Protein AF-A0A7V4M738-F1 (afdb_monomer)

Solvent-accessible surface area (backbone atoms only — not comparable to full-atom values): 69556 Å² total; per-residue (Å²): 138,82,87,80,90,80,84,88,82,91,82,92,88,89,82,90,81,88,82,86,89,89,88,88,88,84,89,82,90,80,90,82,89,82,90,83,88,88,85,84,90,84,88,85,84,90,81,91,91,84,87,82,90,82,90,89,88,88,88,90,87,92,91,91,87,94,86,90,91,89,86,90,83,90,89,88,87,91,91,88,83,89,87,76,89,88,85,93,84,82,90,87,85,85,87,84,84,91,80,91,82,87,88,83,91,86,82,91,83,83,85,88,89,83,83,86,85,90,84,84,89,83,92,87,88,85,87,89,81,92,90,82,88,86,87,84,88,84,90,82,90,85,85,84,84,83,85,88,84,90,84,88,84,83,89,80,88,79,89,87,88,87,84,89,89,89,87,86,88,80,88,86,85,81,91,86,81,88,78,88,81,82,83,86,87,88,87,90,83,84,87,88,89,81,90,88,86,82,87,81,88,80,83,89,90,85,90,82,88,81,90,81,90,82,90,84,87,85,80,87,84,84,92,80,90,80,88,86,87,86,88,86,87,90,82,84,84,91,86,79,90,88,86,88,84,88,88,89,90,88,86,81,88,87,89,91,85,91,83,91,86,85,89,85,88,88,87,88,87,88,87,82,90,80,90,88,86,85,89,88,88,79,89,88,80,90,86,83,82,89,81,91,89,89,89,82,92,85,88,83,91,84,90,82,90,79,81,88,75,85,69,74,74,50,46,99,87,44,34,29,79,50,52,68,50,78,94,40,65,96,40,80,69,46,40,33,85,80,40,63,65,40,24,35,74,47,47,52,39,41,65,53,95,31,31,32,26,35,81,86,40,80,50,61,33,42,29,30,26,24,24,30,46,33,46,48,39,57,70,75,51,23,51,52,48,24,51,45,38,15,25,39,33,34,36,31,37,34,44,32,47,32,62,45,50,49,41,27,56,93,36,99,43,93,87,45,80,14,70,73,36,45,58,24,34,27,48,34,54,39,33,20,17,64,39,16,19,25,34,30,44,60,56,38,60,41,33,68,74,41,64,92,74,74,34,77,64,72,93,40,47,37,79,52,45,41,29,50,44,48,68,40,66,72,48,40,53,52,44,52,47,51,44,48,61,57,32,62,39,60,27,84,76,74,75,34,26,50,27,72,31,37,25,33,35,37,37,35,53,26,50,90,46,25,39,52,36,35,38,59,70,40,47,57,65,56,42,50,80,68,58,40,57,51,53,19,43,57,49,19,51,50,49,34,74,75,46,65,44,46,67,54,41,36,73,64,24,40,81,42,78,39,74,71,56,65,78,67,51,56,54,27,52,44,82,57,63,69,79,63,44,40,44,78,47,63,49,100,60,32,40,70,47,76,49,77,43,78,78,35,75,98,70,32,30,19,46,37,36,40,26,75,32,44,27,91,49,75,45,24,39,23,45,32,38,65,77,41,61,49,45,48,80,38,44,31,29,39,35,33,33,36,25,18,79,50,82,43,63,38,34,42,36,31,22,45,66,45,90,91,53,49,72,43,51,37,72,45,76,48,76,35,30,73,56,81,45,81,47,75,48,48,36,44,20,76,45,69,40,78,43,24,20,46,39,40,24,36,46,60,65,42,46,40,36,36,29,54,41,43,35,23,46,17,36,50,36,43,65,47,96,85,40,27,42,90,76,44,50,41,77,71,83,37,63,82,60,70,68,53,35,69,57,52,52,38,49,51,49,50,47,45,51,52,48,43,46,50,34,55,55,47,53,52,43,44,38,48,72,70,66,51,37,56,37,36,39,36,46,42,36,60,34,36,42,50,62,85,51,39,66,72,42,50,32,43,34,34,68,53,56,60,46,65,76,44,42,90,71,51,83,86,38,58,74,44,45,33,30,56,54,69,54,68,51,62,40,85,42,51,65,63,18,55,52,43,21,56,34,50,59,74,35,18,35,35,25,74,32,35,43,42,33,56,87,35,74,52,36,43,42,46,58,53,48,49,22,37,49,35,19,24,56,58,50,29,31,43,17,35,42,25,41,34,64,41,78,74,75,80,54,53,28,58,86,58,48,44,43,40,63,36,31,39,59,52,55,62,44,27,56,46,25,26,37,22,38,64,74,41,55,33,61,54,35,78,52,72,50,71,39,81,44,31,72,66,55,48,52,57,46,35,54,73,67,52,44,32,65,58,69,26,23,44,74,71,54,38,47,40,57,49,55,51,34,29,16,55,15,25,31,65,79,60,71,67,74,76,58,87,62,87,60,56,76,66,72,61,90,85,64,36,67,39,53,23,70,70,69,33,42,41,40,37,41,78,46,87,86,47,8,25,36,37,33,40,43,68,44,36,39,38,42,29,32,40,37,87,77,46,73,46,74,49,70,74,33,41,40,33,45,54,87,44,98,73,42,32,42,30,38,38,38,27,41,75,42,56,80,29,72,71,44,48,32,37,31,34,34,24,32,34,37,52,68,45,29,38,81,44,49,78,42,78,70,62,91,58,26,35,28,41,49,80,38,53,49,41,66,46,20,30,34,30,24,47,32,28,45,39,36,36,66,35,51,30,89,42,50,47,38,21,45,20,52,54,46,39,47,74,49,77,74,46,77,65,38,75,52,96,75,16,22,25,39,70,57,22,40,94,65,56,40,48,38,34,40,35,40,36,100

Structure (mmCIF, N/CA/C/O backbone):
data_AF-A0A7V4M738-F1
#
_entry.id   AF-A0A7V4M738-F1
#
loop_
_atom_site.group_PDB
_atom_site.id
_atom_site.type_symbol
_atom_site.label_atom_id
_atom_site.label_alt_id
_atom_site.label_comp_id
_atom_site.label_asym_id
_atom_site.label_entity_id
_atom_site.label_seq_id
_atom_site.pdbx_PDB_ins_code
_atom_site.Cartn_x
_atom_site.Cartn_y
_atom_site.Cartn_z
_atom_site.occupancy
_atom_site.B_iso_or_equiv
_atom_site.auth_seq_id
_atom_site.auth_comp_id
_atom_site.auth_asym_id
_atom_site.auth_atom_id
_atom_site.pdbx_PDB_model_num
ATOM 1 N N . MET A 1 1 ? -40.445 48.359 -21.820 1.00 24.14 1 MET A N 1
ATOM 2 C CA . MET A 1 1 ? -41.670 48.960 -21.237 1.00 24.14 1 MET A CA 1
ATOM 3 C C . MET A 1 1 ? -42.706 47.856 -21.036 1.00 24.14 1 MET A C 1
ATOM 5 O O . MET A 1 1 ? -42.654 46.927 -21.831 1.00 24.14 1 MET A O 1
ATOM 9 N N . PRO A 1 2 ? -43.664 47.969 -20.095 1.00 44.69 2 PRO A N 1
ATOM 10 C CA . PRO A 1 2 ? -43.631 48.810 -18.894 1.00 44.69 2 PRO A CA 1
ATOM 11 C C . PRO A 1 2 ? -44.069 48.103 -17.580 1.00 44.69 2 PRO A C 1
ATOM 13 O O . PRO A 1 2 ? -45.128 47.496 -17.527 1.00 44.69 2 PRO A O 1
ATOM 16 N N . ALA A 1 3 ? -43.331 48.408 -16.499 1.00 29.94 3 ALA A N 1
ATOM 17 C CA . ALA A 1 3 ? -43.865 48.776 -15.168 1.00 29.94 3 ALA A CA 1
ATOM 18 C C . ALA A 1 3 ? -44.520 47.653 -14.297 1.00 29.94 3 ALA A C 1
ATOM 20 O O . ALA A 1 3 ? -44.691 46.537 -14.762 1.00 29.94 3 ALA A O 1
ATOM 21 N N . VAL A 1 4 ? -44.810 47.825 -12.991 1.00 29.78 4 VAL A N 1
ATOM 22 C CA . VAL A 1 4 ? -45.004 49.035 -12.151 1.00 29.78 4 VAL A CA 1
ATOM 23 C C . VAL A 1 4 ? -44.370 48.903 -10.741 1.00 29.78 4 VAL A C 1
ATOM 25 O O . VAL A 1 4 ? -44.538 47.876 -10.105 1.00 29.78 4 VAL A O 1
ATOM 28 N N . ARG A 1 5 ? -43.666 49.977 -10.311 1.00 29.14 5 ARG A N 1
ATOM 29 C CA . ARG A 1 5 ? -43.540 50.693 -8.991 1.00 29.14 5 ARG A CA 1
ATOM 30 C C . ARG A 1 5 ? -44.012 50.005 -7.664 1.00 29.14 5 ARG A C 1
ATOM 32 O O . ARG A 1 5 ? -44.874 49.148 -7.705 1.00 29.14 5 ARG A O 1
ATOM 39 N N . ARG A 1 6 ? -43.620 50.414 -6.433 1.00 25.80 6 ARG A N 1
ATOM 40 C CA . ARG A 1 6 ? -43.173 51.735 -5.887 1.00 25.80 6 ARG A CA 1
ATOM 41 C C . ARG A 1 6 ? -42.615 51.608 -4.435 1.00 25.80 6 ARG A C 1
ATOM 43 O O . ARG A 1 6 ? -43.111 50.733 -3.749 1.00 25.80 6 ARG A O 1
ATOM 50 N N . ALA A 1 7 ? -41.743 52.545 -4.005 1.00 25.98 7 ALA A N 1
ATOM 51 C CA . ALA A 1 7 ? -41.441 53.060 -2.627 1.00 25.98 7 ALA A CA 1
ATOM 52 C C . ALA A 1 7 ? -41.146 52.071 -1.444 1.00 25.98 7 ALA A C 1
ATOM 54 O O . ALA A 1 7 ? -41.726 50.997 -1.401 1.00 25.98 7 ALA A O 1
ATOM 55 N N . ALA A 1 8 ? -40.227 52.282 -0.477 1.00 25.80 8 ALA A N 1
ATOM 56 C CA . ALA A 1 8 ? -39.662 53.475 0.217 1.00 25.80 8 ALA A CA 1
ATOM 57 C C . ALA A 1 8 ? -40.607 54.097 1.285 1.00 25.80 8 ALA A C 1
ATOM 59 O O . ALA A 1 8 ? -41.802 54.182 1.016 1.00 25.80 8 ALA A O 1
ATOM 60 N N . ASP A 1 9 ? -40.196 54.594 2.467 1.00 26.61 9 ASP A N 1
ATOM 61 C CA . ASP A 1 9 ? -38.940 54.535 3.270 1.00 26.61 9 ASP A CA 1
ATOM 62 C C . ASP A 1 9 ? -39.219 55.114 4.704 1.00 26.61 9 ASP A C 1
ATOM 64 O O . ASP A 1 9 ? -40.368 55.467 4.971 1.00 26.61 9 ASP A O 1
ATOM 68 N N . HIS A 1 10 ? -38.189 55.301 5.563 1.00 28.17 10 HIS A N 1
ATOM 69 C CA . HIS A 1 10 ? -38.155 56.175 6.784 1.00 28.17 10 HIS A CA 1
ATOM 70 C C . HIS A 1 10 ? -38.965 55.722 8.049 1.00 28.17 10 HIS A C 1
ATOM 72 O O . HIS A 1 10 ? -39.873 54.909 7.920 1.00 28.17 10 HIS A O 1
ATOM 78 N N . GLU A 1 11 ? -38.762 56.155 9.321 1.00 26.28 11 GLU A N 1
ATOM 79 C CA . GLU A 1 11 ? -37.698 56.833 10.139 1.00 26.28 11 GLU A CA 1
ATOM 80 C C . GLU A 1 11 ? -37.995 56.571 11.671 1.00 26.28 11 GLU A C 1
ATOM 82 O O . GLU A 1 11 ? -39.112 56.159 11.969 1.00 26.28 11 GLU A O 1
ATOM 87 N N . VAL A 1 12 ? -37.105 56.542 12.702 1.00 25.38 12 VAL A N 1
ATOM 88 C CA . VAL A 1 12 ? -36.115 57.510 13.302 1.00 25.38 12 VAL A CA 1
ATOM 89 C C . VAL A 1 12 ? -36.807 58.684 14.070 1.00 25.38 12 VAL A C 1
ATOM 91 O O . VAL A 1 12 ? -37.912 59.013 13.650 1.00 25.38 12 VAL A O 1
ATOM 94 N N . PRO A 1 13 ? -36.271 59.369 15.139 1.00 44.38 13 PRO A N 1
ATOM 95 C CA . PRO A 1 13 ? -35.069 59.203 16.012 1.00 44.38 13 PRO A CA 1
ATOM 96 C C . PRO A 1 13 ? -35.267 59.285 17.572 1.00 44.38 13 PRO A C 1
ATOM 98 O O . PRO A 1 13 ? -36.230 59.858 18.068 1.00 44.38 13 PRO A O 1
ATOM 101 N N . GLY A 1 14 ? -34.198 58.973 18.339 1.00 25.61 14 GLY A N 1
ATOM 102 C CA . GLY A 1 14 ? -33.642 59.898 19.372 1.00 25.61 14 GLY A CA 1
ATOM 103 C C . GLY A 1 14 ? -33.824 59.599 20.884 1.00 25.61 14 GLY A C 1
ATOM 104 O O . GLY A 1 14 ? -34.597 58.727 21.250 1.00 25.61 14 GLY A O 1
ATOM 105 N N . LEU A 1 15 ? -33.149 60.297 21.829 1.00 26.77 15 LEU A N 1
ATOM 106 C CA . LEU A 1 15 ? -31.975 61.212 21.753 1.00 26.77 15 LEU A CA 1
ATOM 107 C C . LEU A 1 15 ? -31.466 61.640 23.175 1.00 26.77 15 LEU A C 1
ATOM 109 O O . LEU A 1 15 ? -32.298 61.940 24.022 1.00 26.77 15 LEU A O 1
ATOM 113 N N . ARG A 1 16 ? -30.136 61.854 23.362 1.00 27.03 16 ARG A N 1
ATOM 114 C CA . ARG A 1 16 ? -29.448 62.623 24.469 1.00 27.03 16 ARG A CA 1
ATOM 115 C C . ARG A 1 16 ? -29.352 61.948 25.876 1.00 27.03 16 ARG A C 1
ATOM 117 O O . ARG A 1 16 ? -30.203 61.138 26.196 1.00 27.03 16 ARG A O 1
ATOM 124 N N . ARG A 1 17 ? -28.365 62.231 26.768 1.00 27.70 17 ARG A N 1
ATOM 125 C CA . ARG A 1 17 ? -27.099 63.038 26.728 1.00 27.70 17 ARG A CA 1
ATOM 126 C C . ARG A 1 17 ? -26.141 62.744 27.922 1.00 27.70 17 ARG A C 1
ATOM 128 O O . ARG A 1 17 ? -26.637 62.352 28.966 1.00 27.70 17 ARG A O 1
ATOM 135 N N . LEU A 1 18 ? -24.863 63.168 27.783 1.00 26.67 18 LEU A N 1
ATOM 136 C CA . LEU A 1 18 ? -23.845 63.494 28.831 1.00 26.67 18 LEU A CA 1
ATOM 137 C C . LEU A 1 18 ? -23.317 62.320 29.708 1.00 26.67 18 LEU A C 1
ATOM 139 O O . LEU A 1 18 ? -24.037 61.357 29.929 1.00 26.67 18 LEU A O 1
ATOM 143 N N . GLY A 1 19 ? -22.074 62.332 30.222 1.00 25.34 19 GLY A N 1
ATOM 144 C CA . GLY A 1 19 ? -20.949 63.264 30.005 1.00 25.34 19 GLY A CA 1
ATOM 145 C C . GLY A 1 19 ? -19.651 62.875 30.761 1.00 25.34 19 GLY A C 1
ATOM 146 O O . GLY A 1 19 ? -19.711 62.155 31.748 1.00 25.34 19 GLY A O 1
ATOM 147 N N . ASP A 1 20 ? -18.518 63.376 30.255 1.00 25.94 20 ASP A N 1
ATOM 148 C CA . ASP A 1 20 ? -17.280 63.824 30.937 1.00 25.94 20 ASP A CA 1
ATOM 149 C C . ASP A 1 20 ? -16.345 62.878 31.765 1.00 25.94 20 ASP A C 1
ATOM 151 O O . ASP A 1 20 ? -16.590 62.543 32.917 1.00 25.94 20 ASP A O 1
ATOM 155 N N . GLU A 1 21 ? -15.158 62.634 31.171 1.00 27.20 21 GLU A N 1
ATOM 156 C CA . GLU A 1 21 ? -13.787 62.873 31.710 1.00 27.20 21 GLU A CA 1
ATOM 157 C C . GLU A 1 21 ? -13.009 61.980 32.735 1.00 27.20 21 GLU A C 1
ATOM 159 O O . GLU A 1 21 ? -13.532 61.165 33.486 1.00 27.20 21 GLU A O 1
ATOM 164 N N . LEU A 1 22 ? -11.681 62.249 32.747 1.00 26.42 22 LEU A N 1
ATOM 165 C CA . LEU A 1 22 ? -10.607 61.950 33.731 1.00 26.42 22 LEU A CA 1
ATOM 166 C C . LEU A 1 22 ? -9.857 60.588 33.736 1.00 26.42 22 LEU A C 1
ATOM 168 O O . LEU A 1 22 ? -10.122 59.686 32.947 1.00 26.42 22 LEU A O 1
ATOM 172 N N . SER A 1 23 ? -8.721 60.541 34.467 1.00 24.88 23 SER A N 1
ATOM 173 C CA . SER A 1 23 ? -7.597 59.591 34.243 1.00 24.88 23 SER A CA 1
ATOM 174 C C . SER A 1 23 ? -6.913 59.014 35.538 1.00 24.88 23 SER A C 1
ATOM 176 O O . SER A 1 23 ? -7.650 58.438 36.330 1.00 24.88 23 SER A O 1
ATOM 178 N N . PRO A 1 24 ? -5.567 58.944 35.772 1.00 45.62 24 PRO A N 1
ATOM 179 C CA . PRO A 1 24 ? -4.919 57.614 35.842 1.00 45.62 24 PRO A CA 1
ATOM 180 C C . PRO A 1 24 ? -3.896 57.289 36.981 1.00 45.62 24 PRO A C 1
ATOM 182 O O . PRO A 1 24 ? -3.011 58.080 37.305 1.00 45.62 24 PRO A O 1
ATOM 185 N N . GLY A 1 25 ? -3.837 56.005 37.378 1.00 25.64 25 GLY A N 1
ATOM 186 C CA . GLY A 1 25 ? -2.582 55.231 37.569 1.00 25.64 25 GLY A CA 1
ATOM 187 C C . GLY A 1 25 ? -1.699 55.416 38.832 1.00 25.64 25 GLY A C 1
ATOM 188 O O . GLY A 1 25 ? -2.156 55.898 39.861 1.00 25.64 25 GLY A O 1
ATOM 189 N N . ARG A 1 26 ? -0.401 55.036 38.691 1.00 25.11 26 ARG A N 1
ATOM 190 C CA . ARG A 1 26 ? 0.707 54.832 39.694 1.00 25.11 26 ARG A CA 1
ATOM 191 C C . ARG A 1 26 ? 0.774 53.392 40.269 1.00 25.11 26 ARG A C 1
ATOM 193 O O . ARG A 1 26 ? -0.269 52.793 40.467 1.00 25.11 26 ARG A O 1
ATOM 200 N N . ARG A 1 27 ? 1.920 52.669 40.328 1.00 27.36 27 ARG A N 1
ATOM 201 C CA . ARG A 1 27 ? 3.320 52.883 40.842 1.00 27.36 27 ARG A CA 1
ATOM 202 C C . ARG A 1 27 ? 3.377 52.785 42.388 1.00 27.36 27 ARG A C 1
ATOM 204 O O . ARG A 1 27 ? 2.492 53.329 43.023 1.00 27.36 27 ARG A O 1
ATOM 211 N N . GLU A 1 28 ? 4.332 52.089 43.034 1.00 26.55 28 GLU A N 1
ATOM 212 C CA . GLU A 1 28 ? 5.799 52.323 43.032 1.00 26.55 28 GLU A CA 1
ATOM 213 C C . GLU A 1 28 ? 6.711 51.095 43.394 1.00 26.55 28 GLU A C 1
ATOM 215 O O . GLU A 1 28 ? 6.230 50.106 43.927 1.00 26.55 28 GLU A O 1
ATOM 220 N N . ARG A 1 29 ? 8.022 51.207 43.055 1.00 27.47 29 ARG A N 1
ATOM 221 C CA . ARG A 1 29 ? 9.313 50.897 43.770 1.00 27.47 29 ARG A CA 1
ATOM 222 C C . ARG A 1 29 ? 9.388 49.811 44.890 1.00 27.47 29 ARG A C 1
ATOM 224 O O . ARG A 1 29 ? 8.480 49.709 45.693 1.00 27.47 29 ARG A O 1
ATOM 231 N N . GLY A 1 30 ? 10.502 49.080 45.117 1.00 24.12 30 GLY A N 1
ATOM 232 C CA . GLY A 1 30 ? 11.801 48.946 44.408 1.00 24.12 30 GLY A CA 1
ATOM 233 C C . GLY A 1 30 ? 12.936 48.281 45.253 1.00 24.12 30 GLY A C 1
ATOM 234 O O . GLY A 1 30 ? 12.791 48.197 46.462 1.00 24.12 30 GLY A O 1
ATOM 235 N N . SER A 1 31 ? 14.069 47.893 44.616 1.00 27.98 31 SER A N 1
ATOM 236 C CA . SER A 1 31 ? 15.479 47.739 45.139 1.00 27.98 31 SER A CA 1
ATOM 237 C C . SER A 1 31 ? 15.831 46.877 46.394 1.00 27.98 31 SER A C 1
ATOM 239 O O . SER A 1 31 ? 15.083 46.877 47.354 1.00 27.98 31 SER A O 1
ATOM 241 N N . ALA A 1 32 ? 17.016 46.239 46.556 1.00 29.31 32 ALA A N 1
ATOM 242 C CA . ALA A 1 32 ? 18.151 45.865 45.670 1.00 29.31 32 ALA A CA 1
ATOM 243 C C . ALA A 1 32 ? 19.219 44.979 46.414 1.00 29.31 32 ALA A C 1
ATOM 245 O O . ALA A 1 32 ? 19.172 44.876 47.632 1.00 29.31 32 ALA A O 1
ATOM 246 N N . VAL A 1 33 ? 20.242 44.474 45.681 1.00 27.86 33 VAL A N 1
ATOM 247 C CA . VAL A 1 33 ? 21.551 43.881 46.135 1.00 27.86 33 VAL A CA 1
ATOM 248 C C . VAL A 1 33 ? 21.522 42.470 46.793 1.00 27.86 33 VAL A C 1
ATOM 250 O O . VAL A 1 33 ? 20.698 42.220 47.655 1.00 27.86 33 VAL A O 1
ATOM 253 N N . GLY A 1 34 ? 22.416 41.498 46.501 1.00 26.19 34 GLY A N 1
ATOM 254 C CA . GLY A 1 34 ? 23.364 41.322 45.374 1.00 26.19 34 GLY A CA 1
ATOM 255 C C . GLY A 1 34 ? 24.657 40.506 45.676 1.00 26.19 34 GLY A C 1
ATOM 256 O O . GLY A 1 34 ? 25.225 40.676 46.747 1.00 26.19 34 GLY A O 1
ATOM 257 N N . ARG A 1 35 ? 25.193 39.769 44.667 1.00 29.64 35 ARG A N 1
ATOM 258 C CA . ARG A 1 35 ? 26.559 39.136 44.564 1.00 29.64 35 ARG A CA 1
ATOM 259 C C . ARG A 1 35 ? 26.852 37.925 45.501 1.00 29.64 35 ARG A C 1
ATOM 261 O O . ARG A 1 35 ? 26.280 37.857 46.574 1.00 29.64 35 ARG A O 1
ATOM 268 N N . CYS A 1 36 ? 27.717 36.932 45.201 1.00 24.52 36 CYS A N 1
ATOM 269 C CA . CYS A 1 36 ? 28.490 36.543 43.991 1.00 24.52 36 CYS A CA 1
ATOM 270 C C . CYS A 1 36 ? 28.882 35.028 44.000 1.00 24.52 36 CYS A C 1
ATOM 272 O O . CYS A 1 36 ? 28.779 34.372 45.032 1.00 24.52 36 CYS A O 1
ATOM 274 N N . ALA A 1 37 ? 29.371 34.492 42.866 1.00 27.34 37 ALA A N 1
ATOM 275 C CA . ALA A 1 37 ? 30.009 33.155 42.714 1.00 27.34 37 ALA A CA 1
ATOM 276 C C . ALA A 1 37 ? 31.523 33.179 43.102 1.00 27.34 37 ALA A C 1
ATOM 278 O O . ALA A 1 37 ? 32.011 34.258 43.427 1.00 27.34 37 ALA A O 1
ATOM 279 N N . ALA A 1 38 ? 32.366 32.122 43.092 1.00 29.36 38 ALA A N 1
ATOM 280 C CA . ALA A 1 38 ? 32.343 30.719 42.593 1.00 29.36 38 ALA A CA 1
ATOM 281 C C . ALA A 1 38 ? 33.181 29.796 43.564 1.00 29.36 38 ALA A C 1
ATOM 283 O O . ALA A 1 38 ? 33.217 30.134 44.739 1.00 29.36 38 ALA A O 1
ATOM 284 N N . ALA A 1 39 ? 33.863 28.657 43.286 1.00 28.48 39 ALA A N 1
ATOM 285 C CA . ALA A 1 39 ? 34.227 27.851 42.092 1.00 28.48 39 ALA A CA 1
ATOM 286 C C . ALA A 1 39 ? 34.561 26.367 42.506 1.00 28.48 39 ALA A C 1
ATOM 288 O O . ALA A 1 39 ? 34.923 26.135 43.652 1.00 28.48 39 ALA A O 1
ATOM 289 N N . VAL A 1 40 ? 34.257 25.310 41.725 1.00 26.72 40 VAL A N 1
ATOM 290 C CA . VAL A 1 40 ? 35.097 24.563 40.727 1.00 26.72 40 VAL A CA 1
ATOM 291 C C . VAL A 1 40 ? 36.178 23.573 41.271 1.00 26.72 40 VAL A C 1
ATOM 293 O O . VAL A 1 40 ? 37.276 23.996 41.588 1.00 26.72 40 VAL A O 1
ATOM 296 N N . VAL A 1 41 ? 35.867 22.252 41.219 1.00 25.31 41 VAL A N 1
ATOM 297 C CA . VAL A 1 41 ? 36.698 21.072 40.773 1.00 25.31 41 VAL A CA 1
ATOM 298 C C . VAL A 1 41 ? 38.094 20.836 41.439 1.00 25.31 41 VAL A C 1
ATOM 300 O O . VAL A 1 41 ? 38.947 21.703 41.375 1.00 25.31 41 VAL A O 1
ATOM 303 N N . HIS A 1 42 ? 38.464 19.673 42.029 1.00 25.22 42 HIS A N 1
ATOM 304 C CA . HIS A 1 42 ? 38.620 18.333 41.399 1.00 25.22 42 HIS A CA 1
ATOM 305 C C . HIS A 1 42 ? 38.883 17.161 42.408 1.00 25.22 42 HIS A C 1
ATOM 307 O O . HIS A 1 42 ? 39.588 17.337 43.389 1.00 25.22 42 HIS A O 1
ATOM 313 N N . ALA A 1 43 ? 38.422 15.941 42.073 1.00 25.02 43 ALA A N 1
ATOM 314 C CA . ALA A 1 43 ? 39.108 14.621 42.167 1.00 25.02 43 ALA A CA 1
ATOM 315 C C . ALA A 1 43 ? 39.824 14.053 43.446 1.00 25.02 43 ALA A C 1
ATOM 317 O O . ALA A 1 43 ? 40.892 14.503 43.835 1.00 25.02 43 ALA A O 1
ATOM 318 N N . VAL A 1 44 ? 39.397 12.817 43.807 1.00 23.58 44 VAL A N 1
ATOM 319 C CA . VAL A 1 44 ? 40.221 11.595 44.099 1.00 23.58 44 VAL A CA 1
ATOM 320 C C . VAL A 1 44 ? 40.737 11.274 45.536 1.00 23.58 44 VAL A C 1
ATOM 322 O O . VAL A 1 44 ? 41.323 12.102 46.213 1.00 23.58 44 VAL A O 1
ATOM 325 N N . ARG A 1 45 ? 40.652 9.960 45.883 1.00 24.09 45 ARG A N 1
ATOM 326 C CA . ARG A 1 45 ? 41.228 9.195 47.043 1.00 24.09 45 ARG A CA 1
ATOM 327 C C . ARG A 1 45 ? 40.542 9.424 48.416 1.00 24.09 45 ARG A C 1
ATOM 329 O O . ARG A 1 45 ? 40.170 10.533 48.746 1.00 24.09 45 ARG A O 1
ATOM 336 N N . ARG A 1 46 ? 40.079 8.368 49.122 1.00 26.81 46 ARG A N 1
ATOM 337 C CA . ARG A 1 46 ? 40.765 7.302 49.924 1.00 26.81 46 ARG A CA 1
ATOM 338 C C . ARG A 1 46 ? 41.375 7.842 51.242 1.00 26.81 46 ARG A C 1
ATOM 340 O O . ARG A 1 46 ? 42.116 8.804 51.161 1.00 26.81 46 ARG A O 1
ATOM 347 N N . ALA A 1 47 ? 41.229 7.210 52.423 1.00 26.84 47 ALA A N 1
ATOM 348 C CA . ALA A 1 47 ? 40.437 6.027 52.835 1.00 26.84 47 ALA A CA 1
ATOM 349 C C . ALA A 1 47 ? 40.462 5.796 54.383 1.00 26.84 47 ALA A C 1
ATOM 351 O O . ALA A 1 47 ? 41.294 6.394 55.053 1.00 26.84 47 ALA A O 1
ATOM 352 N N . LEU A 1 48 ? 39.687 4.801 54.879 1.00 27.41 48 LEU A N 1
ATOM 353 C CA . LEU A 1 48 ? 39.836 4.082 56.183 1.00 27.41 48 LEU A CA 1
ATOM 354 C C . LEU A 1 48 ? 39.454 4.884 57.472 1.00 27.41 48 LEU A C 1
ATOM 356 O O . LEU A 1 48 ? 39.372 6.099 57.414 1.00 27.41 48 LEU A O 1
ATOM 360 N N . HIS A 1 49 ? 39.157 4.302 58.659 1.00 30.80 49 HIS A N 1
ATOM 361 C CA . HIS A 1 49 ? 39.095 2.890 59.116 1.00 30.80 49 HIS A CA 1
ATOM 362 C C . HIS A 1 49 ? 38.205 2.681 60.384 1.00 30.80 49 HIS A C 1
ATOM 364 O O . HIS A 1 49 ? 38.186 3.541 61.253 1.00 30.80 49 HIS A O 1
ATOM 370 N N . GLY A 1 50 ? 37.612 1.484 60.574 1.00 26.23 50 GLY A N 1
ATOM 371 C CA . GLY A 1 50 ? 37.064 0.984 61.866 1.00 26.23 50 GLY A CA 1
ATOM 372 C C . GLY A 1 50 ? 35.995 -0.117 61.672 1.00 26.23 50 GLY A C 1
ATOM 373 O O . GLY A 1 50 ? 34.921 0.194 61.189 1.00 26.23 50 GLY A O 1
ATOM 374 N N . ARG A 1 51 ? 36.290 -1.434 61.730 1.00 34.00 51 ARG A N 1
ATOM 375 C CA . ARG A 1 51 ? 36.464 -2.350 62.902 1.00 34.00 51 ARG A CA 1
ATOM 376 C C . ARG A 1 51 ? 35.110 -2.711 63.591 1.00 34.00 51 ARG A C 1
ATOM 378 O O . ARG A 1 51 ? 34.334 -1.810 63.836 1.00 34.00 51 ARG A O 1
ATOM 385 N N . VAL A 1 52 ? 34.771 -3.975 63.943 1.00 28.09 52 VAL A N 1
ATOM 386 C CA . VAL A 1 52 ? 35.610 -5.196 64.092 1.00 28.09 52 VAL A CA 1
ATOM 387 C C . VAL A 1 52 ? 34.838 -6.562 64.067 1.00 28.09 52 VAL A C 1
ATOM 389 O O . VAL A 1 52 ? 33.836 -6.696 64.749 1.00 28.09 52 VAL A O 1
ATOM 392 N N . ARG A 1 53 ? 35.416 -7.609 63.417 1.00 31.52 53 ARG A N 1
ATOM 393 C CA . ARG A 1 53 ? 35.251 -9.097 63.641 1.00 31.52 53 ARG A CA 1
ATOM 394 C C . ARG A 1 53 ? 33.849 -9.759 63.402 1.00 31.52 53 ARG A C 1
ATOM 396 O O . ARG A 1 53 ? 32.862 -9.059 63.311 1.00 31.52 53 ARG A O 1
ATOM 403 N N . ARG A 1 54 ? 33.689 -11.099 63.230 1.00 30.02 54 ARG A N 1
ATOM 404 C CA . ARG A 1 54 ? 34.605 -12.278 63.371 1.00 30.02 54 ARG A CA 1
ATOM 405 C C . ARG A 1 54 ? 34.188 -13.514 62.504 1.00 30.02 54 ARG A C 1
ATOM 407 O O . ARG A 1 54 ? 33.092 -13.998 62.710 1.00 30.02 54 ARG A O 1
ATOM 414 N N . ARG A 1 55 ? 35.133 -14.095 61.722 1.00 32.25 55 ARG A N 1
ATOM 415 C CA . ARG A 1 55 ? 35.279 -15.528 61.262 1.00 32.25 55 ARG A CA 1
ATOM 416 C C . ARG A 1 55 ? 34.093 -16.200 60.496 1.00 32.25 55 ARG A C 1
ATOM 418 O O . ARG A 1 55 ? 32.962 -15.788 60.638 1.00 32.25 55 ARG A O 1
ATOM 425 N N . LEU A 1 56 ? 34.262 -17.207 59.619 1.00 26.83 56 LEU A N 1
ATOM 426 C CA . LEU A 1 56 ? 35.291 -18.263 59.432 1.00 26.83 56 LEU A CA 1
ATOM 427 C C . LEU A 1 56 ? 35.704 -18.454 57.933 1.00 26.83 56 LEU A C 1
ATOM 429 O O . LEU A 1 56 ? 35.172 -17.788 57.052 1.00 26.83 56 LEU A O 1
ATOM 433 N N . ARG A 1 57 ? 36.679 -19.336 57.641 1.00 27.61 57 ARG A N 1
ATOM 434 C CA . ARG A 1 57 ? 37.238 -19.680 56.301 1.00 27.61 57 ARG A CA 1
ATOM 435 C C . ARG A 1 57 ? 37.752 -21.132 56.287 1.00 27.61 57 ARG A C 1
ATOM 437 O O . ARG A 1 57 ? 38.394 -21.497 57.265 1.00 27.61 57 ARG A O 1
ATOM 444 N N . VAL A 1 58 ? 37.686 -21.829 55.141 1.00 25.39 58 VAL A N 1
ATOM 445 C CA . VAL A 1 58 ? 38.692 -22.824 54.666 1.00 25.39 58 VAL A CA 1
ATOM 446 C C . VAL A 1 58 ? 38.805 -22.737 53.124 1.00 25.39 58 VAL A C 1
ATOM 448 O O . VAL A 1 58 ? 37.866 -22.290 52.472 1.00 25.39 58 VAL A O 1
ATOM 451 N N . VAL A 1 59 ? 39.971 -23.071 52.543 1.00 27.97 59 VAL A N 1
ATOM 452 C CA . VAL A 1 59 ? 40.332 -22.922 51.109 1.00 27.97 59 VAL A CA 1
ATOM 453 C C . VAL A 1 59 ? 41.440 -23.940 50.740 1.00 27.97 59 VAL A C 1
ATOM 455 O O . VAL A 1 59 ? 42.335 -24.081 51.571 1.00 27.97 59 VAL A O 1
ATOM 458 N N . ARG A 1 60 ? 41.475 -24.544 49.523 1.00 30.72 60 ARG A N 1
ATOM 459 C CA . ARG A 1 60 ? 42.638 -24.571 48.561 1.00 30.72 60 ARG A CA 1
ATOM 460 C C . ARG A 1 60 ? 42.593 -25.636 47.414 1.00 30.72 60 ARG A C 1
ATOM 462 O O . ARG A 1 60 ? 41.777 -26.545 47.497 1.00 30.72 60 ARG A O 1
ATOM 469 N N . PRO A 1 61 ? 43.424 -25.503 46.335 1.00 57.00 61 PRO A N 1
ATOM 470 C CA . PRO A 1 61 ? 43.351 -26.315 45.092 1.00 57.00 61 PRO A CA 1
ATOM 471 C C . PRO A 1 61 ? 44.704 -26.883 44.527 1.00 57.00 61 PRO A C 1
ATOM 473 O O . PRO A 1 61 ? 45.762 -26.613 45.089 1.00 57.00 61 PRO A O 1
ATOM 476 N N . ARG A 1 62 ? 44.650 -27.506 43.319 1.00 31.67 62 ARG A N 1
ATOM 477 C CA . ARG A 1 62 ? 45.729 -27.915 42.346 1.00 31.67 62 ARG A CA 1
ATOM 478 C C . ARG A 1 62 ? 46.445 -29.283 42.522 1.00 31.67 62 ARG A C 1
ATOM 480 O O . ARG A 1 62 ? 46.876 -29.583 43.624 1.00 31.67 62 ARG A O 1
ATOM 487 N N . ILE A 1 63 ? 46.706 -29.989 41.391 1.00 31.45 63 ILE A N 1
ATOM 488 C CA . ILE A 1 63 ? 48.010 -30.528 40.849 1.00 31.45 63 ILE A CA 1
ATOM 489 C C . ILE A 1 63 ? 47.790 -31.703 39.815 1.00 31.45 63 ILE A C 1
ATOM 491 O O . ILE A 1 63 ? 46.795 -32.405 39.963 1.00 31.45 63 ILE A O 1
ATOM 495 N N . PRO A 1 64 ? 48.638 -31.928 38.761 1.00 58.72 64 PRO A N 1
ATOM 496 C CA . PRO A 1 64 ? 48.430 -32.957 37.690 1.00 58.72 64 PRO A CA 1
ATOM 497 C C . PRO A 1 64 ? 49.605 -33.960 37.415 1.00 58.72 64 PRO A C 1
ATOM 499 O O . PRO A 1 64 ? 50.723 -33.652 37.828 1.00 58.72 64 PRO A O 1
ATOM 502 N N . ARG A 1 65 ? 49.410 -35.077 36.642 1.00 32.53 65 ARG A N 1
ATOM 503 C CA . ARG A 1 65 ? 50.429 -35.797 35.773 1.00 32.53 65 ARG A CA 1
ATOM 504 C C . ARG A 1 65 ? 50.029 -37.186 35.146 1.00 32.53 65 ARG A C 1
ATOM 506 O O . ARG A 1 65 ? 49.476 -38.015 35.850 1.00 32.53 65 ARG A O 1
ATOM 513 N N . ARG A 1 66 ? 50.553 -37.478 33.926 1.00 32.41 66 ARG A N 1
ATOM 514 C CA . ARG A 1 66 ? 51.095 -38.772 33.352 1.00 32.41 66 ARG A CA 1
ATOM 515 C C . ARG A 1 66 ? 50.196 -40.015 33.003 1.00 32.41 66 ARG A C 1
ATOM 517 O O . ARG A 1 66 ? 48.979 -39.947 33.048 1.00 32.41 66 ARG A O 1
ATOM 524 N N . LEU A 1 67 ? 50.867 -41.084 32.511 1.00 32.25 67 LEU A N 1
ATOM 525 C CA . LEU A 1 67 ? 50.494 -42.365 31.818 1.00 32.25 67 LEU A CA 1
ATOM 526 C C . LEU A 1 67 ? 51.228 -43.569 32.526 1.00 32.25 67 LEU A C 1
ATOM 528 O O . LEU A 1 67 ? 51.973 -43.215 33.450 1.00 32.25 67 LEU A O 1
ATOM 532 N N . PRO A 1 68 ? 51.175 -44.905 32.174 1.00 49.84 68 PRO A N 1
ATOM 533 C CA . PRO A 1 68 ? 50.800 -45.632 30.917 1.00 49.84 68 PRO A CA 1
ATOM 534 C C . PRO A 1 68 ? 50.000 -46.992 31.114 1.00 49.84 68 PRO A C 1
ATOM 536 O O . PRO A 1 68 ? 49.482 -47.193 32.210 1.00 49.84 68 PRO A O 1
ATOM 539 N N . PRO A 1 69 ? 49.847 -47.926 30.119 1.00 62.28 69 PRO A N 1
ATOM 540 C CA . PRO A 1 69 ? 48.944 -49.111 30.214 1.00 62.28 69 PRO A CA 1
ATOM 541 C C . PRO A 1 69 ? 49.603 -50.521 30.335 1.00 62.28 69 PRO A C 1
ATOM 543 O O . PRO A 1 69 ? 50.746 -50.694 29.913 1.00 62.28 69 PRO A O 1
ATOM 546 N N . ARG A 1 70 ? 48.854 -51.550 30.819 1.00 31.52 70 ARG A N 1
ATOM 547 C CA . ARG A 1 70 ? 49.067 -53.026 30.624 1.00 31.52 70 ARG A CA 1
ATOM 548 C C . ARG A 1 70 ? 47.926 -53.919 31.207 1.00 31.52 70 ARG A C 1
ATOM 550 O O . ARG A 1 70 ? 47.045 -53.402 31.884 1.00 31.52 70 ARG A O 1
ATOM 557 N N . SER A 1 71 ? 47.965 -55.242 30.956 1.00 35.34 71 SER A N 1
ATOM 558 C CA . SER A 1 71 ? 47.058 -56.330 31.452 1.00 35.34 71 SER A CA 1
ATOM 559 C C . SER A 1 71 ? 47.879 -57.472 32.117 1.00 35.34 71 SER A C 1
ATOM 561 O O . SER A 1 71 ? 49.102 -57.429 31.939 1.00 35.34 71 SER A O 1
ATOM 563 N N . PRO A 1 72 ? 47.313 -58.459 32.878 1.00 52.75 72 PRO A N 1
ATOM 564 C CA . PRO A 1 72 ? 46.712 -59.699 32.301 1.00 52.75 72 PRO A CA 1
ATOM 565 C C . PRO A 1 72 ? 45.640 -60.444 33.184 1.00 52.75 72 PRO A C 1
ATOM 567 O O . PRO A 1 72 ? 45.112 -59.870 34.132 1.00 52.75 72 PRO A O 1
ATOM 570 N N . SER A 1 73 ? 45.317 -61.715 32.855 1.00 26.33 73 SER A N 1
ATOM 571 C CA . SER A 1 73 ? 44.442 -62.693 33.578 1.00 26.33 73 SER A CA 1
ATOM 572 C C . SER A 1 73 ? 45.262 -63.895 34.155 1.00 26.33 73 SER A C 1
ATOM 574 O O . SER A 1 73 ? 46.490 -63.760 34.118 1.00 26.33 73 SER A O 1
ATOM 576 N N . PRO A 1 74 ? 44.725 -65.006 34.756 1.00 53.28 74 PRO A N 1
ATOM 577 C CA . PRO A 1 74 ? 43.590 -65.904 34.384 1.00 53.28 74 PRO A CA 1
ATOM 578 C C . PRO A 1 74 ? 42.466 -65.917 35.472 1.00 53.28 74 PRO A C 1
ATOM 580 O O . PRO A 1 74 ? 42.285 -64.862 36.071 1.00 53.28 74 PRO A O 1
ATOM 583 N N . THR A 1 75 ? 41.598 -66.910 35.788 1.00 29.80 75 THR A N 1
ATOM 584 C CA . THR A 1 75 ? 41.303 -68.354 35.460 1.00 29.80 75 THR A CA 1
ATOM 585 C C . THR A 1 75 ? 39.766 -68.582 35.683 1.00 29.80 75 THR A C 1
ATOM 587 O O . THR A 1 75 ? 39.094 -67.611 36.015 1.00 29.80 75 THR A O 1
ATOM 590 N N . GLY A 1 76 ? 39.055 -69.726 35.563 1.00 27.20 76 GLY A N 1
ATOM 591 C CA . GLY A 1 76 ? 39.287 -71.166 35.284 1.00 27.20 76 GLY A CA 1
ATOM 592 C C . GLY A 1 76 ? 37.926 -71.928 35.156 1.00 27.20 76 GLY A C 1
ATOM 593 O O . GLY A 1 76 ? 36.889 -71.271 35.180 1.00 27.20 76 GLY A O 1
ATOM 594 N N . THR A 1 77 ? 37.878 -73.269 34.977 1.00 24.53 77 THR A N 1
ATOM 595 C CA . THR A 1 77 ? 36.626 -74.039 34.644 1.00 24.53 77 THR A CA 1
ATOM 596 C C . THR A 1 77 ? 36.620 -75.507 35.138 1.00 24.53 77 THR A C 1
ATOM 598 O O . THR A 1 77 ? 37.698 -76.014 35.450 1.00 24.53 77 THR A O 1
ATOM 601 N N . PRO A 1 78 ? 35.441 -76.164 35.300 1.00 42.38 78 PRO A N 1
ATOM 602 C CA . PRO A 1 78 ? 34.852 -77.101 34.295 1.00 42.38 78 PRO A CA 1
ATOM 603 C C . PRO A 1 78 ? 33.295 -76.977 34.199 1.00 42.38 78 PRO A C 1
ATOM 605 O O . PRO A 1 78 ? 32.691 -76.413 35.099 1.00 42.38 78 PRO A O 1
ATOM 608 N N . SER A 1 79 ? 32.466 -77.411 33.232 1.00 31.94 79 SER A N 1
ATOM 609 C CA . SER A 1 79 ? 32.446 -78.238 32.004 1.00 31.94 79 SER A CA 1
ATOM 610 C C . SER A 1 79 ? 31.203 -79.169 32.035 1.00 31.94 79 SER A C 1
ATOM 612 O O . SER A 1 79 ? 31.186 -80.142 32.785 1.00 31.94 79 SER A O 1
ATOM 614 N N . THR A 1 80 ? 30.167 -78.896 31.229 1.00 33.59 80 THR A N 1
ATOM 615 C CA . THR A 1 80 ? 29.263 -79.871 30.550 1.00 33.59 80 THR A CA 1
ATOM 616 C C . THR A 1 80 ? 28.261 -79.116 29.646 1.00 33.59 80 THR A C 1
ATOM 618 O O . THR A 1 80 ? 28.102 -77.902 29.758 1.00 33.59 80 THR A O 1
ATOM 621 N N . ARG A 1 81 ? 27.658 -79.805 28.666 1.00 39.78 81 ARG A N 1
ATOM 622 C CA . ARG A 1 81 ? 26.821 -79.283 27.550 1.00 39.78 81 ARG A CA 1
ATOM 623 C C . ARG A 1 81 ? 25.768 -80.360 27.192 1.00 39.78 81 ARG A C 1
ATOM 625 O O . ARG A 1 81 ? 26.059 -81.505 27.537 1.00 39.78 81 ARG A O 1
ATOM 632 N N . PRO A 1 82 ? 24.611 -80.082 26.526 1.00 41.09 82 PRO A N 1
ATOM 633 C CA . PRO A 1 82 ? 24.545 -79.415 25.200 1.00 41.09 82 PRO A CA 1
ATOM 634 C C . PRO A 1 82 ? 23.256 -78.600 24.866 1.00 41.09 82 PRO A C 1
ATOM 636 O O . PRO A 1 82 ? 22.149 -78.992 25.198 1.00 41.09 82 PRO A O 1
ATOM 639 N N . ALA A 1 83 ? 23.260 -77.490 24.123 1.00 51.00 83 ALA A N 1
ATOM 640 C CA . ALA A 1 83 ? 24.313 -76.568 23.688 1.00 51.00 83 ALA A CA 1
ATOM 641 C C . ALA A 1 83 ? 23.784 -75.124 23.953 1.00 51.00 83 ALA A C 1
ATOM 643 O O . ALA A 1 83 ? 23.150 -74.556 23.065 1.00 51.00 83 ALA A O 1
ATOM 644 N N . PRO A 1 84 ? 23.915 -74.574 25.187 1.00 52.16 84 PRO A N 1
ATOM 645 C CA . PRO A 1 84 ? 22.866 -73.685 25.733 1.00 52.16 84 PRO A CA 1
ATOM 646 C C . PRO A 1 84 ? 23.346 -72.398 26.474 1.00 52.16 84 PRO A C 1
ATOM 648 O O . PRO A 1 84 ? 24.546 -72.181 26.569 1.00 52.16 84 PRO A O 1
ATOM 651 N N . HIS A 1 85 ? 22.375 -71.614 27.005 1.00 48.88 85 HIS A N 1
ATOM 652 C CA . HIS A 1 85 ? 22.338 -70.658 28.166 1.00 48.88 85 HIS A CA 1
ATOM 653 C C . HIS A 1 85 ? 23.532 -69.703 28.504 1.00 48.88 85 HIS A C 1
ATOM 655 O O . HIS A 1 85 ? 24.670 -69.951 28.142 1.00 48.88 85 HIS A O 1
ATOM 661 N N . GLY A 1 86 ? 23.393 -68.585 29.251 1.00 42.19 86 GLY A N 1
ATOM 662 C CA . GLY A 1 86 ? 22.231 -67.861 29.826 1.00 42.19 86 GLY A CA 1
ATOM 663 C C . GLY A 1 86 ? 22.461 -67.331 31.275 1.00 42.19 86 GLY A C 1
ATOM 664 O O . GLY A 1 86 ? 23.134 -68.010 32.039 1.00 42.19 86 GLY A O 1
ATOM 665 N N . GLY A 1 87 ? 21.867 -66.184 31.689 1.00 36.50 87 GLY A N 1
ATOM 666 C CA . GLY A 1 87 ? 21.576 -65.889 33.124 1.00 36.50 87 GLY A CA 1
ATOM 667 C C . GLY A 1 87 ? 21.888 -64.502 33.768 1.00 36.50 87 GLY A C 1
ATOM 668 O O . GLY A 1 87 ? 23.043 -64.127 33.904 1.00 36.50 87 GLY A O 1
ATOM 669 N N . ALA A 1 88 ? 20.831 -63.864 34.314 1.00 34.91 88 ALA A N 1
ATOM 670 C CA . ALA A 1 88 ? 20.729 -63.057 35.565 1.00 34.91 88 ALA A CA 1
ATOM 671 C C . ALA A 1 88 ? 21.411 -61.664 35.796 1.00 34.91 88 ALA A C 1
ATOM 673 O O . ALA A 1 88 ? 22.504 -61.356 35.338 1.00 34.91 88 ALA A O 1
ATOM 674 N N . CYS A 1 89 ? 20.746 -60.840 36.633 1.00 35.94 89 CYS A N 1
ATOM 675 C CA . CYS A 1 89 ? 21.214 -59.591 37.285 1.00 35.94 89 CYS A CA 1
ATOM 676 C C . CYS A 1 89 ? 20.665 -59.533 38.735 1.00 35.94 89 CYS A C 1
ATOM 678 O O . CYS A 1 89 ? 19.598 -60.111 38.966 1.00 35.94 89 CYS A O 1
ATOM 680 N N . PRO A 1 90 ? 21.315 -58.852 39.715 1.00 54.06 90 PRO A N 1
ATOM 681 C CA . PRO A 1 90 ? 20.863 -57.496 40.112 1.00 54.06 90 PRO A CA 1
ATOM 682 C C . PRO 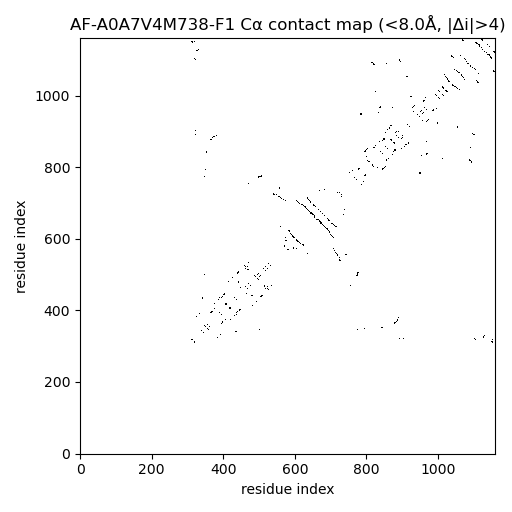A 1 90 ? 21.936 -56.566 40.768 1.00 54.06 90 PRO A C 1
ATOM 684 O O . PRO A 1 90 ? 23.044 -56.991 41.072 1.00 54.06 90 PRO A O 1
ATOM 687 N N . ARG A 1 91 ? 21.522 -55.326 41.118 1.00 31.47 91 ARG A N 1
ATOM 688 C CA . ARG A 1 91 ? 22.236 -54.256 41.885 1.00 31.47 91 ARG A CA 1
ATOM 689 C C . ARG A 1 91 ? 23.429 -53.561 41.188 1.00 31.47 91 ARG A C 1
ATOM 691 O O . ARG A 1 91 ? 24.289 -54.202 40.607 1.00 31.47 91 ARG A O 1
ATOM 698 N N . GLY A 1 92 ? 23.543 -52.234 41.358 1.00 26.98 92 GLY A N 1
ATOM 699 C CA . GLY A 1 92 ? 24.738 -51.452 40.982 1.00 26.98 92 GLY A CA 1
ATOM 700 C C . GLY A 1 92 ? 24.546 -49.923 41.030 1.00 26.98 92 GLY A C 1
ATOM 701 O O . GLY A 1 92 ? 23.445 -49.431 40.808 1.00 26.98 92 GLY A O 1
ATOM 702 N N . ARG A 1 93 ? 25.617 -49.165 41.323 1.00 26.52 93 ARG A N 1
ATOM 703 C CA . ARG A 1 93 ? 25.705 -47.688 41.189 1.00 26.52 93 ARG A CA 1
ATOM 704 C C . ARG A 1 93 ? 26.607 -47.360 39.988 1.00 26.52 93 ARG A C 1
ATOM 706 O O . ARG A 1 93 ? 27.587 -48.076 39.819 1.00 26.52 93 ARG A O 1
ATOM 713 N N . GLY A 1 94 ? 26.416 -46.249 39.262 1.00 24.34 94 GLY A N 1
ATOM 714 C CA . GLY A 1 94 ? 27.484 -45.794 38.345 1.00 24.34 94 GLY A CA 1
ATOM 715 C C . GLY A 1 94 ? 27.189 -44.676 37.336 1.00 24.34 94 GLY A C 1
ATOM 716 O O . GLY A 1 94 ? 26.578 -44.899 36.304 1.00 24.34 94 GLY A O 1
ATOM 717 N N . ARG A 1 95 ? 27.737 -43.493 37.628 1.00 27.61 95 ARG A N 1
ATOM 718 C CA . ARG A 1 95 ? 28.203 -42.415 36.715 1.00 27.61 95 ARG A CA 1
ATOM 719 C C . ARG A 1 95 ? 29.443 -42.880 35.881 1.00 27.61 95 ARG A C 1
ATOM 721 O O . ARG A 1 95 ? 29.972 -43.921 36.268 1.00 27.61 95 ARG A O 1
ATOM 728 N N . PRO A 1 96 ? 30.055 -42.100 34.939 1.00 52.38 96 PRO A N 1
ATOM 729 C CA . PRO A 1 96 ? 29.640 -40.834 34.278 1.00 52.38 96 PRO A CA 1
ATOM 730 C C . PRO A 1 96 ? 30.107 -40.597 32.786 1.00 52.38 96 PRO A C 1
ATOM 732 O O . PRO A 1 96 ? 30.798 -41.412 32.195 1.00 52.38 96 PRO A O 1
ATOM 735 N N . ASP A 1 97 ? 29.760 -39.415 32.237 1.00 29.31 97 ASP A N 1
ATOM 736 C CA . ASP A 1 97 ? 30.569 -38.432 31.444 1.00 29.31 97 ASP A CA 1
ATOM 737 C C . ASP A 1 97 ? 31.629 -38.807 30.346 1.00 29.31 97 ASP A C 1
ATOM 739 O O . ASP A 1 97 ? 32.682 -39.344 30.669 1.00 29.31 97 ASP A O 1
ATOM 743 N N . ARG A 1 98 ? 31.478 -38.165 29.151 1.00 28.97 98 ARG A N 1
ATOM 744 C CA . ARG A 1 98 ? 32.487 -37.311 28.412 1.00 28.97 98 ARG A CA 1
ATOM 745 C C . ARG A 1 98 ? 33.736 -37.961 27.735 1.00 28.97 98 ARG A C 1
ATOM 747 O O . ARG A 1 98 ? 34.041 -39.104 28.023 1.00 28.97 98 ARG A O 1
ATOM 754 N N . VAL A 1 99 ? 34.561 -37.326 26.860 1.00 26.80 99 VAL A N 1
ATOM 755 C CA . VAL A 1 99 ? 34.549 -36.127 25.945 1.00 26.80 99 VAL A CA 1
ATOM 756 C C . VAL A 1 99 ? 35.744 -36.229 24.951 1.00 26.80 99 VAL A C 1
ATOM 758 O O . VAL A 1 99 ? 36.749 -36.818 25.319 1.00 26.80 99 VAL A O 1
ATOM 761 N N . PHE A 1 100 ? 35.614 -35.635 23.747 1.00 30.14 100 PHE A N 1
ATOM 762 C CA . PHE A 1 100 ? 36.621 -35.128 22.764 1.00 30.14 100 PHE A CA 1
ATOM 763 C C . PHE A 1 100 ? 38.130 -35.483 22.877 1.00 30.14 100 PHE A C 1
ATOM 765 O O . PHE A 1 100 ? 38.723 -35.355 23.945 1.00 30.14 100 PHE A O 1
ATOM 772 N N . CYS A 1 101 ? 38.794 -35.658 21.716 1.00 23.73 101 CYS A N 1
ATOM 773 C CA . CYS A 1 101 ? 39.687 -34.619 21.138 1.00 23.73 101 CYS A CA 1
ATOM 774 C C . CYS A 1 101 ? 40.268 -34.975 19.746 1.00 23.73 101 CYS A C 1
ATOM 776 O O . CYS A 1 101 ? 40.618 -36.121 19.480 1.00 23.73 101 CYS A O 1
ATOM 778 N N . ASP A 1 102 ? 40.414 -33.947 18.902 1.00 31.39 102 ASP A N 1
ATOM 779 C CA . ASP A 1 102 ? 4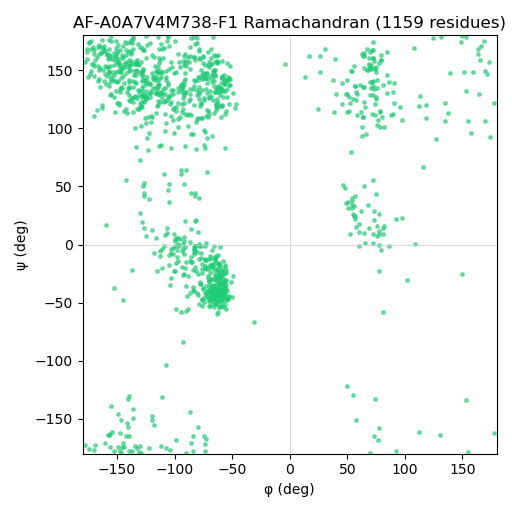1.238 -33.865 17.675 1.00 31.39 102 ASP A CA 1
ATOM 780 C C . ASP A 1 102 ? 42.758 -33.758 18.030 1.00 31.39 102 ASP A C 1
ATOM 782 O O . ASP A 1 102 ? 43.071 -33.821 19.226 1.00 31.39 102 ASP A O 1
ATOM 786 N N . PRO A 1 103 ? 43.737 -33.512 17.110 1.00 50.09 103 PRO A N 1
ATOM 787 C CA . PRO A 1 103 ? 43.712 -33.297 15.642 1.00 50.09 103 PRO A CA 1
ATOM 788 C C . PRO A 1 103 ? 44.875 -34.098 14.948 1.00 50.09 103 PRO A C 1
ATOM 790 O O . PRO A 1 103 ? 45.195 -35.169 15.461 1.00 50.09 103 PRO A O 1
ATOM 793 N N . PRO A 1 104 ? 45.619 -33.650 13.895 1.00 45.91 104 PRO A N 1
ATOM 794 C CA . PRO A 1 104 ? 45.360 -32.693 12.798 1.00 45.91 104 PRO A CA 1
ATOM 795 C C . PRO A 1 104 ? 45.708 -33.196 11.355 1.00 45.91 104 PRO A C 1
ATOM 797 O O . PRO A 1 104 ? 46.677 -33.912 11.156 1.00 45.91 104 PRO A O 1
ATOM 800 N N . VAL A 1 105 ? 45.026 -32.629 10.340 1.00 26.66 105 VAL A N 1
ATOM 801 C CA . VAL A 1 105 ? 45.580 -32.136 9.037 1.00 26.66 105 VAL A CA 1
ATOM 802 C C . VAL A 1 105 ? 46.242 -33.095 7.996 1.00 26.66 105 VAL A C 1
ATOM 804 O O . VAL A 1 105 ? 47.177 -33.822 8.291 1.00 26.66 105 VAL A O 1
ATOM 807 N N . ALA A 1 106 ? 45.853 -32.885 6.716 1.00 26.48 106 ALA A N 1
ATOM 808 C CA . ALA A 1 106 ? 46.618 -33.006 5.440 1.00 26.48 106 ALA A CA 1
ATOM 809 C C . ALA A 1 106 ? 46.299 -34.109 4.383 1.00 26.48 106 ALA A C 1
ATOM 811 O O . ALA A 1 106 ? 46.575 -35.286 4.556 1.00 26.48 106 ALA A O 1
ATOM 812 N N . LEU A 1 107 ? 45.928 -33.603 3.188 1.00 25.31 107 LEU A N 1
ATOM 813 C CA . LEU A 1 107 ? 46.368 -33.980 1.819 1.00 25.31 107 LEU A CA 1
ATOM 814 C C . LEU A 1 107 ? 45.912 -35.282 1.094 1.00 25.31 107 LEU A C 1
ATOM 816 O O . LEU A 1 107 ? 46.455 -36.355 1.294 1.00 25.31 107 LEU A O 1
ATOM 820 N N . ARG A 1 108 ? 45.098 -35.045 0.041 1.00 25.52 108 ARG A N 1
ATOM 821 C CA . ARG A 1 108 ? 45.192 -35.508 -1.381 1.00 25.52 108 ARG A CA 1
ATOM 822 C C . ARG A 1 108 ? 45.272 -37.012 -1.754 1.00 25.52 108 ARG A C 1
ATOM 824 O O . ARG A 1 108 ? 46.140 -37.742 -1.311 1.00 25.52 108 ARG A O 1
ATOM 831 N N . GLY A 1 109 ? 44.498 -37.370 -2.795 1.00 25.22 109 GLY A N 1
ATOM 832 C CA . GLY A 1 109 ? 44.537 -38.651 -3.538 1.00 25.22 109 GLY A CA 1
ATOM 833 C C . GLY A 1 109 ? 43.139 -39.286 -3.592 1.00 25.22 109 GLY A C 1
ATOM 834 O O . GLY A 1 109 ? 42.733 -39.896 -2.618 1.00 25.22 109 GLY A O 1
ATOM 835 N N . LEU A 1 110 ? 42.253 -39.063 -4.574 1.00 25.88 110 LEU A N 1
ATOM 836 C CA . LEU A 1 110 ? 42.359 -38.947 -6.044 1.00 25.88 110 LEU A CA 1
ATOM 837 C C . LEU A 1 110 ? 42.619 -40.304 -6.739 1.00 25.88 110 LEU A C 1
ATOM 839 O O . LEU A 1 110 ? 43.580 -40.989 -6.413 1.00 25.88 110 LEU A O 1
ATOM 843 N N . ARG A 1 111 ? 41.792 -40.601 -7.759 1.00 24.81 111 ARG A N 1
ATOM 844 C CA . ARG A 1 111 ? 41.609 -41.864 -8.519 1.00 24.81 111 ARG A CA 1
ATOM 845 C C . ARG A 1 111 ? 40.798 -42.917 -7.737 1.00 24.81 111 ARG A C 1
ATOM 847 O O . ARG A 1 111 ? 41.240 -43.370 -6.698 1.00 24.81 111 ARG A O 1
ATOM 854 N N . SER A 1 112 ? 39.535 -43.237 -8.048 1.00 27.61 112 SER A N 1
ATOM 855 C CA . SER A 1 112 ? 38.838 -43.590 -9.308 1.00 27.61 112 SER A CA 1
ATOM 856 C C . SER A 1 112 ? 39.062 -45.035 -9.764 1.00 27.61 112 SER A C 1
ATOM 858 O O . SER A 1 112 ? 40.151 -45.342 -10.234 1.00 27.61 112 SER A O 1
ATOM 860 N N . TRP A 1 113 ? 38.002 -45.854 -9.764 1.00 22.84 113 TRP A N 1
ATOM 861 C CA . TRP A 1 113 ? 37.803 -46.967 -10.707 1.00 22.84 113 TRP A CA 1
ATOM 862 C C . TRP A 1 113 ? 36.302 -47.320 -10.822 1.00 22.84 113 TRP A C 1
ATOM 864 O O . TRP A 1 113 ? 35.526 -47.119 -9.888 1.00 22.84 113 TRP A O 1
ATOM 874 N N . ARG A 1 114 ? 35.905 -47.804 -12.001 1.00 33.72 114 ARG A N 1
ATOM 875 C CA . ARG A 1 114 ? 34.616 -48.416 -12.397 1.00 33.72 114 ARG A CA 1
ATOM 876 C C . ARG A 1 114 ? 34.999 -49.474 -13.451 1.00 33.72 114 ARG A C 1
ATOM 878 O O . ARG A 1 114 ? 35.923 -49.184 -14.212 1.00 33.72 114 ARG A O 1
ATOM 885 N N . PRO A 1 115 ? 34.350 -50.654 -13.518 1.00 35.50 115 PRO A N 1
ATOM 886 C CA . PRO A 1 115 ? 33.003 -50.758 -14.102 1.00 35.50 115 PRO A CA 1
ATOM 887 C C . PRO A 1 115 ? 32.075 -51.791 -13.411 1.00 35.50 115 PRO A C 1
ATOM 889 O O . PRO A 1 115 ? 32.377 -52.272 -12.325 1.00 35.50 115 PRO A O 1
ATOM 892 N N . GLY A 1 116 ? 30.909 -52.066 -14.023 1.00 26.67 116 GLY A N 1
ATOM 893 C CA . GLY A 1 116 ? 30.043 -53.229 -13.722 1.00 26.67 116 GLY A CA 1
ATOM 894 C C . GLY A 1 116 ? 30.458 -54.474 -14.539 1.00 26.67 116 GLY A C 1
ATOM 895 O O . GLY A 1 116 ? 31.658 -54.584 -14.796 1.00 26.67 116 GLY A O 1
ATOM 896 N N . PRO A 1 117 ? 29.544 -55.359 -15.022 1.00 47.53 117 PRO A N 1
ATOM 897 C CA . PRO A 1 117 ? 28.150 -55.086 -15.425 1.00 47.53 117 PRO A CA 1
ATOM 898 C C . PRO A 1 117 ? 27.138 -56.193 -14.984 1.00 47.53 117 PRO A C 1
ATOM 900 O O . PRO A 1 117 ? 27.146 -56.571 -13.821 1.00 47.53 117 PRO A O 1
ATOM 903 N N . GLU A 1 118 ? 26.293 -56.684 -15.914 1.00 25.56 118 GLU A N 1
ATOM 904 C CA . GLU A 1 118 ? 25.303 -57.791 -15.804 1.00 25.56 118 GLU A CA 1
ATOM 905 C C . GLU A 1 118 ? 24.022 -57.512 -14.980 1.00 25.56 118 GLU A C 1
ATOM 907 O O . GLU A 1 118 ? 23.962 -56.569 -14.199 1.00 25.56 118 GLU A O 1
ATOM 912 N N . GLY A 1 119 ? 22.898 -58.227 -15.162 1.00 24.72 119 GLY A N 1
ATOM 913 C CA . GLY A 1 119 ? 22.544 -59.327 -16.087 1.00 24.72 119 GLY A CA 1
ATOM 914 C C . GLY A 1 119 ? 21.026 -59.629 -16.008 1.00 24.72 119 GLY A C 1
ATOM 915 O O . GLY A 1 119 ? 20.349 -59.071 -15.146 1.00 24.72 119 GLY A O 1
ATOM 916 N N . ALA A 1 120 ? 20.442 -60.456 -16.895 1.00 24.62 120 ALA A N 1
ATOM 917 C CA . ALA A 1 120 ? 18.972 -60.579 -17.006 1.00 24.62 120 ALA A CA 1
ATOM 918 C C . ALA A 1 120 ? 18.407 -62.005 -17.215 1.00 24.62 120 ALA A C 1
ATOM 920 O O . ALA A 1 120 ? 19.007 -62.822 -17.910 1.00 24.62 120 ALA A O 1
ATOM 921 N N . SER A 1 121 ? 17.143 -62.200 -16.782 1.00 26.06 121 SER A N 1
ATOM 922 C CA . SER A 1 121 ? 16.212 -63.307 -17.141 1.00 26.06 121 SER A CA 1
ATOM 923 C C . SER A 1 121 ? 16.425 -64.669 -16.410 1.00 26.06 121 SER A C 1
ATOM 925 O O . SER A 1 121 ? 17.503 -64.882 -15.878 1.00 26.06 121 SER A O 1
ATOM 927 N N . ARG A 1 122 ? 15.471 -65.630 -16.286 1.00 28.42 122 ARG A N 1
ATOM 928 C CA . ARG A 1 122 ? 14.069 -65.773 -16.787 1.00 28.42 122 ARG A CA 1
ATOM 929 C C . ARG A 1 122 ? 13.268 -66.923 -16.082 1.00 28.42 122 ARG A C 1
ATOM 931 O O . ARG A 1 122 ? 13.855 -67.934 -15.739 1.00 28.42 122 ARG A O 1
ATOM 938 N N . PHE A 1 123 ? 11.924 -66.811 -16.039 1.00 30.30 123 PHE A N 1
ATOM 939 C CA . PHE A 1 123 ? 10.852 -67.863 -15.964 1.00 30.30 123 PHE A CA 1
ATOM 940 C C . PHE A 1 123 ? 10.728 -68.944 -14.847 1.00 30.30 123 PHE A C 1
ATOM 942 O O . PHE A 1 123 ? 11.576 -69.818 -14.749 1.00 30.30 123 PHE A O 1
ATOM 949 N N . ALA A 1 124 ? 9.500 -69.088 -14.277 1.00 25.84 124 ALA A N 1
ATOM 950 C CA . ALA A 1 124 ? 8.771 -70.385 -14.146 1.00 25.84 124 ALA A CA 1
ATOM 951 C C . ALA A 1 124 ? 7.227 -70.306 -13.844 1.00 25.84 124 ALA A C 1
ATOM 953 O O . ALA A 1 124 ? 6.792 -69.832 -12.806 1.00 25.84 124 ALA A O 1
ATOM 954 N N . LYS A 1 125 ? 6.412 -70.833 -14.780 1.00 28.05 125 LYS A N 1
ATOM 955 C CA . LYS A 1 125 ? 5.074 -71.517 -14.739 1.00 28.05 125 LYS A CA 1
ATOM 956 C C . LYS A 1 125 ? 3.991 -71.352 -13.605 1.00 28.05 125 LYS A C 1
ATOM 958 O O . LYS A 1 125 ? 4.050 -72.020 -12.587 1.00 28.05 125 LYS A O 1
ATOM 963 N N . ARG A 1 126 ? 2.828 -70.798 -14.033 1.00 28.16 126 ARG A N 1
ATOM 964 C CA . ARG A 1 126 ? 1.417 -71.347 -14.045 1.00 28.16 126 ARG A CA 1
ATOM 965 C C . ARG A 1 126 ? 0.455 -71.415 -12.805 1.00 28.16 126 ARG A C 1
ATOM 967 O O . ARG A 1 126 ? 0.487 -72.387 -12.068 1.00 28.16 126 ARG A O 1
ATOM 974 N N . ARG A 1 127 ? -0.644 -70.623 -12.937 1.00 30.00 127 ARG A N 1
ATOM 975 C CA . ARG A 1 127 ? -2.109 -70.890 -12.676 1.00 30.00 127 ARG A CA 1
ATOM 976 C C . ARG A 1 127 ? -2.636 -71.054 -11.223 1.00 30.00 127 ARG A C 1
ATOM 978 O O . ARG A 1 127 ? -1.913 -71.605 -10.409 1.00 30.00 127 ARG A O 1
ATOM 985 N N . PRO A 1 128 ? -3.943 -70.773 -10.938 1.00 48.22 128 PRO A N 1
ATOM 986 C CA . PRO A 1 128 ? -5.009 -70.018 -11.658 1.00 48.22 128 PRO A CA 1
ATOM 987 C C . PRO A 1 128 ? -5.503 -68.806 -10.790 1.00 48.22 128 PRO A C 1
ATOM 989 O O . PRO A 1 128 ? -4.652 -68.267 -10.099 1.00 48.22 128 PRO A O 1
ATOM 992 N N . ARG A 1 129 ? -6.739 -68.244 -10.717 1.00 27.48 129 ARG A N 1
ATOM 993 C CA . ARG A 1 129 ? -8.074 -68.221 -11.415 1.00 27.48 129 ARG A CA 1
ATOM 994 C C . ARG A 1 129 ? -8.546 -66.720 -11.389 1.00 27.48 129 ARG A C 1
ATOM 996 O O . ARG A 1 129 ? -8.108 -65.996 -10.509 1.00 27.48 129 ARG A O 1
ATOM 1003 N N . LEU A 1 130 ? -9.188 -66.126 -12.412 1.00 27.77 130 LEU A N 1
ATOM 1004 C CA . LEU A 1 130 ? -10.651 -65.972 -12.696 1.00 27.77 130 LEU A CA 1
ATOM 1005 C C . LEU A 1 130 ? -11.488 -65.282 -11.580 1.00 27.77 130 LEU A C 1
ATOM 1007 O O . LEU A 1 130 ? -11.335 -65.692 -10.439 1.00 27.77 130 LEU A O 1
ATOM 1011 N N . LEU A 1 131 ? -12.436 -64.336 -11.786 1.00 26.30 131 LEU A N 1
ATOM 1012 C CA . LEU A 1 131 ? -13.091 -63.623 -12.935 1.00 26.30 131 LEU A CA 1
ATOM 1013 C C . LEU A 1 131 ? -13.950 -62.436 -12.341 1.00 26.30 131 LEU A C 1
ATOM 1015 O O . LEU A 1 131 ? -14.155 -62.465 -11.135 1.00 26.30 131 LEU A O 1
ATOM 1019 N N . ARG A 1 132 ? -14.527 -61.393 -12.996 1.00 23.89 132 ARG A N 1
ATOM 1020 C CA . ARG A 1 132 ? -14.615 -60.847 -14.387 1.00 23.89 132 ARG A CA 1
ATOM 1021 C C . ARG A 1 132 ? -15.003 -59.330 -14.373 1.00 23.89 132 ARG A C 1
ATOM 1023 O O . ARG A 1 132 ? -15.529 -58.834 -13.388 1.00 23.89 132 ARG A O 1
ATOM 1030 N N . HIS A 1 133 ? -14.801 -58.642 -15.504 1.00 25.47 133 HIS A N 1
ATOM 1031 C CA . HIS A 1 133 ? -15.453 -57.395 -16.005 1.00 25.47 133 HIS A CA 1
ATOM 1032 C C . HIS A 1 133 ? -16.918 -57.650 -16.527 1.00 25.47 133 HIS A C 1
ATOM 1034 O O . HIS A 1 133 ? -17.365 -58.777 -16.301 1.00 25.47 133 HIS A O 1
ATOM 1040 N N . PRO A 1 134 ? -17.653 -56.781 -17.303 1.00 45.41 134 PRO A N 1
ATOM 1041 C CA . PRO A 1 134 ? -17.415 -55.410 -17.853 1.00 45.41 134 PRO A CA 1
ATOM 1042 C C . PRO A 1 134 ? -18.650 -54.433 -17.812 1.00 45.41 134 PRO A C 1
ATOM 1044 O O . PRO A 1 134 ? -19.682 -54.739 -17.233 1.00 45.41 134 PRO A O 1
ATOM 1047 N N . GLN A 1 135 ? -18.554 -53.321 -18.574 1.00 24.17 135 GLN A N 1
ATOM 1048 C CA . GLN A 1 135 ? -19.471 -52.929 -19.688 1.00 24.17 135 GLN A CA 1
ATOM 1049 C C . GLN A 1 135 ? -20.387 -51.684 -19.576 1.00 24.17 135 GLN A C 1
ATOM 1051 O O . GLN A 1 135 ? -21.216 -51.543 -18.687 1.00 24.17 135 GLN A O 1
ATOM 1056 N N . THR A 1 136 ? -20.285 -50.829 -20.604 1.00 29.34 136 THR A N 1
ATOM 1057 C CA . THR A 1 136 ? -21.306 -49.876 -21.080 1.00 29.34 136 THR A CA 1
ATOM 1058 C C . THR A 1 136 ? -22.313 -50.562 -22.011 1.00 29.34 136 THR A C 1
ATOM 1060 O O . THR A 1 136 ? -21.993 -51.579 -22.630 1.00 29.34 136 THR A O 1
ATOM 1063 N N . PRO A 1 137 ? -23.490 -49.947 -22.219 1.00 32.53 137 PRO A N 1
ATOM 1064 C CA . PRO A 1 137 ? -23.994 -49.799 -23.588 1.00 32.53 137 PRO A CA 1
ATOM 1065 C C . PRO A 1 137 ? -24.486 -48.369 -23.893 1.00 32.53 137 PRO A C 1
ATOM 1067 O O . PRO A 1 137 ? -24.325 -47.446 -23.098 1.00 32.53 137 PRO A O 1
ATOM 1070 N N . SER A 1 138 ? -25.056 -48.174 -25.085 1.00 23.88 138 SER A N 1
ATOM 1071 C CA . SER A 1 138 ? -25.540 -46.882 -25.593 1.00 23.88 138 SER A CA 1
ATOM 1072 C C . SER A 1 138 ? -26.833 -47.039 -26.413 1.00 23.88 138 SER A C 1
ATOM 1074 O O . SER A 1 138 ? -27.196 -48.159 -26.762 1.00 23.88 138 SER A O 1
ATOM 1076 N N . LEU A 1 139 ? -27.414 -45.894 -26.809 1.00 25.44 139 LEU A N 1
ATOM 1077 C CA . LEU A 1 139 ? -28.303 -45.675 -27.970 1.00 25.44 139 LEU A CA 1
ATOM 1078 C C . LEU A 1 139 ? -29.830 -45.954 -27.895 1.00 25.44 139 LEU A C 1
ATOM 1080 O O . LEU A 1 139 ? -30.300 -46.935 -27.342 1.00 25.44 139 LEU A O 1
ATOM 1084 N N . ARG A 1 140 ? -30.539 -45.087 -28.653 1.00 22.75 140 ARG A N 1
ATOM 1085 C CA . ARG A 1 140 ? -31.909 -45.149 -29.235 1.00 22.75 140 ARG A CA 1
ATOM 1086 C C . ARG A 1 140 ? -33.153 -44.806 -28.384 1.00 22.75 140 ARG A C 1
ATOM 1088 O O . ARG A 1 140 ? -33.739 -45.639 -27.714 1.00 22.75 140 ARG A O 1
ATOM 1095 N N . LEU A 1 141 ? -33.631 -43.574 -28.616 1.00 25.11 141 LEU A N 1
ATOM 1096 C CA . LEU A 1 141 ? -34.945 -43.236 -29.213 1.00 25.11 141 LEU A CA 1
ATOM 1097 C C . LEU A 1 141 ? -36.184 -44.087 -28.840 1.00 25.11 141 LEU A C 1
ATOM 1099 O O . LEU A 1 141 ? -36.356 -45.194 -29.340 1.00 25.11 141 LEU A O 1
ATOM 1103 N N . GLY A 1 142 ? -37.144 -43.453 -28.154 1.00 23.16 142 GLY A N 1
ATOM 1104 C CA . GLY A 1 142 ? -38.547 -43.882 -28.028 1.00 23.16 142 GLY A CA 1
ATOM 1105 C C . GLY A 1 142 ? -39.487 -42.666 -27.939 1.00 23.16 142 GLY A C 1
ATOM 1106 O O . GLY A 1 142 ? -39.062 -41.597 -27.500 1.00 23.16 142 GLY A O 1
ATOM 1107 N N . ARG A 1 143 ? -40.742 -42.782 -28.403 1.00 23.72 143 ARG A N 1
ATOM 1108 C CA . ARG A 1 143 ? -41.697 -41.657 -28.529 1.00 23.72 143 ARG A CA 1
ATOM 1109 C C . ARG A 1 143 ? -42.839 -41.703 -27.496 1.00 23.72 143 ARG A C 1
ATOM 1111 O O . ARG A 1 143 ? -43.571 -42.679 -27.458 1.00 23.72 143 ARG A O 1
ATOM 1118 N N . ALA A 1 144 ? -43.092 -40.534 -26.898 1.00 23.69 144 ALA A N 1
ATOM 1119 C CA . ALA A 1 144 ? -44.411 -39.923 -26.646 1.00 23.69 144 ALA A CA 1
ATOM 1120 C C . ALA A 1 144 ? -45.381 -40.446 -25.549 1.00 23.69 144 ALA A C 1
ATOM 1122 O O . ALA A 1 144 ? -45.523 -41.633 -25.299 1.00 23.69 144 ALA A O 1
ATOM 1123 N N . ARG A 1 145 ? -46.167 -39.464 -25.059 1.00 23.06 145 ARG A N 1
ATOM 1124 C CA . ARG A 1 145 ? -47.449 -39.502 -24.312 1.00 23.06 145 ARG A CA 1
ATOM 1125 C C . ARG A 1 145 ? -47.453 -39.909 -22.825 1.00 23.06 145 ARG A C 1
ATOM 1127 O O . ARG A 1 145 ? -47.018 -40.979 -22.430 1.00 23.06 145 ARG A O 1
ATOM 1134 N N . SER A 1 146 ? -48.060 -39.022 -22.030 1.00 32.22 146 SER A N 1
ATOM 1135 C CA . SER A 1 146 ? -48.568 -39.245 -20.667 1.00 32.22 146 SER A CA 1
ATOM 1136 C C . SER A 1 146 ? -49.783 -40.193 -20.665 1.00 32.22 146 SER A C 1
ATOM 1138 O O . SER A 1 146 ? -50.403 -40.384 -21.715 1.00 32.22 146 SER A O 1
ATOM 1140 N N . PRO A 1 147 ? -50.209 -40.694 -19.488 1.00 34.25 147 PRO A N 1
ATOM 1141 C CA . PRO A 1 147 ? -51.323 -40.013 -18.807 1.00 34.25 147 PRO A CA 1
ATOM 1142 C C . PRO A 1 147 ? -51.179 -39.893 -17.269 1.00 34.25 147 PRO A C 1
ATOM 1144 O O . PRO A 1 147 ? -50.166 -40.252 -16.677 1.00 34.25 147 PRO A O 1
ATOM 1147 N N . ARG A 1 148 ? -52.214 -39.319 -16.638 1.00 25.66 148 ARG A N 1
ATOM 1148 C CA . ARG A 1 148 ? -52.441 -39.209 -15.179 1.00 25.66 148 ARG A CA 1
ATOM 1149 C C . ARG A 1 148 ? -52.972 -40.541 -14.599 1.00 25.66 148 ARG A C 1
ATOM 1151 O O . ARG A 1 148 ? -53.624 -41.249 -15.358 1.00 25.66 148 ARG A O 1
ATOM 1158 N N . ILE A 1 149 ? -52.871 -40.769 -13.272 1.00 26.30 149 ILE A N 1
ATOM 1159 C CA . ILE A 1 149 ? -54.002 -40.987 -12.308 1.00 26.30 149 ILE A CA 1
ATOM 1160 C C . ILE A 1 149 ? -53.557 -41.601 -10.945 1.00 26.30 149 ILE A C 1
ATOM 1162 O O . ILE A 1 149 ? -52.865 -42.606 -10.925 1.00 26.30 149 ILE A O 1
ATOM 1166 N N . ALA A 1 150 ? -54.007 -40.948 -9.855 1.00 24.45 150 ALA A N 1
ATOM 1167 C CA . ALA A 1 150 ? -54.377 -41.345 -8.466 1.00 24.45 150 ALA A CA 1
ATOM 1168 C C . ALA A 1 150 ? -53.816 -42.579 -7.687 1.00 24.45 150 ALA A C 1
ATOM 1170 O O . ALA A 1 150 ? -53.376 -43.570 -8.251 1.00 24.45 150 ALA A O 1
ATOM 1171 N N . GLY A 1 151 ? -53.995 -42.531 -6.347 1.00 25.56 151 GLY A N 1
ATOM 1172 C CA . GLY A 1 151 ? -53.931 -43.672 -5.401 1.00 25.56 151 GLY A CA 1
ATOM 1173 C C . GLY A 1 151 ? -52.792 -43.593 -4.366 1.00 25.56 151 GLY A C 1
ATOM 1174 O O . GLY A 1 151 ? -51.778 -44.255 -4.527 1.00 25.56 151 GLY A O 1
ATOM 1175 N N . ASP A 1 152 ? -52.783 -42.655 -3.412 1.00 30.16 152 ASP A N 1
ATOM 1176 C CA . ASP A 1 152 ? -53.469 -42.688 -2.094 1.00 30.16 152 ASP A CA 1
ATOM 1177 C C . ASP A 1 152 ? -53.098 -43.858 -1.148 1.00 30.16 152 ASP A C 1
ATOM 1179 O O . ASP A 1 152 ? -53.528 -44.990 -1.366 1.00 30.16 152 ASP A O 1
ATOM 1183 N N . ARG A 1 153 ? -52.409 -43.538 -0.030 1.00 27.55 153 ARG A N 1
ATOM 1184 C CA . ARG A 1 153 ? -52.801 -43.965 1.337 1.00 27.55 153 ARG A CA 1
ATOM 1185 C C . ARG A 1 153 ? -52.006 -43.281 2.475 1.00 27.55 153 ARG A C 1
ATOM 1187 O O . ARG A 1 153 ? -50.865 -43.623 2.742 1.00 27.55 153 ARG A O 1
ATOM 1194 N N . ARG A 1 154 ? -52.718 -42.418 3.216 1.00 28.33 154 ARG A N 1
ATOM 1195 C CA . ARG A 1 154 ? -52.813 -42.348 4.703 1.00 28.33 154 ARG A CA 1
ATOM 1196 C C . ARG A 1 154 ? -51.573 -42.173 5.628 1.00 28.33 154 ARG A C 1
ATOM 1198 O O . ARG A 1 154 ? -50.817 -43.110 5.821 1.00 28.33 154 ARG A O 1
ATOM 1205 N N . LEU A 1 155 ? -51.669 -41.106 6.454 1.00 30.41 155 LEU A N 1
ATOM 1206 C CA . LEU A 1 155 ? -51.436 -41.051 7.930 1.00 30.41 155 LEU A CA 1
ATOM 1207 C C . LEU A 1 155 ? -49.967 -41.146 8.452 1.00 30.41 155 LEU A C 1
ATOM 1209 O O . LEU A 1 155 ? -49.180 -41.914 7.926 1.00 30.41 155 LEU A O 1
ATOM 1213 N N . LEU A 1 156 ? -49.510 -40.415 9.492 1.00 30.52 156 LEU A N 1
ATOM 1214 C CA . LEU A 1 156 ? -50.164 -39.533 10.489 1.00 30.52 156 LEU A CA 1
ATOM 1215 C C . LEU A 1 156 ? -49.254 -38.349 10.947 1.00 30.52 156 LEU A C 1
ATOM 1217 O O . LEU A 1 156 ? -48.038 -38.453 10.907 1.00 30.52 156 LEU A O 1
ATOM 1221 N N . ARG A 1 157 ? -49.923 -37.265 11.391 1.00 30.45 157 ARG A N 1
ATOM 1222 C CA . ARG A 1 157 ? -49.569 -36.058 12.208 1.00 30.45 157 ARG A CA 1
ATOM 1223 C C . ARG A 1 157 ? -48.160 -35.903 12.840 1.00 30.45 157 ARG A C 1
ATOM 1225 O O . ARG A 1 157 ? -47.543 -36.881 13.225 1.00 30.45 157 ARG A O 1
ATOM 1232 N N . GLY A 1 158 ? -47.681 -34.679 13.118 1.00 27.14 158 GLY A N 1
ATOM 1233 C CA . GLY A 1 158 ? -48.301 -33.333 13.024 1.00 27.14 158 GLY A CA 1
ATOM 1234 C C . GLY A 1 158 ? -47.244 -32.204 13.117 1.00 27.14 158 GLY A C 1
ATOM 1235 O O . GLY A 1 158 ? -46.137 -32.462 13.566 1.00 27.14 158 GLY A O 1
ATOM 1236 N N . GLN A 1 159 ? -47.441 -31.033 12.488 1.00 32.81 159 GLN A N 1
ATOM 1237 C CA . GLN A 1 159 ? -48.186 -29.841 12.978 1.00 32.81 159 GLN A CA 1
ATOM 1238 C C . GLN A 1 159 ? -47.466 -29.066 14.106 1.00 32.81 159 GLN A C 1
ATOM 1240 O O . GLN A 1 159 ? -46.971 -29.692 15.029 1.00 32.81 159 GLN A O 1
ATOM 1245 N N . ALA A 1 160 ? -47.448 -27.726 14.169 1.00 31.27 160 ALA A N 1
ATOM 1246 C CA . ALA A 1 160 ? -47.714 -26.620 13.217 1.00 31.27 160 ALA A CA 1
ATOM 1247 C C . ALA A 1 160 ? -47.164 -25.311 13.873 1.00 31.27 160 ALA A C 1
ATOM 1249 O O . ALA A 1 160 ? -46.828 -25.349 15.052 1.00 31.27 160 ALA A O 1
ATOM 1250 N N . ALA A 1 161 ? -47.031 -24.124 13.266 1.00 30.44 161 ALA A N 1
ATOM 1251 C CA . ALA A 1 161 ? -47.346 -23.571 11.935 1.00 30.44 161 ALA A CA 1
ATOM 1252 C C . ALA A 1 161 ? -46.181 -22.597 11.531 1.00 30.44 161 ALA A C 1
ATOM 1254 O O . ALA A 1 161 ? -45.073 -22.822 12.004 1.00 30.44 161 ALA A O 1
ATOM 1255 N N . SER A 1 162 ? -46.252 -21.538 10.704 1.00 27.11 162 SER A N 1
ATOM 1256 C CA . SER A 1 162 ? -47.291 -20.868 9.886 1.00 27.11 162 SER A CA 1
ATOM 1257 C C . SER A 1 162 ? -46.640 -20.067 8.724 1.00 27.11 162 SER A C 1
ATOM 1259 O O . SER A 1 162 ? -45.421 -19.974 8.615 1.00 27.11 162 SER A O 1
ATOM 1261 N N . ALA A 1 163 ? -47.472 -19.483 7.854 1.00 29.98 163 ALA A N 1
ATOM 1262 C CA . ALA A 1 163 ? -47.182 -18.387 6.905 1.00 29.98 163 ALA A CA 1
ATOM 1263 C C . ALA A 1 163 ? -48.437 -17.447 6.923 1.00 29.98 163 ALA A C 1
ATOM 1265 O O . ALA A 1 163 ? -49.147 -17.549 7.931 1.00 29.98 163 ALA A O 1
ATOM 1266 N N . PRO A 1 164 ? -48.826 -16.590 5.934 1.00 46.69 164 PRO A N 1
ATOM 1267 C CA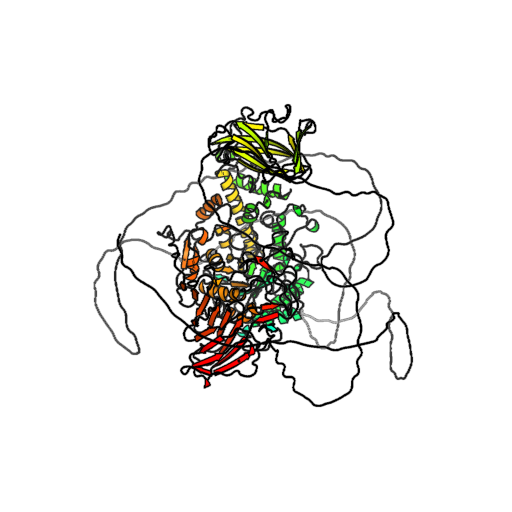 . PRO A 1 164 ? -48.360 -16.322 4.554 1.00 46.69 164 PRO A CA 1
ATOM 1268 C C . PRO A 1 164 ? -47.856 -14.847 4.413 1.00 46.69 164 PRO A C 1
ATOM 1270 O O . PRO A 1 164 ? -47.434 -14.289 5.416 1.00 46.69 164 PRO A O 1
ATOM 1273 N N . CYS A 1 165 ? -47.800 -14.122 3.279 1.00 25.72 165 CYS A N 1
ATOM 1274 C CA . CYS A 1 165 ? -48.174 -14.339 1.867 1.00 25.72 165 CYS A CA 1
ATOM 1275 C C . CYS A 1 165 ? -47.349 -13.421 0.924 1.00 25.72 165 CYS A C 1
ATOM 1277 O O . CYS A 1 165 ? -46.650 -12.529 1.395 1.00 25.72 165 CYS A O 1
ATOM 1279 N N . GLY A 1 166 ? -47.505 -13.568 -0.401 1.00 25.05 166 GLY A N 1
ATOM 1280 C CA . GLY A 1 166 ? -47.043 -12.591 -1.404 1.00 25.05 166 GLY A CA 1
ATOM 1281 C C . GLY A 1 166 ? -46.770 -13.204 -2.786 1.00 25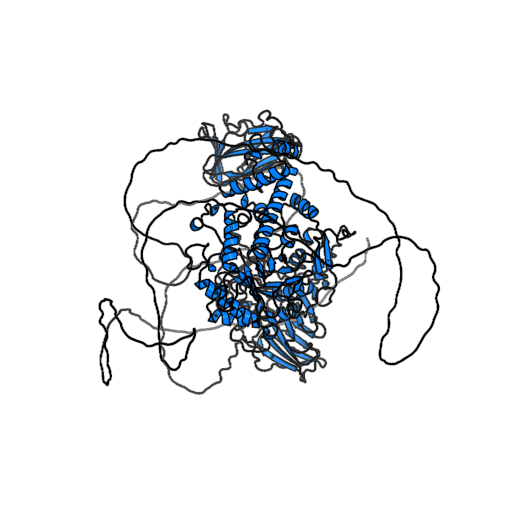.05 166 GLY A C 1
ATOM 1282 O O . GLY A 1 166 ? -45.768 -13.887 -2.967 1.00 25.05 166 GLY A O 1
ATOM 1283 N N . ARG A 1 167 ? -47.648 -12.968 -3.773 1.00 25.53 167 ARG A N 1
ATOM 1284 C CA . ARG A 1 167 ? -47.459 -13.373 -5.186 1.00 25.53 167 ARG A CA 1
ATOM 1285 C C . ARG A 1 167 ? -47.033 -12.176 -6.041 1.00 25.53 167 ARG A C 1
ATOM 1287 O O . ARG A 1 167 ? -47.529 -11.088 -5.785 1.00 25.53 167 ARG A O 1
ATOM 1294 N N . PHE A 1 168 ? -46.300 -12.417 -7.133 1.00 25.62 168 PHE A N 1
ATOM 1295 C CA . PHE A 1 168 ? -46.774 -12.118 -8.500 1.00 25.62 168 PHE A CA 1
ATOM 1296 C C . PHE A 1 168 ? -45.942 -12.872 -9.565 1.00 25.62 168 PHE A C 1
ATOM 1298 O O . PHE A 1 168 ? -44.920 -13.474 -9.245 1.00 25.62 168 PHE A O 1
ATOM 1305 N N . SER A 1 169 ? -46.447 -12.916 -10.801 1.00 25.00 169 SER A N 1
ATOM 1306 C CA . SER A 1 169 ? -45.858 -13.553 -11.998 1.00 25.00 169 SER A CA 1
ATOM 1307 C C . SER A 1 169 ? -45.129 -12.500 -12.880 1.00 25.00 169 SER A C 1
ATOM 1309 O O . SER A 1 169 ? -44.924 -11.391 -12.400 1.00 25.00 169 SER A O 1
ATOM 1311 N N . SER A 1 170 ? -44.684 -12.699 -14.133 1.00 26.20 170 SER A N 1
ATOM 1312 C CA . SER A 1 170 ? -44.891 -13.747 -15.164 1.00 26.20 170 SER A CA 1
ATOM 1313 C C . SER A 1 170 ? -43.910 -13.542 -16.336 1.00 26.20 170 SER A C 1
ATOM 1315 O O . SER A 1 170 ? -43.603 -12.393 -16.636 1.00 26.20 170 SER A O 1
ATOM 1317 N N . GLY A 1 171 ? -43.564 -14.619 -17.060 1.00 23.86 171 GLY A N 1
ATOM 1318 C CA . GLY A 1 171 ? -42.986 -14.583 -18.420 1.00 23.86 171 GLY A CA 1
ATOM 1319 C C . GLY A 1 171 ? -41.546 -14.047 -18.549 1.00 23.86 171 GLY A C 1
ATOM 1320 O O . GLY A 1 171 ? -41.003 -13.464 -17.618 1.00 23.86 171 GLY A O 1
ATOM 1321 N N . ASP A 1 172 ? -40.843 -14.233 -19.668 1.00 25.14 172 ASP A N 1
ATOM 1322 C CA . ASP A 1 172 ? -41.022 -15.212 -20.755 1.00 25.14 172 ASP A CA 1
ATOM 1323 C C . ASP A 1 172 ? -39.665 -15.462 -21.445 1.00 25.14 172 ASP A C 1
ATOM 1325 O O . ASP A 1 172 ? -38.752 -14.640 -21.370 1.00 25.14 172 ASP A O 1
ATOM 1329 N N . ALA A 1 173 ? -39.531 -16.589 -22.146 1.00 30.12 173 ALA A N 1
ATOM 1330 C CA . ALA A 1 173 ? -38.417 -16.877 -23.058 1.00 30.12 173 ALA A CA 1
ATOM 1331 C C . ALA A 1 173 ? -38.991 -17.314 -24.413 1.00 30.12 173 ALA A C 1
ATOM 1333 O O . ALA A 1 173 ? -40.053 -17.945 -24.426 1.00 30.12 173 ALA A O 1
ATOM 1334 N N . PRO A 1 174 ? -38.315 -17.049 -25.552 1.00 40.38 174 PRO A N 1
ATOM 1335 C CA . PRO A 1 174 ? -37.717 -18.203 -26.254 1.00 40.38 174 PRO A CA 1
ATOM 1336 C C . PRO A 1 174 ? -36.539 -17.934 -27.237 1.00 40.38 174 PRO A C 1
ATOM 1338 O O . PRO A 1 174 ? -36.584 -16.979 -28.002 1.00 40.38 174 PRO A O 1
ATOM 1341 N N . ARG A 1 175 ? -35.668 -18.958 -27.413 1.00 25.47 175 ARG A N 1
ATOM 1342 C CA . ARG A 1 175 ? -35.023 -19.369 -28.708 1.00 25.47 175 ARG A CA 1
ATOM 1343 C C . ARG A 1 175 ? -34.008 -18.371 -29.340 1.00 25.47 175 ARG A C 1
ATOM 1345 O O . ARG A 1 175 ? -33.901 -17.250 -28.881 1.00 25.47 175 ARG A O 1
ATOM 1352 N N . CYS A 1 176 ? -33.185 -18.667 -30.365 1.00 22.56 176 CYS A N 1
ATOM 1353 C CA . CYS A 1 176 ? -32.689 -19.875 -31.084 1.00 22.56 176 CYS A CA 1
ATOM 1354 C C . CYS A 1 176 ? -31.399 -19.459 -31.865 1.00 22.56 176 CYS A C 1
ATOM 1356 O O . CYS A 1 176 ? -31.229 -18.270 -32.100 1.00 22.56 176 CYS A O 1
ATOM 1358 N N . ALA A 1 177 ? -30.526 -20.312 -32.429 1.00 24.66 177 ALA A N 1
ATOM 1359 C CA . ALA A 1 177 ? -30.061 -21.683 -32.139 1.00 24.66 177 ALA A CA 1
ATOM 1360 C C . ALA A 1 177 ? -28.931 -22.081 -33.138 1.00 24.66 177 ALA A C 1
ATOM 1362 O O . ALA A 1 177 ? -28.828 -21.476 -34.199 1.00 24.66 177 ALA A O 1
ATOM 1363 N N . ALA A 1 178 ? -28.190 -23.165 -32.840 1.00 24.52 178 ALA A N 1
ATOM 1364 C CA . ALA A 1 178 ? -27.141 -23.812 -33.667 1.00 24.52 178 ALA A CA 1
ATOM 1365 C C . ALA A 1 178 ? -25.823 -23.015 -33.889 1.00 24.52 178 ALA A C 1
ATOM 1367 O O . ALA A 1 178 ? -25.809 -21.795 -33.820 1.00 24.52 178 ALA A O 1
ATOM 1368 N N . GLY A 1 179 ? -24.669 -23.656 -34.138 1.00 23.72 179 GLY A N 1
ATOM 1369 C CA . GLY A 1 179 ? -24.344 -25.092 -34.043 1.00 23.72 179 GLY A CA 1
ATOM 1370 C C . GLY A 1 179 ? -23.029 -25.481 -34.755 1.00 23.72 179 GLY A C 1
ATOM 1371 O O . GLY A 1 179 ? -22.623 -24.777 -35.664 1.00 23.72 179 GLY A O 1
ATOM 1372 N N . ALA A 1 180 ? -22.436 -26.627 -34.367 1.00 24.84 180 ALA A N 1
ATOM 1373 C CA . ALA A 1 180 ? -21.349 -27.397 -35.029 1.00 24.84 180 ALA A CA 1
ATOM 1374 C C . ALA A 1 180 ? -20.005 -26.688 -35.404 1.00 24.84 180 ALA A C 1
ATOM 1376 O O . ALA A 1 180 ? -19.955 -25.516 -35.728 1.00 24.84 180 ALA A O 1
ATOM 1377 N N . GLY A 1 181 ? -18.847 -27.367 -35.417 1.00 23.70 181 GLY A N 1
ATOM 1378 C CA . GLY A 1 181 ? -18.561 -28.734 -34.968 1.00 23.70 181 GLY A CA 1
ATOM 1379 C C . GLY A 1 181 ? -17.137 -29.239 -35.291 1.00 23.70 181 GLY A C 1
ATOM 1380 O O . GLY A 1 181 ? -16.489 -28.773 -36.212 1.00 23.70 181 GLY A O 1
ATOM 1381 N N . HIS A 1 182 ? -16.699 -30.235 -34.512 1.00 24.72 182 HIS A N 1
ATOM 1382 C CA . HIS A 1 182 ? -15.686 -31.278 -34.789 1.00 24.72 182 HIS A CA 1
ATOM 1383 C C . HIS A 1 182 ? -14.300 -30.997 -35.439 1.00 24.72 182 HIS A C 1
ATOM 1385 O O . HIS A 1 182 ? -14.171 -30.769 -36.630 1.00 24.72 182 HIS A O 1
ATOM 1391 N N . ARG A 1 183 ? -13.266 -31.362 -34.654 1.00 23.42 183 ARG A N 1
ATOM 1392 C CA . ARG A 1 183 ? -12.189 -32.345 -34.961 1.00 23.42 183 ARG A CA 1
ATOM 1393 C C . ARG A 1 183 ? -11.425 -32.235 -36.300 1.00 23.42 183 ARG A C 1
ATOM 1395 O O . ARG A 1 183 ? -11.917 -32.667 -37.336 1.00 23.42 183 ARG A O 1
ATOM 1402 N N . GLY A 1 184 ? -10.128 -31.925 -36.215 1.00 25.45 184 GLY A N 1
ATOM 1403 C CA . GLY A 1 184 ? -9.138 -32.360 -37.215 1.00 25.45 184 GLY A CA 1
ATOM 1404 C C . GLY A 1 184 ? -8.655 -33.817 -37.006 1.00 25.45 184 GLY A C 1
ATOM 1405 O O . GLY A 1 184 ? -8.996 -34.434 -35.989 1.00 25.45 184 GLY A O 1
ATOM 1406 N N . PRO A 1 185 ? -7.846 -34.377 -37.930 1.00 30.94 185 PRO A N 1
ATOM 1407 C CA . PRO A 1 185 ? -7.230 -35.701 -37.804 1.00 30.94 185 PRO A CA 1
ATOM 1408 C C . PRO A 1 185 ? -5.720 -35.664 -37.469 1.00 30.94 185 PRO A C 1
ATOM 1410 O O . PRO A 1 185 ? -5.066 -34.626 -37.501 1.00 30.94 185 PRO A O 1
ATOM 1413 N N . ARG A 1 186 ? -5.165 -36.842 -37.154 1.00 24.88 186 ARG A N 1
ATOM 1414 C CA . ARG A 1 186 ? -3.725 -37.101 -36.946 1.00 24.88 186 ARG A CA 1
ATOM 1415 C C . ARG A 1 186 ? -3.036 -37.458 -38.268 1.00 24.88 186 ARG A C 1
ATOM 1417 O O . ARG A 1 186 ? -3.692 -38.040 -39.124 1.00 24.88 186 ARG A O 1
ATOM 1424 N N . LEU A 1 187 ? -1.705 -37.351 -38.319 1.00 23.17 187 LEU A N 1
ATOM 1425 C CA . LEU A 1 187 ? -0.825 -38.365 -38.931 1.00 23.17 187 LEU A CA 1
ATOM 1426 C C . LEU A 1 187 ? 0.610 -38.238 -38.381 1.00 23.17 187 LEU A C 1
ATOM 1428 O O . LEU A 1 187 ? 0.925 -37.246 -37.727 1.00 23.17 187 LEU A O 1
ATOM 1432 N N . ALA A 1 188 ? 1.447 -39.270 -38.552 1.00 24.06 188 ALA A N 1
ATOM 1433 C CA . ALA A 1 188 ? 2.777 -39.338 -37.935 1.00 24.06 188 ALA A CA 1
ATOM 1434 C C . ALA A 1 188 ? 3.750 -40.271 -38.681 1.00 24.06 188 ALA A C 1
ATOM 1436 O O . ALA A 1 188 ? 3.399 -41.413 -38.966 1.00 24.06 188 ALA A O 1
ATOM 1437 N N . PHE A 1 189 ? 4.994 -39.819 -38.870 1.00 22.59 189 PHE A N 1
ATOM 1438 C CA . PHE A 1 189 ? 6.206 -40.630 -39.080 1.00 22.59 189 PHE A CA 1
ATOM 1439 C C . PHE A 1 189 ? 7.355 -39.942 -38.298 1.00 22.59 189 PHE A C 1
ATOM 1441 O O . PHE A 1 189 ? 7.348 -38.719 -38.226 1.00 22.59 189 PHE A O 1
ATOM 1448 N N . ARG A 1 190 ? 8.245 -40.570 -37.507 1.00 21.27 190 ARG A N 1
ATOM 1449 C CA . ARG A 1 190 ? 9.119 -41.773 -37.583 1.00 21.27 190 ARG A CA 1
ATOM 1450 C C . ARG A 1 190 ? 10.521 -41.461 -38.148 1.00 21.27 190 ARG A C 1
ATOM 1452 O O . ARG A 1 190 ? 10.618 -41.151 -39.325 1.00 21.27 190 ARG A O 1
ATOM 1459 N N . ARG A 1 191 ? 11.555 -41.774 -37.339 1.00 22.06 191 ARG A N 1
ATOM 1460 C CA . ARG A 1 191 ? 12.976 -42.009 -37.717 1.00 22.06 191 ARG A CA 1
ATOM 1461 C C . ARG A 1 191 ? 13.765 -40.765 -38.200 1.00 22.06 191 ARG A C 1
ATOM 1463 O O . ARG A 1 191 ? 13.158 -39.757 -38.517 1.00 22.06 191 ARG A O 1
ATOM 1470 N N . GLU A 1 192 ? 15.105 -40.738 -38.196 1.00 23.34 192 GLU A N 1
ATOM 1471 C CA . GLU A 1 192 ? 16.109 -41.707 -37.697 1.00 23.34 192 GLU A CA 1
ATOM 1472 C C . GLU A 1 192 ? 17.317 -40.988 -37.030 1.00 23.34 192 GLU A C 1
ATOM 1474 O O . GLU A 1 192 ? 17.422 -39.765 -37.031 1.00 23.34 192 GLU A O 1
ATOM 1479 N N . SER A 1 193 ? 18.216 -41.766 -36.425 1.00 22.50 193 SER A N 1
ATOM 1480 C CA . SER A 1 193 ? 19.405 -41.365 -35.651 1.00 22.50 193 SER A CA 1
ATOM 1481 C C . SER A 1 193 ? 20.708 -41.249 -36.459 1.00 22.50 193 SER A C 1
ATOM 1483 O O . SER A 1 193 ? 20.873 -42.048 -37.371 1.00 22.50 193 SER A O 1
ATOM 1485 N N . LEU A 1 194 ? 21.675 -40.427 -36.003 1.00 22.91 194 LEU A N 1
ATOM 1486 C CA . LEU A 1 194 ? 23.156 -40.634 -35.957 1.00 22.91 194 LEU A CA 1
ATOM 1487 C C . LEU A 1 194 ? 23.788 -39.326 -35.394 1.00 22.91 194 LEU A C 1
ATOM 1489 O O . LEU A 1 194 ? 23.397 -38.249 -35.819 1.00 22.91 194 LEU A O 1
ATOM 1493 N N . ARG A 1 195 ? 24.558 -39.273 -34.291 1.00 22.19 195 ARG A N 1
ATOM 1494 C CA . ARG A 1 195 ? 25.942 -39.749 -34.029 1.00 22.19 195 ARG A CA 1
ATOM 1495 C C . ARG A 1 195 ? 26.996 -39.285 -35.048 1.00 22.19 195 ARG A C 1
ATOM 1497 O O . ARG A 1 195 ? 27.003 -39.808 -36.151 1.00 22.19 195 ARG A O 1
ATOM 1504 N N . ILE A 1 196 ? 27.955 -38.465 -34.589 1.00 23.12 196 ILE A N 1
ATOM 1505 C CA . ILE A 1 196 ? 29.420 -38.597 -34.795 1.00 23.12 196 ILE A CA 1
ATOM 1506 C C . ILE A 1 196 ? 30.177 -37.636 -33.835 1.00 23.12 196 ILE A C 1
ATOM 1508 O O . ILE A 1 196 ? 29.575 -36.754 -33.228 1.00 23.12 196 ILE A O 1
ATOM 1512 N N . GLN A 1 197 ? 31.469 -37.899 -33.621 1.00 20.23 197 GLN A N 1
ATOM 1513 C CA . GLN A 1 197 ? 32.456 -37.262 -32.719 1.00 20.23 197 GLN A CA 1
ATOM 1514 C C . GLN A 1 197 ? 33.853 -37.444 -33.387 1.00 20.23 197 GLN A C 1
ATOM 1516 O O . GLN A 1 197 ? 33.907 -38.245 -34.327 1.00 20.23 197 GLN A O 1
ATOM 1521 N N . PRO A 1 198 ? 34.999 -36.905 -32.898 1.00 44.75 198 PRO A N 1
ATOM 1522 C CA . PRO A 1 198 ? 35.273 -35.833 -31.923 1.00 44.75 198 PRO A CA 1
ATOM 1523 C C . PRO A 1 198 ? 36.408 -34.869 -32.426 1.00 44.75 198 PRO A C 1
ATOM 1525 O O . PRO A 1 198 ? 36.631 -34.766 -33.624 1.00 44.75 198 PRO A O 1
ATOM 1528 N N . ALA A 1 199 ? 37.179 -34.284 -31.487 1.00 23.19 199 ALA A N 1
ATOM 1529 C CA . ALA A 1 199 ? 38.530 -33.687 -31.622 1.00 23.19 199 ALA A CA 1
ATOM 1530 C C . ALA A 1 199 ? 38.673 -32.299 -32.307 1.00 23.19 199 ALA A C 1
ATOM 1532 O O . ALA A 1 199 ? 37.897 -31.950 -33.186 1.00 23.19 199 ALA A O 1
ATOM 1533 N N . GLY A 1 200 ? 39.657 -31.464 -31.926 1.00 23.02 200 GLY A N 1
ATOM 1534 C CA . GLY A 1 200 ? 40.570 -31.560 -30.766 1.00 23.02 200 GLY A CA 1
ATOM 1535 C C . GLY A 1 200 ? 41.783 -30.604 -30.823 1.00 23.02 200 GLY A C 1
ATOM 1536 O O . GLY A 1 200 ? 42.046 -30.046 -31.880 1.00 23.02 200 GLY A O 1
ATOM 1537 N N . ALA A 1 201 ? 42.532 -30.517 -29.706 1.00 23.34 201 ALA A N 1
ATOM 1538 C CA . ALA A 1 201 ? 43.849 -29.852 -29.529 1.00 23.34 201 ALA A CA 1
ATOM 1539 C C . ALA A 1 201 ? 43.914 -28.307 -29.702 1.00 23.34 201 ALA A C 1
ATOM 1541 O O . ALA A 1 201 ? 43.027 -27.724 -30.312 1.00 23.34 201 ALA A O 1
ATOM 1542 N N . ASP A 1 202 ? 44.939 -27.569 -29.235 1.00 23.48 202 ASP A N 1
ATOM 1543 C CA . ASP A 1 202 ? 45.839 -27.628 -28.044 1.00 23.48 202 ASP A CA 1
ATOM 1544 C C . ASP A 1 202 ? 46.658 -26.289 -28.002 1.00 23.48 202 ASP A C 1
ATOM 1546 O O . ASP A 1 202 ? 46.474 -25.456 -28.884 1.00 23.48 202 ASP A O 1
ATOM 1550 N N . VAL A 1 203 ? 47.592 -26.111 -27.048 1.00 23.25 203 VAL A N 1
ATOM 1551 C CA . VAL A 1 203 ? 48.689 -25.096 -27.005 1.00 23.25 203 VAL A CA 1
ATOM 1552 C C . VAL A 1 203 ? 48.262 -23.664 -26.580 1.00 23.25 203 VAL A C 1
ATOM 1554 O O . VAL A 1 203 ? 47.514 -23.001 -27.284 1.00 23.25 203 VAL A O 1
ATOM 1557 N N . ARG A 1 204 ? 48.505 -23.243 -25.316 1.00 21.89 204 ARG A N 1
ATOM 1558 C CA . ARG A 1 204 ? 49.639 -22.422 -24.759 1.00 21.89 204 ARG A CA 1
ATOM 1559 C C . ARG A 1 204 ? 49.759 -20.998 -25.368 1.00 21.89 204 ARG A C 1
ATOM 1561 O O . ARG A 1 204 ? 49.574 -20.844 -26.560 1.00 21.89 204 ARG A O 1
ATOM 1568 N N . ASP A 1 205 ? 50.004 -19.908 -24.624 1.00 23.80 205 ASP A N 1
ATOM 1569 C CA . ASP A 1 205 ? 51.210 -19.632 -23.809 1.00 23.80 205 ASP A CA 1
ATOM 1570 C C . ASP A 1 205 ? 51.052 -18.514 -22.731 1.00 23.80 205 ASP A C 1
ATOM 1572 O O . ASP A 1 205 ? 50.092 -17.747 -22.714 1.00 23.80 205 ASP A O 1
ATOM 1576 N N . PHE A 1 206 ? 52.058 -18.427 -21.847 1.00 24.28 206 PHE A N 1
ATOM 1577 C CA . PHE A 1 206 ? 52.424 -17.374 -20.862 1.00 24.28 206 PHE A CA 1
ATOM 1578 C C . PHE A 1 206 ? 53.954 -17.126 -21.046 1.00 24.28 206 PHE A C 1
ATOM 1580 O O . PHE A 1 206 ? 54.590 -18.069 -21.527 1.00 24.28 206 PHE A O 1
ATOM 1587 N N . PRO A 1 207 ? 54.616 -15.993 -20.659 1.00 34.28 207 PRO A N 1
ATOM 1588 C CA . PRO A 1 207 ? 54.669 -15.490 -19.265 1.00 34.28 207 PRO A CA 1
ATOM 1589 C C . PRO A 1 207 ? 54.997 -13.968 -19.071 1.00 34.28 207 PRO A C 1
ATOM 1591 O O . PRO A 1 207 ? 54.940 -13.182 -20.010 1.00 34.28 207 PRO A O 1
ATOM 1594 N N . GLY A 1 208 ? 55.381 -13.574 -17.838 1.00 22.69 208 GLY A N 1
ATOM 1595 C CA . GLY A 1 208 ? 55.860 -12.230 -17.418 1.00 22.69 208 GLY A CA 1
ATOM 1596 C C . GLY A 1 208 ? 54.936 -11.600 -16.356 1.00 22.69 208 GLY A C 1
ATOM 1597 O O . GLY A 1 208 ? 53.779 -11.358 -16.673 1.00 22.69 208 GLY A O 1
ATOM 1598 N N . TRP A 1 209 ? 55.239 -11.429 -15.054 1.00 21.33 209 TRP A N 1
ATOM 1599 C CA . TRP A 1 209 ? 56.447 -10.987 -14.307 1.00 21.33 209 TRP A CA 1
ATOM 1600 C C . TRP A 1 209 ? 56.835 -9.525 -14.625 1.00 21.33 209 TRP A C 1
ATOM 1602 O O . TRP A 1 209 ? 56.781 -9.132 -15.782 1.00 21.33 209 TRP A O 1
ATOM 1612 N N . ASP A 1 210 ? 57.182 -8.661 -13.658 1.00 22.91 210 ASP A N 1
ATOM 1613 C CA . ASP A 1 210 ? 57.763 -8.911 -12.321 1.00 22.91 210 ASP A CA 1
ATOM 1614 C C . ASP A 1 210 ? 57.319 -7.900 -11.212 1.00 22.91 210 ASP A C 1
ATOM 1616 O O . ASP A 1 210 ? 56.716 -6.879 -11.513 1.00 22.91 210 ASP A O 1
ATOM 1620 N N . SER A 1 211 ? 57.619 -8.256 -9.949 1.00 23.02 211 SER A N 1
ATOM 1621 C CA . SER A 1 211 ? 57.874 -7.500 -8.691 1.00 23.02 211 SER A CA 1
ATOM 1622 C C . SER A 1 211 ? 57.237 -6.131 -8.321 1.00 23.02 211 SER A C 1
ATOM 1624 O O . SER A 1 211 ? 56.700 -5.390 -9.125 1.00 23.02 211 SER A O 1
ATOM 1626 N N . SER A 1 212 ? 57.355 -5.648 -7.067 1.00 21.89 212 SER A N 1
ATOM 1627 C CA . SER A 1 212 ? 57.049 -6.245 -5.743 1.00 21.89 212 SER A CA 1
ATOM 1628 C C . SER A 1 212 ? 57.142 -5.175 -4.627 1.00 21.89 212 SER A C 1
ATOM 1630 O O . SER A 1 212 ? 57.855 -4.183 -4.778 1.00 21.89 212 SER A O 1
ATOM 1632 N N . SER A 1 213 ? 56.582 -5.480 -3.438 1.00 22.88 213 SER A N 1
ATOM 1633 C CA . SER A 1 213 ? 56.931 -4.857 -2.133 1.00 22.88 213 SER A CA 1
ATOM 1634 C C . SER A 1 213 ? 56.318 -3.456 -1.840 1.00 22.88 213 SER A C 1
ATOM 1636 O O . SER A 1 213 ? 55.904 -2.775 -2.765 1.00 22.88 213 SER A O 1
ATOM 1638 N N . ARG A 1 214 ? 56.187 -2.947 -0.592 1.00 23.42 214 ARG A N 1
ATOM 1639 C CA . ARG A 1 214 ? 56.313 -3.530 0.775 1.00 23.42 214 ARG A CA 1
ATOM 1640 C C . ARG A 1 214 ? 55.683 -2.588 1.843 1.00 23.42 214 ARG A C 1
ATOM 1642 O O . ARG A 1 214 ? 56.085 -1.436 1.903 1.00 23.42 214 ARG A O 1
ATOM 1649 N N . ARG A 1 215 ? 54.900 -3.144 2.794 1.00 22.62 215 ARG A N 1
ATOM 1650 C CA . ARG A 1 215 ? 54.461 -2.555 4.106 1.00 22.62 215 ARG A CA 1
ATOM 1651 C C . ARG A 1 215 ? 53.457 -1.368 4.049 1.00 22.62 215 ARG A C 1
ATOM 1653 O O . ARG A 1 215 ? 53.455 -0.641 3.073 1.00 22.62 215 ARG A O 1
ATOM 1660 N N . ALA A 1 216 ? 52.633 -1.067 5.071 1.00 21.33 216 ALA A N 1
ATOM 1661 C CA . ALA A 1 216 ? 52.004 -1.880 6.139 1.00 21.33 216 ALA A CA 1
ATOM 1662 C C . ALA A 1 216 ? 50.909 -1.075 6.912 1.00 21.33 216 ALA A C 1
ATOM 1664 O O . ALA A 1 216 ? 51.002 0.142 6.996 1.00 21.33 216 ALA A O 1
ATOM 1665 N N . ALA A 1 217 ? 49.994 -1.801 7.582 1.00 21.41 217 ALA A N 1
ATOM 1666 C CA . ALA A 1 217 ? 49.224 -1.437 8.797 1.00 21.41 217 ALA A CA 1
ATOM 1667 C C . ALA A 1 217 ? 47.946 -0.535 8.764 1.00 21.41 217 ALA A C 1
ATOM 1669 O O . ALA A 1 217 ? 48.021 0.688 8.801 1.00 21.41 217 ALA A O 1
ATOM 1670 N N . SER A 1 218 ? 46.805 -1.204 9.030 1.00 20.53 218 SER A N 1
ATOM 1671 C CA . SER A 1 218 ? 45.723 -0.857 10.002 1.00 20.53 218 SER A CA 1
ATOM 1672 C C . SER A 1 218 ? 44.652 0.229 9.727 1.00 20.53 218 SER A C 1
ATOM 1674 O O . SER A 1 218 ? 44.883 1.172 8.983 1.00 20.53 218 SER A O 1
ATOM 1676 N N . CYS A 1 219 ? 43.507 0.068 10.433 1.00 21.23 219 CYS A N 1
ATOM 1677 C CA . CYS A 1 219 ? 42.269 0.889 10.468 1.00 21.23 219 CYS A CA 1
ATOM 1678 C C . CYS A 1 219 ? 41.367 0.737 9.212 1.00 21.23 219 CYS A C 1
ATOM 1680 O O . CYS A 1 219 ? 41.848 0.940 8.104 1.00 21.23 219 CYS A O 1
ATOM 1682 N N . GLN A 1 220 ? 40.084 0.315 9.228 1.00 21.47 220 GLN A N 1
ATOM 1683 C CA . GLN A 1 220 ? 38.976 0.291 10.225 1.00 21.47 220 GLN A CA 1
ATOM 1684 C C . GLN A 1 220 ? 38.591 1.686 10.775 1.00 21.47 220 GLN A C 1
ATOM 1686 O O . GLN A 1 220 ? 39.470 2.405 11.229 1.00 21.47 220 GLN A O 1
ATOM 1691 N N . GLU A 1 221 ? 37.325 2.138 10.809 1.00 24.55 221 GLU A N 1
ATOM 1692 C CA . GLU A 1 221 ? 36.030 1.546 10.378 1.00 24.55 221 GLU A CA 1
ATOM 1693 C C . GLU A 1 221 ? 34.986 2.676 10.036 1.00 24.55 221 GLU A C 1
ATOM 1695 O O . GLU A 1 221 ? 35.458 3.770 9.719 1.00 24.55 221 GLU A O 1
ATOM 1700 N N . PRO A 1 222 ? 33.633 2.506 9.957 1.00 30.61 222 PRO A N 1
ATOM 1701 C CA . PRO A 1 222 ? 32.797 3.316 9.055 1.00 30.61 222 PRO A CA 1
ATOM 1702 C C . PRO A 1 222 ? 31.921 4.394 9.733 1.00 30.61 222 PRO A C 1
ATOM 1704 O O . PRO A 1 222 ? 31.793 4.474 10.954 1.00 30.61 222 PRO A O 1
ATOM 1707 N N . CYS A 1 223 ? 31.230 5.197 8.916 1.00 20.67 223 CYS A N 1
ATOM 1708 C CA . CYS A 1 223 ? 30.250 6.184 9.376 1.00 20.67 223 CYS A CA 1
ATOM 1709 C C . CYS A 1 223 ? 28.881 5.554 9.703 1.00 20.67 223 CYS A C 1
ATOM 1711 O O . CYS A 1 223 ? 28.116 5.219 8.799 1.00 20.67 223 CYS A O 1
ATOM 1713 N N . HIS A 1 224 ? 28.536 5.479 10.991 1.00 25.12 224 HIS A N 1
ATOM 1714 C CA . HIS A 1 224 ? 27.154 5.308 11.461 1.00 25.12 224 HIS A CA 1
ATOM 1715 C C . HIS A 1 224 ? 26.439 6.662 11.614 1.00 25.12 224 HIS A C 1
ATOM 1717 O O . HIS A 1 224 ? 27.083 7.690 11.815 1.00 25.12 224 HIS A O 1
ATOM 1723 N N . ALA A 1 225 ? 25.102 6.653 11.568 1.00 24.11 225 ALA A N 1
ATOM 1724 C CA . ALA A 1 225 ? 24.264 7.836 11.762 1.00 24.11 225 ALA A CA 1
ATOM 1725 C C . ALA A 1 225 ? 23.303 7.665 12.953 1.00 24.11 225 ALA A C 1
ATOM 1727 O O . ALA A 1 225 ? 22.300 6.964 12.845 1.00 24.11 225 ALA A O 1
ATOM 1728 N N . THR A 1 226 ? 23.603 8.343 14.064 1.00 23.80 226 THR A N 1
ATOM 1729 C CA . THR A 1 226 ? 22.706 8.569 15.213 1.00 23.80 226 THR A CA 1
ATOM 1730 C C . THR A 1 226 ? 23.099 9.870 15.917 1.00 23.80 226 THR A C 1
ATOM 1732 O O . THR A 1 226 ? 24.254 10.018 16.313 1.00 23.80 226 THR A O 1
ATOM 1735 N N . GLU A 1 227 ? 22.146 10.778 16.121 1.00 27.09 227 GLU A N 1
ATOM 1736 C CA . GLU A 1 227 ? 22.213 11.807 17.176 1.00 27.09 227 GLU A CA 1
ATOM 1737 C C . GLU A 1 227 ? 21.857 11.120 18.528 1.00 27.09 227 GLU A C 1
ATOM 1739 O O . GLU A 1 227 ? 21.299 10.023 18.522 1.00 27.09 227 GLU A O 1
ATOM 1744 N N . ASP A 1 228 ? 22.187 11.613 19.727 1.00 25.44 228 ASP A N 1
ATOM 1745 C CA . ASP A 1 228 ? 22.243 13.005 20.199 1.00 25.44 228 ASP A CA 1
ATOM 1746 C C . ASP A 1 228 ? 23.117 13.154 21.489 1.00 25.44 228 ASP A C 1
ATOM 1748 O O . ASP A 1 228 ? 23.446 12.164 22.143 1.00 25.44 228 ASP A O 1
ATOM 1752 N N . ARG A 1 229 ? 23.378 14.414 21.888 1.00 28.78 229 ARG A N 1
ATOM 1753 C CA . ARG A 1 229 ? 23.748 14.957 23.226 1.00 28.78 229 ARG A CA 1
ATOM 1754 C C . ARG A 1 229 ? 25.201 15.255 23.660 1.00 28.78 229 ARG A C 1
ATOM 1756 O O . ARG A 1 229 ? 25.934 14.423 24.180 1.00 28.78 229 ARG A O 1
ATOM 1763 N N . GLU A 1 230 ? 25.427 16.575 23.696 1.00 26.77 230 GLU A N 1
ATOM 1764 C CA . GLU A 1 230 ? 25.902 17.402 24.833 1.00 26.77 230 GLU A CA 1
ATOM 1765 C C . GLU A 1 230 ? 27.412 17.625 25.135 1.00 26.77 230 GLU A C 1
ATOM 1767 O O . GLU A 1 230 ? 28.123 16.814 25.716 1.00 26.77 230 GLU A O 1
ATOM 1772 N N . HIS A 1 231 ? 27.797 18.892 24.907 1.00 24.97 231 HIS A N 1
ATOM 1773 C CA . HIS A 1 231 ? 28.718 19.746 25.681 1.00 24.97 231 HIS A CA 1
ATOM 1774 C C . HIS A 1 231 ? 30.218 19.403 25.846 1.00 24.97 231 HIS A C 1
ATOM 1776 O O . HIS A 1 231 ? 30.628 18.705 26.774 1.00 24.97 231 HIS A O 1
ATOM 1782 N N . ARG A 1 232 ? 31.053 20.224 25.180 1.00 25.47 232 ARG A N 1
ATOM 1783 C CA . ARG A 1 232 ? 32.020 21.119 25.863 1.00 25.47 232 ARG A CA 1
ATOM 1784 C C . ARG A 1 232 ? 32.346 22.375 25.035 1.00 25.47 232 ARG A C 1
ATOM 1786 O O . ARG A 1 232 ? 32.187 22.375 23.821 1.00 25.47 232 ARG A O 1
ATOM 1793 N N . ASP A 1 233 ? 32.750 23.437 25.733 1.00 25.70 233 ASP A N 1
ATOM 1794 C CA . ASP A 1 233 ? 32.984 24.800 25.213 1.00 25.70 233 ASP A CA 1
ATOM 1795 C C . ASP A 1 233 ? 34.472 25.008 24.782 1.00 25.70 233 ASP A C 1
ATOM 1797 O O . ASP A 1 233 ? 35.322 24.204 25.182 1.00 25.70 233 ASP A O 1
ATOM 1801 N N . PRO A 1 234 ? 34.830 26.022 23.959 1.00 50.00 234 PRO A N 1
ATOM 1802 C CA . PRO A 1 234 ? 36.043 26.004 23.121 1.00 50.00 234 PRO A CA 1
ATOM 1803 C C . PRO A 1 234 ? 37.199 26.898 23.620 1.00 50.00 234 PRO A C 1
ATOM 1805 O O . PRO A 1 234 ? 37.039 27.658 24.576 1.00 50.00 234 PRO A O 1
ATOM 1808 N N . ARG A 1 235 ? 38.341 26.894 22.898 1.00 21.88 235 ARG A N 1
ATOM 1809 C CA . ARG A 1 235 ? 39.294 28.030 22.750 1.00 21.88 235 ARG A CA 1
ATOM 1810 C C . ARG A 1 235 ? 40.403 27.758 21.713 1.00 21.88 235 ARG A C 1
ATOM 1812 O O . ARG A 1 235 ? 40.594 26.621 21.309 1.00 21.88 235 ARG A O 1
ATOM 1819 N N . LEU A 1 236 ? 41.136 28.832 21.373 1.00 22.89 236 LEU A N 1
ATOM 1820 C CA . LEU A 1 236 ? 42.332 28.928 20.502 1.00 22.89 236 LEU A CA 1
ATOM 1821 C C . LEU A 1 236 ? 42.072 28.611 19.009 1.00 22.89 236 LEU A C 1
ATOM 1823 O O . LEU A 1 236 ? 41.873 27.471 18.624 1.00 22.89 236 LEU A O 1
ATOM 1827 N N . TRP A 1 237 ? 41.827 29.621 18.162 1.00 21.22 237 TRP A N 1
ATOM 1828 C CA . TRP A 1 237 ? 42.785 30.577 17.544 1.00 21.22 237 TRP A CA 1
ATOM 1829 C C . TRP A 1 237 ? 43.671 29.923 16.466 1.00 21.22 237 TRP A C 1
ATOM 1831 O O . TRP A 1 237 ? 44.429 29.014 16.763 1.00 21.22 237 TRP A O 1
ATOM 1841 N N . ARG A 1 238 ? 43.533 30.261 15.173 1.00 23.39 238 ARG A N 1
ATOM 1842 C CA . ARG A 1 238 ? 43.853 31.541 14.481 1.00 23.39 238 ARG A CA 1
ATOM 1843 C C . ARG A 1 238 ? 45.341 31.924 14.507 1.00 23.39 238 ARG A C 1
ATOM 1845 O O . ARG A 1 238 ? 45.759 32.615 15.430 1.00 23.39 238 ARG A O 1
ATOM 1852 N N . ALA A 1 239 ? 46.034 31.684 13.389 1.00 25.08 239 ALA A N 1
ATOM 1853 C CA . ALA A 1 239 ? 46.972 32.639 12.781 1.00 25.08 239 ALA A CA 1
ATOM 1854 C C . ALA A 1 239 ? 47.275 32.282 11.306 1.00 25.08 239 ALA A C 1
ATOM 1856 O O . ALA A 1 239 ? 47.239 31.104 10.977 1.00 25.08 239 ALA A O 1
ATOM 1857 N N . LEU A 1 240 ? 47.589 33.207 10.382 1.00 26.39 240 LEU A N 1
ATOM 1858 C CA . LEU A 1 240 ? 47.292 34.655 10.269 1.00 26.39 240 LEU A CA 1
ATOM 1859 C C . LEU A 1 240 ? 47.615 35.130 8.822 1.00 26.39 240 LEU A C 1
ATOM 1861 O O . LEU A 1 240 ? 48.704 34.829 8.355 1.00 26.39 240 LEU A O 1
ATOM 1865 N N . ARG A 1 241 ? 46.775 36.018 8.242 1.00 27.97 241 ARG A N 1
ATOM 1866 C CA . ARG A 1 241 ? 47.123 37.058 7.218 1.00 27.97 241 ARG A CA 1
ATOM 1867 C C . ARG A 1 241 ? 47.656 36.581 5.841 1.00 27.97 241 ARG A C 1
ATOM 1869 O O . ARG A 1 241 ? 47.967 35.414 5.677 1.00 27.97 241 ARG A O 1
ATOM 1876 N N . THR A 1 242 ? 47.703 37.390 4.769 1.00 27.66 242 THR A N 1
ATOM 1877 C CA . THR A 1 242 ? 47.304 38.802 4.450 1.00 27.66 242 THR A CA 1
ATOM 1878 C C . THR A 1 242 ? 46.825 38.812 2.973 1.00 27.66 242 THR A C 1
ATOM 1880 O O . THR A 1 242 ? 47.156 37.867 2.269 1.00 27.66 242 THR A O 1
ATOM 1883 N N . GLY A 1 243 ? 46.096 39.764 2.367 1.00 24.78 243 GLY A N 1
ATOM 1884 C CA . GLY A 1 243 ? 45.606 41.133 2.659 1.00 24.78 243 GLY A CA 1
ATOM 1885 C C . GLY A 1 243 ? 45.409 41.879 1.304 1.00 24.78 243 GLY A C 1
ATOM 1886 O O . GLY A 1 243 ? 45.743 41.297 0.281 1.00 24.78 243 GLY A O 1
ATOM 1887 N N . LEU A 1 244 ? 44.947 43.133 1.161 1.00 26.00 244 LEU A N 1
ATOM 1888 C CA . LEU A 1 244 ? 44.087 44.032 1.961 1.00 26.00 244 LEU A CA 1
ATOM 1889 C C . LEU A 1 244 ? 43.746 45.283 1.084 1.00 26.00 244 LEU A C 1
ATOM 1891 O O . LEU A 1 244 ? 44.619 45.734 0.352 1.00 26.00 244 LEU A O 1
ATOM 1895 N N . GLY A 1 245 ? 42.540 45.870 1.181 1.00 22.53 245 GLY A N 1
ATOM 1896 C CA . GLY A 1 245 ? 42.169 47.190 0.600 1.00 22.53 245 GLY A CA 1
ATOM 1897 C C . GLY A 1 245 ? 40.776 47.198 -0.074 1.00 22.53 245 GLY A C 1
ATOM 1898 O O . GLY A 1 245 ? 40.542 46.363 -0.935 1.00 22.53 245 GLY A O 1
ATOM 1899 N N . THR A 1 246 ? 39.724 47.906 0.389 1.00 25.42 246 THR A N 1
ATOM 1900 C CA . THR A 1 246 ? 39.440 49.376 0.444 1.00 25.42 246 THR A CA 1
ATOM 1901 C C . THR A 1 246 ? 39.189 50.001 -0.942 1.00 25.42 246 THR A C 1
ATOM 1903 O O . THR A 1 246 ? 40.025 49.821 -1.813 1.00 25.42 246 THR A O 1
ATOM 1906 N N . LEU A 1 247 ? 38.116 50.767 -1.225 1.00 24.75 247 LEU A N 1
ATOM 1907 C CA . LEU A 1 247 ? 37.422 51.780 -0.390 1.00 24.75 247 LEU A CA 1
ATOM 1908 C C . LEU A 1 247 ? 35.924 52.015 -0.798 1.00 24.75 247 LEU A C 1
ATOM 1910 O O . LEU A 1 247 ? 35.323 51.167 -1.447 1.00 24.75 247 LEU A O 1
ATOM 1914 N N . ARG A 1 248 ? 35.305 53.131 -0.357 1.00 23.83 248 ARG A N 1
ATOM 1915 C CA . ARG A 1 248 ? 33.883 53.546 -0.550 1.00 23.83 248 ARG A CA 1
ATOM 1916 C C . ARG A 1 248 ? 33.694 54.534 -1.721 1.00 23.83 248 ARG A C 1
ATOM 1918 O O . ARG A 1 248 ? 34.652 55.241 -2.011 1.00 23.83 248 ARG A O 1
ATOM 1925 N N . ALA A 1 249 ? 32.451 54.725 -2.202 1.00 24.78 249 ALA A N 1
ATOM 1926 C CA . ALA A 1 249 ? 31.765 56.041 -2.314 1.00 24.78 249 ALA A CA 1
ATOM 1927 C C . ALA A 1 249 ? 30.298 55.911 -2.818 1.00 24.78 249 ALA A C 1
ATOM 1929 O O . ALA A 1 249 ? 29.891 54.841 -3.266 1.00 24.78 249 ALA A O 1
ATOM 1930 N N . ASP A 1 250 ? 29.521 57.000 -2.730 1.00 24.95 250 ASP A N 1
ATOM 1931 C CA . ASP A 1 250 ? 28.068 57.101 -2.988 1.00 24.95 250 ASP A CA 1
ATOM 1932 C C . ASP A 1 250 ? 27.713 57.985 -4.223 1.00 24.95 250 ASP A C 1
ATOM 1934 O O . ASP A 1 250 ? 28.599 58.630 -4.776 1.00 24.95 250 ASP A O 1
ATOM 1938 N N . LEU A 1 251 ? 26.399 58.094 -4.539 1.00 23.70 251 LEU A N 1
ATOM 1939 C CA . LEU A 1 251 ? 25.640 59.256 -5.102 1.00 23.70 251 LEU A CA 1
ATOM 1940 C C . LEU A 1 251 ? 24.931 59.165 -6.493 1.00 23.70 251 LEU A C 1
ATOM 1942 O O . LEU A 1 251 ? 25.554 59.091 -7.540 1.00 23.70 251 LEU A O 1
ATOM 1946 N N . HIS A 1 252 ? 23.596 59.358 -6.432 1.00 21.27 252 HIS A N 1
ATOM 1947 C CA . HIS A 1 252 ? 22.691 60.188 -7.277 1.00 21.27 252 HIS A CA 1
ATOM 1948 C C . HIS A 1 252 ? 22.405 59.927 -8.793 1.00 21.27 252 HIS A C 1
ATOM 1950 O O . HIS A 1 252 ? 23.266 60.094 -9.641 1.00 21.27 252 HIS A O 1
ATOM 1956 N N . VAL A 1 253 ? 21.111 59.655 -9.106 1.00 24.62 253 VAL A N 1
ATOM 1957 C CA . VAL A 1 253 ? 20.105 60.559 -9.777 1.00 24.62 253 VAL A CA 1
ATOM 1958 C C . VAL A 1 253 ? 20.538 61.267 -11.092 1.00 24.62 253 VAL A C 1
ATOM 1960 O O . VAL A 1 253 ? 21.553 61.955 -11.050 1.00 24.62 253 VAL A O 1
ATOM 1963 N N . PRO A 1 254 ? 19.765 61.228 -12.225 1.00 36.84 254 PRO A N 1
ATOM 1964 C CA . PRO A 1 254 ? 18.343 61.650 -12.308 1.00 36.84 254 PRO A CA 1
ATOM 1965 C C . PRO A 1 254 ? 17.382 60.897 -13.281 1.00 36.84 254 PRO A C 1
ATOM 1967 O O . PRO A 1 254 ? 17.753 59.967 -13.989 1.00 36.84 254 PRO A O 1
ATOM 1970 N N . GLU A 1 255 ? 16.114 61.345 -13.318 1.00 26.64 255 GLU A N 1
ATOM 1971 C CA . GLU A 1 255 ? 15.049 60.958 -14.273 1.00 26.64 255 GLU A CA 1
ATOM 1972 C C . GLU A 1 255 ? 15.047 61.796 -15.578 1.00 26.64 255 GLU A C 1
ATOM 1974 O O . GLU A 1 255 ? 15.495 62.944 -15.561 1.00 26.64 255 GLU A O 1
ATOM 1979 N N . ARG A 1 256 ? 14.387 61.303 -16.652 1.00 23.62 256 ARG A N 1
ATOM 1980 C CA . ARG A 1 256 ? 13.540 62.108 -17.582 1.00 23.62 256 ARG A CA 1
ATOM 1981 C C . ARG A 1 256 ? 12.631 61.243 -18.495 1.00 23.62 256 ARG A C 1
ATOM 1983 O O . ARG A 1 256 ? 12.704 60.019 -18.483 1.00 23.62 256 ARG A O 1
ATOM 1990 N N . ARG A 1 257 ? 11.721 61.906 -19.227 1.00 20.47 257 ARG A N 1
ATOM 1991 C CA . ARG A 1 257 ? 10.607 61.428 -20.101 1.00 20.47 257 ARG A CA 1
ATOM 1992 C C . ARG A 1 257 ? 10.482 62.402 -21.323 1.00 20.47 257 ARG A C 1
ATOM 1994 O O . ARG A 1 257 ? 11.180 63.414 -21.273 1.00 20.47 257 ARG A O 1
ATOM 2001 N N . PRO A 1 258 ? 9.486 62.317 -22.246 1.00 52.66 258 PRO A N 1
ATOM 2002 C CA . PRO A 1 258 ? 9.021 61.199 -23.109 1.00 52.66 258 PRO A CA 1
ATOM 2003 C C . PRO A 1 258 ? 8.675 61.626 -24.581 1.00 52.66 258 PRO A C 1
ATOM 2005 O O . PRO A 1 258 ? 8.576 62.815 -24.854 1.00 52.66 258 PRO A O 1
ATOM 2008 N N . THR A 1 259 ? 8.323 60.674 -25.464 1.00 23.81 259 THR A N 1
ATOM 2009 C CA . THR A 1 259 ? 7.383 60.772 -26.634 1.00 23.81 259 THR A CA 1
ATOM 2010 C C . THR A 1 259 ? 7.050 59.321 -27.092 1.00 23.81 259 THR A C 1
ATOM 2012 O O . THR A 1 259 ? 7.876 58.448 -26.842 1.00 23.81 259 THR A O 1
ATOM 2015 N N . ALA A 1 260 ? 5.859 58.873 -27.543 1.00 26.52 260 ALA A N 1
ATOM 2016 C CA . ALA A 1 260 ? 4.804 59.355 -28.474 1.00 26.52 260 ALA A CA 1
ATOM 2017 C C . ALA A 1 260 ? 5.117 59.000 -29.963 1.00 26.52 260 ALA A C 1
ATOM 2019 O O . ALA A 1 260 ? 6.238 59.262 -30.383 1.00 26.52 260 ALA A O 1
ATOM 2020 N N . ASP A 1 261 ? 4.233 58.415 -30.803 1.00 26.94 261 ASP A N 1
ATOM 2021 C CA . ASP A 1 261 ? 2.784 58.093 -30.674 1.00 26.94 261 ASP A CA 1
ATOM 2022 C C . ASP A 1 261 ? 2.252 57.042 -31.721 1.00 26.94 261 ASP A C 1
ATOM 2024 O O . ASP A 1 261 ? 2.981 56.704 -32.651 1.00 26.94 261 ASP A O 1
ATOM 2028 N N . ARG A 1 262 ? 0.959 56.645 -31.604 1.00 26.25 262 ARG A N 1
ATOM 2029 C CA . ARG A 1 262 ? -0.006 56.032 -32.583 1.00 26.25 262 ARG A CA 1
ATOM 2030 C C . ARG A 1 262 ? -0.167 54.500 -32.795 1.00 26.25 262 ARG A C 1
ATOM 2032 O O . ARG A 1 262 ? 0.678 53.843 -33.386 1.00 26.25 262 ARG A O 1
ATOM 2039 N N . ASP A 1 263 ? -1.356 54.018 -32.376 1.00 27.17 263 ASP A N 1
ATOM 2040 C CA . ASP A 1 263 ? -2.406 53.202 -33.062 1.00 27.17 263 ASP A CA 1
ATOM 2041 C C . ASP A 1 263 ? -2.050 51.957 -33.922 1.00 27.17 263 ASP A C 1
ATOM 2043 O O . ASP A 1 263 ? -1.155 52.008 -34.752 1.00 27.17 263 ASP A O 1
ATOM 2047 N N . GLY A 1 264 ? -2.768 50.814 -33.902 1.00 25.64 264 GLY A N 1
ATOM 2048 C CA . GLY A 1 264 ? -4.009 50.339 -33.228 1.00 25.64 264 GLY A CA 1
ATOM 2049 C C . GLY A 1 264 ? -4.737 49.296 -34.133 1.00 25.64 264 GLY A C 1
ATOM 2050 O O . GLY A 1 264 ? -4.256 49.088 -35.246 1.00 25.64 264 GLY A O 1
ATOM 2051 N N . PRO A 1 265 ? -5.899 48.671 -33.800 1.00 40.19 265 PRO A N 1
ATOM 2052 C CA . PRO A 1 265 ? -6.530 48.270 -32.523 1.00 40.19 265 PRO A CA 1
ATOM 2053 C C . PRO A 1 265 ? -6.468 46.716 -32.318 1.00 40.19 265 PRO A C 1
ATOM 2055 O O . PRO A 1 265 ? -5.910 46.006 -33.142 1.00 40.19 265 PRO A O 1
ATOM 2058 N N . GLY A 1 266 ? -7.036 46.056 -31.296 1.00 24.61 266 GLY A N 1
ATOM 2059 C CA . GLY A 1 266 ? -7.615 46.506 -30.025 1.00 24.61 266 GLY A CA 1
ATOM 2060 C C . GLY A 1 266 ? -8.697 45.551 -29.473 1.00 24.61 266 GLY A C 1
ATOM 2061 O O . GLY A 1 266 ? -9.633 45.201 -30.181 1.00 24.61 266 GLY A O 1
ATOM 2062 N N . ASN A 1 267 ? -8.620 45.188 -28.184 1.00 28.55 267 ASN A N 1
ATOM 2063 C CA . ASN A 1 267 ? -9.792 44.857 -27.354 1.00 28.55 267 ASN A CA 1
ATOM 2064 C C . ASN A 1 267 ? -9.450 45.047 -25.858 1.00 28.55 267 ASN A C 1
ATOM 2066 O O . ASN A 1 267 ? -8.282 44.923 -25.486 1.00 28.55 267 ASN A O 1
ATOM 2070 N N . ARG A 1 268 ? -10.413 45.425 -25.001 1.00 26.28 268 ARG A N 1
ATOM 2071 C CA . ARG A 1 268 ? -10.132 45.952 -23.640 1.00 26.28 268 ARG A CA 1
ATOM 2072 C C . ARG A 1 268 ? -10.815 45.188 -22.501 1.00 26.28 268 ARG A C 1
ATOM 2074 O O . ARG A 1 268 ? -11.993 44.870 -22.569 1.00 26.28 268 ARG A O 1
ATOM 2081 N N . MET A 1 269 ? -10.096 45.091 -21.383 1.00 22.50 269 MET A N 1
ATOM 2082 C CA . MET A 1 269 ? -10.627 44.947 -20.021 1.00 22.50 269 MET A CA 1
ATOM 2083 C C . MET A 1 269 ? -9.978 46.049 -19.161 1.00 22.50 269 MET A C 1
ATOM 2085 O O . MET A 1 269 ? -8.813 46.375 -19.391 1.00 22.50 269 MET A O 1
ATOM 2089 N N . PHE A 1 270 ? -10.706 46.673 -18.226 1.00 24.17 270 PHE A N 1
ATOM 2090 C CA . PHE A 1 270 ? -10.245 47.893 -17.535 1.00 24.17 270 PHE A CA 1
ATOM 2091 C C . PHE A 1 270 ? -10.443 47.847 -16.010 1.00 24.17 270 PHE A C 1
ATOM 2093 O O . PHE A 1 270 ? -11.373 47.214 -15.519 1.00 24.17 270 PHE A O 1
ATOM 2100 N N . LEU A 1 271 ? -9.563 48.536 -15.270 1.00 28.06 271 LEU A N 1
ATOM 2101 C CA . LEU A 1 271 ? -9.548 48.633 -13.801 1.00 28.06 271 LEU A CA 1
ATOM 2102 C C . LEU A 1 271 ? -9.879 50.054 -13.311 1.00 28.06 271 LEU A C 1
ATOM 2104 O O . LEU A 1 271 ? -9.559 51.029 -13.989 1.00 28.06 271 LEU A O 1
ATOM 2108 N N . MET A 1 272 ? -10.312 50.158 -12.048 1.00 22.41 272 MET A N 1
ATOM 2109 C CA . MET A 1 272 ? -9.911 51.224 -11.107 1.00 22.41 272 MET A CA 1
ATOM 2110 C C . MET A 1 272 ? -9.580 50.565 -9.740 1.00 22.41 272 MET A C 1
ATOM 2112 O O . MET A 1 272 ? -10.209 49.563 -9.424 1.00 22.41 272 MET A O 1
ATOM 2116 N N . THR A 1 273 ? -8.563 50.880 -8.910 1.00 24.88 273 THR A N 1
ATOM 2117 C CA . THR A 1 273 ? -7.754 52.088 -8.558 1.00 24.88 273 THR A CA 1
ATOM 2118 C C . THR A 1 273 ? -8.440 53.048 -7.562 1.00 24.88 273 THR A C 1
ATOM 2120 O O . THR A 1 273 ? -9.605 53.336 -7.775 1.00 24.88 273 THR A O 1
ATOM 2123 N N . ARG A 1 274 ? -7.803 53.642 -6.521 1.00 27.09 274 ARG A N 1
ATOM 2124 C CA . ARG A 1 274 ? -6.384 53.665 -6.042 1.00 27.09 274 ARG A CA 1
ATOM 2125 C C . ARG A 1 274 ? -6.240 54.369 -4.653 1.00 27.09 274 ARG A C 1
ATOM 2127 O O . ARG A 1 274 ? -6.937 55.351 -4.458 1.00 27.09 274 ARG A O 1
ATOM 2134 N N . LYS A 1 275 ? -5.177 54.040 -3.874 1.00 24.05 275 LYS A N 1
ATOM 2135 C CA . LYS A 1 275 ? -4.442 54.878 -2.852 1.00 24.05 275 LYS A CA 1
ATOM 2136 C C . LYS A 1 275 ? -5.202 55.343 -1.571 1.00 24.05 275 LYS A C 1
ATOM 2138 O O . LYS A 1 275 ? -6.397 55.558 -1.644 1.00 24.05 275 LYS A O 1
ATOM 2143 N N . ALA A 1 276 ? -4.593 55.598 -0.391 1.00 24.66 276 ALA A N 1
ATOM 2144 C CA . ALA A 1 276 ? -3.264 55.304 0.225 1.00 24.66 276 ALA A CA 1
ATOM 2145 C C . ALA A 1 276 ? -3.412 55.309 1.806 1.00 24.66 276 ALA A C 1
ATOM 2147 O O . ALA A 1 276 ? -4.403 54.734 2.228 1.00 24.66 276 ALA A O 1
ATOM 2148 N N . THR A 1 277 ? -2.602 55.810 2.779 1.00 23.80 277 THR A N 1
ATOM 2149 C CA . THR A 1 277 ? -1.404 56.697 2.842 1.00 23.80 277 THR A CA 1
ATOM 2150 C C . THR A 1 277 ? -0.616 56.624 4.198 1.00 23.80 277 THR A C 1
ATOM 2152 O O . THR A 1 277 ? -1.140 57.018 5.225 1.00 23.80 277 THR A O 1
ATOM 2155 N N . ARG A 1 278 ? 0.677 56.229 4.160 1.00 23.75 278 ARG A N 1
ATOM 2156 C CA . ARG A 1 278 ? 1.870 56.637 4.988 1.00 23.75 278 ARG A CA 1
ATOM 2157 C C . ARG A 1 278 ? 1.942 56.649 6.556 1.00 23.75 278 ARG A C 1
ATOM 2159 O O . ARG A 1 278 ? 1.418 57.559 7.175 1.00 23.75 278 ARG A O 1
ATOM 2166 N N . PHE A 1 279 ? 2.935 55.877 7.063 1.00 23.98 279 PHE A N 1
ATOM 2167 C CA . PHE A 1 279 ? 3.985 56.189 8.094 1.00 23.98 279 PHE A CA 1
ATOM 2168 C C . PHE A 1 279 ? 3.609 56.518 9.573 1.00 23.98 279 PHE A C 1
ATOM 2170 O O . PHE A 1 279 ? 2.460 56.855 9.830 1.00 23.98 279 PHE A O 1
ATOM 2177 N N . PRO A 1 280 ? 4.566 56.492 10.551 1.00 32.22 280 PRO A N 1
ATOM 2178 C CA . PRO A 1 280 ? 5.989 56.076 10.524 1.00 32.22 280 PRO A CA 1
ATOM 2179 C C . PRO A 1 280 ? 6.374 54.947 11.525 1.00 32.22 280 PRO A C 1
ATOM 2181 O O . PRO A 1 280 ? 5.528 54.400 12.221 1.00 32.22 280 PRO A O 1
ATOM 2184 N N . ALA A 1 281 ? 7.672 54.602 11.606 1.00 26.09 281 ALA A N 1
ATOM 2185 C CA . ALA A 1 281 ? 8.238 53.623 12.551 1.00 26.09 281 ALA A CA 1
ATOM 2186 C C . ALA A 1 281 ? 9.645 54.022 13.062 1.00 26.09 281 ALA A C 1
ATOM 2188 O O . ALA A 1 281 ? 10.410 54.641 12.324 1.00 26.09 281 ALA A O 1
ATOM 2189 N N . LEU A 1 282 ? 10.011 53.577 14.274 1.00 22.72 282 LEU A N 1
ATOM 2190 C CA . LEU A 1 282 ? 11.370 53.529 14.860 1.00 22.72 282 LEU A CA 1
ATOM 2191 C C . LEU A 1 282 ? 11.538 52.109 15.463 1.00 22.72 282 LEU A C 1
ATOM 2193 O O . LEU A 1 282 ? 10.604 51.616 16.084 1.00 22.72 282 LEU A O 1
ATOM 2197 N N . ARG A 1 283 ? 12.573 51.307 15.150 1.00 22.62 283 ARG A N 1
ATOM 2198 C CA . ARG A 1 283 ? 13.958 51.312 15.698 1.00 22.62 283 ARG A CA 1
ATOM 2199 C C . ARG A 1 283 ? 13.985 51.348 17.243 1.00 22.62 283 ARG A C 1
ATOM 2201 O O . ARG A 1 283 ? 13.350 52.211 17.826 1.00 22.62 283 ARG A O 1
ATOM 2208 N N . TRP A 1 284 ? 14.714 50.484 17.956 1.00 22.50 284 TRP A N 1
ATOM 2209 C CA . TRP A 1 284 ? 16.138 50.132 17.769 1.00 22.50 284 TRP A CA 1
ATOM 2210 C C . TRP A 1 284 ? 16.490 48.657 18.099 1.00 22.50 284 TRP A C 1
ATOM 2212 O O . TRP A 1 284 ? 15.611 47.833 18.328 1.00 22.50 284 TRP A O 1
ATOM 2222 N N . THR A 1 285 ? 17.784 48.313 18.057 1.00 21.84 285 THR A N 1
ATOM 2223 C CA . THR A 1 285 ? 18.338 46.943 18.108 1.00 21.84 285 THR A CA 1
ATOM 2224 C C . THR A 1 285 ? 19.066 46.582 19.416 1.00 21.84 285 THR A C 1
ATOM 2226 O O . THR A 1 285 ? 19.491 47.462 20.155 1.00 21.84 285 THR A O 1
ATOM 2229 N N . SER A 1 286 ? 19.362 45.277 19.563 1.00 23.44 286 SER A N 1
ATOM 2230 C CA . SER A 1 286 ? 20.563 44.677 20.202 1.00 23.44 286 SER A CA 1
ATOM 2231 C C . SER A 1 286 ? 20.829 44.866 21.711 1.00 23.44 286 SER A C 1
ATOM 2233 O O . SER A 1 286 ? 21.087 45.973 22.166 1.00 23.44 286 SER A O 1
ATOM 2235 N N . GLY A 1 287 ? 20.948 43.748 22.450 1.00 24.70 287 GLY A N 1
ATOM 2236 C CA . GLY A 1 287 ? 21.481 43.715 23.825 1.00 24.70 287 GLY A CA 1
ATOM 2237 C C . GLY A 1 287 ? 21.380 42.345 24.526 1.00 24.70 287 GLY A C 1
ATOM 2238 O O . GLY A 1 287 ? 20.377 42.051 25.163 1.00 24.70 287 GLY A O 1
ATOM 2239 N N . ALA A 1 288 ? 22.424 41.516 24.424 1.00 24.20 288 ALA A N 1
ATOM 2240 C CA . ALA A 1 288 ? 22.673 40.322 25.264 1.00 24.20 288 ALA A CA 1
ATOM 2241 C C . ALA A 1 288 ? 23.716 40.688 26.369 1.00 24.20 288 ALA A C 1
ATOM 2243 O O . ALA A 1 288 ? 24.252 41.795 26.249 1.00 24.20 288 ALA A O 1
ATOM 2244 N N . PRO A 1 289 ? 24.096 39.848 27.379 1.00 34.72 289 PRO A N 1
ATOM 2245 C CA . PRO A 1 289 ? 23.966 38.376 27.473 1.00 34.72 289 PRO A CA 1
ATOM 2246 C C . PRO A 1 289 ? 23.734 37.778 28.905 1.00 34.72 289 PRO A C 1
ATOM 2248 O O . PRO A 1 289 ? 23.423 38.500 29.844 1.00 34.72 289 PRO A O 1
ATOM 2251 N N . SER A 1 290 ? 23.986 36.458 29.064 1.00 23.67 290 SER A N 1
ATOM 2252 C CA . SER A 1 290 ? 24.314 35.687 30.308 1.00 23.67 290 SER A CA 1
ATOM 2253 C C . SER A 1 290 ? 23.274 35.641 31.457 1.00 23.67 290 SER A C 1
ATOM 2255 O O . SER A 1 290 ? 22.924 36.669 32.011 1.00 23.67 290 SER A O 1
ATOM 2257 N N . MET A 1 291 ? 22.659 34.503 31.830 1.00 25.77 291 MET A N 1
ATOM 2258 C CA . MET A 1 291 ? 23.142 33.205 32.392 1.00 25.77 291 MET A CA 1
ATOM 2259 C C . MET A 1 291 ? 23.060 33.098 33.940 1.00 25.77 291 MET A C 1
ATOM 2261 O O . MET A 1 291 ? 23.752 33.823 34.635 1.00 25.77 291 MET A O 1
ATOM 2265 N N . HIS A 1 292 ? 22.260 32.119 34.415 1.00 26.12 292 HIS A N 1
ATOM 2266 C CA . HIS A 1 292 ? 22.524 31.079 35.457 1.00 26.12 292 HIS A CA 1
ATOM 2267 C C . HIS A 1 292 ? 23.368 31.418 36.722 1.00 26.12 292 HIS A C 1
ATOM 2269 O O . HIS A 1 292 ? 24.433 31.998 36.596 1.00 26.12 292 HIS A O 1
ATOM 2275 N N . ARG A 1 293 ? 23.120 30.957 37.967 1.00 26.22 293 ARG A N 1
ATOM 2276 C CA . ARG A 1 293 ? 22.244 29.958 38.670 1.00 26.22 293 ARG A CA 1
ATOM 2277 C C . ARG A 1 293 ? 22.212 30.383 40.188 1.00 26.22 293 ARG A C 1
ATOM 2279 O O . ARG A 1 293 ? 22.682 31.479 40.468 1.00 26.22 293 ARG A O 1
ATOM 2286 N N . THR A 1 294 ? 21.705 29.704 41.236 1.00 24.34 294 THR A N 1
ATOM 2287 C CA . THR A 1 294 ? 21.353 28.286 41.536 1.00 24.34 294 THR A CA 1
ATOM 2288 C C . THR A 1 294 ? 20.152 28.222 42.530 1.00 24.34 294 THR A C 1
ATOM 2290 O O . THR A 1 294 ? 19.280 29.078 42.447 1.00 24.34 294 THR A O 1
ATOM 2293 N N . LEU A 1 295 ? 20.069 27.235 43.445 1.00 25.12 295 LEU A N 1
ATOM 2294 C CA . LEU A 1 295 ? 19.032 27.064 44.486 1.00 25.12 295 LEU A CA 1
ATOM 2295 C C . LEU A 1 295 ? 19.609 27.201 45.914 1.00 25.12 295 LEU A C 1
ATOM 2297 O O . LEU A 1 295 ? 20.745 26.787 46.133 1.00 25.12 295 LEU A O 1
ATOM 2301 N N . ALA A 1 296 ? 18.771 27.619 46.874 1.00 23.47 296 ALA A N 1
ATOM 2302 C CA . ALA A 1 296 ? 18.640 27.091 48.252 1.00 23.47 296 ALA A CA 1
ATOM 2303 C C . ALA A 1 296 ? 17.336 27.692 48.841 1.00 23.47 296 ALA A C 1
ATOM 2305 O O . ALA A 1 296 ? 17.166 28.903 48.792 1.00 23.47 296 ALA A O 1
ATOM 2306 N N . VAL A 1 297 ? 16.280 26.947 49.191 1.00 24.88 297 VAL A N 1
ATOM 2307 C CA . VAL A 1 297 ? 16.131 25.949 50.273 1.00 24.88 297 VAL A CA 1
ATOM 2308 C C . VAL A 1 297 ? 16.309 26.551 51.674 1.00 24.88 297 VAL A C 1
ATOM 2310 O O . VAL A 1 297 ? 17.407 26.574 52.218 1.00 24.88 297 VAL A O 1
ATOM 2313 N N . ILE A 1 298 ? 15.182 26.938 52.279 1.00 26.06 298 ILE A N 1
ATOM 2314 C CA . ILE A 1 298 ? 14.946 26.882 53.728 1.00 26.06 298 ILE A CA 1
ATOM 2315 C C . ILE A 1 298 ? 13.627 26.124 53.911 1.00 26.06 298 ILE A C 1
ATOM 2317 O O . ILE A 1 298 ? 12.634 26.450 53.263 1.00 26.06 298 ILE A O 1
ATOM 2321 N N . SER A 1 299 ? 13.618 25.106 54.770 1.00 23.62 299 SER A N 1
ATOM 2322 C CA . SER A 1 299 ? 12.415 24.353 55.134 1.00 23.62 299 SER A CA 1
ATOM 2323 C C . SER A 1 299 ? 12.049 24.642 56.583 1.00 23.62 299 SER A C 1
ATOM 2325 O O . SER A 1 299 ? 12.894 24.489 57.461 1.00 23.62 299 SER A O 1
ATOM 2327 N N . TRP A 1 300 ? 10.789 24.989 56.835 1.00 23.73 300 TRP A N 1
ATOM 2328 C CA . TRP A 1 300 ? 10.169 24.934 58.160 1.00 23.73 300 TRP A CA 1
ATOM 2329 C C . TRP A 1 300 ? 8.800 24.257 58.047 1.00 23.73 300 TRP A C 1
ATOM 2331 O O . TRP A 1 300 ? 8.176 24.283 56.986 1.00 23.73 300 TRP A O 1
ATOM 2341 N N . MET A 1 301 ? 8.386 23.564 59.107 1.00 26.16 301 MET A N 1
ATOM 2342 C CA . MET A 1 301 ? 7.266 22.621 59.068 1.00 26.16 301 MET A CA 1
ATOM 2343 C C . MET A 1 301 ? 5.922 23.275 59.400 1.00 26.16 301 MET A C 1
ATOM 2345 O O . MET A 1 301 ? 5.824 24.038 60.356 1.00 26.16 301 MET A O 1
ATOM 2349 N N . ALA A 1 302 ? 4.868 22.838 58.709 1.00 25.44 302 ALA A N 1
ATOM 2350 C CA . ALA A 1 302 ? 3.507 22.800 59.239 1.00 25.44 302 ALA A CA 1
ATOM 2351 C C . ALA A 1 302 ? 2.770 21.593 58.630 1.00 25.44 302 ALA A C 1
ATOM 2353 O O . ALA A 1 302 ? 2.829 21.376 57.421 1.00 25.44 302 ALA A O 1
ATOM 2354 N N . ILE A 1 303 ? 2.106 20.792 59.467 1.00 31.48 303 ILE A N 1
ATOM 2355 C CA . ILE A 1 303 ? 1.323 19.616 59.060 1.00 31.48 303 ILE A CA 1
ATOM 2356 C C . ILE A 1 303 ? -0.160 19.934 59.251 1.00 31.48 303 ILE A C 1
ATOM 2358 O O . ILE A 1 303 ? -0.558 20.179 60.381 1.00 31.48 303 ILE A O 1
ATOM 2362 N N . VAL A 1 304 ? -0.962 19.828 58.188 1.00 27.41 304 VAL A N 1
ATOM 2363 C CA . VAL A 1 304 ? -2.350 19.313 58.165 1.00 27.41 304 VAL A CA 1
ATOM 2364 C C . VAL A 1 304 ? -2.592 18.803 56.732 1.00 27.41 304 VAL A C 1
ATOM 2366 O O . VAL A 1 304 ? -2.054 19.361 55.777 1.00 27.41 304 VAL A O 1
ATOM 2369 N N . GLY A 1 305 ? -3.321 17.695 56.574 1.00 30.97 305 GLY A N 1
ATOM 2370 C CA . GLY A 1 305 ? -3.438 16.985 55.294 1.00 30.97 305 GLY A CA 1
ATOM 2371 C C . GLY A 1 305 ? -4.596 17.428 54.392 1.00 30.97 305 GLY A C 1
ATOM 2372 O O . GLY A 1 305 ? -5.621 17.915 54.861 1.00 30.97 305 GLY A O 1
ATOM 2373 N N . ALA A 1 306 ? -4.452 17.149 53.095 1.00 26.36 306 ALA A N 1
ATOM 2374 C CA . ALA A 1 306 ? -5.528 17.130 52.105 1.00 26.36 306 ALA A CA 1
ATOM 2375 C C . ALA A 1 306 ? -5.322 15.938 51.149 1.00 26.36 306 ALA A C 1
ATOM 2377 O O . ALA A 1 306 ? -4.191 15.507 50.918 1.00 26.36 306 ALA A O 1
ATOM 2378 N N . LEU A 1 307 ? -6.413 15.380 50.620 1.00 29.08 307 LEU A N 1
ATOM 2379 C CA . LEU A 1 307 ? -6.385 14.199 49.747 1.00 29.08 307 LEU A CA 1
ATOM 2380 C C . LEU A 1 307 ? -5.847 14.550 48.344 1.00 29.08 307 LEU A C 1
ATOM 2382 O O . LEU A 1 307 ? -6.202 15.606 47.815 1.00 29.08 307 LEU A O 1
ATOM 2386 N N . PRO A 1 308 ? -5.070 13.665 47.687 1.00 28.34 308 PRO A N 1
ATOM 2387 C CA . PRO A 1 308 ? -4.637 13.868 46.309 1.00 28.34 308 PRO A CA 1
ATOM 2388 C C . PRO A 1 308 ? -5.801 13.627 45.336 1.00 28.34 308 PRO A C 1
ATOM 2390 O O . PRO A 1 308 ? -5.969 12.541 44.781 1.00 28.34 308 PRO A O 1
ATOM 2393 N N . VAL A 1 309 ? -6.610 14.661 45.100 1.00 32.38 309 VAL A N 1
ATOM 2394 C CA . VAL A 1 309 ? -7.541 14.686 43.967 1.00 32.38 309 VAL A CA 1
ATOM 2395 C C . VAL A 1 309 ? -6.715 14.858 42.693 1.00 32.38 309 VAL A C 1
ATOM 2397 O O . VAL A 1 309 ? -6.422 15.976 42.274 1.00 32.38 309 VAL A O 1
ATOM 2400 N N . CYS A 1 310 ? -6.332 13.745 42.064 1.00 32.34 310 CYS A N 1
ATOM 2401 C CA . CYS A 1 310 ? -5.700 13.727 40.741 1.00 32.34 310 CYS A CA 1
ATOM 2402 C C . CYS A 1 310 ? -6.712 14.072 39.632 1.00 32.34 310 CYS A C 1
ATOM 2404 O O . CYS A 1 310 ? -6.998 13.272 38.743 1.00 32.34 310 CYS A O 1
ATOM 2406 N N . GLY A 1 311 ? -7.261 15.285 39.689 1.00 34.97 311 GLY A N 1
ATOM 2407 C CA . GLY A 1 311 ? -7.937 15.905 38.562 1.00 34.97 311 GLY A CA 1
ATOM 2408 C C . GLY A 1 311 ? -6.896 16.411 37.572 1.00 34.97 311 GLY A C 1
ATOM 2409 O O . GLY A 1 311 ? -6.219 17.400 37.843 1.00 34.97 311 GLY A O 1
ATOM 2410 N N . ALA A 1 312 ? -6.776 15.753 36.419 1.00 41.03 312 ALA A N 1
ATOM 2411 C CA . ALA A 1 312 ? -6.111 16.346 35.266 1.00 41.03 312 ALA A CA 1
ATOM 2412 C C . ALA A 1 312 ? -6.976 17.516 34.771 1.00 41.03 312 ALA A C 1
ATOM 2414 O O . ALA A 1 312 ? -7.939 17.318 34.029 1.00 41.03 312 ALA A O 1
ATOM 2415 N N . ILE A 1 313 ? -6.672 18.723 35.251 1.00 42.66 313 ILE A N 1
ATOM 2416 C CA . ILE A 1 313 ? -7.307 19.958 34.791 1.00 42.66 313 ILE A CA 1
ATOM 2417 C C . ILE A 1 313 ? -6.965 20.108 33.305 1.00 42.66 313 ILE A C 1
ATOM 2419 O O . ILE A 1 313 ? -5.789 20.113 32.936 1.00 42.66 313 ILE A O 1
ATOM 2423 N N . ALA A 1 314 ? -7.992 20.168 32.456 1.00 49.72 314 ALA A N 1
ATOM 2424 C CA . ALA A 1 314 ? -7.816 20.537 31.058 1.00 49.72 314 ALA A CA 1
ATOM 2425 C C . ALA A 1 314 ? -7.364 22.002 30.991 1.00 49.72 314 ALA A C 1
ATOM 2427 O O . ALA A 1 314 ? -7.847 22.824 31.768 1.00 49.72 314 ALA A O 1
ATOM 2428 N N . ASP A 1 315 ? -6.448 22.305 30.076 1.00 48.28 315 ASP A N 1
ATOM 2429 C CA . ASP A 1 315 ? -5.975 23.675 29.847 1.00 48.28 315 ASP A CA 1
ATOM 2430 C C . ASP A 1 315 ? -7.142 24.578 29.386 1.00 48.28 315 ASP A C 1
ATOM 2432 O O . ASP A 1 315 ? -8.158 24.060 28.906 1.00 48.28 315 ASP A O 1
ATOM 2436 N N . ASP A 1 316 ? -7.002 25.907 29.454 1.00 47.94 316 ASP A N 1
ATOM 2437 C CA . ASP A 1 316 ? -8.048 26.862 29.009 1.00 47.94 316 ASP A CA 1
ATOM 2438 C C . ASP A 1 316 ? -8.472 26.616 27.541 1.00 47.94 316 ASP A C 1
ATOM 2440 O O . ASP A 1 316 ? -9.599 26.895 27.130 1.00 47.94 316 ASP A O 1
ATOM 2444 N N . ASP A 1 317 ? -7.573 26.011 26.758 1.00 63.12 317 ASP A N 1
ATOM 2445 C CA . ASP A 1 317 ? -7.745 25.615 25.358 1.00 63.12 317 ASP A CA 1
ATOM 2446 C C . ASP A 1 317 ? -8.547 24.295 25.160 1.00 63.12 317 ASP A C 1
ATOM 2448 O O . ASP A 1 317 ? -8.745 23.833 24.030 1.00 63.12 317 ASP A O 1
ATOM 2452 N N . GLY A 1 318 ? -9.014 23.659 26.243 1.00 77.75 318 GLY A N 1
ATOM 2453 C CA . GLY A 1 318 ? -9.872 22.463 26.237 1.00 77.75 318 GLY A CA 1
ATOM 2454 C C . GLY A 1 318 ? -9.165 21.132 25.941 1.00 77.75 318 GLY A C 1
ATOM 2455 O O . GLY A 1 318 ? -9.834 20.123 25.691 1.00 77.75 318 GLY A O 1
ATOM 2456 N N . LEU A 1 319 ? -7.829 21.120 25.956 1.00 93.81 319 LEU A N 1
ATOM 2457 C CA . LEU A 1 319 ? -6.997 19.935 25.727 1.00 93.81 319 LEU A CA 1
ATOM 2458 C C . LEU A 1 319 ? -6.516 19.319 27.053 1.00 93.81 319 LEU A C 1
ATOM 2460 O O . LEU A 1 319 ? -6.258 20.029 28.023 1.00 93.81 319 LEU A O 1
ATOM 2464 N N . PHE A 1 320 ? -6.337 17.996 27.079 1.00 96.00 320 PHE A N 1
ATOM 2465 C CA . PHE A 1 320 ? -5.790 17.257 28.228 1.00 96.00 320 PHE A CA 1
ATOM 2466 C C . PHE A 1 320 ? -4.812 16.157 27.778 1.00 96.00 320 PHE A C 1
ATOM 2468 O O . PHE A 1 320 ? -4.924 15.655 26.656 1.00 96.00 320 PHE A O 1
ATOM 2475 N N . PRO A 1 321 ? -3.852 15.748 28.627 1.00 96.50 321 PRO A N 1
ATOM 2476 C CA . PRO A 1 321 ? -2.928 14.665 28.307 1.00 96.50 321 PRO A CA 1
ATOM 2477 C C . PRO A 1 321 ? -3.637 13.304 28.290 1.00 96.50 321 PRO A C 1
ATOM 2479 O O . PRO A 1 321 ? -4.262 12.922 29.276 1.00 96.50 321 PRO A O 1
ATOM 2482 N N . PHE A 1 322 ? -3.515 12.547 27.195 1.00 96.75 322 PHE A N 1
ATOM 2483 C CA . PHE A 1 322 ? -4.076 11.192 27.102 1.00 96.75 322 PHE A CA 1
ATOM 2484 C C . PHE A 1 322 ? -3.274 10.323 26.127 1.00 96.75 322 PHE A C 1
ATOM 2486 O O . PHE A 1 322 ? -3.254 10.566 24.919 1.00 96.75 322 PHE A O 1
ATOM 2493 N N . VAL A 1 323 ? -2.623 9.284 26.655 1.00 96.31 323 VAL A N 1
ATOM 2494 C CA . VAL A 1 323 ? -1.875 8.282 25.881 1.00 96.31 323 VAL A CA 1
ATOM 2495 C C . VAL A 1 323 ? -2.312 6.909 26.359 1.00 96.31 323 VAL A C 1
ATOM 2497 O O . VAL A 1 323 ? -2.114 6.578 27.524 1.00 96.31 323 VAL A O 1
ATOM 2500 N N . ILE A 1 324 ? -2.914 6.121 25.468 1.00 95.81 324 ILE A N 1
ATOM 2501 C CA . ILE A 1 324 ? -3.545 4.849 25.836 1.00 95.81 324 ILE A CA 1
ATOM 2502 C C . ILE A 1 324 ? -2.496 3.854 26.353 1.00 95.81 324 ILE A C 1
ATOM 2504 O O . ILE A 1 324 ? -1.576 3.467 25.627 1.00 95.81 324 ILE A O 1
ATOM 2508 N N . SER A 1 325 ? -2.688 3.412 27.594 1.00 92.25 325 SER A N 1
ATOM 2509 C CA . SER A 1 325 ? -1.741 2.604 28.361 1.00 92.25 325 SER A CA 1
ATOM 2510 C C . SER A 1 325 ? -1.492 1.212 27.763 1.00 92.25 325 SER A C 1
ATOM 2512 O O . SER A 1 325 ? -2.363 0.603 27.132 1.00 92.25 325 SER A O 1
ATOM 2514 N N . TYR A 1 326 ? -0.282 0.697 27.996 1.00 90.31 326 TYR A N 1
ATOM 2515 C CA . TYR A 1 326 ? 0.057 -0.718 27.813 1.00 90.31 326 TYR A CA 1
ATOM 2516 C C . TYR A 1 326 ? -0.326 -1.560 29.036 1.00 90.31 326 TYR A C 1
ATOM 2518 O O . TYR A 1 326 ? -0.836 -2.666 28.874 1.00 90.31 326 TYR A O 1
ATOM 2526 N N . ASP A 1 327 ? -0.124 -1.031 30.245 1.00 83.44 327 ASP A N 1
ATOM 2527 C CA . ASP A 1 327 ? -0.298 -1.740 31.522 1.00 83.44 327 ASP A CA 1
ATOM 2528 C C . ASP A 1 327 ? -1.757 -1.680 32.005 1.00 83.44 327 ASP A C 1
ATOM 2530 O O . ASP A 1 327 ? -2.068 -1.386 33.157 1.00 83.44 327 ASP A O 1
ATOM 2534 N N . ALA A 1 328 ? -2.667 -1.913 31.064 1.00 81.81 328 ALA A N 1
ATOM 2535 C CA . ALA A 1 328 ? -4.098 -1.747 31.224 1.00 81.81 328 ALA A CA 1
ATOM 2536 C C . ALA A 1 328 ? -4.775 -3.095 31.565 1.00 81.81 328 ALA A C 1
ATOM 2538 O O . ALA A 1 328 ? -4.489 -4.099 30.903 1.00 81.81 328 ALA A O 1
ATOM 2539 N N . PRO A 1 329 ? -5.691 -3.155 32.551 1.00 83.69 329 PRO A N 1
ATOM 2540 C CA . PRO A 1 329 ? -6.299 -4.408 33.006 1.00 83.69 329 PRO A CA 1
ATOM 2541 C C . PRO A 1 329 ? -7.440 -4.874 32.090 1.00 83.69 329 PRO A C 1
ATOM 2543 O O . PRO A 1 329 ? -7.788 -4.209 31.108 1.00 83.69 329 PRO A O 1
ATOM 2546 N N . ASP A 1 330 ? -8.022 -6.034 32.396 1.00 91.50 330 ASP A N 1
ATOM 2547 C CA . ASP A 1 330 ? -9.166 -6.572 31.661 1.00 91.50 330 ASP A CA 1
ATOM 2548 C C . ASP A 1 330 ? -10.440 -5.755 31.953 1.00 91.50 330 ASP A C 1
ATOM 2550 O O . ASP A 1 330 ? -10.953 -5.745 33.071 1.00 91.50 330 ASP A O 1
ATOM 2554 N N . ASN A 1 331 ? -10.903 -4.995 30.959 1.00 94.69 331 ASN A N 1
ATOM 2555 C CA . ASN A 1 331 ? -12.022 -4.055 31.058 1.00 94.69 331 ASN A CA 1
ATOM 2556 C C . ASN A 1 331 ? -12.651 -3.825 29.668 1.00 94.69 331 ASN A C 1
ATOM 2558 O O . ASN A 1 331 ? -12.254 -4.460 28.692 1.00 94.69 331 ASN A O 1
ATOM 2562 N N . ALA A 1 332 ? -13.617 -2.907 29.549 1.00 95.25 332 ALA A N 1
ATOM 2563 C CA . ALA A 1 332 ? -14.351 -2.654 28.301 1.00 95.25 332 ALA A CA 1
ATOM 2564 C C . ALA A 1 332 ? -13.476 -2.251 27.088 1.00 95.25 332 ALA A C 1
ATOM 2566 O O . ALA A 1 332 ? -13.952 -2.307 25.958 1.00 95.25 332 ALA A O 1
ATOM 2567 N N . THR A 1 333 ? -12.205 -1.879 27.289 1.00 95.81 333 THR A N 1
ATOM 2568 C CA . THR A 1 333 ? -11.248 -1.556 26.208 1.00 95.81 333 THR A CA 1
ATOM 2569 C C . THR A 1 333 ? -10.314 -2.720 25.835 1.00 95.81 333 THR A C 1
ATOM 2571 O O . THR A 1 333 ? -9.405 -2.543 25.023 1.00 95.81 333 THR A O 1
ATOM 2574 N N . ASN A 1 334 ? -10.518 -3.913 26.409 1.00 96.50 334 ASN A N 1
ATOM 2575 C CA . ASN A 1 334 ? -9.828 -5.149 26.037 1.00 96.50 334 ASN A CA 1
ATOM 2576 C C . ASN A 1 334 ? -10.740 -6.048 25.192 1.00 96.50 334 ASN A C 1
ATOM 2578 O O . ASN A 1 334 ? -11.674 -6.654 25.709 1.00 96.50 334 ASN A O 1
ATOM 2582 N N . VAL A 1 335 ? -10.429 -6.200 23.903 1.00 96.81 335 VAL A N 1
ATOM 2583 C CA . VAL A 1 335 ? -11.152 -7.117 23.000 1.00 96.81 335 VAL A CA 1
ATOM 2584 C C . VAL A 1 335 ? -10.351 -8.375 22.648 1.00 96.81 335 VAL A C 1
ATOM 2586 O O . VAL A 1 335 ? -10.739 -9.139 21.767 1.00 96.81 335 VAL A O 1
ATOM 2589 N N . SER A 1 336 ? -9.263 -8.661 23.375 1.00 96.75 336 SER A N 1
ATOM 2590 C CA . SER A 1 336 ? -8.414 -9.838 23.121 1.00 96.75 336 SER A CA 1
ATOM 2591 C C . SER A 1 336 ? -9.130 -11.182 23.303 1.00 96.75 336 SER A C 1
ATOM 2593 O O . SER A 1 336 ? -8.629 -12.205 22.833 1.00 96.75 336 SER A O 1
ATOM 2595 N N . ALA A 1 337 ? -10.287 -11.208 23.971 1.00 95.56 337 ALA A N 1
ATOM 2596 C CA . ALA A 1 337 ? -11.144 -12.388 24.088 1.00 95.56 337 ALA A CA 1
ATOM 2597 C C . ALA A 1 337 ? -11.896 -12.736 22.786 1.00 95.56 337 ALA A C 1
ATOM 2599 O O . ALA A 1 337 ? -12.431 -13.832 22.674 1.00 95.56 337 ALA A O 1
ATOM 2600 N N . TRP A 1 338 ? -11.933 -11.835 21.794 1.00 95.81 338 TRP A N 1
ATOM 2601 C CA . TRP A 1 338 ? -12.492 -12.117 20.463 1.00 95.81 338 TRP A CA 1
ATOM 2602 C C . TRP A 1 338 ? -11.489 -12.820 19.532 1.00 95.81 338 TRP A C 1
ATOM 2604 O O . TRP A 1 338 ? -11.851 -13.195 18.419 1.00 95.81 338 TRP A O 1
ATOM 2614 N N . LEU A 1 339 ? -10.229 -12.973 19.958 1.00 97.38 339 LEU A N 1
ATOM 2615 C CA . LEU A 1 339 ? -9.182 -13.638 19.186 1.00 97.38 339 LEU A CA 1
ATOM 2616 C C . LEU A 1 339 ? -9.013 -15.076 19.676 1.00 97.38 339 LEU A C 1
ATOM 2618 O O . LEU A 1 339 ? -8.649 -15.305 20.830 1.00 97.38 339 LEU A O 1
ATOM 2622 N N . GLU A 1 340 ? -9.256 -16.038 18.786 1.00 95.56 340 GLU A N 1
ATOM 2623 C CA . GLU A 1 340 ? -9.051 -17.461 19.059 1.00 95.56 340 GLU A CA 1
ATOM 2624 C C . GLU A 1 340 ? -7.572 -17.786 19.313 1.00 95.56 340 GLU A C 1
ATOM 2626 O O . GLU A 1 340 ? -6.689 -17.334 18.579 1.00 95.56 340 GLU A O 1
ATOM 2631 N N . ARG A 1 341 ? -7.294 -18.576 20.361 1.00 96.94 341 ARG A N 1
ATOM 2632 C CA . ARG A 1 341 ? -5.926 -18.844 20.842 1.00 96.94 341 ARG A CA 1
ATOM 2633 C C . ARG A 1 341 ? -5.620 -20.343 20.929 1.00 96.94 341 ARG A C 1
ATOM 2635 O O . ARG A 1 341 ? -6.474 -21.099 21.395 1.00 96.94 341 ARG A O 1
ATOM 2642 N N . PRO A 1 342 ? -4.396 -20.780 20.577 1.00 98.25 342 PRO A N 1
ATOM 2643 C CA . PRO A 1 342 ? -3.343 -19.997 19.920 1.00 98.25 342 PRO A CA 1
ATOM 2644 C C . PRO A 1 342 ? -3.689 -19.678 18.453 1.00 98.25 342 PRO A C 1
ATOM 2646 O O . PRO A 1 342 ? -4.558 -20.316 17.857 1.00 98.25 342 PRO A O 1
ATOM 2649 N N . ALA A 1 343 ? -2.966 -18.739 17.838 1.00 98.69 343 ALA A N 1
ATOM 2650 C CA . ALA A 1 343 ? -3.037 -18.541 16.390 1.00 98.69 343 ALA A CA 1
ATOM 2651 C C . ALA A 1 343 ? -2.712 -19.860 15.660 1.00 98.69 343 ALA A C 1
ATOM 2653 O O . ALA A 1 343 ? -1.820 -20.611 16.070 1.00 98.69 343 ALA A O 1
ATOM 2654 N N . GLY A 1 344 ? -3.465 -20.169 14.603 1.00 97.88 344 GLY A N 1
ATOM 2655 C CA . GLY A 1 344 ? -3.331 -21.425 13.865 1.00 97.88 344 GLY A CA 1
ATOM 2656 C C . GLY A 1 344 ? -3.962 -22.654 14.540 1.00 97.88 344 GLY A C 1
ATOM 2657 O O . GLY A 1 344 ? -3.771 -23.773 14.066 1.00 97.88 344 GLY A O 1
ATOM 2658 N N . LYS A 1 345 ? -4.738 -22.472 15.624 1.00 97.81 345 LYS A N 1
ATOM 2659 C CA . LYS A 1 345 ? -5.551 -23.520 16.285 1.00 97.81 345 LYS A CA 1
ATOM 2660 C C . LYS A 1 345 ? -6.454 -24.297 15.316 1.00 97.81 345 LYS A C 1
ATOM 2662 O O . LYS A 1 345 ? -6.690 -25.482 15.527 1.00 97.81 345 LYS A O 1
ATOM 2667 N N . HIS A 1 346 ? -6.931 -23.642 14.258 1.00 97.62 346 HIS A N 1
ATOM 2668 C CA . HIS A 1 346 ? -7.844 -24.202 13.255 1.00 97.62 346 HIS A CA 1
ATOM 2669 C C . HIS A 1 346 ? -7.140 -24.520 11.924 1.00 97.62 346 HIS A C 1
ATOM 2671 O O . HIS A 1 346 ? -7.700 -24.317 10.848 1.00 97.62 346 HIS A O 1
ATOM 2677 N N . GLY A 1 347 ? -5.890 -24.982 12.002 1.00 97.69 347 GLY A N 1
ATOM 2678 C CA . GLY A 1 347 ? -5.083 -25.329 10.834 1.00 97.69 347 GLY A CA 1
ATOM 2679 C C . GLY A 1 347 ? -4.516 -24.114 10.100 1.00 97.69 347 GLY A C 1
ATOM 2680 O O . GLY A 1 347 ? -4.507 -22.993 10.610 1.00 97.69 347 GLY A O 1
ATOM 2681 N N . PHE A 1 348 ? -3.985 -24.357 8.900 1.00 98.50 348 PHE A N 1
ATOM 2682 C CA . PHE A 1 348 ? -3.404 -23.309 8.059 1.00 98.50 348 PHE A CA 1
ATOM 2683 C C . PHE A 1 348 ? -4.486 -22.467 7.385 1.00 98.50 348 PHE A C 1
ATOM 2685 O O . PHE A 1 348 ? -5.482 -23.005 6.893 1.00 98.50 348 PHE A O 1
ATOM 2692 N N . VAL A 1 349 ? -4.217 -21.164 7.284 1.00 98.69 349 VAL A N 1
ATOM 2693 C CA . VAL A 1 349 ? -4.965 -20.240 6.427 1.00 98.69 349 VAL A CA 1
ATOM 2694 C C . VAL A 1 349 ? -4.826 -20.679 4.969 1.00 98.69 349 VAL A C 1
ATOM 2696 O O . VAL A 1 349 ? -3.727 -20.996 4.517 1.00 98.69 349 VAL A O 1
ATOM 2699 N N . ARG A 1 350 ? -5.936 -20.699 4.229 1.00 98.00 350 ARG A N 1
ATOM 2700 C CA . ARG A 1 350 ? -5.999 -21.069 2.805 1.00 98.00 350 ARG A CA 1
ATOM 2701 C C . ARG A 1 350 ? -6.836 -20.069 2.020 1.00 98.00 350 ARG A C 1
ATOM 2703 O O . ARG A 1 350 ? -7.716 -19.423 2.585 1.00 98.00 350 ARG A O 1
ATOM 2710 N N . ALA A 1 351 ? -6.581 -19.968 0.718 1.00 96.56 351 ALA A N 1
ATOM 2711 C CA . ALA A 1 351 ? -7.407 -19.202 -0.209 1.00 96.56 351 ALA A CA 1
ATOM 2712 C C . ALA A 1 351 ? -8.390 -20.144 -0.928 1.00 96.56 351 ALA A C 1
ATOM 2714 O O . ALA A 1 351 ? -7.992 -20.925 -1.790 1.00 96.56 351 ALA A O 1
ATOM 2715 N N . GLU A 1 352 ? -9.675 -20.070 -0.584 1.00 95.44 352 GLU A N 1
ATOM 2716 C CA . GLU A 1 352 ? -10.729 -20.935 -1.132 1.00 95.44 352 GLU A CA 1
ATOM 2717 C C . GLU A 1 352 ? -11.926 -20.084 -1.578 1.00 95.44 352 GLU A C 1
ATOM 2719 O O . GLU A 1 352 ? -12.370 -19.198 -0.854 1.00 95.44 352 GLU A O 1
ATOM 2724 N N . ASN A 1 353 ? -12.455 -20.320 -2.786 1.00 90.94 353 ASN A N 1
ATOM 2725 C CA . ASN A 1 353 ? -13.638 -19.626 -3.336 1.00 90.94 353 ASN A CA 1
ATOM 2726 C C . ASN A 1 353 ? -13.596 -18.077 -3.267 1.00 90.94 353 ASN A C 1
ATOM 2728 O O . ASN A 1 353 ? -14.628 -17.419 -3.130 1.00 90.94 353 ASN A O 1
ATOM 2732 N N . GLY A 1 354 ? -12.404 -17.479 -3.361 1.00 92.06 354 GLY A N 1
ATOM 2733 C CA . GLY A 1 354 ? -12.216 -16.029 -3.239 1.00 92.06 354 GLY A CA 1
ATOM 2734 C C . GLY A 1 354 ? -12.356 -15.484 -1.812 1.00 92.06 354 GLY A C 1
ATOM 2735 O O . GLY A 1 354 ? -12.778 -14.341 -1.636 1.00 92.06 354 GLY A O 1
ATOM 2736 N N . ARG A 1 355 ? -12.044 -16.312 -0.808 1.00 96.62 355 ARG A N 1
ATOM 2737 C CA . ARG A 1 355 ? -12.017 -16.000 0.628 1.00 96.62 355 ARG A CA 1
ATOM 2738 C C . ARG A 1 355 ? -10.745 -16.537 1.269 1.00 96.62 355 ARG A C 1
ATOM 2740 O O . ARG A 1 355 ? -10.187 -17.523 0.786 1.00 96.62 355 ARG A O 1
ATOM 2747 N N . LEU A 1 356 ? -10.338 -15.945 2.390 1.00 98.50 356 LEU A N 1
ATOM 2748 C CA . LEU A 1 356 ? -9.440 -16.622 3.328 1.00 98.50 356 LEU A CA 1
ATOM 2749 C C . LEU A 1 356 ? -10.245 -17.515 4.275 1.00 98.50 356 LEU A C 1
ATOM 2751 O O . LEU A 1 356 ? -11.277 -17.100 4.805 1.00 98.50 356 LEU A O 1
ATOM 2755 N N . VAL A 1 357 ? -9.784 -18.750 4.476 1.00 98.50 357 VAL A N 1
ATOM 2756 C CA . VAL A 1 357 ? -10.448 -19.763 5.310 1.00 98.50 357 VAL A CA 1
ATOM 2757 C C . VAL A 1 357 ? -9.459 -20.534 6.185 1.00 98.50 357 VAL A C 1
ATOM 2759 O O . VAL A 1 357 ? -8.253 -20.534 5.949 1.00 98.50 357 VAL A O 1
ATOM 2762 N N . THR A 1 358 ? -10.007 -21.208 7.188 1.00 98.12 358 THR A N 1
ATOM 2763 C CA . THR A 1 358 ? -9.373 -22.170 8.099 1.00 98.12 358 THR A CA 1
ATOM 2764 C C . THR A 1 358 ? -10.218 -23.450 8.135 1.00 98.12 358 THR A C 1
ATOM 2766 O O . THR A 1 358 ? -11.271 -23.515 7.498 1.00 98.12 358 THR A O 1
ATOM 2769 N N . ASP A 1 359 ? -9.825 -24.456 8.916 1.00 97.75 359 ASP A N 1
ATOM 2770 C CA . ASP A 1 359 ? -10.563 -25.725 9.037 1.00 97.75 359 ASP A CA 1
ATOM 2771 C C . ASP A 1 359 ? -11.964 -25.577 9.667 1.00 97.75 359 ASP A C 1
ATOM 2773 O O . ASP A 1 359 ? -12.771 -26.501 9.589 1.00 97.75 359 ASP A O 1
ATOM 2777 N N . VAL A 1 360 ? -12.281 -24.413 10.254 1.00 96.75 360 VAL A N 1
ATOM 2778 C CA . VAL A 1 360 ? -13.619 -24.069 10.781 1.00 96.75 360 VAL A CA 1
ATOM 2779 C C . VAL A 1 360 ? -14.364 -23.018 9.945 1.00 96.75 360 VAL A C 1
ATOM 2781 O O . VAL A 1 360 ? -15.432 -22.561 10.346 1.00 96.75 360 VAL A O 1
ATOM 2784 N N . GLY A 1 361 ? -13.837 -22.646 8.773 1.00 96.12 361 GLY A N 1
ATOM 2785 C CA . GLY A 1 361 ? -14.468 -21.698 7.849 1.00 96.12 361 GLY A CA 1
ATOM 2786 C C . GLY A 1 361 ? -13.727 -20.360 7.697 1.00 96.12 361 GLY A C 1
ATOM 2787 O O . GLY A 1 361 ? -12.527 -20.284 7.979 1.00 96.12 361 GLY A O 1
ATOM 2788 N N . PRO A 1 362 ? -14.405 -19.312 7.184 1.00 96.44 362 PRO A N 1
ATOM 2789 C CA . PRO A 1 362 ? -13.779 -18.043 6.809 1.00 96.44 362 PRO A CA 1
ATOM 2790 C C . PRO A 1 362 ? -13.050 -17.323 7.948 1.00 96.44 362 PRO A C 1
ATOM 2792 O O . PRO A 1 362 ? -13.524 -17.290 9.081 1.00 96.44 362 PRO A O 1
ATOM 2795 N N . ILE A 1 363 ? -11.931 -16.680 7.613 1.00 97.88 363 ILE A N 1
ATOM 2796 C CA . ILE A 1 363 ? -11.136 -15.842 8.517 1.00 97.88 363 ILE A CA 1
ATOM 2797 C C . ILE A 1 363 ? -10.891 -14.464 7.889 1.00 97.88 363 ILE A C 1
ATOM 2799 O O . ILE A 1 363 ? -10.849 -14.317 6.668 1.00 97.88 363 ILE A O 1
ATOM 2803 N N . ARG A 1 364 ? -10.735 -13.444 8.736 1.00 98.25 364 ARG A N 1
ATOM 2804 C CA . ARG A 1 364 ? -10.366 -12.076 8.358 1.00 98.25 364 ARG A CA 1
ATOM 2805 C C . ARG A 1 364 ? -9.195 -11.587 9.203 1.00 98.25 364 ARG A C 1
ATOM 2807 O O . ARG A 1 364 ? -9.018 -12.054 10.329 1.00 98.25 364 ARG A O 1
ATOM 2814 N N . PHE A 1 365 ? -8.454 -10.606 8.692 1.00 98.81 365 PHE A N 1
ATOM 2815 C CA . PHE A 1 365 ? -7.302 -10.023 9.381 1.00 98.81 365 PHE A CA 1
ATOM 2816 C C . PHE A 1 365 ? -7.418 -8.508 9.585 1.00 98.81 365 PHE A C 1
ATOM 2818 O O . PHE A 1 365 ? -7.319 -7.742 8.631 1.00 98.81 365 PHE A O 1
ATOM 2825 N N . TRP A 1 366 ? -7.615 -8.075 10.831 1.00 98.81 366 TRP A N 1
ATOM 2826 C CA . TRP A 1 366 ? -7.424 -6.688 11.253 1.00 98.81 366 TRP A CA 1
ATOM 2827 C C . TRP A 1 366 ? -6.017 -6.601 11.828 1.00 98.81 366 TRP A C 1
ATOM 2829 O O . TRP A 1 366 ? -5.709 -7.230 12.840 1.00 98.81 366 TRP A O 1
ATOM 2839 N N . ALA A 1 367 ? -5.131 -5.921 11.116 1.00 98.75 367 ALA A N 1
ATOM 2840 C CA . ALA A 1 367 ? -3.711 -6.214 11.184 1.00 98.75 367 ALA A CA 1
ATOM 2841 C C . ALA A 1 367 ? -2.846 -4.950 11.250 1.00 98.75 367 ALA A C 1
ATOM 2843 O O . ALA A 1 367 ? -3.320 -3.812 11.138 1.00 98.75 367 ALA A O 1
ATOM 2844 N N . THR A 1 368 ? -1.548 -5.143 11.454 1.00 98.75 368 THR A N 1
ATOM 2845 C CA . THR A 1 368 ? -0.581 -4.046 11.492 1.00 98.75 368 THR A CA 1
ATOM 2846 C C . THR A 1 368 ? 0.810 -4.498 11.071 1.00 98.75 368 THR A C 1
ATOM 2848 O O . THR A 1 368 ? 1.104 -5.695 11.040 1.00 98.75 368 THR A O 1
ATOM 2851 N N . ASN A 1 369 ? 1.675 -3.535 10.780 1.00 98.69 369 ASN A N 1
ATOM 2852 C CA . ASN A 1 369 ? 3.050 -3.786 10.370 1.00 98.69 369 ASN A CA 1
ATOM 2853 C C . ASN A 1 369 ? 4.000 -3.439 11.529 1.00 98.69 369 ASN A C 1
ATOM 2855 O O . ASN A 1 369 ? 3.826 -2.418 12.200 1.00 98.69 369 ASN A O 1
ATOM 2859 N N . LEU A 1 370 ? 5.005 -4.281 11.767 1.00 98.69 370 LEU A N 1
ATOM 2860 C CA . LEU A 1 370 ? 6.201 -3.925 12.530 1.00 98.69 370 LEU A CA 1
ATOM 2861 C C . LEU A 1 370 ? 7.329 -3.755 11.518 1.00 98.69 370 LEU A C 1
ATOM 2863 O O . LEU A 1 370 ? 7.546 -4.648 10.704 1.00 98.69 370 LEU A O 1
ATOM 2867 N N . CYS A 1 371 ? 8.016 -2.615 11.538 1.00 97.94 371 CYS A N 1
ATOM 2868 C CA . CYS A 1 371 ? 9.024 -2.277 10.536 1.00 97.94 371 CYS A CA 1
ATOM 2869 C C . CYS A 1 371 ? 10.439 -2.267 11.141 1.00 97.94 371 CYS A C 1
ATOM 2871 O O . CYS A 1 371 ? 10.635 -1.818 12.271 1.00 97.94 371 CYS A O 1
ATOM 2873 N N . PHE A 1 372 ? 11.438 -2.708 10.369 1.00 97.19 372 PHE A N 1
ATOM 2874 C CA . PHE A 1 372 ? 12.865 -2.656 10.730 1.00 97.19 372 PHE A CA 1
ATOM 2875 C C . PHE A 1 372 ? 13.156 -3.339 12.088 1.00 97.19 372 PHE A C 1
ATOM 2877 O O . PHE A 1 372 ? 12.724 -4.471 12.322 1.00 97.19 372 PHE A O 1
ATOM 2884 N N . ASP A 1 373 ? 13.860 -2.660 13.002 1.00 96.56 373 ASP A N 1
ATOM 2885 C CA . ASP A 1 373 ? 14.219 -3.164 14.336 1.00 96.56 373 ASP A CA 1
ATOM 2886 C C . ASP A 1 373 ? 12.987 -3.484 15.216 1.00 96.56 373 ASP A C 1
ATOM 2888 O O . ASP A 1 373 ? 13.117 -4.246 16.174 1.00 96.56 373 ASP A O 1
ATOM 2892 N N . ALA A 1 374 ? 11.780 -3.002 14.879 1.00 97.75 374 ALA A N 1
ATOM 2893 C CA . ALA A 1 374 ? 10.549 -3.398 15.574 1.00 97.75 374 ALA A CA 1
ATOM 2894 C C . ALA A 1 374 ? 10.165 -4.876 15.354 1.00 97.75 374 ALA A C 1
ATOM 2896 O O . ALA A 1 374 ? 9.388 -5.423 16.134 1.00 97.75 374 ALA A O 1
ATOM 2897 N N . CYS A 1 375 ? 10.723 -5.550 14.340 1.00 98.31 375 CYS A N 1
ATOM 2898 C CA . CYS A 1 375 ? 10.582 -7.003 14.172 1.00 98.31 375 CYS A CA 1
ATOM 2899 C C . CYS A 1 375 ? 11.419 -7.808 15.189 1.00 98.31 375 CYS A C 1
ATOM 2901 O O . CYS A 1 375 ? 11.226 -9.016 15.318 1.00 98.31 375 CYS A O 1
ATOM 2903 N N . PHE A 1 376 ? 12.347 -7.157 15.907 1.00 98.31 376 PHE A N 1
ATOM 2904 C CA . PHE A 1 376 ? 13.347 -7.798 16.773 1.00 98.31 376 PHE A CA 1
ATOM 2905 C C . PHE A 1 376 ? 13.356 -7.242 18.220 1.00 98.31 376 PHE A C 1
ATOM 2907 O O . PHE A 1 376 ? 14.414 -6.848 18.735 1.00 98.31 376 PHE A O 1
ATOM 2914 N N . PRO A 1 377 ? 12.193 -7.204 18.906 1.00 98.19 377 PRO A N 1
ATOM 2915 C CA . PRO A 1 377 ? 12.078 -6.732 20.285 1.00 98.19 377 PRO A CA 1
ATOM 2916 C C . PRO A 1 377 ? 12.866 -7.601 21.275 1.00 98.19 377 PRO A C 1
ATOM 2918 O O . PRO A 1 377 ? 13.115 -8.785 21.040 1.00 98.19 377 PRO A O 1
ATOM 2921 N N . GLU A 1 378 ? 13.198 -7.038 22.438 1.00 98.06 378 GLU A N 1
ATOM 2922 C CA . GLU A 1 378 ? 13.614 -7.854 23.584 1.00 98.06 378 GLU A CA 1
ATOM 2923 C C . GLU A 1 378 ? 12.440 -8.680 24.126 1.00 98.06 378 GLU A C 1
ATOM 2925 O O . GLU A 1 378 ? 11.280 -8.295 23.997 1.00 98.06 378 GLU A O 1
ATOM 2930 N N . LYS A 1 379 ? 12.711 -9.809 24.790 1.00 98.19 379 LYS A N 1
ATOM 2931 C CA . LYS A 1 379 ? 11.668 -10.796 25.150 1.00 98.19 379 LYS A CA 1
ATOM 2932 C C . LYS A 1 379 ? 10.516 -10.218 25.988 1.00 98.19 379 LYS A C 1
ATOM 2934 O O . LYS A 1 379 ? 9.355 -10.396 25.631 1.00 98.19 379 LYS A O 1
ATOM 2939 N N . LYS A 1 380 ? 10.830 -9.377 26.980 1.00 97.25 380 LYS A N 1
ATOM 2940 C CA . LYS A 1 380 ? 9.828 -8.632 27.768 1.00 97.25 380 LYS A CA 1
ATOM 2941 C C . LYS A 1 380 ? 9.009 -7.630 26.931 1.00 97.25 380 LYS A C 1
ATOM 2943 O O . LYS A 1 380 ? 7.850 -7.363 27.245 1.00 97.25 380 LYS A O 1
ATOM 2948 N N . GLN A 1 381 ? 9.590 -7.058 25.874 1.00 97.81 381 GLN A N 1
ATOM 2949 C CA . GLN A 1 381 ? 8.857 -6.204 24.933 1.00 97.81 381 GLN A CA 1
ATOM 2950 C C . GLN A 1 381 ? 7.968 -7.048 24.009 1.00 97.81 381 GLN A C 1
ATOM 2952 O O . GLN A 1 381 ? 6.836 -6.654 23.753 1.00 97.81 381 GLN A O 1
ATOM 2957 N N . ALA A 1 382 ? 8.432 -8.224 23.566 1.00 98.50 382 ALA A N 1
ATOM 2958 C CA . ALA A 1 382 ? 7.649 -9.165 22.762 1.00 98.50 382 ALA A CA 1
ATOM 2959 C C . ALA A 1 382 ? 6.377 -9.640 23.492 1.00 98.50 382 ALA A C 1
ATOM 2961 O O . ALA A 1 382 ? 5.295 -9.638 22.910 1.00 98.50 382 ALA A O 1
ATOM 2962 N N . GLU A 1 383 ? 6.497 -9.978 24.780 1.00 98.06 383 GLU A N 1
ATOM 2963 C CA . GLU A 1 383 ? 5.368 -10.288 25.673 1.00 98.06 383 GLU A CA 1
ATOM 2964 C C . GLU A 1 383 ? 4.351 -9.133 25.715 1.00 98.06 383 GLU A C 1
ATOM 2966 O O . GLU A 1 383 ? 3.169 -9.313 25.410 1.00 98.06 383 GLU A O 1
ATOM 2971 N N . ARG A 1 384 ? 4.814 -7.918 26.053 1.00 97.25 384 ARG A N 1
ATOM 2972 C CA . ARG A 1 384 ? 3.938 -6.746 26.221 1.00 97.25 384 ARG A CA 1
ATOM 2973 C C . ARG A 1 384 ? 3.316 -6.285 24.902 1.00 97.25 384 ARG A C 1
ATOM 2975 O O . ARG A 1 384 ? 2.138 -5.936 24.901 1.00 97.25 384 ARG A O 1
ATOM 2982 N N . VAL A 1 385 ? 4.039 -6.333 23.779 1.00 97.69 385 VAL A N 1
ATOM 2983 C CA . VAL A 1 385 ? 3.489 -5.946 22.470 1.00 97.69 385 VAL A CA 1
ATOM 2984 C C . VAL A 1 385 ? 2.482 -6.974 21.946 1.00 97.69 385 VAL A C 1
ATOM 2986 O O . VAL A 1 385 ? 1.426 -6.574 21.467 1.00 97.69 385 VAL A O 1
ATOM 2989 N N . ALA A 1 386 ? 2.718 -8.282 22.111 1.00 98.44 386 ALA A N 1
ATOM 2990 C CA . ALA A 1 386 ? 1.750 -9.306 21.708 1.00 98.44 386 ALA A CA 1
ATOM 2991 C C . ALA A 1 386 ? 0.432 -9.186 22.494 1.00 98.44 386 ALA A C 1
ATOM 2993 O O . ALA A 1 386 ? -0.649 -9.167 21.898 1.00 98.44 386 ALA A O 1
ATOM 2994 N N . ALA A 1 387 ? 0.518 -9.001 23.816 1.00 97.50 387 ALA A N 1
ATOM 2995 C CA . ALA A 1 387 ? -0.643 -8.738 24.662 1.00 97.50 387 ALA A CA 1
ATOM 2996 C C . ALA A 1 387 ? -1.372 -7.438 24.269 1.00 97.50 387 ALA A C 1
ATOM 2998 O O . ALA A 1 387 ? -2.602 -7.417 24.173 1.00 97.50 387 ALA A O 1
ATOM 2999 N N . ARG A 1 388 ? -0.624 -6.361 23.990 1.00 97.12 388 ARG A N 1
ATOM 3000 C CA . ARG A 1 388 ? -1.161 -5.049 23.598 1.00 97.12 388 ARG A CA 1
ATOM 3001 C C . ARG A 1 388 ? -1.871 -5.068 22.245 1.00 97.12 388 ARG A C 1
ATOM 3003 O O . ARG A 1 388 ? -2.935 -4.464 22.122 1.00 97.12 388 ARG A O 1
ATOM 3010 N N . LEU A 1 389 ? -1.314 -5.754 21.249 1.00 98.38 389 LEU A N 1
ATOM 3011 C CA . LEU A 1 389 ? -1.919 -5.896 19.923 1.00 98.38 389 LEU A CA 1
ATOM 3012 C C . LEU A 1 389 ? -3.220 -6.701 20.007 1.00 98.38 389 LEU A C 1
ATOM 3014 O O . LEU A 1 389 ? -4.261 -6.234 19.542 1.00 98.38 389 LEU A O 1
ATOM 3018 N N . ALA A 1 390 ? -3.202 -7.837 20.711 1.00 98.31 390 ALA A N 1
ATOM 3019 C CA . ALA A 1 390 ? -4.409 -8.621 20.945 1.00 98.31 390 ALA A CA 1
ATOM 3020 C C . ALA A 1 390 ? -5.479 -7.830 21.717 1.00 98.31 390 ALA A C 1
ATOM 3022 O O . ALA A 1 390 ? -6.656 -7.910 21.370 1.00 98.31 390 ALA A O 1
ATOM 3023 N N . ARG A 1 391 ? -5.099 -7.013 22.718 1.00 97.12 391 ARG A N 1
ATOM 3024 C CA . ARG A 1 391 ? -6.024 -6.117 23.450 1.00 97.12 391 ARG A CA 1
ATOM 3025 C C . ARG A 1 391 ? -6.799 -5.195 22.507 1.00 97.12 391 ARG A C 1
ATOM 3027 O O . ARG A 1 391 ? -7.989 -4.981 22.716 1.00 97.12 391 ARG A O 1
ATOM 3034 N N . LEU A 1 392 ? -6.127 -4.681 21.477 1.00 97.38 392 LEU A N 1
ATOM 3035 C CA . LEU A 1 392 ? -6.693 -3.808 20.444 1.00 97.38 392 LEU A CA 1
ATOM 3036 C C . LEU A 1 392 ? -7.488 -4.566 19.363 1.00 97.38 392 LEU A C 1
ATOM 3038 O O . LEU A 1 392 ? -8.020 -3.936 18.454 1.00 97.38 392 LEU A O 1
ATOM 3042 N N . GLY A 1 393 ? -7.571 -5.898 19.440 1.00 97.81 393 GLY A N 1
ATOM 3043 C CA . GLY A 1 393 ? -8.229 -6.734 18.434 1.00 97.81 393 GLY A CA 1
ATOM 3044 C C . GLY A 1 393 ? -7.413 -6.906 17.152 1.00 97.81 393 GLY A C 1
ATOM 3045 O O . GLY A 1 393 ? -7.965 -7.317 16.134 1.00 97.81 393 GLY A O 1
ATOM 3046 N N . ILE A 1 394 ? -6.115 -6.587 17.183 1.00 98.75 394 ILE A N 1
ATOM 3047 C CA . ILE A 1 394 ? -5.199 -6.821 16.065 1.00 98.75 394 ILE A CA 1
ATOM 3048 C C . ILE A 1 394 ? -4.822 -8.305 16.065 1.00 98.75 394 ILE A C 1
ATOM 3050 O O . ILE A 1 394 ? -4.252 -8.799 17.037 1.00 98.75 394 ILE A O 1
ATOM 3054 N N . ASN A 1 395 ? -5.141 -9.014 14.981 1.00 98.75 395 ASN A N 1
ATOM 3055 C CA . ASN A 1 395 ? -4.992 -10.467 14.866 1.00 98.75 395 ASN A CA 1
ATOM 3056 C C . ASN A 1 395 ? -3.984 -10.923 13.794 1.00 98.75 395 ASN A C 1
ATOM 3058 O O . ASN A 1 395 ? -3.841 -12.124 13.585 1.00 98.75 395 ASN A O 1
ATOM 3062 N N . CYS A 1 396 ? -3.246 -10.013 13.150 1.00 98.94 396 CYS A N 1
ATOM 3063 C CA . CYS A 1 396 ? -2.042 -10.359 12.385 1.00 98.94 396 CYS A CA 1
ATOM 3064 C C . CYS A 1 396 ? -0.983 -9.246 12.431 1.00 98.94 396 CYS A C 1
ATOM 3066 O O . CYS A 1 396 ? -1.320 -8.061 12.467 1.00 98.94 396 CYS A O 1
ATOM 3068 N N . VAL A 1 397 ? 0.293 -9.637 12.376 1.00 98.94 397 VAL A N 1
ATOM 3069 C CA . VAL A 1 397 ? 1.456 -8.745 12.254 1.00 98.94 397 VAL A CA 1
ATOM 3070 C C . VAL A 1 397 ? 2.259 -9.070 10.995 1.00 98.94 397 VAL A C 1
ATOM 3072 O O . VAL A 1 397 ? 2.607 -10.228 10.773 1.00 98.94 397 VAL A O 1
ATOM 3075 N N . ARG A 1 398 ? 2.583 -8.055 10.188 1.00 98.81 398 ARG A N 1
ATOM 3076 C CA . ARG A 1 398 ? 3.517 -8.133 9.048 1.00 98.81 398 ARG A CA 1
ATOM 3077 C C . ARG A 1 398 ? 4.919 -7.734 9.500 1.00 98.81 398 ARG A C 1
ATOM 3079 O O . ARG A 1 398 ? 5.103 -6.623 9.996 1.00 98.81 398 ARG A O 1
ATOM 3086 N N . MET A 1 399 ? 5.881 -8.644 9.346 1.00 98.50 399 MET A N 1
ATOM 3087 C CA . MET A 1 399 ? 7.295 -8.426 9.672 1.00 98.50 399 MET A CA 1
ATOM 3088 C C . MET A 1 399 ? 7.976 -7.745 8.486 1.00 98.50 399 MET A C 1
ATOM 3090 O O . MET A 1 399 ? 8.357 -8.391 7.507 1.00 98.50 399 MET A O 1
ATOM 3094 N N . HIS A 1 400 ? 8.048 -6.420 8.554 1.00 98.06 400 HIS A N 1
ATOM 3095 C CA . HIS A 1 400 ? 8.268 -5.547 7.412 1.00 98.06 400 HIS A CA 1
ATOM 3096 C C . HIS A 1 400 ? 9.645 -4.874 7.442 1.00 98.06 400 HIS A C 1
ATOM 3098 O O . HIS A 1 400 ? 10.206 -4.614 8.506 1.00 98.06 400 HIS A O 1
ATOM 3104 N N . HIS A 1 401 ? 10.230 -4.604 6.270 1.00 97.31 401 HIS A N 1
ATOM 3105 C CA . HIS A 1 401 ? 11.595 -4.065 6.119 1.00 97.31 401 HIS A CA 1
ATOM 3106 C C . HIS A 1 401 ? 12.721 -4.834 6.857 1.00 97.31 401 HIS A C 1
ATOM 3108 O O . HIS A 1 401 ? 13.861 -4.364 6.917 1.00 97.31 401 HIS A O 1
ATOM 3114 N N . MET A 1 402 ? 12.449 -6.020 7.418 1.00 95.25 402 MET A N 1
ATOM 3115 C CA . MET A 1 402 ? 13.410 -6.778 8.234 1.00 95.25 402 MET A CA 1
ATOM 3116 C C . MET A 1 402 ? 14.667 -7.212 7.461 1.00 95.25 402 MET A C 1
ATOM 3118 O O . MET A 1 402 ? 15.713 -7.451 8.065 1.00 95.25 402 MET A O 1
ATOM 3122 N N . ASP A 1 403 ? 14.566 -7.270 6.132 1.00 95.31 403 ASP A N 1
ATOM 3123 C CA . ASP A 1 403 ? 15.612 -7.636 5.176 1.00 95.31 403 ASP A CA 1
ATOM 3124 C C . ASP A 1 403 ? 16.632 -6.517 4.883 1.00 95.31 403 ASP A C 1
ATOM 3126 O O . ASP A 1 403 ? 17.673 -6.783 4.287 1.00 95.31 403 ASP A O 1
ATOM 3130 N N . SER A 1 404 ? 16.361 -5.277 5.297 1.00 91.25 404 SER A N 1
ATOM 3131 C CA . SER A 1 404 ? 17.234 -4.120 5.050 1.00 91.25 404 SER A CA 1
ATOM 3132 C C . SER A 1 404 ? 18.614 -4.267 5.704 1.00 91.25 404 SER A C 1
ATOM 3134 O O . SER A 1 404 ? 19.653 -4.232 5.041 1.00 91.25 404 SER A O 1
ATOM 3136 N N . HIS A 1 405 ? 18.612 -4.447 7.024 1.00 90.00 405 HIS A N 1
ATOM 3137 C CA . HIS A 1 405 ? 19.788 -4.668 7.865 1.00 90.00 405 HIS A CA 1
ATOM 3138 C C . HIS A 1 405 ? 19.442 -5.470 9.125 1.00 90.00 405 HIS A C 1
ATOM 3140 O O . HIS A 1 405 ? 20.237 -6.308 9.545 1.00 90.00 405 HIS A O 1
ATOM 3146 N N . SER A 1 406 ? 18.266 -5.242 9.719 1.00 94.25 406 SER A N 1
ATOM 3147 C CA . SER A 1 406 ? 17.916 -5.718 11.062 1.00 94.25 406 SER A CA 1
ATOM 3148 C C . SER A 1 406 ? 18.093 -7.231 11.257 1.00 94.25 406 SER A C 1
ATOM 3150 O O . SER A 1 406 ? 18.746 -7.626 12.217 1.00 94.25 406 SER A O 1
ATOM 3152 N N . ILE A 1 407 ? 17.641 -8.086 10.326 1.00 96.75 407 ILE A N 1
ATOM 3153 C CA . ILE A 1 407 ? 17.820 -9.553 10.429 1.00 96.75 407 ILE A CA 1
ATOM 3154 C C . ILE A 1 407 ? 19.281 -10.025 10.255 1.00 96.75 407 ILE A C 1
ATOM 3156 O O . ILE A 1 407 ? 19.638 -11.139 10.642 1.00 96.75 407 ILE A O 1
ATOM 3160 N N . PHE A 1 408 ? 20.138 -9.172 9.690 1.00 96.88 408 PHE A N 1
ATOM 3161 C CA . PHE A 1 408 ? 21.563 -9.415 9.437 1.00 96.88 408 PHE A CA 1
ATOM 3162 C C . PHE A 1 408 ? 22.473 -8.766 10.496 1.00 96.88 408 PHE A C 1
ATOM 3164 O O . PHE A 1 408 ? 23.697 -8.847 10.401 1.00 96.88 408 PHE A O 1
ATOM 3171 N N . LYS A 1 409 ? 21.910 -8.124 11.526 1.00 95.50 409 LYS A N 1
ATOM 3172 C CA . LYS A 1 409 ? 22.655 -7.412 12.576 1.00 95.50 409 LYS A CA 1
ATOM 3173 C C . LYS A 1 409 ? 23.600 -8.368 13.322 1.00 95.50 409 LYS A C 1
ATOM 3175 O O . LYS A 1 409 ? 23.154 -9.358 13.900 1.00 95.50 409 LYS A O 1
ATOM 3180 N N . GLY A 1 410 ? 24.905 -8.090 13.265 1.00 94.06 410 GLY A N 1
ATOM 3181 C CA . GLY A 1 410 ? 25.975 -8.957 13.792 1.00 94.06 410 GLY A CA 1
ATOM 3182 C C . GLY A 1 410 ? 26.475 -10.053 12.833 1.00 94.06 410 GLY A C 1
ATOM 3183 O O . GLY A 1 410 ? 27.395 -10.787 13.179 1.00 94.06 410 GLY A O 1
ATOM 3184 N N . SER A 1 411 ? 25.908 -10.171 11.628 1.00 94.62 411 SER A N 1
ATOM 3185 C CA . SER A 1 411 ? 26.337 -11.136 10.600 1.00 94.62 411 SER A CA 1
ATOM 3186 C C . SER A 1 411 ? 27.411 -10.544 9.674 1.00 94.62 411 SER A C 1
ATOM 3188 O O . SER A 1 411 ? 27.434 -9.330 9.471 1.00 94.62 411 SER A O 1
ATOM 3190 N N . PRO A 1 412 ? 28.289 -11.366 9.063 1.00 91.06 412 PRO A N 1
ATOM 3191 C CA . PRO A 1 412 ? 29.404 -10.872 8.244 1.00 91.06 412 PRO A CA 1
ATOM 3192 C C . PRO A 1 412 ? 28.990 -10.323 6.865 1.00 91.06 412 PRO A C 1
ATOM 3194 O O . PRO A 1 412 ? 29.811 -9.718 6.184 1.00 91.06 412 PRO A O 1
ATOM 3197 N N . ASN A 1 413 ? 27.757 -10.585 6.418 1.00 92.00 413 ASN A N 1
ATOM 3198 C CA . ASN A 1 413 ? 27.190 -10.159 5.134 1.00 92.00 413 ASN A CA 1
ATOM 3199 C C . ASN A 1 413 ? 25.658 -10.324 5.145 1.00 92.00 413 ASN A C 1
ATOM 3201 O O . ASN A 1 413 ? 25.106 -11.004 6.013 1.00 92.00 413 ASN A O 1
ATOM 3205 N N . LYS A 1 414 ? 24.964 -9.788 4.133 1.00 94.31 414 LYS A N 1
ATOM 3206 C CA . LYS A 1 414 ? 23.498 -9.909 3.966 1.00 94.31 414 LYS A CA 1
ATOM 3207 C C . LYS A 1 414 ? 23.050 -11.245 3.339 1.00 94.31 414 LYS A C 1
ATOM 3209 O O . LYS A 1 414 ? 21.958 -11.350 2.767 1.00 94.31 414 LYS A O 1
ATOM 3214 N N . LEU A 1 415 ? 23.906 -12.270 3.430 1.00 94.69 415 LEU A N 1
ATOM 3215 C CA . LEU A 1 415 ? 23.681 -13.638 2.939 1.00 94.69 415 LEU A CA 1
ATOM 3216 C C . LEU A 1 415 ? 23.560 -14.668 4.077 1.00 94.69 415 LEU A C 1
ATOM 3218 O O . LEU A 1 415 ? 23.274 -15.836 3.804 1.00 94.69 415 LEU A O 1
ATOM 3222 N N . THR A 1 416 ? 23.787 -14.253 5.326 1.00 95.19 416 THR A N 1
ATOM 3223 C CA . THR A 1 416 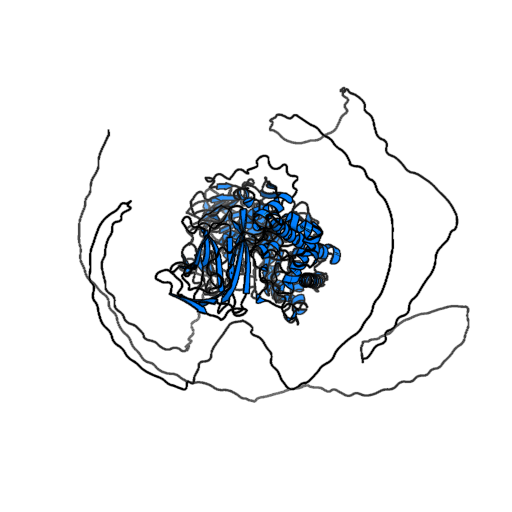? 23.819 -15.109 6.522 1.00 95.19 416 THR A CA 1
ATOM 3224 C C . THR A 1 416 ? 22.906 -14.504 7.583 1.00 95.19 416 THR A C 1
ATOM 3226 O O . THR A 1 416 ? 23.140 -13.372 7.986 1.00 95.19 416 THR A O 1
ATOM 3229 N N . LEU A 1 417 ? 21.862 -15.214 8.017 1.00 97.38 417 LEU A N 1
ATOM 3230 C CA . LEU A 1 417 ? 20.928 -14.704 9.032 1.00 97.38 417 LEU A CA 1
ATOM 3231 C C . LEU A 1 417 ? 21.596 -14.652 10.413 1.00 97.38 417 LEU A C 1
ATOM 3233 O O . LEU A 1 417 ? 22.334 -15.570 10.774 1.00 97.38 417 LEU A O 1
ATOM 3237 N N . SER A 1 418 ? 21.295 -13.620 11.204 1.00 98.19 418 SER A N 1
ATOM 3238 C CA . SER A 1 418 ? 21.839 -13.488 12.557 1.00 98.19 418 SER A CA 1
ATOM 3239 C C . SER A 1 418 ? 21.108 -14.413 13.542 1.00 98.19 418 SER A C 1
ATOM 3241 O O . SER A 1 418 ? 19.899 -14.242 13.733 1.00 98.19 418 SER A O 1
ATOM 3243 N N . PRO A 1 419 ? 21.794 -15.353 14.227 1.00 97.31 419 PRO A N 1
ATOM 3244 C CA . PRO A 1 419 ? 21.154 -16.247 15.200 1.00 97.31 419 PRO A CA 1
ATOM 3245 C C . PRO A 1 419 ? 20.493 -15.499 16.367 1.00 97.31 419 PRO A C 1
ATOM 3247 O O . PRO A 1 419 ? 19.486 -15.943 16.911 1.00 97.31 419 PRO A O 1
ATOM 3250 N N . GLU A 1 420 ? 21.046 -14.342 16.733 1.00 97.81 420 GLU A N 1
ATOM 3251 C CA . GLU A 1 420 ? 20.564 -13.487 17.824 1.00 97.81 420 GLU A CA 1
ATOM 3252 C C . GLU A 1 420 ? 19.265 -12.764 17.449 1.00 97.81 420 GLU A C 1
ATOM 3254 O O . GLU A 1 420 ? 18.379 -12.590 18.284 1.00 97.81 420 GLU A O 1
ATOM 3259 N N . GLN A 1 421 ? 19.126 -12.377 16.178 1.00 98.06 421 GLN A N 1
ATOM 3260 C CA . GLN A 1 421 ? 17.900 -11.776 15.651 1.00 98.06 421 GLN A CA 1
ATOM 3261 C C . GLN A 1 421 ? 16.840 -12.854 15.385 1.00 98.06 421 GLN A C 1
ATOM 3263 O O . GLN A 1 421 ? 15.659 -12.625 15.638 1.00 98.06 421 GLN A O 1
ATOM 3268 N N . LEU A 1 422 ? 17.246 -14.061 14.971 1.00 98.19 422 LEU A N 1
ATOM 3269 C CA . LEU A 1 422 ? 16.337 -15.204 14.850 1.00 98.19 422 LEU A CA 1
ATOM 3270 C C . LEU A 1 422 ? 15.743 -15.628 16.202 1.00 98.19 422 LEU A C 1
ATOM 3272 O O . LEU A 1 422 ? 14.536 -15.813 16.265 1.00 98.19 422 LEU A O 1
ATOM 3276 N N . ASP A 1 423 ? 16.511 -15.693 17.299 1.00 98.62 423 ASP A N 1
ATOM 3277 C CA . ASP A 1 423 ? 15.956 -16.018 18.632 1.00 98.62 423 ASP A CA 1
ATOM 3278 C C . ASP A 1 423 ? 14.950 -14.958 19.139 1.00 98.62 423 ASP A C 1
ATOM 3280 O O . ASP A 1 423 ? 14.022 -15.289 19.882 1.00 98.62 423 ASP A O 1
ATOM 3284 N N . LYS A 1 424 ? 15.086 -13.697 18.702 1.00 98.69 424 LYS A N 1
ATOM 3285 C CA . LYS A 1 424 ? 14.122 -12.616 18.972 1.00 98.69 424 LYS A CA 1
ATOM 3286 C C . LYS A 1 424 ? 12.859 -12.722 18.120 1.00 98.69 424 LYS A C 1
ATOM 3288 O O . LYS A 1 424 ? 11.760 -12.645 18.667 1.00 98.69 424 LYS A O 1
ATOM 3293 N N . LEU A 1 425 ? 13.008 -12.932 16.811 1.00 98.75 425 LEU A N 1
ATOM 3294 C CA . LEU A 1 425 ? 11.889 -13.126 15.885 1.00 98.75 425 LEU A CA 1
ATOM 3295 C C . LEU A 1 425 ? 11.089 -14.386 16.248 1.00 98.75 425 LEU A C 1
ATOM 3297 O O . LEU A 1 425 ? 9.864 -14.332 16.331 1.00 98.75 425 LEU A O 1
ATOM 3301 N N . ASP A 1 426 ? 11.781 -15.481 16.574 1.00 98.88 426 ASP A N 1
ATOM 3302 C CA . ASP A 1 426 ? 11.193 -16.724 17.071 1.00 98.88 426 ASP A CA 1
ATOM 3303 C C . ASP A 1 426 ? 10.321 -16.475 18.306 1.00 98.88 426 ASP A C 1
ATOM 3305 O O . ASP A 1 426 ? 9.190 -16.963 18.388 1.00 98.88 426 ASP A O 1
ATOM 3309 N N . TYR A 1 427 ? 10.847 -15.710 19.269 1.00 98.94 427 TYR A N 1
ATOM 3310 C CA . TYR A 1 427 ? 10.152 -15.408 20.515 1.00 98.94 427 TYR A CA 1
ATOM 3311 C C . TYR A 1 427 ? 8.959 -14.468 20.303 1.00 98.94 427 TYR A C 1
ATOM 3313 O O . TYR A 1 427 ? 7.901 -14.687 20.891 1.00 98.94 427 TYR A O 1
ATOM 3321 N N . LEU A 1 428 ? 9.084 -13.468 19.423 1.00 98.94 428 LEU A N 1
ATOM 3322 C CA . LEU A 1 428 ? 7.970 -12.601 19.037 1.00 98.94 428 LEU A CA 1
ATOM 3323 C C . LEU A 1 428 ? 6.850 -13.400 18.359 1.00 98.94 428 LEU A C 1
ATOM 3325 O O . LEU A 1 428 ? 5.700 -13.296 18.777 1.00 98.94 428 LEU A O 1
ATOM 3329 N N . ILE A 1 429 ? 7.172 -14.243 17.375 1.00 98.88 429 ILE A N 1
ATOM 3330 C CA . ILE A 1 429 ? 6.193 -15.095 16.679 1.00 98.88 429 ILE A CA 1
ATOM 3331 C C . ILE A 1 429 ? 5.526 -16.071 17.658 1.00 98.88 429 ILE A C 1
ATOM 3333 O O . ILE A 1 429 ? 4.314 -16.282 17.591 1.00 98.88 429 ILE A O 1
ATOM 3337 N N . PHE A 1 430 ? 6.277 -16.617 18.618 1.00 98.94 430 PHE A N 1
ATOM 3338 C CA . PHE A 1 430 ? 5.720 -17.434 19.695 1.00 98.94 430 PHE A CA 1
ATOM 3339 C C . PHE A 1 430 ? 4.742 -16.650 20.584 1.00 98.94 430 PHE A C 1
ATOM 3341 O O . PHE A 1 430 ? 3.650 -17.152 20.850 1.00 98.94 430 PHE A O 1
ATOM 3348 N N . GLN A 1 431 ? 5.084 -15.430 21.014 1.00 98.88 431 GLN A N 1
ATOM 3349 C CA . GLN A 1 431 ? 4.203 -14.612 21.856 1.00 98.88 431 GLN A CA 1
ATOM 3350 C C . GLN A 1 431 ? 2.942 -14.163 21.103 1.00 98.88 431 GLN A C 1
ATOM 3352 O O . GLN A 1 431 ? 1.832 -14.328 21.610 1.00 98.88 431 GLN A O 1
ATOM 3357 N N . LEU A 1 432 ? 3.079 -13.694 19.857 1.00 98.94 432 LEU A N 1
ATOM 3358 C CA . LEU A 1 432 ? 1.949 -13.393 18.970 1.00 98.94 432 LEU A CA 1
ATOM 3359 C C . LEU A 1 432 ? 1.014 -14.608 18.849 1.00 98.94 432 LEU A C 1
ATOM 3361 O O . LEU A 1 432 ? -0.192 -14.492 19.087 1.00 98.94 432 LEU A O 1
ATOM 3365 N N . LYS A 1 433 ? 1.584 -15.799 18.620 1.00 98.81 433 LYS A N 1
ATOM 3366 C CA . LYS A 1 433 ? 0.845 -17.063 18.574 1.00 98.81 433 LYS A CA 1
ATOM 3367 C C . LYS A 1 433 ? 0.085 -17.363 19.869 1.00 98.81 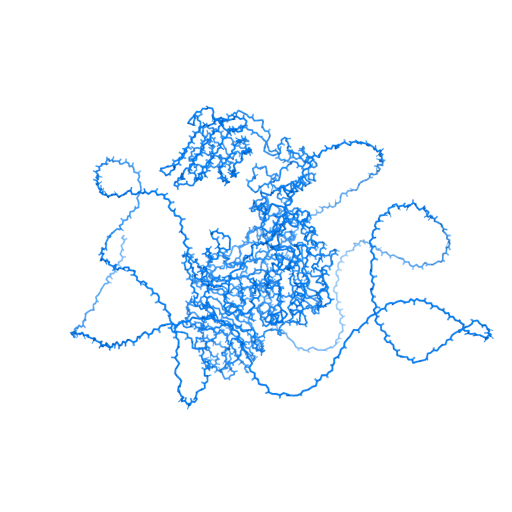433 LYS A C 1
ATOM 3369 O O . LYS A 1 433 ? -1.088 -17.728 19.774 1.00 98.81 433 LYS A O 1
ATOM 3374 N N . GLN A 1 434 ? 0.685 -17.198 21.054 1.00 98.81 434 GLN A N 1
ATOM 3375 C CA . GLN A 1 434 ? -0.031 -17.404 22.328 1.00 98.81 434 GLN A CA 1
ATOM 3376 C C . GLN A 1 434 ? -1.227 -16.453 22.483 1.00 98.81 434 GLN A C 1
ATOM 3378 O O . GLN A 1 434 ? -2.255 -16.834 23.041 1.00 98.81 434 GLN A O 1
ATOM 3383 N N . HIS A 1 435 ? -1.118 -15.235 21.952 1.00 98.69 435 HIS A N 1
ATOM 3384 C CA . HIS A 1 435 ? -2.143 -14.198 22.046 1.00 98.69 435 HIS A CA 1
ATOM 3385 C C . HIS A 1 435 ? -3.224 -14.242 20.946 1.00 98.69 435 HIS A C 1
ATOM 3387 O O . HIS A 1 435 ? -4.133 -13.413 20.969 1.00 98.69 435 HIS A O 1
ATOM 3393 N N . GLY A 1 436 ? -3.182 -15.217 20.028 1.00 98.62 436 GLY A N 1
ATOM 3394 C CA . GLY A 1 436 ? -4.152 -15.339 18.925 1.00 98.62 436 GLY A CA 1
ATOM 3395 C C . GLY A 1 436 ? -3.845 -14.444 17.717 1.00 98.62 436 GLY A C 1
ATOM 3396 O O . GLY A 1 436 ? -4.709 -14.222 16.871 1.00 98.62 436 GLY A O 1
ATOM 3397 N N . VAL A 1 437 ? -2.616 -13.927 17.633 1.00 98.94 437 VAL A N 1
ATOM 3398 C CA . VAL A 1 437 ? -2.147 -13.025 16.577 1.00 98.94 437 VAL A CA 1
ATOM 3399 C C . VAL A 1 437 ? -1.281 -13.808 15.584 1.00 98.94 437 VAL A C 1
ATOM 3401 O O . VAL A 1 437 ? -0.285 -14.429 15.956 1.00 98.94 437 VAL A O 1
ATOM 3404 N N . TYR A 1 438 ? -1.670 -13.799 14.312 1.00 98.94 438 TYR A N 1
ATOM 3405 C CA . TYR A 1 438 ? -0.947 -14.456 13.222 1.00 98.94 438 TYR A CA 1
ATOM 3406 C C . TYR A 1 438 ? 0.262 -13.624 12.756 1.00 98.94 438 TYR A C 1
ATOM 3408 O O . TYR A 1 438 ? 0.398 -12.444 13.079 1.00 98.94 438 TYR A O 1
ATOM 3416 N N . THR A 1 439 ? 1.149 -14.239 11.975 1.00 98.94 439 THR A N 1
ATOM 3417 C CA . THR A 1 439 ? 2.335 -13.598 11.386 1.00 98.94 439 THR A CA 1
ATOM 3418 C C . THR A 1 439 ? 2.302 -13.637 9.856 1.00 98.94 439 THR A C 1
ATOM 3420 O O . THR A 1 439 ? 1.891 -14.629 9.250 1.00 98.94 439 THR A O 1
ATOM 3423 N N . ASN A 1 440 ? 2.786 -12.563 9.241 1.00 98.81 440 ASN A N 1
ATOM 3424 C CA . ASN A 1 440 ? 3.121 -12.429 7.828 1.00 98.81 440 ASN A CA 1
ATOM 3425 C C . ASN A 1 440 ? 4.634 -12.149 7.712 1.00 98.81 440 ASN A C 1
ATOM 3427 O O . ASN A 1 440 ? 5.153 -11.288 8.427 1.00 98.81 440 ASN A O 1
ATOM 3431 N N . LEU A 1 441 ? 5.336 -12.893 6.850 1.00 98.62 441 LEU A N 1
ATOM 3432 C CA . LEU A 1 441 ? 6.777 -12.757 6.608 1.00 98.62 441 LEU A CA 1
ATOM 3433 C C . LEU A 1 441 ? 7.053 -12.273 5.178 1.00 98.62 441 LEU A C 1
ATOM 3435 O O . LEU A 1 441 ? 6.576 -12.868 4.212 1.00 98.62 441 LEU A O 1
ATOM 3439 N N . ASN A 1 442 ? 7.876 -11.236 5.023 1.00 97.50 442 ASN A N 1
ATOM 3440 C CA . ASN A 1 442 ? 8.300 -10.751 3.709 1.00 97.50 442 ASN A CA 1
ATOM 3441 C C . ASN A 1 442 ? 9.642 -11.377 3.288 1.00 97.50 442 ASN A C 1
ATOM 3443 O O . ASN A 1 442 ? 10.569 -11.463 4.091 1.00 97.50 442 ASN A O 1
ATOM 3447 N N . LEU A 1 443 ? 9.763 -11.786 2.022 1.00 98.00 443 LEU A N 1
ATOM 3448 C CA . LEU A 1 443 ? 10.991 -12.368 1.461 1.00 98.00 443 LEU A CA 1
ATOM 3449 C C . LEU A 1 443 ? 11.899 -11.345 0.771 1.00 98.00 443 LEU A C 1
ATOM 3451 O O . LEU A 1 443 ? 13.085 -11.619 0.582 1.00 98.00 443 LEU A O 1
ATOM 3455 N N . HIS A 1 444 ? 11.356 -10.185 0.400 1.00 97.44 444 HIS A N 1
ATOM 3456 C CA . HIS A 1 444 ? 12.114 -9.020 -0.042 1.00 97.44 444 HIS A CA 1
ATOM 3457 C C . HIS A 1 444 ? 11.273 -7.740 0.094 1.00 97.44 444 HIS A C 1
ATOM 3459 O O . HIS A 1 444 ? 10.077 -7.740 -0.202 1.00 97.44 444 HIS A O 1
ATOM 3465 N N . VAL A 1 445 ? 11.888 -6.659 0.571 1.00 97.00 445 VAL A N 1
ATOM 3466 C CA . VAL A 1 445 ? 11.268 -5.337 0.775 1.00 97.00 445 VAL A CA 1
ATOM 3467 C C . VAL A 1 445 ? 12.274 -4.224 0.489 1.00 97.00 445 VAL A C 1
ATOM 3469 O O . VAL A 1 445 ? 11.946 -3.243 -0.179 1.00 97.00 445 VAL A O 1
ATOM 3472 N N . SER A 1 446 ? 13.476 -4.354 1.058 1.00 95.25 446 SER A N 1
ATOM 3473 C CA . SER A 1 446 ? 14.427 -3.250 1.227 1.00 95.25 446 SER A CA 1
ATOM 3474 C C . SER A 1 446 ? 15.882 -3.684 1.442 1.00 95.25 446 SER A C 1
ATOM 3476 O O . SER A 1 446 ? 16.713 -2.891 1.898 1.00 95.25 446 SER A O 1
ATOM 3478 N N . ARG A 1 447 ? 16.221 -4.938 1.133 1.00 94.00 447 ARG A N 1
ATOM 3479 C CA . ARG A 1 447 ? 17.614 -5.382 1.086 1.00 94.00 447 ARG A CA 1
ATOM 3480 C C . ARG A 1 447 ? 18.342 -4.692 -0.073 1.00 94.00 447 ARG A C 1
ATOM 3482 O O . ARG A 1 447 ? 17.781 -4.445 -1.131 1.00 94.00 447 ARG A O 1
ATOM 3489 N N . TRP A 1 448 ? 19.621 -4.410 0.137 1.00 91.31 448 TRP A N 1
ATOM 3490 C CA . TRP A 1 448 ? 20.566 -4.055 -0.921 1.00 91.31 448 TRP A CA 1
ATOM 3491 C C . TRP A 1 448 ? 21.619 -5.152 -1.022 1.00 91.31 448 TRP A C 1
ATOM 3493 O O . TRP A 1 448 ? 22.111 -5.607 0.015 1.00 91.31 448 TRP A O 1
ATOM 3503 N N . LEU A 1 449 ? 22.011 -5.545 -2.230 1.00 94.06 449 LEU A N 1
ATOM 3504 C CA . LEU A 1 449 ? 23.185 -6.391 -2.445 1.00 94.06 449 LEU A CA 1
ATOM 3505 C C . LEU A 1 449 ? 24.362 -5.509 -2.883 1.00 94.06 449 LEU A C 1
ATOM 3507 O O . LEU A 1 449 ? 24.296 -4.841 -3.916 1.00 94.06 449 LEU A O 1
ATOM 3511 N N . ASP A 1 450 ? 25.423 -5.482 -2.081 1.00 91.81 450 ASP A N 1
ATOM 3512 C CA . ASP A 1 450 ? 26.589 -4.611 -2.276 1.00 91.81 450 ASP A CA 1
ATOM 3513 C C . ASP A 1 450 ? 27.794 -5.390 -2.833 1.00 91.81 450 ASP A C 1
ATOM 3515 O O . ASP A 1 450 ? 27.726 -6.596 -3.089 1.00 91.81 450 ASP A O 1
ATOM 3519 N N . GLU A 1 451 ? 28.940 -4.725 -2.992 1.00 92.50 451 GLU A N 1
ATOM 3520 C CA . GLU A 1 451 ? 30.186 -5.349 -3.447 1.00 92.50 451 GLU A CA 1
ATOM 3521 C C . GLU A 1 451 ? 30.614 -6.518 -2.536 1.00 92.50 451 GLU A C 1
ATOM 3523 O O . GLU A 1 451 ? 31.138 -7.518 -3.026 1.00 92.50 451 GLU A O 1
ATOM 3528 N N . ALA A 1 452 ? 30.303 -6.450 -1.234 1.00 91.81 452 ALA A N 1
ATOM 3529 C CA . ALA A 1 452 ? 30.508 -7.532 -0.262 1.00 91.81 452 ALA A CA 1
ATOM 3530 C C . ALA A 1 452 ? 29.633 -8.780 -0.519 1.00 91.81 452 ALA A C 1
ATOM 3532 O O . ALA A 1 452 ? 29.988 -9.882 -0.103 1.00 91.81 452 ALA A O 1
ATOM 3533 N N . GLU A 1 453 ? 28.512 -8.625 -1.229 1.00 94.94 453 GLU A N 1
ATOM 3534 C CA . GLU A 1 453 ? 27.671 -9.721 -1.722 1.00 94.94 453 GLU A CA 1
ATOM 3535 C C . GLU A 1 453 ? 27.966 -10.096 -3.193 1.00 94.94 453 GLU A C 1
ATOM 3537 O O . GLU A 1 453 ? 27.347 -11.018 -3.724 1.00 94.94 453 GLU A O 1
ATOM 3542 N N . GLY A 1 454 ? 28.919 -9.424 -3.855 1.00 94.75 454 GLY A N 1
ATOM 3543 C CA . GLY A 1 454 ? 29.308 -9.679 -5.250 1.00 94.75 454 GLY A CA 1
ATOM 3544 C C . GLY A 1 454 ? 28.576 -8.833 -6.304 1.00 94.75 454 GLY A C 1
ATOM 3545 O O . GLY A 1 454 ? 28.503 -9.238 -7.473 1.00 94.75 454 GLY A O 1
ATOM 3546 N N . PHE A 1 455 ? 28.026 -7.677 -5.914 1.00 96.25 455 PHE A N 1
ATOM 3547 C CA . PHE A 1 455 ? 27.223 -6.803 -6.777 1.00 96.25 455 PHE A CA 1
ATOM 3548 C C . PHE A 1 455 ? 27.769 -5.371 -6.805 1.00 96.25 455 PHE A C 1
ATOM 3550 O O . PHE A 1 455 ? 27.649 -4.624 -5.841 1.00 96.25 455 PHE A O 1
ATOM 3557 N N . SER A 1 456 ? 28.351 -4.980 -7.938 1.00 93.94 456 SER A N 1
ATOM 3558 C CA . SER A 1 456 ? 28.885 -3.636 -8.180 1.00 93.94 456 SER A CA 1
ATOM 3559 C C . SER A 1 456 ? 27.826 -2.657 -8.704 1.00 93.94 456 SER A C 1
ATOM 3561 O O . SER A 1 456 ? 26.720 -3.059 -9.081 1.00 93.94 456 SER A O 1
ATOM 3563 N N . GLY A 1 457 ? 28.170 -1.365 -8.764 1.00 91.00 457 GLY A N 1
ATOM 3564 C CA . GLY A 1 457 ? 27.386 -0.345 -9.478 1.00 91.00 457 GLY A CA 1
ATOM 3565 C C . GLY A 1 457 ? 26.107 0.060 -8.747 1.00 91.00 457 GLY A C 1
ATOM 3566 O O . GLY A 1 457 ? 25.033 0.114 -9.341 1.00 91.00 457 GLY A O 1
ATOM 3567 N N . ARG A 1 458 ? 26.186 0.256 -7.425 1.00 90.44 458 ARG A N 1
ATOM 3568 C CA . ARG A 1 458 ? 25.025 0.597 -6.583 1.00 90.44 458 ARG A CA 1
ATOM 3569 C C . ARG A 1 458 ? 24.354 1.922 -6.973 1.00 90.44 458 ARG A C 1
ATOM 3571 O O . ARG A 1 458 ? 23.141 2.034 -6.852 1.00 90.44 458 ARG A O 1
ATOM 3578 N N . ALA A 1 459 ? 25.113 2.914 -7.444 1.00 88.25 459 ALA A N 1
ATOM 3579 C CA . ALA A 1 459 ? 24.583 4.236 -7.801 1.00 88.25 459 ALA A CA 1
ATOM 3580 C C . ALA A 1 459 ? 23.837 4.256 -9.153 1.00 88.25 459 ALA A C 1
ATOM 3582 O O . ALA A 1 459 ? 23.170 5.238 -9.488 1.00 88.25 459 ALA A O 1
ATOM 3583 N N . GLU A 1 460 ? 23.966 3.183 -9.934 1.00 89.44 460 GLU A N 1
ATOM 3584 C CA . GLU A 1 460 ? 23.391 3.004 -11.266 1.00 89.44 460 GLU A CA 1
ATOM 3585 C C . GLU A 1 460 ? 22.264 1.951 -11.306 1.00 89.44 460 GLU A C 1
ATOM 3587 O O . GLU A 1 460 ? 21.638 1.763 -12.351 1.00 89.44 460 GLU A O 1
ATOM 3592 N N . ARG A 1 461 ? 21.991 1.272 -10.181 1.00 93.25 461 ARG A N 1
ATOM 3593 C CA . ARG A 1 461 ? 20.894 0.303 -10.012 1.00 93.25 461 ARG A CA 1
ATOM 3594 C C . ARG A 1 461 ? 19.617 0.966 -9.452 1.00 93.25 461 ARG A C 1
ATOM 3596 O O . ARG A 1 461 ? 19.708 2.027 -8.831 1.00 93.25 461 ARG A O 1
ATOM 3603 N N . PRO A 1 462 ? 18.427 0.361 -9.651 1.00 93.44 462 PRO A N 1
ATOM 3604 C CA . PRO A 1 462 ? 17.191 0.771 -8.976 1.00 93.44 462 PRO A CA 1
ATOM 3605 C C . PRO A 1 462 ? 17.300 0.702 -7.449 1.00 93.44 462 PRO A C 1
ATOM 3607 O O . PRO A 1 462 ? 18.119 -0.043 -6.910 1.00 93.44 462 PRO A O 1
ATOM 3610 N N . GLU A 1 463 ? 16.447 1.447 -6.744 1.00 92.38 463 GLU A N 1
ATOM 3611 C CA . GLU A 1 463 ? 16.455 1.454 -5.279 1.00 92.38 463 GLU A CA 1
ATOM 3612 C C . GLU A 1 463 ? 16.066 0.076 -4.715 1.00 92.38 463 GLU A C 1
ATOM 3614 O O . GLU A 1 463 ? 15.080 -0.519 -5.147 1.00 92.38 463 GLU A O 1
ATOM 3619 N N . TYR A 1 464 ? 16.856 -0.434 -3.764 1.00 94.62 464 TYR A N 1
ATOM 3620 C CA . TYR A 1 464 ? 16.714 -1.777 -3.181 1.00 94.62 464 TYR A CA 1
ATOM 3621 C C . TYR A 1 464 ? 16.736 -2.913 -4.220 1.00 94.62 464 TYR A C 1
ATOM 3623 O O . TYR A 1 464 ? 16.032 -3.908 -4.074 1.00 94.62 464 TYR A O 1
ATOM 3631 N N . ASP A 1 465 ? 17.502 -2.743 -5.306 1.00 95.50 465 ASP A N 1
ATOM 3632 C CA . ASP A 1 465 ? 17.637 -3.712 -6.408 1.00 95.50 465 ASP A CA 1
ATOM 3633 C C . ASP A 1 465 ? 16.317 -4.096 -7.117 1.00 95.50 465 ASP A C 1
ATOM 3635 O O . ASP A 1 465 ? 16.266 -5.045 -7.905 1.00 95.50 465 ASP A O 1
ATOM 3639 N N . LYS A 1 466 ? 15.252 -3.319 -6.891 1.00 96.19 466 LYS A N 1
ATOM 3640 C CA . LYS A 1 466 ? 13.891 -3.599 -7.360 1.00 96.19 466 LYS A CA 1
ATOM 3641 C C . LYS A 1 466 ? 13.788 -3.682 -8.879 1.00 96.19 466 LYS A C 1
ATOM 3643 O O . LYS A 1 466 ? 14.313 -2.837 -9.598 1.00 96.19 466 LYS A O 1
ATOM 3648 N N . GLY A 1 467 ? 13.087 -4.685 -9.396 1.00 96.12 467 GLY A N 1
ATOM 3649 C CA . GLY A 1 467 ? 12.872 -4.927 -10.822 1.00 96.12 467 GLY A CA 1
ATOM 3650 C C . GLY A 1 467 ? 14.078 -5.544 -11.529 1.00 96.12 467 GLY A C 1
ATOM 3651 O O . GLY A 1 467 ? 13.901 -6.203 -12.552 1.00 96.12 467 GLY A O 1
ATOM 3652 N N . LEU A 1 468 ? 15.286 -5.380 -10.978 1.00 97.19 468 LEU A N 1
ATOM 3653 C CA . LEU A 1 468 ? 16.493 -6.105 -11.370 1.00 97.19 468 LEU A CA 1
ATOM 3654 C C . LEU A 1 468 ? 16.509 -7.503 -10.728 1.00 97.19 468 LEU A C 1
ATOM 3656 O O . LEU A 1 468 ? 16.786 -8.492 -11.410 1.00 97.19 468 LEU A O 1
ATOM 3660 N N . ASP A 1 469 ? 16.115 -7.607 -9.457 1.00 96.50 469 ASP A N 1
ATOM 3661 C CA . ASP A 1 469 ? 15.933 -8.876 -8.743 1.00 96.50 469 ASP A CA 1
ATOM 3662 C C . ASP A 1 469 ? 14.885 -9.800 -9.394 1.00 96.50 469 ASP A C 1
ATOM 3664 O O . ASP A 1 469 ? 15.007 -11.023 -9.324 1.00 96.50 469 ASP A O 1
ATOM 3668 N N . ASN A 1 470 ? 13.912 -9.237 -10.119 1.00 97.94 470 ASN A N 1
ATOM 3669 C CA . ASN A 1 470 ? 12.951 -9.988 -10.930 1.00 97.94 470 ASN A CA 1
ATOM 3670 C C . ASN A 1 470 ? 13.570 -10.745 -12.128 1.00 97.94 470 ASN A C 1
ATOM 3672 O O . ASN A 1 470 ? 12.894 -11.615 -12.680 1.00 97.94 470 ASN A O 1
ATOM 3676 N N . PHE A 1 471 ? 14.796 -10.441 -12.585 1.00 97.62 471 PHE A N 1
ATOM 3677 C CA . PHE A 1 471 ? 15.377 -11.117 -13.762 1.00 97.62 471 PHE A CA 1
ATOM 3678 C C . PHE A 1 471 ? 16.851 -11.527 -13.659 1.00 97.62 471 PHE A C 1
ATOM 3680 O O . PHE A 1 471 ? 17.253 -12.419 -14.407 1.00 97.62 471 PHE A O 1
ATOM 3687 N N . GLU A 1 472 ? 17.662 -10.929 -12.782 1.00 97.88 472 GLU A N 1
ATOM 3688 C CA . GLU A 1 472 ? 19.078 -11.292 -12.621 1.00 97.88 472 GLU A CA 1
ATOM 3689 C C . GLU A 1 472 ? 19.190 -12.652 -11.904 1.00 97.88 472 GLU A C 1
ATOM 3691 O O . GLU A 1 472 ? 18.873 -12.732 -10.710 1.00 97.88 472 GLU A O 1
ATOM 3696 N N . PRO A 1 473 ? 19.634 -13.744 -12.567 1.00 97.56 473 PRO A N 1
ATOM 3697 C CA . PRO A 1 473 ? 19.637 -15.070 -11.953 1.00 97.56 473 PRO A CA 1
ATOM 3698 C C . PRO A 1 473 ? 20.408 -15.142 -10.631 1.00 97.56 473 PRO A C 1
ATOM 3700 O O . PRO A 1 473 ? 19.999 -15.883 -9.741 1.00 97.56 473 PRO A O 1
ATOM 3703 N N . ARG A 1 474 ? 21.479 -14.352 -10.448 1.00 97.69 474 ARG A N 1
ATOM 3704 C CA . ARG A 1 474 ? 22.224 -14.327 -9.177 1.00 97.69 474 ARG A CA 1
ATOM 3705 C C . ARG A 1 474 ? 21.382 -13.763 -8.031 1.00 97.69 474 ARG A C 1
ATOM 3707 O O . ARG A 1 474 ? 21.432 -14.300 -6.928 1.00 97.69 474 ARG A O 1
ATOM 3714 N N . MET A 1 475 ? 20.593 -12.717 -8.281 1.00 97.94 475 MET A N 1
ATOM 3715 C CA . MET A 1 475 ? 19.705 -12.132 -7.269 1.00 97.94 475 MET A CA 1
ATOM 3716 C C . MET A 1 475 ? 18.535 -13.067 -6.952 1.00 97.94 475 MET A C 1
ATOM 3718 O O . MET A 1 475 ? 18.238 -13.292 -5.779 1.00 97.94 475 MET A O 1
ATOM 3722 N N . ILE A 1 476 ? 17.947 -13.698 -7.976 1.00 98.62 476 ILE A N 1
ATOM 3723 C CA . ILE A 1 476 ? 16.873 -14.693 -7.819 1.00 98.62 476 ILE A CA 1
ATOM 3724 C C . ILE A 1 476 ? 17.331 -15.856 -6.924 1.00 98.62 476 ILE A C 1
ATOM 3726 O O . ILE A 1 476 ? 16.634 -16.211 -5.972 1.00 98.62 476 ILE A O 1
ATOM 3730 N N . GLU A 1 477 ? 18.516 -16.432 -7.159 1.00 98.56 477 GLU A N 1
ATOM 3731 C CA . GLU A 1 477 ? 19.025 -17.515 -6.303 1.00 98.56 477 GLU A CA 1
ATOM 3732 C C . GLU A 1 477 ? 19.366 -17.041 -4.874 1.00 98.56 477 GLU A C 1
ATOM 3734 O O . GLU A 1 477 ? 19.190 -17.804 -3.923 1.00 98.56 477 GLU A O 1
ATOM 3739 N N . LEU A 1 478 ? 19.764 -15.778 -4.667 1.00 98.31 478 LEU A N 1
ATOM 3740 C CA . LEU A 1 478 ? 19.966 -15.209 -3.323 1.00 98.31 478 LEU A CA 1
ATOM 3741 C C . LEU A 1 478 ? 18.659 -14.846 -2.594 1.00 98.31 478 LEU A C 1
ATOM 3743 O O . LEU A 1 478 ? 18.626 -14.842 -1.359 1.00 98.31 478 LEU A O 1
ATOM 3747 N N . GLN A 1 479 ? 17.571 -14.580 -3.319 1.00 98.44 479 GLN A N 1
ATOM 3748 C CA . GLN A 1 479 ? 16.225 -14.475 -2.750 1.00 98.44 479 GLN A CA 1
ATOM 3749 C C . GLN A 1 479 ? 15.697 -15.863 -2.361 1.00 98.44 479 GLN A C 1
ATOM 3751 O O . GLN A 1 479 ? 15.205 -16.043 -1.249 1.00 98.44 479 GLN A O 1
ATOM 3756 N N . LYS A 1 480 ? 15.889 -16.879 -3.215 1.00 98.81 480 LYS A N 1
ATOM 3757 C CA . LYS A 1 480 ? 15.593 -18.284 -2.882 1.00 98.81 480 LYS A CA 1
ATOM 3758 C C . LYS A 1 480 ? 16.408 -18.795 -1.696 1.00 98.81 480 LYS A C 1
ATOM 3760 O O . LYS A 1 480 ? 15.855 -19.495 -0.851 1.00 98.81 480 LYS A O 1
ATOM 3765 N N . LYS A 1 481 ? 17.698 -18.442 -1.602 1.00 98.44 481 LYS A N 1
ATOM 3766 C CA . LYS A 1 481 ? 18.540 -18.767 -0.440 1.00 98.44 481 LYS A CA 1
ATOM 3767 C C . LYS A 1 481 ? 17.954 -18.155 0.831 1.00 98.44 481 LYS A C 1
ATOM 3769 O O . LYS A 1 481 ? 17.684 -18.894 1.767 1.00 98.44 481 LYS A O 1
ATOM 3774 N N . TYR A 1 482 ? 17.682 -16.847 0.830 1.00 98.56 482 TYR A N 1
ATOM 3775 C CA . TYR A 1 482 ? 17.066 -16.159 1.971 1.00 98.56 482 TYR A CA 1
ATOM 3776 C C . TYR A 1 482 ? 15.731 -16.803 2.381 1.00 98.56 482 TYR A C 1
ATOM 3778 O O . TYR A 1 482 ? 15.523 -17.087 3.556 1.00 98.56 482 TYR A O 1
ATOM 3786 N N . ALA A 1 483 ? 14.869 -17.128 1.413 1.00 98.81 483 ALA A N 1
ATOM 3787 C CA . ALA A 1 483 ? 13.605 -17.814 1.665 1.00 98.81 483 ALA A CA 1
ATOM 3788 C C . ALA A 1 483 ? 13.782 -19.241 2.218 1.00 98.81 483 ALA A C 1
ATOM 3790 O O . ALA A 1 483 ? 13.019 -19.646 3.090 1.00 98.81 483 ALA A O 1
ATOM 3791 N N . ARG A 1 484 ? 14.791 -20.000 1.766 1.00 98.88 484 ARG A N 1
ATOM 3792 C CA . ARG A 1 484 ? 15.123 -21.321 2.325 1.00 98.88 484 ARG A CA 1
ATOM 3793 C C . ARG A 1 484 ? 15.609 -21.192 3.764 1.00 98.88 484 ARG A C 1
ATOM 3795 O O . ARG A 1 484 ? 15.043 -21.837 4.643 1.00 98.88 484 ARG A O 1
ATOM 3802 N N . ASP A 1 485 ? 16.614 -20.353 3.992 1.00 98.62 485 ASP A N 1
ATOM 3803 C CA . ASP A 1 485 ? 17.228 -20.140 5.304 1.00 98.62 485 ASP A CA 1
ATOM 3804 C C . ASP A 1 485 ? 16.184 -19.667 6.329 1.00 98.62 485 ASP A C 1
ATOM 3806 O O . ASP A 1 485 ? 16.126 -20.196 7.434 1.00 98.62 485 ASP A O 1
ATOM 3810 N N . LEU A 1 486 ? 15.319 -18.718 5.947 1.00 98.69 486 LEU A N 1
ATOM 3811 C CA . LEU A 1 486 ? 14.284 -18.166 6.819 1.00 98.69 486 LEU A CA 1
ATOM 3812 C C . LEU A 1 486 ? 13.116 -19.136 7.038 1.00 98.69 486 LEU A C 1
ATOM 3814 O O . LEU A 1 486 ? 12.708 -19.343 8.174 1.00 98.69 486 LEU A O 1
ATOM 3818 N N . LEU A 1 487 ? 12.540 -19.720 5.980 1.00 98.88 487 LEU A N 1
ATOM 3819 C CA . LEU A 1 487 ? 11.287 -20.478 6.114 1.00 98.88 487 LEU A CA 1
ATOM 3820 C C . LEU A 1 487 ? 11.489 -21.916 6.609 1.00 98.88 487 LEU A C 1
ATOM 3822 O O . LEU A 1 487 ? 10.556 -22.495 7.170 1.00 98.88 487 LEU A O 1
ATOM 3826 N N . THR A 1 488 ? 12.686 -22.487 6.432 1.00 98.62 488 THR A N 1
ATOM 3827 C CA . THR A 1 488 ? 13.044 -23.800 6.997 1.00 98.62 488 THR A CA 1
ATOM 3828 C C . THR A 1 488 ? 13.698 -23.716 8.381 1.00 98.62 488 THR A C 1
ATOM 3830 O O . THR A 1 488 ? 13.842 -24.750 9.033 1.00 98.62 488 THR A O 1
ATOM 3833 N N . HIS A 1 489 ? 14.032 -22.510 8.867 1.00 98.12 489 HIS A N 1
ATOM 3834 C CA . HIS A 1 489 ? 14.467 -22.297 10.252 1.00 98.12 489 HIS A CA 1
ATOM 3835 C C . HIS A 1 489 ? 13.387 -22.771 11.229 1.00 98.12 489 HIS A C 1
ATOM 3837 O O . HIS A 1 489 ? 12.223 -22.378 11.126 1.00 98.12 489 HIS A O 1
ATOM 3843 N N . VAL A 1 490 ? 13.781 -23.628 12.173 1.00 98.69 490 VAL A N 1
ATOM 3844 C CA . VAL A 1 490 ? 12.887 -24.191 13.189 1.00 98.69 490 VAL A CA 1
ATOM 3845 C C . VAL A 1 490 ? 12.803 -23.224 14.360 1.00 98.69 490 VAL A C 1
ATOM 3847 O O . VAL A 1 490 ? 13.763 -23.091 15.120 1.00 98.69 490 VAL A O 1
ATOM 3850 N N . ASN A 1 491 ? 11.633 -22.611 14.543 1.00 98.75 491 ASN A N 1
ATOM 3851 C CA . ASN A 1 491 ? 11.379 -21.713 15.659 1.00 98.75 491 ASN A CA 1
ATOM 3852 C C . ASN A 1 491 ? 11.595 -22.444 16.986 1.00 98.75 491 ASN A C 1
ATOM 3854 O O . ASN A 1 491 ? 10.911 -23.428 17.291 1.00 98.75 491 ASN A O 1
ATOM 3858 N N . ARG A 1 492 ? 12.526 -21.937 17.798 1.00 98.06 492 ARG A N 1
ATOM 3859 C CA . ARG A 1 492 ? 12.950 -22.578 19.049 1.00 98.06 492 ARG A CA 1
ATOM 3860 C C . ARG A 1 492 ? 11.826 -22.749 20.079 1.00 98.06 492 ARG A C 1
ATOM 3862 O O . ARG A 1 492 ? 11.885 -23.673 20.887 1.00 98.06 492 ARG A O 1
ATOM 3869 N N . TYR A 1 493 ? 10.828 -21.868 20.069 1.00 98.69 493 TYR A N 1
ATOM 3870 C CA . TYR A 1 493 ? 9.754 -21.814 21.065 1.00 98.69 493 TYR A CA 1
ATOM 3871 C C . TYR A 1 493 ? 8.454 -22.474 20.586 1.00 98.69 493 TYR A C 1
ATOM 3873 O O . TYR A 1 493 ? 7.659 -22.903 21.420 1.00 98.69 493 TYR A O 1
ATOM 3881 N N . THR A 1 494 ? 8.229 -22.607 19.271 1.00 98.06 494 THR A N 1
ATOM 3882 C CA . THR A 1 494 ? 7.096 -23.390 18.731 1.00 98.06 494 THR A CA 1
ATOM 3883 C C . THR A 1 494 ? 7.472 -24.804 18.280 1.00 98.06 494 THR A C 1
ATOM 3885 O O . THR A 1 494 ? 6.582 -25.639 18.113 1.00 98.06 494 THR A O 1
ATOM 3888 N N . GLY A 1 495 ? 8.767 -25.090 18.102 1.00 98.38 495 GLY A N 1
ATOM 3889 C CA . GLY A 1 495 ? 9.287 -26.391 17.675 1.00 98.38 495 GLY A CA 1
ATOM 3890 C C . GLY A 1 495 ? 9.041 -26.716 16.198 1.00 98.38 495 GLY A C 1
ATOM 3891 O O . GLY A 1 495 ? 9.025 -27.891 15.836 1.00 98.38 495 GLY A O 1
ATOM 3892 N N . LYS A 1 496 ? 8.802 -25.705 15.349 1.00 98.38 496 LYS A N 1
ATOM 3893 C CA . LYS A 1 496 ? 8.383 -25.879 13.947 1.00 98.38 496 LYS A CA 1
ATOM 3894 C C . LYS A 1 496 ? 9.134 -24.964 12.973 1.00 98.38 496 LYS A C 1
ATOM 3896 O O . LYS A 1 496 ? 9.379 -23.813 13.325 1.00 98.38 496 LYS A O 1
ATOM 3901 N N . PRO A 1 497 ? 9.415 -25.414 11.734 1.00 98.75 497 PRO A N 1
ATOM 3902 C CA . PRO A 1 497 ? 9.736 -24.516 10.625 1.00 98.75 4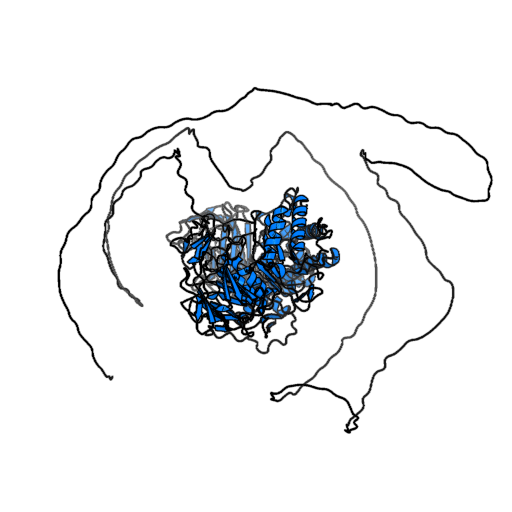97 PRO A CA 1
ATOM 3903 C C . PRO A 1 497 ? 8.652 -23.448 10.431 1.00 98.75 497 PRO A C 1
ATOM 3905 O O . PRO A 1 497 ? 7.468 -23.779 10.535 1.00 98.75 497 PRO A O 1
ATOM 3908 N N . TYR A 1 498 ? 9.002 -22.211 10.061 1.00 98.75 498 TYR A N 1
ATOM 3909 C CA . TYR A 1 498 ? 7.989 -21.205 9.685 1.00 98.75 498 TYR A CA 1
ATOM 3910 C C . TYR A 1 498 ? 7.110 -21.674 8.507 1.00 98.75 498 TYR A C 1
ATOM 3912 O O . TYR A 1 498 ? 5.910 -21.413 8.492 1.00 98.75 498 TYR A O 1
ATOM 3920 N N . ALA A 1 499 ? 7.668 -22.447 7.566 1.00 98.69 499 ALA A N 1
ATOM 3921 C CA . ALA A 1 499 ? 6.930 -23.101 6.479 1.00 98.69 499 ALA A CA 1
ATOM 3922 C C . ALA A 1 499 ? 5.844 -24.098 6.953 1.00 98.69 499 ALA A C 1
ATOM 3924 O O . ALA A 1 499 ? 4.962 -24.458 6.170 1.00 98.69 499 ALA A O 1
ATOM 3925 N N . GLU A 1 500 ? 5.901 -24.542 8.215 1.00 98.62 500 GLU A N 1
ATOM 3926 C CA . GLU A 1 500 ? 5.029 -25.558 8.822 1.00 98.62 500 GLU A CA 1
ATOM 3927 C C . GLU A 1 500 ? 4.336 -25.098 10.122 1.00 98.62 500 GLU A C 1
ATOM 3929 O O . GLU A 1 500 ? 3.762 -25.910 10.860 1.00 98.62 500 GLU A O 1
ATOM 3934 N N . GLU A 1 501 ? 4.346 -23.795 10.400 1.00 98.62 501 GLU A N 1
ATOM 3935 C CA . GLU A 1 501 ? 3.714 -23.175 11.563 1.00 98.62 501 GLU A CA 1
ATOM 3936 C C . GLU A 1 501 ? 2.375 -22.518 11.170 1.00 98.62 501 GLU A C 1
ATOM 3938 O O . GLU A 1 501 ? 2.397 -21.462 10.547 1.00 98.62 501 GLU A O 1
ATOM 3943 N N . PRO A 1 502 ? 1.203 -23.079 11.542 1.00 98.50 502 PRO A N 1
ATOM 3944 C CA . PRO A 1 502 ? -0.108 -22.486 11.252 1.00 98.50 502 PRO A CA 1
ATOM 3945 C C . PRO A 1 502 ? -0.330 -21.055 11.765 1.00 98.50 502 PRO A C 1
ATOM 3947 O O . PRO A 1 502 ? -1.231 -20.374 11.280 1.00 98.50 502 PRO A O 1
ATOM 3950 N N . ALA A 1 503 ? 0.459 -20.587 12.740 1.00 98.56 503 ALA A N 1
ATOM 3951 C CA . ALA A 1 503 ? 0.436 -19.185 13.167 1.00 98.56 503 ALA A CA 1
ATOM 3952 C C . ALA A 1 503 ? 1.102 -18.225 12.159 1.00 98.56 503 ALA A C 1
ATOM 3954 O O . ALA A 1 503 ? 0.803 -17.032 12.173 1.00 98.56 503 ALA A O 1
ATOM 3955 N N . VAL A 1 504 ? 1.968 -18.718 11.266 1.00 98.88 504 VAL A N 1
ATOM 3956 C CA . VAL A 1 504 ? 2.411 -17.973 10.081 1.00 98.88 504 VAL A CA 1
ATOM 3957 C C . VAL A 1 504 ? 1.316 -18.135 9.027 1.00 98.88 504 VAL A C 1
ATOM 3959 O O . VAL A 1 504 ? 1.134 -19.204 8.452 1.00 98.88 504 VAL A O 1
ATOM 3962 N N . ALA A 1 505 ? 0.539 -17.079 8.806 1.00 98.69 505 ALA A N 1
ATOM 3963 C CA . ALA A 1 505 ? -0.549 -17.085 7.836 1.00 98.69 505 ALA A CA 1
ATOM 3964 C C . ALA A 1 505 ? -0.043 -16.798 6.416 1.00 98.69 505 ALA A C 1
ATOM 3966 O O . ALA A 1 505 ? -0.485 -17.449 5.471 1.00 98.69 505 ALA A O 1
ATOM 3967 N N . PHE A 1 506 ? 0.900 -15.861 6.272 1.00 98.81 506 PHE A N 1
ATOM 3968 C CA . PHE A 1 506 ? 1.289 -15.288 4.981 1.00 98.81 506 PHE A CA 1
ATOM 3969 C C . PHE A 1 506 ? 2.806 -15.303 4.746 1.00 98.81 506 PHE A C 1
ATOM 3971 O O . PHE A 1 506 ? 3.592 -15.107 5.677 1.00 98.81 506 PHE A O 1
ATOM 3978 N N . VAL A 1 507 ? 3.199 -15.448 3.480 1.00 98.81 507 VAL A N 1
ATOM 3979 C CA . VAL A 1 507 ? 4.560 -15.229 2.975 1.00 98.81 507 VAL A CA 1
ATOM 3980 C C . VAL A 1 507 ? 4.488 -14.373 1.706 1.00 98.81 507 VAL A C 1
ATOM 3982 O O . VAL A 1 507 ? 3.941 -14.803 0.695 1.00 98.81 507 VAL A O 1
ATOM 3985 N N . GLU A 1 508 ? 5.059 -13.173 1.729 1.00 98.31 508 GLU A N 1
ATOM 3986 C CA . GLU A 1 508 ? 5.081 -12.266 0.570 1.00 98.31 508 GLU A CA 1
ATOM 3987 C C . GLU A 1 508 ? 6.410 -12.385 -0.181 1.00 98.31 508 GLU A C 1
ATOM 3989 O O . GLU A 1 508 ? 7.475 -12.313 0.436 1.00 98.31 508 GLU A O 1
ATOM 3994 N N . ILE A 1 509 ? 6.380 -12.540 -1.510 1.00 98.62 509 ILE A N 1
ATOM 3995 C CA . ILE A 1 509 ? 7.613 -12.663 -2.304 1.00 98.62 509 ILE A CA 1
ATOM 3996 C C . ILE A 1 509 ? 8.367 -11.322 -2.380 1.00 98.62 509 ILE A C 1
ATOM 3998 O O . ILE A 1 509 ? 9.586 -11.320 -2.206 1.00 98.62 509 ILE A O 1
ATOM 4002 N N . ASN A 1 510 ? 7.683 -10.200 -2.645 1.00 97.12 510 ASN A N 1
ATOM 4003 C CA . ASN A 1 510 ? 8.334 -8.904 -2.874 1.00 97.12 510 ASN A CA 1
ATOM 4004 C C . ASN A 1 510 ? 7.409 -7.699 -2.589 1.00 97.12 510 ASN A C 1
ATOM 4006 O O . ASN A 1 510 ? 6.326 -7.598 -3.165 1.00 97.12 510 ASN A O 1
ATOM 4010 N N . ASN A 1 511 ? 7.848 -6.733 -1.778 1.00 97.56 511 ASN A N 1
ATOM 4011 C CA . ASN A 1 511 ? 7.058 -5.529 -1.488 1.00 97.56 511 ASN A CA 1
ATOM 4012 C C . ASN A 1 511 ? 7.320 -4.370 -2.460 1.00 97.56 511 ASN A C 1
ATOM 4014 O O . ASN A 1 511 ? 8.475 -3.967 -2.624 1.00 97.56 511 ASN A O 1
ATOM 4018 N N . GLU A 1 512 ? 6.261 -3.751 -3.000 1.00 95.88 512 GLU A N 1
ATOM 4019 C CA . GLU A 1 512 ? 6.350 -2.578 -3.887 1.00 95.88 512 GLU A CA 1
ATOM 4020 C C . GLU A 1 512 ? 7.397 -2.792 -5.001 1.00 95.88 512 GLU A C 1
ATOM 4022 O O . GLU A 1 512 ? 8.311 -1.978 -5.165 1.00 95.88 512 GLU A O 1
ATOM 4027 N N . ASN A 1 513 ? 7.356 -3.941 -5.690 1.00 96.62 513 ASN A N 1
ATOM 4028 C CA . ASN A 1 513 ? 8.423 -4.339 -6.610 1.00 96.62 513 ASN A CA 1
ATOM 4029 C C . ASN A 1 513 ? 7.934 -5.207 -7.782 1.00 96.62 513 ASN A C 1
ATOM 4031 O O . ASN A 1 513 ? 7.409 -6.301 -7.580 1.00 96.62 513 ASN A O 1
ATOM 4035 N N . ALA A 1 514 ? 8.166 -4.735 -9.009 1.00 97.44 514 ALA A N 1
ATOM 4036 C CA . ALA A 1 514 ? 7.921 -5.466 -10.247 1.00 97.44 514 ALA A CA 1
ATOM 4037 C C . ALA A 1 514 ? 8.800 -4.919 -11.385 1.00 97.44 514 ALA A C 1
ATOM 4039 O O . ALA A 1 514 ? 8.905 -3.702 -11.558 1.00 97.44 514 ALA A O 1
ATOM 4040 N N . LEU A 1 515 ? 9.347 -5.812 -12.217 1.00 97.38 515 LEU A N 1
ATOM 4041 C CA . LEU A 1 515 ? 10.092 -5.475 -13.440 1.00 97.38 515 LEU A CA 1
ATOM 4042 C C . LEU A 1 515 ? 9.311 -4.485 -14.321 1.00 97.38 515 LEU A C 1
ATOM 4044 O O . LEU A 1 515 ? 9.872 -3.494 -14.793 1.00 97.38 515 LEU A O 1
ATOM 4048 N N . PHE A 1 516 ? 8.012 -4.723 -14.510 1.00 95.94 516 PHE A N 1
ATOM 4049 C CA . PHE A 1 516 ? 7.164 -3.900 -15.368 1.00 95.94 516 PHE A CA 1
ATOM 4050 C C . PHE A 1 516 ? 7.034 -2.450 -14.862 1.00 95.94 516 PHE A C 1
ATOM 4052 O O . PHE A 1 516 ? 7.113 -1.513 -15.659 1.00 95.94 516 PHE A O 1
ATOM 4059 N N . ALA A 1 517 ? 6.883 -2.244 -13.548 1.00 95.81 517 ALA A N 1
ATOM 4060 C CA . ALA A 1 517 ? 6.818 -0.910 -12.945 1.00 95.81 517 ALA A CA 1
ATOM 4061 C C . ALA A 1 517 ? 8.175 -0.192 -12.990 1.00 95.81 517 ALA A C 1
ATOM 4063 O O . ALA A 1 517 ? 8.254 0.938 -13.473 1.00 95.81 517 ALA A O 1
ATOM 4064 N N . THR A 1 518 ? 9.251 -0.865 -12.570 1.00 96.06 518 THR A N 1
ATOM 4065 C CA . THR A 1 518 ? 10.616 -0.312 -12.572 1.00 96.06 518 THR A CA 1
ATOM 4066 C C . THR A 1 518 ? 11.057 0.116 -13.978 1.00 96.06 518 THR A C 1
ATOM 4068 O O . THR A 1 518 ? 11.643 1.190 -14.149 1.00 96.06 518 THR A O 1
ATOM 4071 N N . TRP A 1 519 ? 10.729 -0.673 -15.010 1.00 95.06 519 TRP A N 1
ATOM 4072 C CA . TRP A 1 519 ? 10.936 -0.270 -16.403 1.00 95.06 519 TRP A CA 1
ATOM 4073 C C . TRP A 1 519 ? 10.025 0.893 -16.819 1.00 95.06 519 TRP A C 1
ATOM 4075 O O . TRP A 1 519 ? 10.509 1.859 -17.405 1.00 95.06 519 TRP A O 1
ATOM 4085 N N . GLY A 1 520 ? 8.731 0.855 -16.480 1.00 92.44 520 GLY A N 1
ATOM 4086 C CA . GLY A 1 520 ? 7.775 1.922 -16.806 1.00 92.44 520 GLY A CA 1
ATOM 4087 C C . GLY A 1 520 ? 8.141 3.294 -16.218 1.00 92.44 520 GLY A C 1
ATOM 4088 O O . GLY A 1 520 ? 7.748 4.326 -16.765 1.00 92.44 520 GLY A O 1
ATOM 4089 N N . TRP A 1 521 ? 8.940 3.314 -15.147 1.00 90.75 521 TRP A N 1
ATOM 4090 C CA . TRP A 1 521 ? 9.526 4.511 -14.531 1.00 90.75 521 TRP A CA 1
ATOM 4091 C C . TRP A 1 521 ? 10.922 4.892 -15.063 1.00 90.75 521 TRP A C 1
ATOM 4093 O O . TRP A 1 521 ? 11.531 5.835 -14.559 1.00 90.75 521 TRP A O 1
ATOM 4103 N N . GLY A 1 522 ? 11.454 4.171 -16.055 1.00 90.38 522 GLY A N 1
ATOM 4104 C CA . GLY A 1 522 ? 12.776 4.413 -16.646 1.00 90.38 522 GLY A CA 1
ATOM 4105 C C . GLY A 1 522 ? 13.955 4.096 -15.721 1.00 90.38 522 GLY A C 1
ATOM 4106 O O . GLY A 1 522 ? 15.083 4.502 -15.998 1.00 90.38 522 GLY A O 1
ATOM 4107 N N . GLN A 1 523 ? 13.737 3.376 -14.615 1.00 91.06 523 GLN A N 1
ATOM 4108 C CA . GLN A 1 523 ? 14.797 3.083 -13.641 1.00 91.06 523 GLN A CA 1
ATOM 4109 C C . GLN A 1 523 ? 15.801 2.037 -14.162 1.00 91.06 523 GLN A C 1
ATOM 4111 O O . GLN A 1 523 ? 16.947 2.020 -13.719 1.00 91.06 523 GLN A O 1
ATOM 4116 N N . LEU A 1 524 ? 15.415 1.217 -15.151 1.00 92.56 524 LEU A N 1
ATOM 4117 C CA . LEU A 1 524 ? 16.314 0.259 -15.814 1.00 92.56 524 LEU A CA 1
ATOM 4118 C C . LEU A 1 524 ? 17.129 0.859 -16.976 1.00 92.56 524 LEU A C 1
ATOM 4120 O O . LEU A 1 524 ? 18.080 0.231 -17.439 1.00 92.56 524 LEU A O 1
ATOM 4124 N N . ASP A 1 525 ? 16.817 2.078 -17.429 1.00 88.69 525 ASP A N 1
ATOM 4125 C CA . ASP A 1 525 ? 17.430 2.703 -18.615 1.00 88.69 525 ASP A CA 1
ATOM 4126 C C . ASP A 1 525 ? 18.957 2.902 -18.488 1.00 88.69 525 ASP A C 1
ATOM 4128 O O . ASP A 1 525 ? 19.653 3.101 -19.490 1.00 88.69 525 ASP A O 1
ATOM 4132 N N . ARG A 1 526 ? 19.484 2.862 -17.257 1.00 84.19 526 ARG A N 1
ATOM 4133 C CA . ARG A 1 526 ? 20.886 3.144 -16.905 1.00 84.19 526 ARG A CA 1
ATOM 4134 C C . ARG A 1 526 ? 21.632 1.977 -16.252 1.00 84.19 526 ARG A C 1
ATOM 4136 O O . ARG A 1 526 ? 22.723 2.210 -15.738 1.00 84.19 526 ARG A O 1
ATOM 4143 N N . LEU A 1 527 ? 21.076 0.760 -16.276 1.00 90.94 527 LEU A N 1
ATOM 4144 C CA . LEU A 1 527 ? 21.748 -0.424 -15.727 1.00 90.94 527 LEU A CA 1
ATOM 4145 C C . LEU A 1 527 ? 23.200 -0.524 -16.244 1.00 90.94 527 LEU A C 1
ATOM 4147 O O . LEU A 1 527 ? 23.408 -0.445 -17.459 1.00 90.94 527 LEU A O 1
ATOM 4151 N N . PRO A 1 528 ? 24.201 -0.721 -15.368 1.00 91.69 528 PRO A N 1
ATOM 4152 C CA . PRO A 1 528 ? 25.561 -1.005 -15.799 1.00 91.69 528 PRO A CA 1
ATOM 4153 C C . PRO A 1 528 ? 25.699 -2.481 -16.204 1.00 91.69 528 PRO A C 1
ATOM 4155 O O . PRO A 1 528 ? 24.835 -3.316 -15.917 1.00 91.69 528 PRO A O 1
ATOM 4158 N N . ASP A 1 529 ? 26.811 -2.832 -16.846 1.00 91.38 529 ASP A N 1
ATOM 4159 C CA . ASP A 1 529 ? 27.189 -4.237 -16.999 1.00 91.38 529 ASP A CA 1
ATOM 4160 C C . ASP A 1 529 ? 27.684 -4.822 -15.658 1.00 91.38 529 ASP A C 1
ATOM 4162 O O . ASP A 1 529 ? 28.262 -4.095 -14.847 1.00 91.38 529 ASP A O 1
ATOM 4166 N N . PRO A 1 530 ? 27.448 -6.122 -15.387 1.00 94.81 530 PRO A N 1
ATOM 4167 C CA . PRO A 1 530 ? 26.908 -7.138 -16.300 1.00 94.81 530 PRO A CA 1
ATOM 4168 C C . PRO A 1 530 ? 25.372 -7.151 -16.426 1.00 94.81 530 PRO A C 1
ATOM 4170 O O . PRO A 1 530 ? 24.832 -7.937 -17.202 1.00 94.81 530 PRO A O 1
ATOM 4173 N N . TYR A 1 531 ? 24.644 -6.328 -15.666 1.00 96.75 531 TYR A N 1
ATOM 4174 C CA . TYR A 1 531 ? 23.179 -6.393 -15.589 1.00 96.75 531 TYR A CA 1
ATOM 4175 C C . TYR A 1 531 ? 22.499 -6.034 -16.918 1.00 96.75 531 TYR A C 1
ATOM 4177 O O . TYR A 1 531 ? 21.555 -6.713 -17.327 1.00 96.75 531 TYR A O 1
ATOM 4185 N N . ALA A 1 532 ? 23.008 -5.020 -17.626 1.00 95.06 532 ALA A N 1
ATOM 4186 C CA . ALA A 1 532 ? 22.520 -4.642 -18.952 1.00 95.06 532 ALA A CA 1
ATOM 4187 C C . ALA A 1 532 ? 22.743 -5.750 -19.998 1.00 95.06 532 ALA A C 1
ATOM 4189 O O . ALA A 1 532 ? 21.817 -6.077 -20.745 1.00 95.06 532 ALA A O 1
ATOM 4190 N N . ALA A 1 533 ? 23.922 -6.382 -20.029 1.00 95.31 533 ALA A N 1
ATOM 4191 C CA . ALA A 1 533 ? 24.177 -7.565 -20.850 1.00 95.31 533 ALA A CA 1
ATOM 4192 C C . ALA A 1 533 ? 23.249 -8.743 -20.497 1.00 95.31 533 ALA A C 1
ATOM 4194 O O . ALA A 1 533 ? 22.695 -9.363 -21.405 1.00 95.31 533 ALA A O 1
ATOM 4195 N N . THR A 1 534 ? 23.008 -9.023 -19.210 1.00 96.69 534 THR A N 1
ATOM 4196 C CA . THR A 1 534 ? 22.054 -10.059 -18.770 1.00 96.69 534 THR A CA 1
ATOM 4197 C C . THR A 1 534 ? 20.637 -9.771 -19.270 1.00 96.69 534 THR A C 1
ATOM 4199 O O . THR A 1 534 ? 19.998 -10.658 -19.841 1.00 96.69 534 THR A O 1
ATOM 4202 N N . PHE A 1 535 ? 20.152 -8.533 -19.129 1.00 97.44 535 PHE A N 1
ATOM 4203 C CA . PHE A 1 535 ? 18.816 -8.149 -19.594 1.00 97.44 535 PHE A CA 1
ATOM 4204 C C . PHE A 1 535 ? 18.699 -8.243 -21.123 1.00 97.44 535 PHE A C 1
ATOM 4206 O O . PHE A 1 535 ? 17.752 -8.839 -21.639 1.00 97.44 535 PHE A O 1
ATOM 4213 N N . ARG A 1 536 ? 19.718 -7.765 -21.855 1.00 97.19 536 ARG A N 1
ATOM 4214 C CA . ARG A 1 536 ? 19.808 -7.888 -23.320 1.00 97.19 536 ARG A CA 1
ATOM 4215 C C . ARG A 1 536 ? 19.837 -9.341 -23.787 1.00 97.19 536 ARG A C 1
ATOM 4217 O O . ARG A 1 536 ? 19.185 -9.664 -24.777 1.00 97.19 536 ARG A O 1
ATOM 4224 N N . LYS A 1 537 ? 20.514 -10.233 -23.064 1.00 97.50 537 LYS A N 1
ATOM 4225 C CA . LYS A 1 537 ? 20.552 -11.665 -23.383 1.00 97.50 537 LYS A CA 1
ATOM 4226 C C . LYS A 1 537 ? 19.205 -12.358 -23.173 1.00 97.50 537 LYS A C 1
ATOM 4228 O O . LYS A 1 537 ? 18.789 -13.149 -24.017 1.00 97.50 537 LYS A O 1
ATOM 4233 N N . LEU A 1 538 ? 18.494 -12.046 -22.086 1.00 97.88 538 LEU A N 1
ATOM 4234 C CA . LEU A 1 538 ? 17.130 -12.547 -21.861 1.00 97.88 538 LEU A CA 1
ATOM 4235 C C . LEU A 1 538 ? 16.171 -12.072 -22.961 1.00 97.88 538 LEU A C 1
ATOM 4237 O O . LEU A 1 538 ? 15.370 -12.859 -23.465 1.00 97.88 538 LEU A O 1
ATOM 4241 N N . TRP A 1 539 ? 16.304 -10.810 -23.366 1.00 97.75 539 TRP A N 1
ATOM 4242 C CA . TRP A 1 539 ? 15.537 -10.201 -24.446 1.00 97.75 539 TRP A CA 1
ATOM 4243 C C . TRP A 1 539 ? 15.798 -10.856 -25.813 1.00 97.75 539 TRP A C 1
ATOM 4245 O O . TRP A 1 539 ? 14.861 -11.324 -26.459 1.00 97.75 539 TRP A O 1
ATOM 4255 N N . ASN A 1 540 ? 17.063 -11.002 -26.224 1.00 98.12 540 ASN A N 1
ATOM 4256 C CA . ASN A 1 540 ? 17.415 -11.673 -27.482 1.00 98.12 540 ASN A CA 1
ATOM 4257 C C . ASN A 1 540 ? 17.005 -13.154 -27.474 1.00 98.12 540 ASN A C 1
ATOM 4259 O O . ASN A 1 540 ? 16.568 -13.673 -28.497 1.00 98.12 540 ASN A O 1
ATOM 4263 N N . ALA A 1 541 ? 17.050 -13.835 -26.323 1.00 98.06 541 ALA A N 1
ATOM 4264 C CA . ALA A 1 541 ? 16.522 -15.193 -26.194 1.00 98.06 541 ALA A CA 1
ATOM 4265 C C . ALA A 1 541 ? 14.992 -15.272 -26.378 1.00 98.06 541 ALA A C 1
ATOM 4267 O O . ALA A 1 541 ? 14.511 -16.234 -26.980 1.00 98.06 541 ALA A O 1
ATOM 4268 N N . TRP A 1 542 ? 14.229 -14.273 -25.917 1.00 98.25 542 TRP A N 1
ATOM 4269 C CA . TRP A 1 542 ? 12.784 -14.183 -26.173 1.00 98.25 542 TRP A CA 1
ATOM 4270 C C . TRP A 1 542 ? 12.497 -13.907 -27.657 1.00 98.25 542 TRP A C 1
ATOM 4272 O O . TRP A 1 542 ? 11.690 -14.619 -28.259 1.00 98.25 542 TRP A O 1
ATOM 4282 N N . LEU A 1 543 ? 13.228 -12.974 -28.284 1.00 98.00 543 LEU A N 1
ATOM 4283 C CA . LEU A 1 543 ? 13.145 -12.721 -29.729 1.00 98.00 543 LEU A CA 1
ATOM 4284 C C . LEU A 1 543 ? 13.457 -13.982 -30.550 1.00 98.00 543 LEU A C 1
ATOM 4286 O O . LEU A 1 543 ? 12.691 -14.329 -31.447 1.00 98.00 543 LEU A O 1
ATOM 4290 N N . ARG A 1 544 ? 14.523 -14.716 -30.204 1.00 97.56 544 ARG A N 1
ATOM 4291 C CA . ARG A 1 544 ? 14.903 -15.987 -30.848 1.00 97.56 544 ARG A CA 1
ATOM 4292 C C . ARG A 1 544 ? 13.804 -17.043 -30.731 1.00 97.56 544 ARG A C 1
ATOM 4294 O O . ARG A 1 544 ? 13.547 -17.765 -31.684 1.00 97.56 544 ARG A O 1
ATOM 4301 N N . ASN A 1 545 ? 13.114 -17.104 -29.593 1.00 97.81 545 ASN A N 1
ATOM 4302 C CA . ASN A 1 545 ? 11.977 -18.005 -29.394 1.00 97.81 545 ASN A CA 1
ATOM 4303 C C . ASN A 1 545 ? 10.725 -17.586 -30.194 1.00 97.81 545 ASN A C 1
ATOM 4305 O O . ASN A 1 545 ? 9.920 -18.446 -30.545 1.00 97.81 545 ASN A O 1
ATOM 4309 N N . LYS A 1 546 ? 10.541 -16.288 -30.479 1.00 97.12 546 LYS A N 1
ATOM 4310 C CA . LYS A 1 546 ? 9.389 -15.770 -31.237 1.00 97.12 546 LYS A CA 1
ATOM 4311 C C . LYS A 1 546 ? 9.591 -15.798 -32.758 1.00 97.12 546 LYS A C 1
ATOM 4313 O O . LYS A 1 546 ? 8.662 -16.152 -33.478 1.00 97.12 546 LYS A O 1
ATOM 4318 N N . TYR A 1 547 ? 10.781 -15.430 -33.233 1.00 96.88 547 TYR A N 1
ATOM 4319 C CA . TYR A 1 547 ? 11.087 -15.241 -34.657 1.00 96.88 547 TYR A CA 1
ATOM 4320 C C . TYR A 1 547 ? 12.039 -16.289 -35.240 1.00 96.88 547 TYR A C 1
ATOM 4322 O O . TYR A 1 547 ? 12.062 -16.469 -36.453 1.00 96.88 547 TYR A O 1
ATOM 4330 N N . GLY A 1 548 ? 12.811 -16.997 -34.414 1.00 96.12 548 GLY A N 1
ATOM 4331 C CA . GLY A 1 548 ? 13.879 -17.896 -34.856 1.00 96.12 548 GLY A CA 1
ATOM 4332 C C . GLY A 1 548 ? 15.171 -17.152 -35.200 1.00 96.12 548 GLY A C 1
ATOM 4333 O O . GLY A 1 548 ? 16.197 -17.413 -34.576 1.00 96.12 548 GLY A O 1
ATOM 4334 N N . ASP A 1 549 ? 15.099 -16.213 -36.146 1.00 94.62 549 ASP A N 1
ATOM 4335 C CA . ASP A 1 549 ? 16.253 -15.528 -36.745 1.00 94.62 549 ASP A CA 1
ATOM 4336 C C . ASP A 1 549 ? 16.027 -14.026 -37.005 1.00 94.62 549 ASP A C 1
ATOM 4338 O O . ASP A 1 549 ? 14.905 -13.504 -36.970 1.00 94.62 549 ASP A O 1
ATOM 4342 N N . THR A 1 550 ? 17.128 -13.321 -37.266 1.00 94.81 550 THR A N 1
ATOM 4343 C CA . THR A 1 550 ? 17.153 -11.876 -37.539 1.00 94.81 550 THR A CA 1
ATOM 4344 C C . THR A 1 550 ? 16.435 -11.475 -38.831 1.00 94.81 550 THR A C 1
ATOM 4346 O O . THR A 1 550 ? 15.946 -10.348 -38.918 1.00 94.81 550 THR A O 1
ATOM 4349 N N . GLU A 1 551 ? 16.322 -12.351 -39.833 1.00 92.38 551 GLU A N 1
ATOM 4350 C CA . GLU A 1 551 ? 15.610 -12.023 -41.077 1.00 92.38 551 GLU A CA 1
ATOM 4351 C C . GLU A 1 551 ? 14.102 -11.922 -40.831 1.00 92.38 551 GLU A C 1
ATOM 4353 O O . GLU A 1 551 ? 13.475 -10.926 -41.200 1.00 92.38 551 GLU A O 1
ATOM 4358 N N . LYS A 1 552 ? 13.530 -12.894 -40.111 1.00 94.44 552 LYS A N 1
ATOM 4359 C CA . LYS A 1 552 ? 12.124 -12.875 -39.684 1.00 94.44 552 LYS A CA 1
ATOM 4360 C C . LYS A 1 552 ? 11.838 -11.752 -38.692 1.00 94.44 552 LYS A C 1
ATOM 4362 O O . LYS A 1 552 ? 10.766 -11.151 -38.764 1.00 94.44 552 LYS A O 1
ATOM 4367 N N . LEU A 1 553 ? 12.795 -11.419 -37.818 1.00 93.50 553 LEU A N 1
ATOM 4368 C CA . LEU A 1 553 ? 12.691 -10.232 -36.969 1.00 93.50 553 LEU A CA 1
ATOM 4369 C C . LEU A 1 553 ? 12.596 -8.963 -37.823 1.00 93.50 553 LEU A C 1
ATOM 4371 O O . LEU A 1 553 ? 11.630 -8.220 -37.687 1.00 93.50 553 LEU A O 1
ATOM 4375 N N . ARG A 1 554 ? 13.543 -8.738 -38.745 1.00 90.19 554 ARG A N 1
ATOM 4376 C CA . ARG A 1 554 ? 13.553 -7.573 -39.648 1.00 90.19 554 ARG A CA 1
ATOM 4377 C C . ARG A 1 554 ? 12.271 -7.481 -40.477 1.00 90.19 554 ARG A C 1
ATOM 4379 O O . ARG A 1 554 ? 11.713 -6.394 -40.577 1.00 90.19 554 ARG A O 1
ATOM 4386 N N . ALA A 1 555 ? 11.755 -8.600 -40.986 1.00 88.62 555 ALA A N 1
ATOM 4387 C CA . ALA A 1 555 ? 10.490 -8.645 -41.724 1.00 88.62 555 ALA A CA 1
ATOM 4388 C C . ALA A 1 555 ? 9.260 -8.241 -40.881 1.00 88.62 555 ALA A C 1
ATOM 4390 O O . ALA A 1 555 ? 8.295 -7.714 -41.428 1.00 88.62 555 ALA A O 1
ATOM 4391 N N . ALA A 1 556 ? 9.284 -8.464 -39.562 1.00 88.69 556 ALA A N 1
ATOM 4392 C CA . ALA A 1 556 ? 8.209 -8.065 -38.649 1.00 88.69 556 ALA A CA 1
ATOM 4393 C C . ALA A 1 556 ? 8.410 -6.676 -38.013 1.00 88.69 556 ALA A C 1
ATOM 4395 O O . ALA A 1 556 ? 7.440 -6.041 -37.600 1.00 88.69 556 ALA A O 1
ATOM 4396 N N . TRP A 1 557 ? 9.660 -6.222 -37.890 1.00 88.06 557 TRP A N 1
ATOM 4397 C CA . TRP A 1 557 ? 10.038 -5.024 -37.138 1.00 88.06 557 TRP A CA 1
ATOM 4398 C C . TRP A 1 557 ? 10.342 -3.803 -38.004 1.00 88.06 557 TRP A C 1
ATOM 4400 O O . TRP A 1 557 ? 10.155 -2.688 -37.516 1.00 88.06 557 TRP A O 1
ATOM 4410 N N . ASN A 1 558 ? 10.819 -3.968 -39.240 1.00 82.88 558 ASN A N 1
ATOM 4411 C CA . ASN A 1 558 ? 11.292 -2.851 -40.057 1.00 82.88 558 ASN A CA 1
ATOM 4412 C C . ASN A 1 558 ? 10.135 -2.249 -40.868 1.00 82.88 558 ASN A C 1
ATOM 4414 O O . ASN A 1 558 ? 9.762 -2.786 -41.907 1.00 82.88 558 ASN A O 1
ATOM 4418 N N . ALA A 1 559 ? 9.592 -1.105 -40.435 1.00 64.69 559 ALA A N 1
ATOM 4419 C CA . ALA A 1 559 ? 8.560 -0.394 -41.206 1.00 64.69 559 ALA A CA 1
ATOM 4420 C C . ALA A 1 559 ? 9.133 0.240 -42.482 1.00 64.69 559 ALA A C 1
ATOM 4422 O O . ALA A 1 559 ? 8.468 0.288 -43.514 1.00 64.69 559 ALA A O 1
ATOM 4423 N N . GLN A 1 560 ? 10.378 0.714 -42.411 1.00 65.56 560 GLN A N 1
ATOM 4424 C CA . GLN A 1 560 ? 11.158 1.122 -43.570 1.00 65.56 560 GLN A CA 1
ATOM 4425 C C . GLN A 1 560 ? 12.654 0.974 -43.273 1.00 65.56 560 GLN A C 1
ATOM 4427 O O . GLN A 1 560 ? 13.119 1.277 -42.171 1.00 65.56 560 GLN A O 1
ATOM 4432 N N . ALA A 1 561 ? 13.396 0.525 -44.282 1.00 70.25 561 ALA A N 1
ATOM 4433 C CA . ALA A 1 561 ? 14.846 0.613 -44.356 1.00 70.25 561 ALA A CA 1
ATOM 4434 C C . ALA A 1 561 ? 15.169 1.381 -45.642 1.00 70.25 561 ALA A C 1
ATOM 4436 O O . ALA A 1 561 ? 15.139 0.822 -46.736 1.00 70.25 561 ALA A O 1
ATOM 4437 N N . VAL A 1 562 ? 15.379 2.688 -45.510 1.00 76.50 562 VAL A N 1
ATOM 4438 C CA . VAL A 1 562 ? 15.629 3.597 -46.635 1.00 76.50 562 VAL A CA 1
ATOM 4439 C C . VAL A 1 562 ? 17.102 4.012 -46.575 1.00 76.50 562 VAL A C 1
ATOM 4441 O O . VAL A 1 562 ? 17.545 4.425 -45.500 1.00 76.50 562 VAL A O 1
ATOM 4444 N N . PRO A 1 563 ? 17.881 3.908 -47.669 1.00 82.94 563 PRO A N 1
ATOM 4445 C CA . PRO A 1 563 ? 19.260 4.391 -47.696 1.00 82.94 563 PRO A CA 1
ATOM 4446 C C . PRO A 1 563 ? 19.358 5.851 -47.241 1.00 82.94 563 PRO A C 1
ATOM 4448 O O . PRO A 1 563 ? 18.473 6.652 -47.537 1.00 82.94 563 PRO A O 1
ATOM 4451 N N . LEU A 1 564 ? 20.428 6.202 -46.522 1.00 87.19 564 LEU A N 1
ATOM 4452 C CA . LEU A 1 564 ? 20.652 7.584 -46.096 1.00 87.19 564 LEU A CA 1
ATOM 4453 C C . LEU A 1 564 ? 20.859 8.474 -47.324 1.00 87.19 564 LEU A C 1
ATOM 4455 O O . LEU A 1 564 ? 21.797 8.259 -48.091 1.00 87.19 564 LEU A O 1
ATOM 4459 N N . GLY A 1 565 ? 19.991 9.469 -47.485 1.00 90.06 565 GLY A N 1
ATOM 4460 C CA . GLY A 1 565 ? 20.097 10.456 -48.549 1.00 90.06 565 GLY A CA 1
ATOM 4461 C C . GLY A 1 565 ? 21.117 11.556 -48.251 1.00 90.06 565 GLY A C 1
ATOM 4462 O O . GLY A 1 565 ? 22.059 11.398 -47.462 1.00 90.06 565 GLY A O 1
ATOM 4463 N N . GLU A 1 566 ? 20.914 12.690 -48.913 1.00 94.00 566 GLU A N 1
ATOM 4464 C CA . GLU A 1 566 ? 21.756 13.877 -48.788 1.00 94.00 566 GLU A CA 1
ATOM 4465 C C . GLU A 1 566 ? 21.644 14.547 -47.411 1.00 94.00 566 GLU A C 1
ATOM 4467 O O . GLU A 1 566 ? 20.697 14.335 -46.653 1.00 94.00 566 GLU A O 1
ATOM 4472 N N . GLU A 1 567 ? 22.652 15.352 -47.084 1.00 95.38 567 GLU A N 1
ATOM 4473 C CA . GLU A 1 567 ? 22.747 16.058 -45.811 1.00 95.38 567 GLU A CA 1
ATOM 4474 C C . GLU A 1 567 ? 21.775 17.245 -45.750 1.00 95.38 567 GLU A C 1
ATOM 4476 O O . GLU A 1 567 ? 21.820 18.134 -46.598 1.00 95.38 567 GLU A O 1
ATOM 4481 N N . MET A 1 568 ? 20.913 17.279 -44.730 1.00 95.56 568 MET A N 1
ATOM 4482 C CA . MET A 1 568 ? 19.933 18.353 -44.532 1.00 95.56 568 MET A CA 1
ATOM 4483 C C . MET A 1 568 ? 20.482 19.493 -43.663 1.00 95.56 568 MET A C 1
ATOM 4485 O O . MET A 1 568 ? 19.940 20.599 -43.711 1.00 95.56 568 MET A O 1
ATOM 4489 N N . LEU A 1 569 ? 21.536 19.251 -42.868 1.00 95.06 569 LEU A N 1
ATOM 4490 C CA . LEU A 1 569 ? 22.163 20.278 -42.028 1.00 95.06 569 LEU A CA 1
ATOM 4491 C C . LEU A 1 569 ? 23.330 20.964 -42.740 1.00 95.06 569 LEU A C 1
ATOM 4493 O O . LEU A 1 569 ? 24.312 20.345 -43.143 1.00 95.06 569 LEU A O 1
ATOM 4497 N N . ARG A 1 570 ? 23.270 22.291 -42.797 1.00 94.56 570 ARG A N 1
ATOM 4498 C CA . ARG A 1 570 ? 24.388 23.157 -43.173 1.00 94.56 570 ARG A CA 1
ATOM 4499 C C . ARG A 1 570 ? 25.321 23.315 -41.974 1.00 94.56 570 ARG A C 1
ATOM 4501 O O . ARG A 1 570 ? 24.866 23.382 -40.832 1.00 94.56 570 ARG A O 1
ATOM 4508 N N . ASN A 1 571 ? 26.626 23.384 -42.237 1.00 94.38 571 ASN A N 1
ATOM 4509 C CA . ASN A 1 571 ? 27.666 23.592 -41.223 1.00 94.38 571 ASN A CA 1
ATOM 4510 C C . ASN A 1 571 ? 27.573 22.631 -40.010 1.00 94.38 571 ASN A C 1
ATOM 4512 O O . ASN A 1 571 ? 27.793 23.026 -38.865 1.00 94.38 571 ASN A O 1
ATOM 4516 N N . GLY A 1 572 ? 27.193 21.367 -40.235 1.00 91.88 572 GLY A N 1
ATOM 4517 C CA . GLY A 1 572 ? 27.101 20.350 -39.176 1.00 91.88 572 GLY A CA 1
ATOM 4518 C C . GLY A 1 572 ? 28.462 19.903 -38.622 1.00 91.88 572 GLY A C 1
ATOM 4519 O O . GLY A 1 572 ? 28.555 19.427 -37.491 1.00 91.88 572 GLY A O 1
ATOM 4520 N N . ASP A 1 573 ? 29.530 20.111 -39.392 1.00 92.31 573 ASP A N 1
ATOM 4521 C CA . ASP A 1 573 ? 30.922 19.839 -39.026 1.00 92.31 573 ASP A CA 1
ATOM 4522 C C . ASP A 1 573 ? 31.704 21.094 -38.590 1.00 92.31 573 ASP A C 1
ATOM 4524 O O . ASP A 1 573 ? 32.917 21.025 -38.391 1.00 92.31 573 ASP A O 1
ATOM 4528 N N . PHE A 1 574 ? 31.012 22.227 -38.419 1.00 94.00 574 PHE A N 1
ATOM 4529 C CA . PHE A 1 574 ? 31.542 23.486 -37.886 1.00 94.00 574 PHE A CA 1
ATOM 4530 C C . PHE A 1 574 ? 32.793 24.024 -38.607 1.00 94.00 574 PHE A C 1
ATOM 4532 O O . PHE A 1 574 ? 33.692 24.577 -37.971 1.00 94.00 574 PHE A O 1
ATOM 4539 N N . ARG A 1 575 ? 32.879 23.874 -39.938 1.00 91.44 575 ARG A N 1
ATOM 4540 C CA . ARG A 1 575 ? 33.930 24.522 -40.753 1.00 91.44 575 ARG A CA 1
ATOM 4541 C C . ARG A 1 575 ? 33.688 26.013 -40.963 1.00 91.44 575 ARG A C 1
ATOM 4543 O O . ARG A 1 575 ? 34.650 26.776 -40.949 1.00 91.44 575 ARG A O 1
ATOM 4550 N N . GLU A 1 576 ? 32.430 26.406 -41.128 1.00 92.75 576 GLU A N 1
ATOM 4551 C CA . GLU A 1 576 ? 32.010 27.796 -41.309 1.00 92.75 576 GLU A CA 1
ATOM 4552 C C . GLU A 1 576 ? 31.675 28.461 -39.957 1.00 92.75 576 GLU A C 1
ATOM 4554 O O . GLU A 1 576 ? 31.449 27.763 -38.962 1.00 92.75 576 GLU A O 1
ATOM 4559 N N . PRO A 1 577 ? 31.590 29.803 -39.885 1.00 91.19 577 PRO A N 1
ATOM 4560 C CA . PRO A 1 577 ? 31.102 30.515 -38.703 1.00 91.19 577 PRO A CA 1
ATOM 4561 C C . PRO A 1 577 ? 29.707 30.075 -38.217 1.00 91.19 577 PRO A C 1
ATOM 4563 O O . PRO A 1 577 ? 28.883 29.588 -38.991 1.00 91.19 577 PRO A O 1
ATOM 4566 N N . LEU A 1 578 ? 29.441 30.311 -36.924 1.00 91.62 578 LEU A N 1
ATOM 4567 C CA . LEU A 1 578 ? 28.166 30.098 -36.212 1.00 91.62 578 LEU A CA 1
ATOM 4568 C C . LEU A 1 578 ? 26.907 30.279 -37.084 1.00 91.62 578 LEU A C 1
ATOM 4570 O O . LEU A 1 578 ? 26.165 29.346 -37.395 1.00 91.62 578 LEU A O 1
ATOM 4574 N N . ASP A 1 579 ? 26.721 31.526 -37.490 1.00 89.81 579 ASP A N 1
ATOM 4575 C CA . ASP A 1 579 ? 25.587 32.076 -38.225 1.00 89.81 579 ASP A CA 1
ATOM 4576 C C . ASP A 1 579 ? 25.418 31.515 -39.649 1.00 89.81 579 ASP A C 1
ATOM 4578 O O . ASP A 1 579 ? 24.351 31.650 -40.249 1.00 89.81 579 ASP A O 1
ATOM 4582 N N . ARG A 1 580 ? 26.418 30.807 -40.191 1.00 89.44 580 ARG A N 1
ATOM 4583 C CA . ARG A 1 580 ? 26.361 30.149 -41.510 1.00 89.44 580 ARG A CA 1
ATOM 4584 C C . ARG A 1 580 ? 25.659 28.783 -41.477 1.00 89.44 580 ARG A C 1
ATOM 4586 O O . ARG A 1 580 ? 26.080 27.836 -42.136 1.00 89.44 580 ARG A O 1
ATOM 4593 N N . GLY A 1 581 ? 24.556 28.686 -40.737 1.00 87.06 581 GLY A N 1
ATOM 4594 C CA . GLY A 1 581 ? 23.669 27.514 -40.716 1.00 87.06 581 GLY A CA 1
ATOM 4595 C C . GLY A 1 581 ? 22.955 27.287 -39.385 1.00 87.06 581 GLY A C 1
ATOM 4596 O O . GLY A 1 581 ? 21.863 26.722 -39.369 1.00 87.06 581 GLY A O 1
ATOM 4597 N N . TRP A 1 582 ? 23.529 27.770 -38.281 1.00 95.69 582 TRP A N 1
ATOM 4598 C CA . TRP A 1 582 ? 22.972 27.614 -36.941 1.00 95.69 582 TRP A CA 1
ATOM 4599 C C . TRP A 1 582 ? 22.598 28.962 -36.323 1.00 95.69 582 TRP A C 1
ATOM 4601 O O . TRP A 1 582 ? 23.233 29.986 -36.564 1.00 95.69 582 TRP A O 1
ATOM 4611 N N . ASN A 1 583 ? 21.577 28.944 -35.473 1.00 94.81 583 ASN A N 1
ATOM 4612 C CA . ASN A 1 583 ? 21.124 30.081 -34.688 1.00 94.81 583 ASN A CA 1
ATOM 4613 C C . ASN A 1 583 ? 21.296 29.789 -33.188 1.00 94.81 583 ASN A C 1
ATOM 4615 O O . ASN A 1 583 ? 21.098 28.660 -32.737 1.00 94.81 583 ASN A O 1
ATOM 4619 N N . MET A 1 584 ? 21.648 30.818 -32.418 1.00 95.06 584 MET A N 1
ATOM 4620 C CA . MET A 1 584 ? 21.753 30.772 -30.958 1.00 95.06 584 MET A CA 1
ATOM 4621 C C . MET A 1 584 ? 20.641 31.642 -30.366 1.00 95.06 584 MET A C 1
ATOM 4623 O O . MET A 1 584 ? 20.828 32.833 -30.107 1.00 95.06 584 MET A O 1
ATOM 4627 N N . GLU A 1 585 ? 19.463 31.042 -30.201 1.00 93.69 585 GLU A N 1
ATOM 4628 C CA . GLU A 1 585 ? 18.264 31.690 -29.669 1.00 93.69 585 GLU A CA 1
ATOM 4629 C C . GLU A 1 585 ? 18.459 32.013 -28.180 1.00 93.69 585 GLU A C 1
ATOM 4631 O O . GLU A 1 585 ? 18.865 31.167 -27.376 1.00 93.69 585 GLU A O 1
ATOM 4636 N N . ARG A 1 586 ? 18.211 33.277 -27.828 1.00 93.31 586 ARG A N 1
ATOM 4637 C CA . ARG A 1 586 ? 18.518 33.877 -26.526 1.00 93.31 586 ARG A CA 1
ATOM 4638 C C . ARG A 1 586 ? 17.579 35.045 -26.238 1.00 93.31 586 ARG A C 1
ATOM 4640 O O . ARG A 1 586 ? 17.187 35.761 -27.156 1.00 93.31 586 ARG A O 1
ATOM 4647 N N . ASP A 1 587 ? 17.279 35.266 -24.964 1.00 91.50 587 ASP A N 1
ATOM 4648 C CA . ASP A 1 587 ? 16.557 36.450 -24.480 1.00 91.50 587 ASP A CA 1
ATOM 4649 C C . ASP A 1 587 ? 17.487 37.442 -23.756 1.00 91.50 587 ASP A C 1
ATOM 4651 O O . ASP A 1 587 ? 18.686 37.209 -23.602 1.00 91.50 587 ASP A O 1
ATOM 4655 N N . ALA A 1 588 ? 16.924 38.556 -23.280 1.00 90.56 588 ALA A N 1
ATOM 4656 C CA . ALA A 1 588 ? 17.661 39.636 -22.623 1.00 90.56 588 ALA A CA 1
ATOM 4657 C C . ALA A 1 588 ? 18.323 39.260 -21.277 1.00 90.56 588 ALA A C 1
ATOM 4659 O O . ALA A 1 588 ? 19.114 40.049 -20.761 1.00 90.56 588 ALA A O 1
ATOM 4660 N N . LYS A 1 589 ? 18.027 38.086 -20.692 1.00 92.31 589 LYS A N 1
ATOM 4661 C CA . LYS A 1 589 ? 18.712 37.568 -19.490 1.00 92.31 589 LYS A CA 1
ATOM 4662 C C . LYS A 1 589 ? 19.724 36.459 -19.800 1.00 92.31 589 LYS A C 1
ATOM 4664 O O . LYS A 1 589 ? 20.459 36.043 -18.906 1.00 92.31 589 LYS A O 1
ATOM 4669 N N . THR A 1 590 ? 19.766 35.985 -21.041 1.00 93.44 590 THR A N 1
ATOM 4670 C CA . THR A 1 590 ? 20.588 34.853 -21.470 1.00 93.44 590 THR A CA 1
ATOM 4671 C C . THR A 1 590 ? 22.037 35.283 -21.721 1.00 93.44 590 THR A C 1
ATOM 4673 O O . THR A 1 590 ? 22.350 35.919 -22.729 1.00 93.44 590 THR A O 1
ATOM 4676 N N . GLU A 1 591 ? 22.955 34.885 -20.840 1.00 96.19 591 GLU A N 1
ATOM 4677 C CA . GLU A 1 591 ? 24.390 35.149 -20.996 1.00 96.19 591 GLU A CA 1
ATOM 4678 C C . GLU A 1 591 ? 25.077 33.886 -21.528 1.00 96.19 591 GLU A C 1
ATOM 4680 O O . GLU A 1 591 ? 25.427 32.977 -20.770 1.00 96.19 591 GLU A O 1
ATOM 4685 N N . VAL A 1 592 ? 25.257 33.824 -22.848 1.00 96.06 592 VAL A N 1
ATOM 4686 C CA . VAL A 1 592 ? 25.870 32.694 -23.561 1.00 96.06 592 VAL A CA 1
ATOM 4687 C C . VAL A 1 592 ? 26.994 33.170 -24.479 1.00 96.06 592 VAL A C 1
ATOM 4689 O O . VAL A 1 592 ? 26.885 34.213 -25.125 1.00 96.06 592 VAL A O 1
ATOM 4692 N N . GLN A 1 593 ? 28.077 32.398 -24.539 1.00 95.56 593 GLN A N 1
ATOM 4693 C CA . GLN A 1 593 ? 29.165 32.561 -25.503 1.00 95.56 593 GLN A CA 1
ATOM 4694 C C . GLN A 1 593 ? 29.303 31.272 -26.316 1.00 95.56 593 GLN A C 1
ATOM 4696 O O . GLN A 1 593 ? 29.228 30.181 -25.757 1.00 95.56 593 GLN A O 1
ATOM 4701 N N . SER A 1 594 ? 29.502 31.393 -27.626 1.00 93.75 594 SER A N 1
ATOM 4702 C CA . SER A 1 594 ? 29.662 30.267 -28.551 1.00 93.75 594 SER A CA 1
ATOM 4703 C C . SER A 1 594 ? 30.888 30.488 -29.428 1.00 93.75 594 SER A C 1
ATOM 4705 O O . SER A 1 594 ? 31.012 31.551 -30.036 1.00 93.75 594 SER A O 1
ATOM 4707 N N . MET A 1 595 ? 31.772 29.498 -29.507 1.00 94.50 595 MET A N 1
ATOM 4708 C CA . MET A 1 595 ? 33.012 29.551 -30.285 1.00 94.50 595 MET A CA 1
ATOM 4709 C C . MET A 1 595 ? 33.293 28.201 -30.951 1.00 94.50 595 MET A C 1
ATOM 4711 O O . MET A 1 595 ? 32.799 27.170 -30.495 1.00 94.50 595 MET A O 1
ATOM 4715 N N . ILE A 1 596 ? 34.057 28.219 -32.044 1.00 94.31 596 ILE A N 1
ATOM 4716 C CA . ILE A 1 596 ? 34.433 27.018 -32.795 1.00 94.31 596 ILE A CA 1
ATOM 4717 C C . ILE A 1 596 ? 35.918 26.734 -32.560 1.00 94.31 596 ILE A C 1
ATOM 4719 O O . ILE A 1 596 ? 36.759 27.589 -32.829 1.00 94.31 596 ILE A O 1
ATOM 4723 N N . GLU A 1 597 ? 36.235 25.534 -32.079 1.00 91.75 597 GLU A N 1
ATOM 4724 C CA . GLU A 1 597 ? 37.595 25.106 -31.727 1.00 91.75 597 GLU A CA 1
ATOM 4725 C C . GLU A 1 597 ? 37.948 23.776 -32.404 1.00 91.75 597 GLU A C 1
ATOM 4727 O O . GLU A 1 597 ? 37.089 22.916 -32.586 1.00 91.75 597 GLU A O 1
ATOM 4732 N N . GLN A 1 598 ? 39.221 23.552 -32.739 1.00 85.12 598 GLN A N 1
ATOM 4733 C CA . GLN A 1 598 ? 39.687 22.265 -33.274 1.00 85.12 598 GLN A CA 1
ATOM 4734 C C . GLN A 1 598 ? 40.141 21.332 -32.136 1.00 85.12 598 GLN A C 1
ATOM 4736 O O . GLN A 1 598 ? 41.318 21.007 -32.003 1.00 85.12 598 GLN A O 1
ATOM 4741 N N . ALA A 1 599 ? 39.190 20.958 -31.274 1.00 82.00 599 ALA A N 1
ATOM 4742 C CA . ALA A 1 599 ? 39.420 20.206 -30.030 1.00 82.00 599 ALA A CA 1
ATOM 4743 C C . ALA A 1 599 ? 38.520 18.952 -29.894 1.00 82.00 599 ALA A C 1
ATOM 4745 O O . ALA A 1 599 ? 38.276 18.453 -28.788 1.00 82.00 599 ALA A O 1
ATOM 4746 N N . GLY A 1 600 ? 37.965 18.477 -31.013 1.00 76.81 600 GLY A N 1
ATOM 4747 C CA . GLY A 1 600 ? 36.990 17.387 -31.055 1.00 76.81 600 GLY A CA 1
ATOM 4748 C C . GLY A 1 600 ? 37.594 15.984 -31.088 1.00 76.81 600 GLY A C 1
ATOM 4749 O O . GLY A 1 600 ? 38.816 15.824 -31.151 1.00 76.81 600 GLY A O 1
ATOM 4750 N N . PRO A 1 601 ? 36.732 14.950 -31.078 1.00 76.94 601 PRO A N 1
ATOM 4751 C CA . PRO A 1 601 ? 37.134 13.593 -31.426 1.00 76.94 601 PRO A CA 1
ATOM 4752 C C . PRO A 1 601 ? 37.803 13.593 -32.800 1.00 76.94 601 PRO A C 1
ATOM 4754 O O . PRO A 1 601 ? 37.379 14.332 -33.688 1.00 76.94 601 PRO A O 1
ATOM 4757 N N . ASP A 1 602 ? 38.845 12.782 -32.968 1.00 79.69 602 ASP A N 1
ATOM 4758 C CA . ASP A 1 602 ? 39.465 12.509 -34.271 1.00 79.69 602 ASP A CA 1
ATOM 4759 C C . ASP A 1 602 ? 39.948 13.773 -35.031 1.00 79.69 602 ASP A C 1
ATOM 4761 O O . ASP A 1 602 ? 40.069 13.780 -36.253 1.00 79.69 602 ASP A O 1
ATOM 4765 N N . GLY A 1 603 ? 40.230 14.864 -34.301 1.00 81.00 603 GLY A N 1
ATOM 4766 C CA . GLY A 1 603 ? 40.668 16.153 -34.856 1.00 81.00 603 GLY A CA 1
ATOM 4767 C C . GLY A 1 603 ? 39.545 17.051 -35.395 1.00 81.00 603 GLY A C 1
ATOM 4768 O O . GLY A 1 603 ? 39.835 18.079 -36.017 1.00 81.00 603 GLY A O 1
ATOM 4769 N N . ALA A 1 604 ? 38.278 16.688 -35.164 1.00 87.31 604 ALA A N 1
ATOM 4770 C CA . ALA A 1 604 ? 37.107 17.435 -35.616 1.00 87.31 604 ALA A CA 1
ATOM 4771 C C . ALA A 1 604 ? 37.007 18.846 -35.004 1.00 87.31 604 ALA A C 1
ATOM 4773 O O . ALA A 1 604 ? 37.503 19.126 -33.905 1.00 87.31 604 ALA A O 1
ATOM 4774 N N . ARG A 1 605 ? 36.297 19.734 -35.710 1.00 93.19 605 ARG A N 1
ATOM 4775 C CA . ARG A 1 605 ? 35.884 21.037 -35.178 1.00 93.19 605 ARG A CA 1
ATOM 4776 C C . ARG A 1 605 ? 34.683 20.874 -34.248 1.00 93.19 605 ARG A C 1
ATOM 4778 O O . ARG A 1 605 ? 33.810 20.034 -34.461 1.00 93.19 605 ARG A O 1
ATOM 4785 N N . VAL A 1 606 ? 34.672 21.689 -33.203 1.00 94.44 606 VAL A N 1
ATOM 4786 C CA . VAL A 1 606 ? 33.740 21.631 -32.080 1.00 94.44 606 VAL A CA 1
ATOM 4787 C C . VAL A 1 606 ? 33.074 22.978 -31.918 1.00 94.44 606 VAL A C 1
ATOM 4789 O O . VAL A 1 606 ? 33.757 23.983 -31.740 1.00 94.44 606 VAL A O 1
ATOM 4792 N N . LEU A 1 607 ? 31.747 22.986 -31.879 1.00 96.38 607 LEU A N 1
ATOM 4793 C CA . LEU A 1 607 ? 30.990 24.082 -31.302 1.00 96.38 607 LEU A CA 1
ATOM 4794 C C . LEU A 1 607 ? 31.039 23.971 -29.777 1.00 96.38 607 LEU A C 1
ATOM 4796 O O . LEU A 1 607 ? 30.395 23.100 -29.187 1.00 96.38 607 LEU A O 1
ATOM 4800 N N . ARG A 1 608 ? 31.775 24.879 -29.141 1.00 96.44 608 ARG A N 1
ATOM 4801 C CA . ARG A 1 608 ? 31.815 25.049 -27.690 1.00 96.44 608 ARG A CA 1
ATOM 4802 C C . ARG A 1 608 ? 30.866 26.171 -27.279 1.00 96.44 608 ARG A C 1
ATOM 4804 O O . ARG A 1 608 ? 31.007 27.309 -27.724 1.00 96.44 608 ARG A O 1
ATOM 4811 N N . ILE A 1 609 ? 29.906 25.852 -26.418 1.00 96.94 609 ILE A N 1
ATOM 4812 C CA . ILE A 1 609 ? 28.910 26.773 -25.865 1.00 96.94 609 ILE A CA 1
ATOM 4813 C C . ILE A 1 609 ? 29.142 26.887 -24.359 1.00 96.94 609 ILE A C 1
ATOM 4815 O O . ILE A 1 609 ? 29.028 25.905 -23.628 1.00 96.94 609 ILE A O 1
ATOM 4819 N N . VAL A 1 610 ? 29.437 28.096 -23.888 1.00 97.38 610 VAL A N 1
ATOM 4820 C CA . VAL A 1 610 ? 29.584 28.435 -22.469 1.00 97.38 610 VAL A CA 1
ATOM 4821 C C . VAL A 1 610 ? 28.376 29.265 -22.049 1.00 97.38 610 VAL A C 1
ATOM 4823 O O . VAL A 1 610 ? 28.275 30.451 -22.372 1.00 97.38 610 VAL A O 1
ATOM 4826 N N . VAL A 1 611 ? 27.453 28.646 -21.317 1.00 96.75 611 VAL A N 1
ATOM 4827 C CA . VAL A 1 611 ? 26.312 29.330 -20.700 1.00 96.75 611 VAL A CA 1
ATOM 4828 C C . VAL A 1 611 ? 26.739 29.844 -19.331 1.00 96.75 611 VAL A C 1
ATOM 4830 O O . VAL A 1 611 ? 26.978 29.062 -18.415 1.00 96.75 611 VAL A O 1
ATOM 4833 N N . LYS A 1 612 ? 26.815 31.163 -19.169 1.00 95.88 612 LYS A N 1
ATOM 4834 C CA . LYS A 1 612 ? 27.023 31.811 -17.864 1.00 95.88 612 LYS A CA 1
ATOM 4835 C C . LYS A 1 612 ? 25.699 31.977 -17.124 1.00 95.88 612 LYS A C 1
ATOM 4837 O O . LYS A 1 612 ? 25.647 31.799 -15.910 1.00 95.88 612 LYS A O 1
ATOM 4842 N N . ARG A 1 613 ? 24.622 32.262 -17.863 1.00 92.69 613 ARG A N 1
ATOM 4843 C CA . ARG A 1 613 ? 23.281 32.484 -17.318 1.00 92.69 613 ARG A CA 1
ATOM 4844 C C . ARG A 1 613 ? 22.200 32.008 -18.283 1.00 92.69 613 ARG A C 1
ATOM 4846 O O . ARG A 1 613 ? 22.245 32.313 -19.472 1.00 92.69 613 ARG A O 1
ATOM 4853 N N . GLN A 1 614 ? 21.234 31.276 -17.740 1.00 89.94 614 GLN A N 1
ATOM 4854 C CA . GLN A 1 614 ? 20.038 30.822 -18.449 1.00 89.94 614 GLN A CA 1
ATOM 4855 C C . GLN A 1 614 ? 19.043 31.982 -18.634 1.00 89.94 614 GLN A C 1
ATOM 4857 O O . GLN A 1 614 ? 19.085 32.955 -17.877 1.00 89.94 614 GLN A O 1
ATOM 4862 N N . GLY A 1 615 ? 18.170 31.880 -19.635 1.00 88.06 615 GLY A N 1
ATOM 4863 C CA . GLY A 1 615 ? 17.192 32.920 -19.954 1.00 88.06 615 GLY A CA 1
ATOM 4864 C C . GLY A 1 615 ? 16.023 33.047 -18.972 1.00 88.06 615 GLY A C 1
ATOM 4865 O O . GLY A 1 615 ? 16.011 32.477 -17.881 1.00 88.06 615 GLY A O 1
ATOM 4866 N N . GLU A 1 616 ? 15.005 33.804 -19.379 1.00 88.25 616 GLU A N 1
ATOM 4867 C CA . GLU A 1 616 ? 13.726 33.916 -18.662 1.00 88.25 616 GLU A CA 1
ATOM 4868 C C . GLU A 1 616 ? 12.892 32.632 -18.757 1.00 88.25 616 GLU A C 1
ATOM 4870 O O . GLU A 1 616 ? 12.097 32.331 -17.866 1.00 88.25 616 GLU A O 1
ATOM 4875 N N . VAL A 1 617 ? 13.096 31.870 -19.833 1.00 86.00 617 VAL A N 1
ATOM 4876 C CA . VAL A 1 617 ? 12.421 30.607 -20.138 1.00 86.00 617 VAL A CA 1
ATOM 4877 C C . VAL A 1 617 ? 13.430 29.466 -20.218 1.00 86.00 617 VAL A C 1
ATOM 4879 O O . VAL A 1 617 ? 14.559 29.637 -20.675 1.00 86.00 617 VAL A O 1
ATOM 4882 N N . SER A 1 618 ? 13.026 28.275 -19.772 1.00 80.25 618 SER A N 1
ATOM 4883 C CA . SER A 1 618 ? 13.945 27.152 -19.529 1.00 80.25 618 SER A CA 1
ATOM 4884 C C . SER A 1 618 ? 14.662 26.627 -20.775 1.00 80.25 618 SER A C 1
ATOM 4886 O O . SER A 1 618 ? 15.711 25.994 -20.640 1.00 80.25 618 SER A O 1
ATOM 4888 N N . TRP A 1 619 ? 14.133 26.889 -21.971 1.00 81.44 619 TRP A N 1
ATOM 4889 C CA . TRP A 1 619 ? 14.753 26.471 -23.224 1.00 81.44 619 TRP A CA 1
ATOM 4890 C C . TRP A 1 619 ? 15.904 27.380 -23.680 1.00 81.44 619 TRP A C 1
ATOM 4892 O O . TRP A 1 619 ? 16.794 26.858 -24.343 1.00 81.44 619 TRP A O 1
ATOM 4902 N N . HIS A 1 620 ? 15.956 28.662 -23.285 1.00 91.38 620 HIS A N 1
ATOM 4903 C CA . HIS A 1 620 ? 17.052 29.578 -23.642 1.00 91.38 620 HIS A CA 1
ATOM 4904 C C . HIS A 1 620 ? 18.279 29.431 -22.712 1.00 91.38 620 HIS A C 1
ATOM 4906 O O . HIS A 1 620 ? 18.109 29.424 -21.488 1.00 91.38 620 HIS A O 1
ATOM 4912 N N . PRO A 1 621 ? 19.522 29.406 -23.237 1.00 94.12 621 PRO A N 1
ATOM 4913 C CA . PRO A 1 621 ? 19.877 29.483 -24.655 1.00 94.12 621 PRO A CA 1
ATOM 4914 C C . PRO A 1 621 ? 19.568 28.183 -25.409 1.00 94.12 621 PRO A C 1
ATOM 4916 O O . PRO A 1 621 ? 19.757 27.086 -24.879 1.00 94.12 621 PRO A O 1
ATOM 4919 N N . GLN A 1 622 ? 19.133 28.325 -26.661 1.00 94.25 622 GLN A N 1
ATOM 4920 C CA . GLN A 1 622 ? 18.752 27.219 -27.537 1.00 94.25 622 GLN A CA 1
ATOM 4921 C C . GLN A 1 622 ? 19.539 27.289 -28.851 1.00 94.25 622 GLN A C 1
ATOM 4923 O O . GLN A 1 622 ? 19.513 28.298 -29.551 1.00 94.25 622 GLN A O 1
ATOM 4928 N N . LEU A 1 623 ? 20.222 26.201 -29.204 1.00 96.62 623 LEU A N 1
ATOM 4929 C CA . LEU A 1 623 ? 20.878 26.039 -30.500 1.00 96.62 623 LEU A CA 1
ATOM 4930 C C . LEU A 1 623 ? 19.866 25.454 -31.491 1.00 96.62 623 LEU A C 1
ATOM 4932 O O . LEU A 1 623 ? 19.312 24.381 -31.240 1.00 96.62 623 LEU A O 1
ATOM 4936 N N . THR A 1 624 ? 19.624 26.124 -32.616 1.00 96.25 624 THR A N 1
ATOM 4937 C CA . THR A 1 624 ? 18.674 25.658 -33.639 1.00 96.25 624 THR A CA 1
ATOM 4938 C C . THR A 1 624 ? 19.255 25.723 -35.045 1.00 96.25 624 THR A C 1
ATOM 4940 O O . THR A 1 624 ? 20.155 26.508 -35.333 1.00 96.25 624 THR A O 1
ATOM 4943 N N . GLN A 1 625 ? 18.727 24.885 -35.934 1.00 96.56 625 GLN A N 1
ATOM 4944 C CA . GLN A 1 625 ? 18.918 25.009 -37.377 1.00 96.56 625 GLN A CA 1
ATOM 4945 C C . GLN A 1 625 ? 17.589 24.699 -38.069 1.00 96.56 625 GLN A C 1
ATOM 4947 O O . GLN A 1 625 ? 16.960 23.683 -37.777 1.00 96.56 625 GLN A O 1
ATOM 4952 N N . ALA A 1 626 ? 17.160 25.591 -38.959 1.00 94.00 626 ALA A N 1
ATOM 4953 C CA . ALA A 1 626 ? 15.849 25.589 -39.603 1.00 94.00 626 ALA A CA 1
ATOM 4954 C C . ALA A 1 626 ? 15.970 25.691 -41.131 1.00 94.00 626 ALA A C 1
ATOM 4956 O O . ALA A 1 626 ? 17.033 26.021 -41.654 1.00 94.00 626 ALA A O 1
ATOM 4957 N N . GLY A 1 627 ? 14.860 25.472 -41.839 1.00 89.44 627 GLY A N 1
ATOM 4958 C CA . GLY A 1 627 ? 14.787 25.679 -43.292 1.00 89.44 627 GLY A CA 1
ATOM 4959 C C . GLY A 1 627 ? 14.981 24.412 -44.126 1.00 89.44 627 GLY A C 1
ATOM 4960 O O . GLY A 1 627 ? 15.343 24.502 -45.298 1.00 89.44 627 GLY A O 1
ATOM 4961 N N . PHE A 1 628 ? 14.721 23.245 -43.535 1.00 94.88 628 PHE A N 1
ATOM 4962 C CA . PHE A 1 628 ? 14.551 21.977 -44.241 1.00 94.88 628 PHE A CA 1
ATOM 4963 C C . PHE A 1 628 ? 13.101 21.489 -44.104 1.00 94.88 628 PHE A C 1
ATOM 4965 O O . PHE A 1 628 ? 12.408 21.853 -43.156 1.00 94.88 628 PHE A O 1
ATOM 4972 N N . GLY A 1 629 ? 12.641 20.659 -45.042 1.00 95.50 629 GLY A N 1
ATOM 4973 C CA . GLY A 1 629 ? 11.318 20.032 -44.978 1.00 95.50 629 GLY A CA 1
ATOM 4974 C C . GLY A 1 629 ? 11.382 18.582 -44.495 1.00 95.50 629 GLY A C 1
ATOM 4975 O O . GLY A 1 629 ? 12.338 17.868 -44.803 1.00 95.50 629 GLY A O 1
ATOM 4976 N N . VAL A 1 630 ? 10.345 18.133 -43.789 1.00 95.25 630 VAL A N 1
ATOM 4977 C CA . VAL A 1 630 ? 10.105 16.721 -43.454 1.00 95.25 630 VAL A CA 1
ATOM 4978 C C . VAL A 1 630 ? 8.808 16.224 -44.095 1.00 95.25 630 VAL A C 1
ATOM 4980 O O . VAL A 1 630 ? 7.902 17.007 -44.378 1.00 95.25 630 VAL A O 1
ATOM 4983 N N . ARG A 1 631 ? 8.722 14.915 -44.352 1.00 93.12 631 ARG A N 1
ATOM 4984 C CA . ARG A 1 631 ? 7.561 14.262 -44.973 1.00 93.12 631 ARG A CA 1
ATOM 4985 C C . ARG A 1 631 ? 6.929 13.238 -44.044 1.00 93.12 631 ARG A C 1
ATOM 4987 O O . ARG A 1 631 ? 7.638 12.474 -43.386 1.00 93.12 631 ARG A O 1
ATOM 4994 N N . LYS A 1 632 ? 5.599 13.177 -44.054 1.00 86.69 632 LYS A N 1
ATOM 4995 C CA . LYS A 1 632 ? 4.816 12.238 -43.254 1.00 86.69 632 LYS A CA 1
ATOM 4996 C C . LYS A 1 632 ? 5.225 10.801 -43.549 1.00 86.69 632 LYS A C 1
ATOM 4998 O O . LYS A 1 632 ? 5.389 10.416 -44.705 1.00 86.69 632 LYS A O 1
ATOM 5003 N N . ASN A 1 633 ? 5.335 9.992 -42.498 1.00 79.31 633 ASN A N 1
ATOM 5004 C CA . ASN A 1 633 ? 5.711 8.579 -42.564 1.00 79.31 633 ASN A CA 1
ATOM 5005 C C . ASN A 1 633 ? 7.103 8.313 -43.183 1.00 79.31 633 ASN A C 1
ATOM 5007 O O . ASN A 1 633 ? 7.429 7.154 -43.431 1.00 79.31 633 ASN A O 1
ATOM 5011 N N . HIS A 1 634 ? 7.935 9.338 -43.408 1.00 85.69 634 HIS A N 1
ATOM 5012 C CA . HIS A 1 634 ? 9.298 9.168 -43.909 1.00 85.69 634 HIS A CA 1
ATOM 5013 C C . HIS A 1 634 ? 10.313 9.116 -42.750 1.00 85.69 634 HIS A C 1
ATOM 5015 O O . HIS A 1 634 ? 10.191 9.908 -41.808 1.00 85.69 634 HIS A O 1
ATOM 5021 N N . PRO A 1 635 ? 11.304 8.206 -42.787 1.00 87.88 635 PRO A N 1
ATOM 5022 C CA . PRO A 1 635 ? 12.363 8.134 -41.793 1.00 87.88 635 PRO A CA 1
ATOM 5023 C C . PRO A 1 635 ? 13.391 9.256 -41.955 1.00 87.88 635 PRO A C 1
ATOM 5025 O O . PRO A 1 635 ? 13.732 9.652 -43.069 1.00 87.88 635 PRO A O 1
ATOM 5028 N N . TYR A 1 636 ? 13.938 9.699 -40.829 1.00 90.75 636 TYR A N 1
ATOM 5029 C CA . TYR A 1 636 ? 15.039 10.650 -40.742 1.00 90.75 636 TYR A CA 1
ATOM 5030 C C . TYR A 1 636 ? 16.046 10.177 -39.696 1.00 90.75 636 TYR A C 1
ATOM 5032 O O . TYR A 1 636 ? 15.665 9.785 -38.593 1.00 90.75 636 TYR A O 1
ATOM 5040 N N . THR A 1 637 ? 17.333 10.241 -40.024 1.00 91.50 637 THR A N 1
ATOM 5041 C CA . THR A 1 637 ? 18.435 9.879 -39.129 1.00 91.50 637 THR A CA 1
ATOM 5042 C C . THR A 1 637 ? 19.169 11.134 -38.679 1.00 91.50 637 THR A C 1
ATOM 5044 O O . THR A 1 637 ? 19.843 11.774 -39.483 1.00 91.50 637 THR A O 1
ATOM 5047 N N . LEU A 1 638 ? 19.071 11.460 -37.389 1.00 93.44 638 LEU A N 1
ATOM 5048 C CA . LEU A 1 638 ? 19.885 12.470 -36.712 1.00 93.44 638 LEU A CA 1
ATOM 5049 C C . LEU A 1 638 ? 21.120 11.803 -36.095 1.00 93.44 638 LEU A C 1
ATOM 5051 O O . LEU A 1 638 ? 20.986 10.790 -35.409 1.00 93.44 638 LEU A O 1
ATOM 5055 N N . ALA A 1 639 ? 22.303 12.389 -36.248 1.00 93.44 639 ALA A N 1
ATOM 5056 C CA . ALA A 1 639 ? 23.519 11.998 -35.538 1.00 93.44 639 ALA A CA 1
ATOM 5057 C C . ALA A 1 639 ? 24.326 13.223 -35.082 1.00 93.44 639 ALA A C 1
ATOM 5059 O O . ALA A 1 639 ? 24.270 14.270 -35.721 1.00 93.44 639 ALA A O 1
ATOM 5060 N N . PHE A 1 640 ? 25.058 13.092 -33.972 1.00 95.25 640 PHE A N 1
ATOM 5061 C CA . PHE A 1 640 ? 26.052 14.067 -33.496 1.00 95.25 640 PHE A CA 1
ATOM 5062 C C . PHE A 1 640 ? 26.989 13.454 -32.444 1.00 95.25 640 PHE A C 1
ATOM 5064 O O . PHE A 1 640 ? 26.703 12.404 -31.866 1.00 95.25 640 PHE A O 1
ATOM 5071 N N . GLN A 1 641 ? 28.106 14.118 -32.160 1.00 94.81 641 GLN A N 1
ATOM 5072 C CA . GLN A 1 641 ? 28.956 13.863 -30.993 1.00 94.81 641 GLN A CA 1
ATOM 5073 C C . GLN A 1 641 ? 28.793 15.006 -29.985 1.00 94.81 641 GLN A C 1
ATOM 5075 O O . GLN A 1 641 ? 28.675 16.165 -30.383 1.00 94.81 641 GLN A O 1
ATOM 5080 N N . ALA A 1 642 ? 28.785 14.703 -28.685 1.00 96.50 642 ALA A N 1
ATOM 5081 C CA . ALA A 1 642 ? 28.672 15.718 -27.636 1.00 96.50 642 ALA A CA 1
ATOM 5082 C C . ALA A 1 642 ? 29.410 15.353 -26.334 1.00 96.50 642 ALA A C 1
ATOM 5084 O O . ALA A 1 642 ? 29.628 14.174 -26.042 1.00 96.50 642 ALA A O 1
ATOM 5085 N N . ARG A 1 643 ? 29.760 16.377 -25.543 1.00 95.31 643 ARG A N 1
ATOM 5086 C CA . ARG A 1 643 ? 30.188 16.294 -24.133 1.00 95.31 643 ARG A CA 1
ATOM 5087 C C . ARG A 1 643 ? 29.796 17.562 -23.355 1.00 95.31 643 ARG A C 1
ATOM 5089 O O . ARG A 1 643 ? 29.363 18.552 -23.944 1.00 95.31 643 ARG A O 1
ATOM 5096 N N . SER A 1 644 ? 29.965 17.552 -22.035 1.00 97.12 644 SER A N 1
ATOM 5097 C CA . SER A 1 644 ? 29.818 18.741 -21.179 1.00 97.12 644 SER A CA 1
ATOM 5098 C C . SER A 1 644 ? 30.733 18.694 -19.954 1.00 97.12 644 SER A C 1
ATOM 5100 O O . SER A 1 644 ? 31.088 17.614 -19.493 1.00 97.12 644 SER A O 1
ATOM 5102 N N . ASP A 1 645 ? 31.083 19.855 -19.391 1.00 95.69 645 ASP A N 1
ATOM 5103 C CA . ASP A 1 645 ? 32.032 19.982 -18.260 1.00 95.69 645 ASP A CA 1
ATOM 5104 C C . ASP A 1 645 ? 31.657 19.185 -16.992 1.00 95.69 645 ASP A C 1
ATOM 5106 O O . ASP A 1 645 ? 32.524 18.801 -16.208 1.00 95.69 645 ASP A O 1
ATOM 5110 N N . ALA A 1 646 ? 30.372 18.893 -16.818 1.00 92.81 646 ALA A N 1
ATOM 5111 C CA . ALA A 1 646 ? 29.808 18.041 -15.782 1.00 92.81 646 ALA A CA 1
ATOM 5112 C C . ALA A 1 646 ? 28.751 17.100 -16.386 1.00 92.81 646 ALA A C 1
ATOM 5114 O O . ALA A 1 646 ? 28.433 17.172 -17.575 1.00 92.81 646 ALA A O 1
ATOM 5115 N N . LYS A 1 647 ? 28.161 16.221 -15.566 1.00 91.38 647 LYS A N 1
ATOM 5116 C CA . LYS A 1 647 ? 27.003 15.404 -15.966 1.00 91.38 647 LYS A CA 1
ATOM 5117 C C . LYS A 1 647 ? 25.765 16.300 -16.100 1.00 91.38 647 LYS A C 1
ATOM 5119 O O . LYS A 1 647 ? 25.280 16.817 -15.097 1.00 91.38 647 LYS A O 1
ATOM 5124 N N . ARG A 1 648 ? 25.255 16.488 -17.320 1.00 91.69 648 ARG A N 1
ATOM 5125 C CA . ARG A 1 648 ? 24.148 17.418 -17.633 1.00 91.69 648 ARG A CA 1
ATOM 5126 C C . ARG A 1 648 ? 23.102 16.748 -18.518 1.00 91.69 648 ARG A C 1
ATOM 5128 O O . ARG A 1 648 ? 23.410 15.784 -19.209 1.00 91.69 648 ARG A O 1
ATOM 5135 N N . GLN A 1 649 ? 21.872 17.259 -18.517 1.00 90.81 649 GLN A N 1
ATOM 5136 C CA . GLN A 1 649 ? 20.872 16.900 -19.528 1.00 90.81 649 GLN A CA 1
ATOM 5137 C C . GLN A 1 649 ? 20.681 18.052 -20.509 1.00 90.81 649 GLN A C 1
ATOM 5139 O O . GLN A 1 649 ? 20.615 19.207 -20.096 1.00 90.81 649 GLN A O 1
ATOM 5144 N N . ILE A 1 650 ? 20.568 17.705 -21.787 1.00 94.69 650 ILE A N 1
ATOM 5145 C CA . ILE A 1 650 ? 20.099 18.577 -22.863 1.00 94.69 650 ILE A CA 1
ATOM 5146 C C . ILE A 1 650 ? 18.823 17.984 -23.462 1.00 94.69 650 ILE A C 1
ATOM 5148 O O . ILE A 1 650 ? 18.540 16.790 -23.307 1.00 94.69 650 ILE A O 1
ATOM 5152 N N . HIS A 1 651 ? 18.066 18.805 -24.174 1.00 93.50 651 HIS A N 1
ATOM 5153 C CA . HIS A 1 651 ? 16.843 18.394 -24.850 1.00 93.50 651 HIS A CA 1
ATOM 5154 C C . HIS A 1 651 ? 17.018 18.528 -26.360 1.00 93.50 651 HIS A C 1
ATOM 5156 O O . HIS A 1 651 ? 17.472 19.572 -26.812 1.00 93.50 651 HIS A O 1
ATOM 5162 N N . VAL A 1 652 ? 16.686 17.494 -27.135 1.00 95.12 652 VAL A N 1
ATOM 5163 C CA . VAL A 1 652 ? 16.903 17.447 -28.590 1.00 95.12 652 VAL A CA 1
ATOM 5164 C C . VAL A 1 652 ? 15.595 17.074 -29.277 1.00 95.12 652 VAL A C 1
ATOM 5166 O O . VAL A 1 652 ? 14.964 16.093 -28.895 1.00 95.12 652 VAL A O 1
ATOM 5169 N N . ASN A 1 653 ? 15.152 17.851 -30.264 1.00 94.12 653 ASN A N 1
ATOM 5170 C CA . ASN A 1 653 ? 13.874 17.613 -30.943 1.00 94.12 653 ASN A CA 1
ATOM 5171 C C . ASN A 1 653 ? 13.859 18.107 -32.397 1.00 94.12 653 ASN A C 1
ATOM 5173 O O . ASN A 1 653 ? 14.671 18.953 -32.782 1.00 94.12 653 ASN A O 1
ATOM 5177 N N . CYS A 1 654 ? 12.907 17.590 -33.178 1.00 95.44 654 CYS A N 1
ATOM 5178 C CA . CYS A 1 654 ? 12.512 18.146 -34.468 1.00 95.44 654 CYS A CA 1
ATOM 5179 C C . CYS A 1 654 ? 11.088 18.704 -34.352 1.00 95.44 654 CYS A C 1
ATOM 5181 O O . CYS A 1 654 ? 10.184 18.052 -33.819 1.00 95.44 654 CYS A O 1
ATOM 5183 N N . MET A 1 655 ? 10.901 19.938 -34.806 1.00 94.94 655 MET A N 1
ATOM 5184 C CA . MET A 1 655 ? 9.674 20.708 -34.616 1.00 94.94 655 MET A CA 1
ATOM 5185 C C . MET A 1 655 ? 9.454 21.685 -35.769 1.00 94.94 655 MET A C 1
ATOM 5187 O O . MET A 1 655 ? 10.384 21.964 -36.525 1.00 94.94 655 MET A O 1
ATOM 5191 N N . MET A 1 656 ? 8.257 22.253 -35.867 1.00 96.25 656 MET A N 1
ATOM 5192 C CA . MET A 1 656 ? 7.975 23.367 -36.777 1.00 96.25 656 MET A CA 1
ATOM 5193 C C . MET A 1 656 ? 8.909 24.555 -36.486 1.00 96.25 656 MET A C 1
ATOM 5195 O O . MET A 1 656 ? 9.195 24.862 -35.325 1.00 96.25 656 MET A O 1
ATOM 5199 N N . ALA A 1 657 ? 9.366 25.252 -37.528 1.00 94.88 657 ALA A N 1
ATOM 5200 C CA . ALA A 1 657 ? 10.088 26.527 -37.424 1.00 94.88 657 ALA A CA 1
ATOM 5201 C C . ALA A 1 657 ? 9.144 27.749 -37.471 1.00 94.88 657 ALA A C 1
ATOM 5203 O O . ALA A 1 657 ? 9.567 28.860 -37.788 1.00 94.88 657 ALA A O 1
ATOM 5204 N N . HIS A 1 658 ? 7.862 27.529 -37.185 1.00 93.88 658 HIS A N 1
ATOM 5205 C CA . HIS A 1 658 ? 6.801 28.526 -37.099 1.00 93.88 658 HIS A CA 1
ATOM 5206 C C . HIS A 1 658 ? 5.727 28.067 -36.104 1.00 93.88 658 HIS A C 1
ATOM 5208 O O . HIS A 1 658 ? 5.695 26.906 -35.694 1.00 93.88 658 HIS A O 1
ATOM 5214 N N . GLU A 1 659 ? 4.819 28.973 -35.749 1.00 89.50 659 GLU A N 1
ATOM 5215 C CA . GLU A 1 659 ? 3.599 28.673 -34.993 1.00 89.50 659 GLU A CA 1
ATOM 5216 C C . GLU A 1 659 ? 2.753 27.598 -35.718 1.00 89.50 659 GLU A C 1
ATOM 5218 O O . GLU A 1 659 ? 2.688 27.634 -36.952 1.00 89.50 659 GLU A O 1
ATOM 5223 N N . PRO A 1 660 ? 2.135 26.618 -35.021 1.00 93.19 660 PRO A N 1
ATOM 5224 C CA . PRO A 1 660 ? 2.009 26.438 -33.563 1.00 93.19 660 PRO A CA 1
ATOM 5225 C C . PRO A 1 660 ? 3.230 25.846 -32.828 1.00 93.19 660 PRO A C 1
ATOM 5227 O O . PRO A 1 660 ? 3.119 25.525 -31.648 1.00 93.19 660 PRO A O 1
ATOM 5230 N N . TRP A 1 661 ? 4.398 25.718 -33.469 1.00 90.62 661 TRP A N 1
ATOM 5231 C CA . TRP A 1 661 ? 5.631 25.183 -32.862 1.00 90.62 661 TRP A CA 1
ATOM 5232 C C . TRP A 1 661 ? 5.519 23.718 -32.389 1.00 90.62 661 TRP A C 1
ATOM 5234 O O . TRP A 1 661 ? 6.206 23.298 -31.455 1.00 90.62 661 TRP A O 1
ATOM 5244 N N . GLU A 1 662 ? 4.671 22.917 -33.039 1.00 91.50 662 GLU A N 1
ATOM 5245 C CA . GLU A 1 662 ? 4.478 21.502 -32.700 1.00 91.50 662 GLU A CA 1
ATOM 5246 C C . GLU A 1 662 ? 5.696 20.625 -33.048 1.00 91.50 662 GLU A C 1
ATOM 5248 O O . GLU A 1 662 ? 6.526 20.960 -33.899 1.00 91.50 662 GLU A O 1
ATOM 5253 N N . ARG A 1 663 ? 5.805 19.470 -32.376 1.00 91.81 663 ARG A N 1
ATOM 5254 C CA . ARG A 1 663 ? 6.814 18.442 -32.678 1.00 91.81 663 ARG A CA 1
ATOM 5255 C C . ARG A 1 663 ? 6.461 17.694 -33.959 1.00 91.81 663 ARG A C 1
ATOM 5257 O O . ARG A 1 663 ? 5.299 17.391 -34.198 1.00 91.81 663 ARG A O 1
ATOM 5264 N N . LEU A 1 664 ? 7.491 17.339 -34.721 1.00 91.69 664 LEU A N 1
ATOM 5265 C CA . LEU A 1 664 ? 7.392 16.628 -35.997 1.00 91.69 664 LEU A CA 1
ATOM 5266 C C . LEU A 1 664 ? 7.905 15.189 -35.832 1.00 91.69 664 LEU A C 1
ATOM 5268 O O . LEU A 1 664 ? 8.925 14.794 -36.392 1.00 91.69 664 LEU A O 1
ATOM 5272 N N . GLY A 1 665 ? 7.243 14.430 -34.957 1.00 82.44 665 GLY A N 1
ATOM 5273 C CA . GLY A 1 665 ? 7.567 13.028 -34.661 1.00 82.44 665 GLY A CA 1
ATOM 5274 C C . GLY A 1 665 ? 8.849 12.751 -33.851 1.00 82.44 665 GLY A C 1
ATOM 5275 O O . GLY A 1 665 ? 9.136 11.584 -33.591 1.00 82.44 665 GLY A O 1
ATOM 5276 N N . PHE A 1 666 ? 9.617 13.765 -33.419 1.00 88.00 666 PHE A N 1
ATOM 5277 C CA . PHE A 1 666 ? 10.872 13.545 -32.677 1.00 88.00 666 PHE A CA 1
ATOM 5278 C C . PHE A 1 666 ? 11.125 14.508 -31.511 1.00 88.00 666 PHE A C 1
ATOM 5280 O O . PHE A 1 666 ? 11.228 15.722 -31.688 1.00 88.00 666 PHE A O 1
ATOM 5287 N N . GLU A 1 667 ? 11.332 13.934 -30.327 1.00 88.38 667 GLU A N 1
ATOM 5288 C CA . GLU A 1 667 ? 11.816 14.588 -29.109 1.00 88.38 667 GLU A CA 1
ATOM 5289 C C . GLU A 1 667 ? 12.572 13.557 -28.247 1.00 88.38 667 GLU A C 1
ATOM 5291 O O . GLU A 1 667 ? 12.170 12.395 -28.174 1.00 88.38 667 GLU A O 1
ATOM 5296 N N . THR A 1 668 ? 13.679 13.950 -27.609 1.00 83.81 668 THR A N 1
ATOM 5297 C CA . THR A 1 668 ? 14.438 13.110 -26.669 1.00 83.81 668 THR A CA 1
ATOM 5298 C C . THR A 1 668 ? 15.283 13.945 -25.693 1.00 83.81 668 THR A C 1
ATOM 5300 O O . THR A 1 668 ? 15.584 15.117 -25.933 1.00 83.81 668 THR A O 1
ATOM 5303 N N . ARG A 1 669 ? 15.695 13.345 -24.568 1.00 86.88 669 ARG A N 1
ATOM 5304 C CA . ARG A 1 669 ? 16.599 13.949 -23.572 1.00 86.88 669 ARG A CA 1
ATOM 5305 C C . ARG A 1 669 ? 17.926 13.210 -23.558 1.00 86.88 669 ARG A C 1
ATOM 5307 O O . ARG A 1 669 ? 17.972 12.019 -23.265 1.00 86.88 669 ARG A O 1
ATOM 5314 N N . VAL A 1 670 ? 19.017 13.929 -23.793 1.00 86.12 670 VAL A N 1
ATOM 5315 C CA . VAL A 1 670 ? 20.362 13.348 -23.847 1.00 86.12 670 VAL A CA 1
ATOM 5316 C C . VAL A 1 670 ? 21.126 13.719 -22.581 1.00 86.12 670 VAL A C 1
ATOM 5318 O O . VAL A 1 670 ? 21.213 14.891 -22.221 1.00 86.12 670 VAL A O 1
ATOM 5321 N N . THR A 1 671 ? 21.672 12.717 -21.884 1.00 87.88 671 THR A N 1
ATOM 5322 C CA . THR A 1 671 ? 22.574 12.943 -20.744 1.00 87.88 671 THR A CA 1
ATOM 5323 C C . THR A 1 671 ? 24.014 12.981 -21.243 1.00 87.88 671 THR A C 1
ATOM 5325 O O . THR A 1 671 ? 24.541 11.959 -21.679 1.00 87.88 671 THR A O 1
ATOM 5328 N N . LEU A 1 672 ? 24.633 14.155 -21.157 1.00 93.19 672 LEU A N 1
ATOM 5329 C CA . LEU A 1 672 ? 26.034 14.394 -21.483 1.00 93.19 672 LEU A CA 1
ATOM 5330 C C . LEU A 1 672 ? 26.924 14.223 -20.249 1.00 93.19 672 LEU A C 1
ATOM 5332 O O . LEU A 1 672 ? 26.474 14.355 -19.105 1.00 93.19 672 LEU A O 1
ATOM 5336 N N . THR A 1 673 ? 28.200 13.937 -20.490 1.00 92.12 673 THR A N 1
ATOM 5337 C CA . THR A 1 673 ? 29.251 13.791 -19.475 1.00 92.12 673 THR A CA 1
ATOM 5338 C C . THR A 1 673 ? 30.547 14.460 -19.958 1.00 92.12 673 THR A C 1
ATOM 5340 O O . THR A 1 673 ? 30.609 14.863 -21.119 1.00 92.12 673 THR A O 1
ATOM 5343 N N . PRO A 1 674 ? 31.613 14.539 -19.136 1.00 95.31 674 PRO A N 1
ATOM 5344 C CA . PRO A 1 674 ? 32.928 15.022 -19.584 1.00 95.31 674 PRO A CA 1
ATOM 5345 C C . PRO A 1 674 ? 33.617 14.157 -20.653 1.00 95.31 674 PRO A C 1
ATOM 5347 O O . PRO A 1 674 ? 34.630 14.570 -21.216 1.00 95.31 674 PRO A O 1
ATOM 5350 N N . LYS A 1 675 ? 33.096 12.957 -20.945 1.00 92.75 675 LYS A N 1
ATOM 5351 C CA . LYS A 1 675 ? 33.572 12.105 -22.041 1.00 92.75 675 LYS A CA 1
ATOM 5352 C C . LYS A 1 675 ? 32.769 12.396 -23.307 1.00 92.75 675 LYS A C 1
ATOM 5354 O O . LYS A 1 675 ? 31.555 12.558 -23.242 1.00 92.75 675 LYS A O 1
ATOM 5359 N N . TRP A 1 676 ? 33.440 12.404 -24.457 1.00 92.38 676 TRP A N 1
ATOM 5360 C CA . TRP A 1 676 ? 32.772 12.461 -25.758 1.00 92.38 676 TRP A CA 1
ATOM 5361 C C . TRP A 1 676 ? 31.897 11.225 -25.979 1.00 92.38 676 TRP A C 1
ATOM 5363 O O . TRP A 1 676 ? 32.342 10.093 -25.794 1.00 92.38 676 TRP A O 1
ATOM 5373 N N . GLN A 1 677 ? 30.652 11.453 -26.388 1.00 89.38 677 GLN A N 1
ATOM 5374 C CA . GLN A 1 677 ? 29.653 10.424 -26.661 1.00 89.38 677 GLN A CA 1
ATOM 5375 C C . GLN A 1 677 ? 29.069 10.655 -28.061 1.00 89.38 677 GLN A C 1
ATOM 5377 O O . GLN A 1 677 ? 28.759 11.791 -28.420 1.00 89.38 677 GLN A O 1
ATOM 5382 N N . ARG A 1 678 ? 28.927 9.591 -28.866 1.00 90.00 678 ARG A N 1
ATOM 5383 C CA . ARG A 1 678 ? 28.220 9.649 -30.157 1.00 90.00 678 ARG A CA 1
ATOM 5384 C C . ARG A 1 678 ? 26.754 9.289 -29.949 1.00 90.00 678 ARG A C 1
ATOM 5386 O O . ARG A 1 678 ? 26.447 8.245 -29.380 1.00 90.00 678 ARG A O 1
ATOM 5393 N N . HIS A 1 679 ? 25.870 10.129 -30.460 1.00 87.62 679 HIS A N 1
ATOM 5394 C CA . HIS A 1 679 ? 24.428 9.947 -30.452 1.00 87.62 679 HIS A CA 1
ATOM 5395 C C . HIS A 1 679 ? 23.939 9.760 -31.889 1.00 87.62 679 HIS A C 1
ATOM 5397 O O . HIS A 1 679 ? 24.408 10.441 -32.802 1.00 87.62 679 HIS A O 1
ATOM 5403 N N . ARG A 1 680 ? 23.008 8.826 -32.098 1.00 87.81 680 ARG A N 1
ATOM 5404 C CA . ARG A 1 680 ? 22.300 8.631 -33.366 1.00 87.81 680 ARG A CA 1
ATOM 5405 C C . ARG A 1 680 ? 20.872 8.188 -33.069 1.00 87.81 680 ARG A C 1
ATOM 5407 O O . ARG A 1 680 ? 20.675 7.308 -32.237 1.00 87.81 680 ARG A O 1
ATOM 5414 N N . PHE A 1 681 ? 19.908 8.788 -33.752 1.00 85.44 681 PHE A N 1
ATOM 5415 C CA . PHE A 1 681 ? 18.482 8.533 -33.597 1.00 85.44 681 PHE A CA 1
ATOM 5416 C C . PHE A 1 681 ? 17.834 8.462 -34.978 1.00 85.44 681 PHE A C 1
ATOM 5418 O O . PHE A 1 681 ? 17.953 9.413 -35.750 1.00 85.44 681 PHE A O 1
ATOM 5425 N N . THR A 1 682 ? 17.121 7.377 -35.270 1.00 86.00 682 THR A N 1
ATOM 5426 C CA . THR A 1 682 ? 16.179 7.340 -36.396 1.00 86.00 682 THR A CA 1
ATOM 5427 C C . THR A 1 682 ? 14.791 7.702 -35.867 1.00 86.00 682 THR A C 1
ATOM 5429 O O . THR A 1 682 ? 14.384 7.213 -34.812 1.00 86.00 682 THR A O 1
ATOM 5432 N N . PHE A 1 683 ? 14.064 8.565 -36.569 1.00 85.31 683 PHE A N 1
ATOM 5433 C CA . PHE A 1 683 ? 12.683 8.935 -36.256 1.00 85.31 683 PHE A CA 1
ATOM 5434 C C . PHE A 1 683 ? 11.827 8.971 -37.521 1.00 85.31 683 PHE A C 1
ATOM 5436 O O . PHE A 1 683 ? 12.356 8.920 -38.626 1.00 85.31 683 PHE A O 1
ATOM 5443 N N . VAL A 1 684 ? 10.507 9.059 -37.362 1.00 85.25 684 VAL A N 1
ATOM 5444 C CA . VAL A 1 684 ? 9.548 9.198 -38.466 1.00 85.25 684 VAL A CA 1
ATOM 5445 C C . VAL A 1 684 ? 8.701 10.433 -38.203 1.00 85.25 684 VAL A C 1
ATOM 5447 O O . VAL A 1 684 ? 8.155 10.561 -37.108 1.00 85.25 684 VAL A O 1
ATOM 5450 N N . ALA A 1 685 ? 8.579 11.334 -39.178 1.00 87.31 685 ALA A N 1
ATOM 5451 C CA . ALA A 1 685 ? 7.722 12.508 -39.023 1.00 87.31 685 ALA A CA 1
ATOM 5452 C C . ALA A 1 685 ? 6.232 12.112 -39.089 1.00 87.31 685 ALA A C 1
ATOM 5454 O O . ALA A 1 685 ? 5.804 11.352 -39.962 1.00 87.31 685 ALA A O 1
ATOM 5455 N N . ASP A 1 686 ? 5.428 12.633 -38.160 1.00 84.00 686 ASP A N 1
ATOM 5456 C CA . ASP A 1 686 ? 3.991 12.343 -38.018 1.00 84.00 686 ASP A CA 1
ATOM 5457 C C . ASP A 1 686 ? 3.118 13.062 -39.068 1.00 84.00 686 ASP A C 1
ATOM 5459 O O . ASP A 1 686 ? 1.962 12.687 -39.313 1.00 84.00 686 ASP A O 1
ATOM 5463 N N . ARG A 1 687 ? 3.690 14.086 -39.707 1.00 90.12 687 ARG A N 1
ATOM 5464 C CA . ARG A 1 687 ? 3.079 14.951 -40.718 1.00 90.12 687 ARG A CA 1
ATOM 5465 C C . ARG A 1 687 ? 4.121 15.474 -41.708 1.00 90.12 687 ARG A C 1
ATOM 5467 O O . ARG A 1 687 ? 5.321 15.403 -41.452 1.00 90.12 687 ARG A O 1
ATOM 5474 N N . ASP A 1 688 ? 3.640 16.006 -42.824 1.00 95.38 688 ASP A N 1
ATOM 5475 C CA . ASP A 1 688 ? 4.444 16.796 -43.749 1.00 95.38 688 ASP A CA 1
ATOM 5476 C C . ASP A 1 688 ? 4.609 18.212 -43.192 1.00 95.38 688 ASP A C 1
ATOM 5478 O O . ASP A 1 688 ? 3.638 18.809 -42.727 1.00 95.38 688 ASP A O 1
ATOM 5482 N N . ASP A 1 689 ? 5.823 18.753 -43.256 1.00 96.56 689 ASP A N 1
ATOM 5483 C CA . ASP A 1 689 ? 6.105 20.138 -42.886 1.00 96.56 689 ASP A CA 1
ATOM 5484 C C . ASP A 1 689 ? 7.254 20.695 -43.750 1.00 96.56 689 ASP A C 1
ATOM 5486 O O . ASP A 1 689 ? 8.346 20.122 -43.758 1.00 96.56 689 ASP A O 1
ATOM 5490 N N . PRO A 1 690 ? 7.053 21.790 -44.508 1.00 95.94 690 PRO A N 1
ATOM 5491 C CA . PRO A 1 690 ? 8.069 22.334 -45.411 1.00 95.94 690 PRO A CA 1
ATOM 5492 C C . PRO A 1 690 ? 9.113 23.225 -44.712 1.00 95.94 690 PRO A C 1
ATOM 5494 O O . PRO A 1 690 ? 10.024 23.720 -45.377 1.00 95.94 690 PRO A O 1
ATOM 5497 N N . LYS A 1 691 ? 8.964 23.495 -43.409 1.00 95.50 691 LYS A N 1
ATOM 5498 C CA . LYS A 1 691 ? 9.746 24.463 -42.629 1.00 95.50 691 LYS A CA 1
ATOM 5499 C C . LYS A 1 691 ? 10.013 23.918 -41.221 1.00 95.50 691 LYS A C 1
ATOM 5501 O O . LYS A 1 691 ? 9.736 24.574 -40.219 1.00 95.50 691 LYS A O 1
ATOM 5506 N N . ALA A 1 692 ? 10.613 22.739 -41.143 1.00 96.88 692 ALA A N 1
ATOM 5507 C CA . ALA A 1 692 ? 11.061 22.154 -39.891 1.00 96.88 692 ALA A CA 1
ATOM 5508 C C . ALA A 1 692 ? 12.342 22.832 -39.358 1.00 96.88 692 ALA A C 1
ATOM 5510 O O . ALA A 1 692 ? 13.097 23.493 -40.087 1.00 96.88 692 ALA A O 1
ATOM 5511 N N . ARG A 1 693 ? 12.602 22.631 -38.062 1.00 96.44 693 ARG A N 1
ATOM 5512 C CA . ARG A 1 693 ? 13.879 22.907 -37.398 1.00 96.44 693 ARG A CA 1
ATOM 5513 C C . ARG A 1 693 ? 14.326 21.763 -36.495 1.00 96.44 693 ARG A C 1
ATOM 5515 O O . ARG A 1 693 ? 13.518 21.114 -35.829 1.00 96.44 693 ARG A O 1
ATOM 5522 N N . LEU A 1 694 ? 15.638 21.566 -36.436 1.00 97.25 694 LEU A N 1
ATOM 5523 C CA . LEU A 1 694 ? 16.329 20.851 -35.369 1.00 97.25 694 LEU A CA 1
ATOM 5524 C C . LEU A 1 694 ? 16.540 21.829 -34.204 1.00 97.25 694 LEU A C 1
ATOM 5526 O O . LEU A 1 694 ? 16.827 23.009 -34.418 1.00 97.25 694 LEU A O 1
ATOM 5530 N N . SER A 1 695 ? 16.375 21.359 -32.970 1.00 96.25 695 SER A N 1
ATOM 5531 C CA . SER A 1 695 ? 16.503 22.186 -31.767 1.00 96.25 695 SER A CA 1
ATOM 5532 C C . SER A 1 695 ? 17.192 21.447 -30.629 1.00 96.25 695 SER A C 1
ATOM 5534 O O . SER A 1 695 ? 16.793 20.335 -30.284 1.00 96.25 695 SER A O 1
ATOM 5536 N N . ILE A 1 696 ? 18.187 22.101 -30.026 1.00 97.06 696 ILE A N 1
ATOM 5537 C CA . ILE A 1 696 ? 18.909 21.666 -28.832 1.00 97.06 696 ILE A CA 1
ATOM 5538 C C . ILE A 1 696 ? 18.712 22.726 -27.740 1.00 97.06 696 ILE A C 1
ATOM 5540 O O . ILE A 1 696 ? 19.229 23.836 -27.853 1.00 97.06 696 ILE A O 1
ATOM 5544 N N . SER A 1 697 ? 17.947 22.398 -26.697 1.00 94.81 697 SER A N 1
ATOM 5545 C CA . SER A 1 697 ? 17.529 23.330 -25.638 1.00 94.81 697 SER A CA 1
ATOM 5546 C C . SER A 1 697 ? 17.891 22.846 -24.229 1.00 94.81 697 SER A C 1
ATOM 5548 O O . SER A 1 697 ? 18.432 21.753 -24.035 1.00 94.81 697 SER A O 1
ATOM 5550 N N . ASN A 1 698 ? 17.537 23.664 -23.231 1.00 91.44 698 ASN A N 1
ATOM 5551 C CA . ASN A 1 698 ? 17.713 23.405 -21.795 1.00 91.44 698 ASN A CA 1
ATOM 5552 C C . ASN A 1 698 ? 19.191 23.401 -21.357 1.00 91.44 698 ASN A C 1
ATOM 5554 O O . ASN A 1 698 ? 19.591 22.664 -20.452 1.00 91.44 698 ASN A O 1
ATOM 5558 N N . LEU A 1 699 ? 20.001 24.249 -21.994 1.00 93.44 699 LEU A N 1
ATOM 5559 C CA . LEU A 1 699 ? 21.413 24.450 -21.682 1.00 93.44 699 LEU A CA 1
ATOM 5560 C C . LEU A 1 699 ? 21.565 25.257 -20.373 1.00 93.44 699 LEU A C 1
ATOM 5562 O O . LEU A 1 699 ? 21.707 26.477 -20.380 1.00 93.44 699 LEU A O 1
ATOM 5566 N N . ALA A 1 700 ? 21.490 24.573 -19.231 1.00 92.50 700 ALA A N 1
ATOM 5567 C CA . ALA A 1 700 ? 21.737 25.139 -17.903 1.00 92.50 700 ALA A CA 1
ATOM 5568 C C . ALA A 1 700 ? 23.193 25.658 -17.740 1.00 92.50 700 ALA A C 1
ATOM 5570 O O . ALA A 1 700 ? 24.092 25.158 -18.413 1.00 92.50 700 ALA A O 1
ATOM 5571 N N . PRO A 1 701 ? 23.487 26.601 -16.819 1.00 94.94 701 PRO A N 1
ATOM 5572 C CA . PRO A 1 701 ? 24.799 27.254 -16.718 1.00 94.94 701 PRO A CA 1
ATOM 5573 C C . PRO A 1 701 ? 25.985 26.284 -16.615 1.00 94.94 701 PRO A C 1
ATOM 5575 O O . PRO A 1 701 ? 26.058 25.456 -15.700 1.00 94.94 701 PRO A O 1
ATOM 5578 N N . GLY A 1 702 ? 26.902 26.379 -17.577 1.00 95.94 702 GLY A N 1
ATOM 5579 C CA . GLY A 1 702 ? 27.975 25.420 -17.819 1.00 95.94 702 GLY A CA 1
ATOM 5580 C C . GLY A 1 702 ? 28.487 25.395 -19.259 1.00 95.94 702 GLY A C 1
ATOM 5581 O O . GLY A 1 702 ? 28.025 26.142 -20.120 1.00 95.94 702 GLY A O 1
ATOM 5582 N N . THR A 1 703 ? 29.440 24.502 -19.515 1.00 97.19 703 THR A N 1
ATOM 5583 C CA . THR A 1 703 ? 30.053 24.277 -20.830 1.00 97.19 703 THR A CA 1
ATOM 5584 C C . THR A 1 703 ? 29.480 23.039 -21.510 1.00 97.19 703 THR A C 1
ATOM 5586 O O . THR A 1 703 ? 29.440 21.957 -20.919 1.00 97.19 703 THR A O 1
ATOM 5589 N N . TYR A 1 704 ? 29.128 23.194 -22.781 1.00 97.56 704 TYR A N 1
ATOM 5590 C CA . TYR A 1 704 ? 28.683 22.145 -23.691 1.00 97.56 704 TYR A CA 1
ATOM 5591 C C . TYR A 1 704 ? 29.548 22.164 -24.946 1.00 97.56 704 TYR A C 1
ATOM 5593 O O . TYR A 1 704 ? 29.900 23.235 -25.435 1.00 97.56 704 TYR A O 1
ATOM 5601 N N . GLU A 1 705 ? 29.875 20.997 -25.483 1.00 96.81 705 GLU A N 1
ATOM 5602 C CA . GLU A 1 705 ? 30.707 20.862 -26.676 1.00 96.81 705 GLU A CA 1
ATOM 5603 C C . GLU A 1 705 ? 30.064 19.854 -27.624 1.00 96.81 705 GLU A C 1
ATOM 5605 O O . GLU A 1 705 ? 29.724 18.744 -27.214 1.00 96.81 705 GLU A O 1
ATOM 5610 N N . PHE A 1 706 ? 29.887 20.252 -28.884 1.00 96.44 706 PHE A N 1
ATOM 5611 C CA . PHE A 1 706 ? 29.220 19.475 -29.927 1.00 96.44 706 PHE A CA 1
ATOM 5612 C C . PHE A 1 706 ? 30.097 19.370 -31.175 1.00 96.44 706 PHE A C 1
ATOM 5614 O O . PHE A 1 706 ? 30.781 20.327 -31.528 1.00 96.44 706 PHE A O 1
ATOM 5621 N N . ALA A 1 707 ? 30.036 18.241 -31.874 1.00 95.00 707 ALA A N 1
ATOM 5622 C CA . ALA A 1 707 ? 30.717 18.016 -33.148 1.00 95.00 707 ALA A CA 1
ATOM 5623 C C . ALA A 1 707 ? 29.870 17.126 -34.071 1.00 95.00 707 ALA A C 1
ATOM 5625 O O . ALA A 1 707 ? 28.997 16.390 -33.604 1.00 95.00 707 ALA A O 1
ATOM 5626 N N . SER A 1 708 ? 30.176 17.151 -35.369 1.00 93.19 708 SER A N 1
ATOM 5627 C CA . SER A 1 708 ? 29.717 16.142 -36.338 1.00 93.19 708 SER A CA 1
ATOM 5628 C C . SER A 1 708 ? 28.189 15.968 -36.411 1.00 93.19 708 SER A C 1
ATOM 5630 O O . SER A 1 708 ? 27.696 14.839 -36.460 1.00 93.19 708 SER A O 1
ATOM 5632 N N . PHE A 1 709 ? 27.428 17.067 -36.383 1.00 95.62 709 PHE A N 1
ATOM 5633 C CA . PHE A 1 709 ? 25.979 17.031 -36.597 1.00 95.62 709 PHE A CA 1
ATOM 5634 C C . PHE A 1 709 ? 25.644 16.598 -38.030 1.00 95.62 709 PHE A C 1
ATOM 5636 O O . PHE A 1 709 ? 26.218 17.101 -38.993 1.00 95.62 709 PHE A O 1
ATOM 5643 N N . SER A 1 710 ? 24.660 15.712 -38.161 1.00 96.31 710 SER A N 1
ATOM 5644 C CA . SER A 1 710 ? 24.087 15.266 -39.432 1.00 96.31 710 SER A CA 1
ATOM 5645 C C . SER A 1 710 ? 22.596 14.973 -39.250 1.00 96.31 710 SER A C 1
ATOM 5647 O O . SER A 1 710 ? 22.214 14.344 -38.264 1.00 96.31 710 SER A O 1
ATOM 5649 N N . LEU A 1 711 ? 21.751 15.416 -40.180 1.00 96.31 711 LEU A N 1
ATOM 5650 C CA . LEU A 1 711 ? 20.355 14.998 -40.315 1.00 96.31 711 LEU A CA 1
ATOM 5651 C C . LEU A 1 711 ? 20.133 14.602 -41.769 1.00 96.31 711 LEU A C 1
ATOM 5653 O O . LEU A 1 711 ? 20.305 15.418 -42.669 1.00 96.31 711 LEU A O 1
ATOM 5657 N N . ARG A 1 712 ? 19.731 13.356 -42.005 1.00 95.44 712 ARG A N 1
ATOM 5658 C CA . ARG A 1 712 ? 19.508 12.826 -43.356 1.00 95.44 712 ARG A CA 1
ATOM 5659 C C . ARG A 1 712 ? 18.131 12.191 -43.469 1.00 95.44 712 ARG A C 1
ATOM 5661 O O . ARG A 1 712 ? 17.696 11.568 -42.497 1.00 95.44 712 ARG A O 1
ATOM 5668 N N . PRO A 1 713 ? 17.455 12.284 -44.627 1.00 92.25 713 PRO A N 1
ATOM 5669 C CA . PRO A 1 713 ? 16.323 11.418 -44.907 1.00 92.25 713 PRO A CA 1
ATOM 5670 C C . PRO A 1 713 ? 16.834 9.977 -45.022 1.00 92.25 713 PRO A C 1
ATOM 5672 O O . PRO A 1 713 ? 17.973 9.737 -45.434 1.00 92.25 713 PRO A O 1
ATOM 5675 N N . GLY A 1 714 ? 16.004 9.015 -44.644 1.00 85.56 714 GLY A N 1
ATOM 5676 C CA . GLY A 1 714 ? 16.400 7.616 -44.555 1.00 85.56 714 GLY A CA 1
ATOM 5677 C C . GLY A 1 714 ? 16.897 7.185 -43.174 1.00 85.56 714 GLY A C 1
ATOM 5678 O O . GLY A 1 714 ? 16.893 7.938 -42.196 1.00 85.56 714 GLY A O 1
ATOM 5679 N N . GLY A 1 715 ? 17.310 5.923 -43.102 1.00 83.31 715 GLY A N 1
ATOM 5680 C CA . GLY A 1 715 ? 17.584 5.177 -41.876 1.00 83.31 715 GLY A CA 1
ATOM 5681 C C . GLY A 1 715 ? 16.772 3.883 -41.806 1.00 83.31 715 GLY A C 1
ATOM 5682 O O . GLY A 1 715 ? 15.955 3.589 -42.684 1.00 83.31 715 GLY A O 1
ATOM 5683 N N . VAL A 1 716 ? 16.993 3.113 -40.740 1.00 77.44 716 VAL A N 1
ATOM 5684 C CA . VAL A 1 716 ? 16.201 1.919 -40.422 1.00 77.44 716 VAL A CA 1
ATOM 5685 C C . VAL A 1 716 ? 15.289 2.225 -39.240 1.00 77.44 716 VAL A C 1
ATOM 5687 O O . VAL A 1 716 ? 15.749 2.625 -38.172 1.00 77.44 716 VAL A O 1
ATOM 5690 N N . VAL A 1 717 ? 13.986 2.027 -39.429 1.00 76.75 717 VAL A N 1
ATOM 5691 C CA . VAL A 1 717 ? 12.977 2.126 -38.365 1.00 76.75 717 VAL A CA 1
ATOM 5692 C C . VAL A 1 717 ? 12.604 0.704 -37.968 1.00 76.75 717 VAL A C 1
ATOM 5694 O O . VAL A 1 717 ? 11.657 0.128 -38.503 1.00 76.75 717 VAL A O 1
ATOM 5697 N N . GLY A 1 718 ? 13.426 0.120 -37.094 1.00 79.12 718 GLY A N 1
ATOM 5698 C CA . GLY A 1 718 ? 13.412 -1.300 -36.749 1.00 79.12 718 GLY A CA 1
ATOM 5699 C C . GLY A 1 718 ? 14.794 -1.767 -36.282 1.00 79.12 718 GLY A C 1
ATOM 5700 O O . GLY A 1 718 ? 15.433 -1.093 -35.480 1.00 79.12 718 GLY A O 1
ATOM 5701 N N . VAL A 1 719 ? 15.245 -2.913 -36.791 1.00 84.50 719 VAL A N 1
ATOM 5702 C CA . VAL A 1 719 ? 16.514 -3.571 -36.442 1.00 84.50 719 VAL A CA 1
ATOM 5703 C C . VAL A 1 719 ? 17.624 -3.137 -37.400 1.00 84.50 719 VAL A C 1
ATOM 5705 O O . VAL A 1 719 ? 17.565 -3.442 -38.595 1.00 84.50 719 VAL A O 1
ATOM 5708 N N . GLU A 1 720 ? 18.645 -2.461 -36.873 1.00 83.19 720 GLU A N 1
ATOM 5709 C CA . GLU A 1 720 ? 19.806 -1.976 -37.642 1.00 83.19 720 GLU A CA 1
ATOM 5710 C C . GLU A 1 720 ? 20.674 -3.133 -38.207 1.00 83.19 720 GLU A C 1
ATOM 5712 O O . GLU A 1 720 ? 20.556 -4.278 -37.754 1.00 83.19 720 GLU A O 1
ATOM 5717 N N . PRO A 1 721 ? 21.551 -2.888 -39.206 1.00 82.56 721 PRO A N 1
ATOM 5718 C CA . PRO A 1 721 ? 22.336 -3.938 -39.869 1.00 82.56 721 PRO A CA 1
ATOM 5719 C C . PRO A 1 721 ? 23.257 -4.758 -38.947 1.00 82.56 721 PRO A C 1
ATOM 5721 O O . PRO A 1 721 ? 23.439 -5.956 -39.177 1.00 82.56 721 PRO A O 1
ATOM 5724 N N . ASP A 1 722 ? 23.801 -4.130 -37.903 1.00 84.06 722 ASP A N 1
ATOM 5725 C CA . ASP A 1 722 ? 24.683 -4.705 -36.876 1.00 84.06 722 ASP A CA 1
ATOM 5726 C C . ASP A 1 722 ? 23.927 -5.379 -35.713 1.00 84.06 722 ASP A C 1
ATOM 5728 O O . ASP A 1 722 ? 24.502 -6.164 -34.953 1.00 84.06 722 ASP A O 1
ATOM 5732 N N . GLN A 1 723 ? 22.625 -5.117 -35.593 1.00 90.25 723 GLN A N 1
ATOM 5733 C CA . GLN A 1 723 ? 21.752 -5.744 -34.608 1.00 90.25 723 GLN A CA 1
ATOM 5734 C C . GLN A 1 723 ? 21.270 -7.102 -35.125 1.00 90.25 723 GLN A C 1
ATOM 5736 O O . GLN A 1 723 ? 20.614 -7.190 -36.166 1.00 90.25 723 GLN A O 1
ATOM 5741 N N . LYS A 1 724 ? 21.591 -8.160 -34.379 1.00 93.44 724 LYS A N 1
ATOM 5742 C CA . LYS A 1 724 ? 21.252 -9.548 -34.684 1.00 93.44 724 LYS A CA 1
ATOM 5743 C C . LYS A 1 724 ? 20.827 -10.297 -33.427 1.00 93.44 724 LYS A C 1
ATOM 5745 O O . LYS A 1 724 ? 21.448 -10.168 -32.371 1.00 93.44 724 LYS A O 1
ATOM 5750 N N . ILE A 1 725 ? 19.799 -11.129 -33.567 1.00 93.62 725 ILE A N 1
ATOM 5751 C CA . ILE A 1 725 ? 19.387 -12.106 -32.560 1.00 93.62 725 ILE A CA 1
ATOM 5752 C C . ILE A 1 725 ? 20.510 -13.119 -32.330 1.00 93.62 725 ILE A C 1
ATOM 5754 O O . ILE A 1 725 ? 20.758 -13.505 -31.194 1.00 93.62 725 ILE A O 1
ATOM 5758 N N . GLU A 1 726 ? 21.187 -13.578 -33.382 1.00 94.00 726 GLU A N 1
ATOM 5759 C CA . GLU A 1 726 ? 22.191 -14.646 -33.301 1.00 94.00 726 GLU A CA 1
ATOM 5760 C C . GLU A 1 726 ? 23.368 -14.256 -32.390 1.00 94.00 726 GLU A C 1
ATOM 5762 O O . GLU A 1 726 ? 23.845 -15.091 -31.623 1.00 94.00 726 GLU A O 1
ATOM 5767 N N . ASP A 1 727 ? 23.735 -12.971 -32.391 1.00 94.94 727 ASP A N 1
ATOM 5768 C CA . ASP A 1 727 ? 24.876 -12.410 -31.657 1.00 94.94 727 ASP A CA 1
ATOM 5769 C C . ASP A 1 727 ? 24.496 -11.810 -30.274 1.00 94.94 727 ASP A C 1
ATOM 5771 O O . ASP A 1 727 ? 25.337 -11.211 -29.604 1.00 94.94 727 ASP A O 1
ATOM 5775 N N . ASP A 1 728 ? 23.232 -11.934 -29.834 1.00 94.88 728 ASP A N 1
ATOM 5776 C CA . ASP A 1 728 ? 22.653 -11.241 -28.660 1.00 94.88 728 ASP A CA 1
ATOM 5777 C C . ASP A 1 728 ? 22.828 -9.684 -28.703 1.00 94.88 728 ASP A C 1
ATOM 5779 O O . ASP A 1 728 ? 22.955 -9.025 -27.657 1.00 94.88 728 ASP A O 1
ATOM 5783 N N . THR A 1 729 ? 22.844 -9.063 -29.899 1.00 94.06 729 THR A N 1
ATOM 5784 C CA . THR A 1 729 ? 23.117 -7.613 -30.077 1.00 94.06 729 THR A CA 1
ATOM 5785 C C . THR A 1 729 ? 21.884 -6.719 -30.235 1.00 94.06 729 THR A C 1
ATOM 5787 O O . THR A 1 729 ? 22.033 -5.500 -30.129 1.00 94.06 729 THR A O 1
ATOM 5790 N N . VAL A 1 730 ? 20.664 -7.250 -30.417 1.00 92.94 730 VAL A N 1
ATOM 5791 C CA . VAL A 1 730 ? 19.454 -6.397 -30.464 1.00 92.94 730 VAL A CA 1
ATOM 5792 C C . VAL A 1 730 ? 19.279 -5.693 -29.106 1.00 92.94 730 VAL A C 1
ATOM 5794 O O . VAL A 1 730 ? 19.267 -6.372 -28.074 1.00 92.94 730 VAL A O 1
ATOM 5797 N N . PRO A 1 731 ? 19.170 -4.353 -29.042 1.00 91.19 731 PRO A N 1
ATOM 5798 C CA . PRO A 1 731 ? 19.093 -3.633 -27.773 1.00 91.19 731 PRO A CA 1
ATOM 5799 C C . PRO A 1 731 ? 17.764 -3.879 -27.049 1.00 91.19 731 PRO A C 1
ATOM 5801 O O . PRO A 1 731 ? 16.730 -4.118 -27.673 1.00 91.19 731 PRO A O 1
ATOM 5804 N N . VAL A 1 732 ? 17.789 -3.776 -25.716 1.00 92.56 732 VAL A N 1
ATOM 5805 C CA . VAL A 1 732 ? 16.567 -3.637 -24.907 1.00 92.56 732 VAL A CA 1
ATOM 5806 C C . VAL A 1 732 ? 15.970 -2.248 -25.119 1.00 92.56 732 VAL A C 1
ATOM 5808 O O . VAL A 1 732 ? 16.714 -1.276 -25.261 1.00 92.56 732 VAL A O 1
ATOM 5811 N N . LEU A 1 733 ? 14.643 -2.134 -25.115 1.00 89.88 733 LEU A N 1
ATOM 5812 C CA . LEU A 1 733 ? 13.987 -0.836 -25.253 1.00 89.88 733 LEU A CA 1
ATOM 5813 C C . LEU A 1 733 ? 14.056 -0.088 -23.918 1.00 89.88 733 LEU A C 1
ATOM 5815 O O . LEU A 1 733 ? 13.558 -0.566 -22.898 1.00 89.88 733 LEU A O 1
ATOM 5819 N N . ARG A 1 734 ? 14.656 1.104 -23.928 1.00 86.12 734 ARG A N 1
ATOM 5820 C CA . ARG A 1 734 ? 14.579 2.054 -22.811 1.00 86.12 734 ARG A CA 1
ATOM 5821 C C . ARG A 1 734 ? 13.230 2.762 -22.800 1.00 86.12 734 ARG A C 1
ATOM 5823 O O . ARG A 1 734 ? 12.663 3.022 -23.861 1.00 86.12 734 ARG A O 1
ATOM 5830 N N . GLN A 1 735 ? 12.761 3.155 -21.620 1.00 82.38 735 GLN A N 1
ATOM 5831 C CA . GLN A 1 735 ? 11.514 3.907 -21.459 1.00 82.38 735 GLN A CA 1
ATOM 5832 C C . GLN A 1 735 ? 11.536 5.208 -22.285 1.00 82.38 735 GLN A C 1
ATOM 5834 O O . GLN A 1 735 ? 10.546 5.543 -22.939 1.00 82.38 735 GLN A O 1
ATOM 5839 N N . GLY A 1 736 ? 12.692 5.882 -22.328 1.00 66.62 736 GLY A N 1
ATOM 5840 C CA . GLY A 1 736 ? 12.908 7.102 -23.114 1.00 66.62 736 GLY A CA 1
ATOM 5841 C C . GLY A 1 736 ? 13.233 6.921 -24.608 1.00 66.62 736 GLY A C 1
ATOM 5842 O O . GLY A 1 736 ? 13.413 7.925 -25.293 1.00 66.62 736 GLY A O 1
ATOM 5843 N N . GLU A 1 737 ? 13.334 5.693 -25.139 1.00 72.62 737 GLU A N 1
ATOM 5844 C CA . GLU A 1 737 ? 13.823 5.416 -26.512 1.00 72.62 737 GLU A CA 1
ATOM 5845 C C . GLU A 1 737 ? 12.790 4.643 -27.362 1.00 72.62 737 GLU A C 1
ATOM 5847 O O . GLU A 1 737 ? 13.118 3.768 -28.158 1.00 72.62 737 GLU A O 1
ATOM 5852 N N . MET A 1 738 ? 11.505 4.980 -27.216 1.00 69.25 738 MET A N 1
ATOM 5853 C CA . MET A 1 738 ? 10.378 4.236 -27.807 1.00 69.25 738 MET A CA 1
ATOM 5854 C C . MET A 1 738 ? 10.065 4.570 -29.285 1.00 69.25 738 MET A C 1
ATOM 5856 O O . MET A 1 738 ? 8.968 4.268 -29.761 1.00 69.25 738 MET A O 1
ATOM 5860 N N . ASN A 1 739 ? 11.013 5.147 -30.033 1.00 69.12 739 ASN A N 1
ATOM 5861 C CA . ASN A 1 739 ? 10.857 5.552 -31.445 1.00 69.12 739 ASN A CA 1
ATOM 5862 C C . ASN A 1 739 ? 11.054 4.379 -32.430 1.00 69.12 739 ASN A C 1
ATOM 5864 O O . ASN A 1 739 ? 11.720 4.495 -33.455 1.00 69.12 739 ASN A O 1
ATOM 5868 N N . LEU A 1 740 ? 10.461 3.234 -32.098 1.00 75.50 740 LEU A N 1
ATOM 5869 C CA . LEU A 1 740 ? 10.439 2.013 -32.904 1.00 75.50 740 LEU A CA 1
ATOM 5870 C C . LEU A 1 740 ? 9.021 1.731 -33.415 1.00 75.50 740 LEU A C 1
ATOM 5872 O O . LEU A 1 740 ? 8.058 2.399 -33.025 1.00 75.50 740 LEU A O 1
ATOM 5876 N N . THR A 1 741 ? 8.885 0.733 -34.285 1.00 79.38 741 THR A N 1
ATOM 5877 C CA . THR A 1 741 ? 7.596 0.303 -34.846 1.00 79.38 741 THR A CA 1
ATOM 5878 C C . THR A 1 741 ? 6.651 -0.259 -33.783 1.00 79.38 741 THR A C 1
ATOM 5880 O O . THR A 1 741 ? 7.058 -0.613 -32.677 1.00 79.38 741 THR A O 1
ATOM 5883 N N . GLU A 1 742 ? 5.354 -0.331 -34.093 1.00 83.38 742 GLU A N 1
ATOM 5884 C CA . GLU A 1 742 ? 4.378 -0.875 -33.143 1.00 83.38 742 GLU A CA 1
ATOM 5885 C C . GLU A 1 742 ? 4.656 -2.337 -32.744 1.00 83.38 742 GLU A C 1
ATOM 5887 O O . GLU A 1 742 ? 4.691 -2.582 -31.536 1.00 83.38 742 GLU A O 1
ATOM 5892 N N . PRO A 1 743 ? 4.954 -3.278 -33.670 1.00 89.12 743 PRO A N 1
ATOM 5893 C CA . PRO A 1 743 ? 5.357 -4.634 -33.299 1.00 89.12 743 PRO A CA 1
ATOM 5894 C C . PRO A 1 743 ? 6.530 -4.641 -32.316 1.00 89.12 743 PRO A C 1
ATOM 5896 O O . PRO A 1 743 ? 6.448 -5.296 -31.284 1.00 89.12 743 PRO A O 1
ATOM 5899 N N . ALA A 1 744 ? 7.560 -3.825 -32.559 1.00 89.12 744 ALA A N 1
ATOM 5900 C CA . ALA A 1 744 ? 8.743 -3.764 -31.708 1.00 89.12 744 ALA A CA 1
ATOM 5901 C C . ALA A 1 744 ? 8.457 -3.318 -30.263 1.00 89.12 744 ALA A C 1
ATOM 5903 O O . ALA A 1 744 ? 9.007 -3.865 -29.305 1.00 89.12 744 ALA A O 1
ATOM 5904 N N . ARG A 1 745 ? 7.562 -2.338 -30.088 1.00 89.62 745 ARG A N 1
ATOM 5905 C CA . ARG A 1 745 ? 7.141 -1.865 -28.758 1.00 89.62 745 ARG A CA 1
ATOM 5906 C C . ARG A 1 745 ? 6.251 -2.884 -28.047 1.00 89.62 745 ARG A C 1
ATOM 5908 O O . ARG A 1 745 ? 6.413 -3.098 -26.846 1.00 89.62 745 ARG A O 1
ATOM 5915 N N . ASN A 1 746 ? 5.323 -3.496 -28.781 1.00 93.62 746 ASN A N 1
ATOM 5916 C CA . ASN A 1 746 ? 4.371 -4.462 -28.237 1.00 93.62 746 ASN A CA 1
ATOM 5917 C C . ASN A 1 746 ? 5.095 -5.754 -27.819 1.00 93.62 746 ASN A C 1
ATOM 5919 O O . ASN A 1 746 ? 4.832 -6.284 -26.742 1.00 93.62 746 ASN A O 1
ATOM 5923 N N . ASP A 1 747 ? 6.084 -6.183 -28.606 1.00 95.88 747 ASP A N 1
ATOM 5924 C CA . ASP A 1 747 ? 6.989 -7.292 -28.305 1.00 95.88 747 ASP A CA 1
ATOM 5925 C C . ASP A 1 747 ? 7.772 -7.085 -27.013 1.00 95.88 747 ASP A C 1
ATOM 5927 O O . ASP A 1 747 ? 7.847 -7.992 -26.187 1.00 95.88 747 ASP A O 1
ATOM 5931 N N . PHE A 1 748 ? 8.341 -5.894 -26.807 1.00 96.06 748 PHE A N 1
ATOM 5932 C CA . PHE A 1 748 ? 9.091 -5.624 -25.584 1.00 96.06 748 PHE A CA 1
ATOM 5933 C C . PHE A 1 748 ? 8.180 -5.618 -24.349 1.00 96.06 748 PHE A C 1
ATOM 5935 O O . PHE A 1 748 ? 8.528 -6.197 -23.322 1.00 96.06 748 PHE A O 1
ATOM 5942 N N . VAL A 1 749 ? 6.975 -5.049 -24.459 1.00 96.19 749 VAL A N 1
ATOM 5943 C CA . VAL A 1 749 ? 5.943 -5.139 -23.410 1.00 96.19 749 VAL A CA 1
ATOM 5944 C C . VAL A 1 749 ? 5.544 -6.596 -23.135 1.00 96.19 749 VAL A C 1
ATOM 5946 O O . VAL A 1 749 ? 5.391 -6.981 -21.972 1.00 96.19 749 VAL A O 1
ATOM 5949 N N . ASP A 1 750 ? 5.424 -7.428 -24.171 1.00 97.69 750 ASP A N 1
ATOM 5950 C CA . ASP A 1 750 ? 5.111 -8.849 -24.015 1.00 97.69 750 ASP A CA 1
ATOM 5951 C C . ASP A 1 750 ? 6.257 -9.643 -23.371 1.00 97.69 750 ASP A C 1
ATOM 5953 O O . ASP A 1 750 ? 5.986 -10.508 -22.536 1.00 97.69 750 ASP A O 1
ATOM 5957 N N . PHE A 1 751 ? 7.513 -9.305 -23.680 1.00 98.06 751 PHE A N 1
ATOM 5958 C CA . PHE A 1 751 ? 8.716 -9.834 -23.031 1.00 98.06 751 PHE A CA 1
ATOM 5959 C C . PHE A 1 751 ? 8.809 -9.454 -21.550 1.00 98.06 751 PHE A C 1
ATOM 5961 O O . PHE A 1 751 ? 9.144 -10.316 -20.733 1.00 98.06 751 PHE A O 1
ATOM 5968 N N . LEU A 1 752 ? 8.497 -8.204 -21.182 1.00 98.00 752 LEU A N 1
ATOM 5969 C CA . LEU A 1 752 ? 8.431 -7.781 -19.778 1.00 98.00 752 LEU A CA 1
ATOM 5970 C C . LEU A 1 752 ? 7.389 -8.615 -19.022 1.00 98.00 752 LEU A C 1
ATOM 5972 O O . LEU A 1 752 ? 7.696 -9.185 -17.975 1.00 98.00 752 LEU A O 1
ATOM 5976 N N . TRP A 1 753 ? 6.186 -8.754 -19.592 1.00 98.00 753 TRP A N 1
ATOM 5977 C CA . TRP A 1 753 ? 5.103 -9.570 -19.032 1.00 98.00 753 TRP A CA 1
ATOM 5978 C C . TRP A 1 753 ? 5.519 -11.043 -18.883 1.00 98.00 753 TRP A C 1
ATOM 5980 O O . TRP A 1 753 ? 5.316 -11.637 -17.825 1.00 98.00 753 TRP A O 1
ATOM 5990 N N . ASP A 1 754 ? 6.130 -11.648 -19.908 1.00 98.19 754 ASP A N 1
ATOM 5991 C CA . ASP A 1 754 ? 6.533 -13.063 -19.893 1.00 98.19 754 ASP A CA 1
ATOM 5992 C C . ASP A 1 754 ? 7.701 -13.334 -18.929 1.00 98.19 754 ASP A C 1
ATOM 5994 O O . ASP A 1 754 ? 7.695 -14.339 -18.211 1.00 98.19 754 ASP A O 1
ATOM 5998 N N . THR A 1 755 ? 8.689 -12.436 -18.878 1.00 98.25 755 THR A N 1
ATOM 5999 C CA . THR A 1 755 ? 9.840 -12.516 -17.961 1.00 98.25 755 THR A CA 1
ATOM 6000 C C . THR A 1 755 ? 9.382 -12.390 -16.516 1.00 98.25 755 THR A C 1
ATOM 6002 O O . THR A 1 755 ? 9.751 -13.204 -15.668 1.00 98.25 755 THR A O 1
ATOM 6005 N N . GLU A 1 756 ? 8.504 -11.430 -16.239 1.00 96.69 756 GLU A N 1
ATOM 6006 C CA . GLU A 1 756 ? 7.951 -11.236 -14.909 1.00 96.69 756 GLU A CA 1
ATOM 6007 C C . GLU A 1 756 ? 7.030 -12.406 -14.499 1.00 96.69 756 GLU A C 1
ATOM 6009 O O . GLU A 1 756 ? 7.151 -12.940 -13.393 1.00 96.69 756 GLU A O 1
ATOM 6014 N N . ALA A 1 757 ? 6.180 -12.908 -15.402 1.00 97.94 757 ALA A N 1
ATOM 6015 C CA . ALA A 1 757 ? 5.355 -14.094 -15.154 1.00 97.94 757 ALA A CA 1
ATOM 6016 C C . ALA A 1 757 ? 6.193 -15.359 -14.879 1.00 97.94 757 ALA A C 1
ATOM 6018 O O . ALA A 1 757 ? 5.790 -16.212 -14.078 1.00 97.94 757 ALA A O 1
ATOM 6019 N N . LYS A 1 758 ? 7.364 -15.484 -15.521 1.00 98.38 758 LYS A N 1
ATOM 6020 C CA . LYS A 1 758 ? 8.347 -16.545 -15.261 1.00 98.38 758 LYS A CA 1
ATOM 6021 C C . LYS A 1 758 ? 8.969 -16.405 -13.870 1.00 98.38 758 LYS A C 1
ATOM 6023 O O . LYS A 1 758 ? 9.112 -17.425 -13.194 1.00 98.38 758 LYS A O 1
ATOM 6028 N N . TYR A 1 759 ? 9.290 -15.185 -13.437 1.00 98.69 759 TYR A N 1
ATOM 6029 C CA . TYR A 1 759 ? 9.815 -14.898 -12.100 1.00 98.69 759 TYR A CA 1
ATOM 6030 C C . TYR A 1 759 ? 8.810 -15.244 -10.995 1.00 98.69 759 TYR A C 1
ATOM 6032 O O . TYR A 1 759 ? 9.087 -16.141 -10.197 1.00 98.69 759 TYR A O 1
ATOM 6040 N N . TRP A 1 760 ? 7.618 -14.632 -10.981 1.00 98.50 760 TRP A N 1
ATOM 6041 C CA . TRP A 1 760 ? 6.641 -14.858 -9.903 1.00 98.50 760 TRP A CA 1
ATOM 6042 C C . TRP A 1 760 ? 6.203 -16.319 -9.833 1.00 98.50 760 TRP A C 1
ATOM 6044 O O . TRP A 1 760 ? 6.177 -16.913 -8.758 1.00 98.50 760 TRP A O 1
ATOM 6054 N N . GLY A 1 761 ? 5.927 -16.938 -10.987 1.00 98.50 761 GLY A N 1
ATOM 6055 C CA . GLY A 1 761 ? 5.605 -18.362 -11.051 1.00 98.50 761 GLY A CA 1
ATOM 6056 C C . GLY A 1 761 ? 6.778 -19.260 -10.640 1.00 98.50 761 GLY A C 1
ATOM 6057 O O . GLY A 1 761 ? 6.555 -20.343 -10.105 1.00 98.50 761 GLY A O 1
ATOM 6058 N N . GLY A 1 762 ? 8.021 -18.833 -10.877 1.00 98.62 762 GLY A N 1
ATOM 6059 C CA . GLY A 1 762 ? 9.232 -19.525 -10.438 1.00 98.62 762 GLY A CA 1
ATOM 6060 C C . GLY A 1 762 ? 9.416 -19.482 -8.922 1.00 98.62 762 GLY A C 1
ATOM 6061 O O . GLY A 1 762 ? 9.617 -20.530 -8.313 1.00 98.62 762 GLY A O 1
ATOM 6062 N N . MET A 1 763 ? 9.279 -18.302 -8.314 1.00 98.81 763 MET A N 1
ATOM 6063 C CA . MET A 1 763 ? 9.349 -18.119 -6.860 1.00 98.81 763 MET A CA 1
ATOM 6064 C C . MET A 1 763 ? 8.186 -18.814 -6.143 1.00 98.81 763 MET A C 1
ATOM 6066 O O . MET A 1 763 ? 8.412 -19.538 -5.178 1.00 98.81 763 MET A O 1
ATOM 6070 N N . TYR A 1 764 ? 6.957 -18.698 -6.654 1.00 98.81 764 TYR A N 1
ATOM 6071 C CA . TYR A 1 764 ? 5.793 -19.388 -6.095 1.00 98.81 764 TYR A CA 1
ATOM 6072 C C . TYR A 1 764 ? 5.967 -20.919 -6.100 1.00 98.81 764 TYR A C 1
ATOM 6074 O O . TYR A 1 764 ? 5.768 -21.562 -5.070 1.00 98.81 764 TYR A O 1
ATOM 6082 N N . ARG A 1 765 ? 6.421 -21.512 -7.218 1.00 98.75 765 ARG A N 1
ATOM 6083 C CA . ARG A 1 765 ? 6.739 -22.952 -7.272 1.00 98.75 765 ARG A CA 1
ATOM 6084 C C . ARG A 1 765 ? 7.905 -23.331 -6.364 1.00 98.75 765 ARG A C 1
ATOM 6086 O O . ARG A 1 765 ? 7.839 -24.359 -5.710 1.00 98.75 765 ARG A O 1
ATOM 6093 N N . PHE A 1 766 ? 8.947 -22.511 -6.258 1.00 98.88 766 PHE A N 1
ATOM 6094 C CA . PHE A 1 766 ? 10.033 -22.768 -5.308 1.00 98.88 766 PHE A CA 1
ATOM 6095 C C . PHE A 1 766 ? 9.514 -22.865 -3.859 1.00 98.88 766 PHE A C 1
ATOM 6097 O O . PHE A 1 766 ? 9.841 -23.810 -3.142 1.00 98.88 766 PHE A O 1
ATOM 6104 N N . LEU A 1 767 ? 8.629 -21.950 -3.454 1.00 98.88 767 LEU A N 1
ATOM 6105 C CA . LEU A 1 767 ? 8.017 -21.955 -2.124 1.00 98.88 767 LEU A CA 1
ATOM 6106 C C . LEU A 1 767 ? 7.085 -23.163 -1.912 1.00 98.88 767 LEU A C 1
ATOM 6108 O O . LEU A 1 767 ? 7.231 -23.879 -0.922 1.00 98.88 767 LEU A O 1
ATOM 6112 N N . LYS A 1 768 ? 6.144 -23.422 -2.829 1.00 98.50 768 LYS A N 1
ATOM 6113 C CA . LYS A 1 768 ? 5.129 -24.483 -2.668 1.00 98.50 768 LYS A CA 1
ATOM 6114 C C . LYS A 1 768 ? 5.649 -25.890 -3.000 1.00 98.50 768 LYS A C 1
ATOM 6116 O O . LYS A 1 768 ? 5.381 -26.835 -2.257 1.00 98.50 768 LYS A O 1
ATOM 6121 N N . ASP A 1 769 ? 6.402 -26.043 -4.087 1.00 98.50 769 ASP A N 1
ATOM 6122 C CA . ASP A 1 769 ? 6.815 -27.346 -4.623 1.00 98.50 769 ASP A CA 1
ATOM 6123 C C . ASP A 1 769 ? 8.148 -27.832 -4.044 1.00 98.50 769 ASP A C 1
ATOM 6125 O O . ASP A 1 769 ? 8.282 -29.034 -3.811 1.00 98.50 769 ASP A O 1
ATOM 6129 N N . GLU A 1 770 ? 9.115 -26.946 -3.779 1.00 98.19 770 GLU A N 1
ATOM 6130 C CA . GLU A 1 770 ? 10.414 -27.333 -3.203 1.00 98.19 770 GLU A CA 1
ATOM 6131 C C . GLU A 1 770 ? 10.424 -27.187 -1.675 1.00 98.19 770 GLU A C 1
ATOM 6133 O O . GLU A 1 770 ? 10.619 -28.177 -0.973 1.00 98.19 770 GLU A O 1
ATOM 6138 N N . LEU A 1 771 ? 10.154 -25.985 -1.149 1.00 98.62 771 LEU A N 1
ATOM 6139 C CA . LEU A 1 771 ? 10.194 -25.709 0.297 1.00 98.62 771 LEU A CA 1
ATOM 6140 C C . LEU A 1 771 ? 8.935 -26.144 1.069 1.00 98.62 771 LEU A C 1
ATOM 6142 O O . LEU A 1 771 ? 8.916 -26.062 2.295 1.00 98.62 771 LEU A O 1
ATOM 6146 N N . LYS A 1 772 ? 7.887 -26.604 0.372 1.00 98.44 772 LYS A N 1
ATOM 6147 C CA . LYS A 1 772 ? 6.608 -27.070 0.948 1.00 98.44 772 LYS A CA 1
ATOM 6148 C C . LYS A 1 772 ? 5.920 -26.053 1.874 1.00 98.44 772 LYS A C 1
ATOM 6150 O O . LYS A 1 772 ? 5.250 -26.444 2.827 1.00 98.44 772 LYS A O 1
ATOM 6155 N N . VAL A 1 773 ? 6.048 -24.760 1.571 1.00 98.69 773 VAL A N 1
ATOM 6156 C CA . VAL A 1 773 ? 5.450 -23.647 2.329 1.00 98.69 773 VAL A CA 1
ATOM 6157 C C . VAL A 1 773 ? 3.925 -23.782 2.359 1.00 98.69 773 VAL A C 1
ATOM 6159 O O . VAL A 1 773 ? 3.246 -23.597 1.348 1.00 98.69 773 VAL A O 1
ATOM 6162 N N . LYS A 1 774 ? 3.394 -24.109 3.542 1.00 98.56 774 LYS A N 1
ATOM 6163 C CA . LYS A 1 774 ? 1.956 -24.241 3.820 1.00 98.56 774 LYS A CA 1
ATOM 6164 C C . LYS A 1 774 ? 1.223 -22.896 3.992 1.00 98.56 774 LYS A C 1
ATOM 6166 O O . LYS A 1 774 ? 0.077 -22.838 3.550 1.00 98.56 774 LYS A O 1
ATOM 6171 N N . PRO A 1 775 ? 1.834 -21.827 4.553 1.00 98.69 775 PRO A N 1
ATOM 6172 C CA . PRO A 1 775 ? 1.277 -20.469 4.512 1.00 98.69 775 PRO A CA 1
ATOM 6173 C C . PRO A 1 775 ? 0.905 -20.004 3.093 1.00 98.69 775 PRO A C 1
ATOM 6175 O O . PRO A 1 775 ? 1.485 -20.464 2.100 1.00 98.69 775 PRO A O 1
ATOM 6178 N N . ILE A 1 776 ? -0.051 -19.078 2.982 1.00 98.69 776 ILE A N 1
ATOM 6179 C CA . ILE A 1 776 ? -0.461 -18.512 1.687 1.00 98.69 776 ILE A CA 1
ATOM 6180 C C . ILE A 1 776 ? 0.546 -17.486 1.164 1.00 98.69 776 ILE A C 1
ATOM 6182 O O . ILE A 1 776 ? 1.175 -16.763 1.933 1.00 98.69 776 ILE A O 1
ATOM 6186 N N . VAL A 1 777 ? 0.700 -17.439 -0.159 1.00 98.75 777 VAL A N 1
ATOM 6187 C CA . VAL A 1 777 ? 1.742 -16.677 -0.853 1.00 98.75 777 VAL A CA 1
ATOM 6188 C C . VAL A 1 777 ? 1.141 -15.668 -1.828 1.00 98.75 777 VAL A C 1
ATOM 6190 O O . VAL A 1 777 ? 0.340 -16.042 -2.688 1.00 98.75 777 VAL A O 1
ATOM 6193 N N . SER A 1 778 ? 1.590 -14.415 -1.745 1.00 97.62 778 SER A N 1
ATOM 6194 C CA . SER A 1 778 ? 1.382 -13.371 -2.761 1.00 97.62 778 SER A CA 1
ATOM 6195 C C . SER A 1 778 ? 2.706 -12.963 -3.416 1.00 97.62 778 SER A C 1
ATOM 6197 O O . SER A 1 778 ? 3.792 -13.348 -2.973 1.00 97.62 778 SER A O 1
ATOM 6199 N N . GLY A 1 779 ? 2.614 -12.209 -4.514 1.00 97.50 779 GLY A N 1
ATOM 6200 C CA . GLY A 1 779 ? 3.775 -11.685 -5.225 1.00 97.50 779 GLY A CA 1
ATOM 6201 C C . GLY A 1 779 ? 4.130 -10.296 -4.720 1.00 97.50 779 GLY A C 1
ATOM 6202 O O . GLY A 1 779 ? 4.994 -10.160 -3.859 1.00 97.50 779 GLY A O 1
ATOM 6203 N N . THR A 1 780 ? 3.433 -9.304 -5.273 1.00 97.69 780 THR A N 1
ATOM 6204 C CA . THR A 1 780 ? 3.470 -7.883 -4.903 1.00 97.69 780 THR A CA 1
ATOM 6205 C C . THR A 1 780 ? 2.067 -7.286 -5.069 1.00 97.69 780 THR A C 1
ATOM 6207 O O . THR A 1 780 ? 1.174 -7.937 -5.623 1.00 97.69 780 THR A O 1
ATOM 6210 N N . GLN A 1 781 ? 1.845 -6.061 -4.606 1.00 96.56 781 GLN A N 1
ATOM 6211 C CA . GLN A 1 781 ? 0.534 -5.423 -4.649 1.00 96.56 781 GLN A CA 1
ATOM 6212 C C . GLN A 1 781 ? 0.113 -4.971 -6.064 1.00 96.56 781 GLN A C 1
ATOM 6214 O O . GLN A 1 781 ? 0.923 -4.703 -6.959 1.00 96.56 781 GLN A O 1
ATOM 6219 N N . MET A 1 782 ? -1.199 -4.882 -6.273 1.00 96.81 782 MET A N 1
ATOM 6220 C CA . MET A 1 782 ? -1.820 -4.523 -7.548 1.00 96.81 782 MET A CA 1
ATOM 6221 C C . MET A 1 782 ? -1.390 -3.127 -8.028 1.00 96.81 782 MET A C 1
ATOM 6223 O O . MET A 1 782 ? -1.329 -2.175 -7.254 1.00 96.81 782 MET A O 1
ATOM 6227 N N . GLY A 1 783 ? -1.130 -3.000 -9.332 1.00 94.69 783 GLY A N 1
ATOM 6228 C CA . GLY A 1 783 ? -0.672 -1.760 -9.975 1.00 94.69 783 GLY A CA 1
ATOM 6229 C C . GLY A 1 783 ? 0.830 -1.739 -10.273 1.00 94.69 783 GLY A C 1
ATOM 6230 O O . GLY A 1 783 ? 1.224 -1.201 -11.306 1.00 94.69 783 GLY A O 1
ATOM 6231 N N . TYR A 1 784 ? 1.650 -2.409 -9.459 1.00 97.31 784 TYR A N 1
ATOM 6232 C CA . TYR A 1 784 ? 3.063 -2.658 -9.776 1.00 97.31 784 TYR A CA 1
ATOM 6233 C C . TYR A 1 784 ? 3.207 -3.740 -10.858 1.00 97.31 784 TYR A C 1
ATOM 6235 O O . TYR A 1 784 ? 3.931 -3.568 -11.838 1.00 97.31 784 TYR A O 1
ATOM 6243 N N . SER A 1 785 ? 2.466 -4.838 -10.703 1.00 97.31 785 SER A N 1
ATOM 6244 C CA . SER A 1 785 ? 2.511 -6.018 -11.571 1.00 97.31 785 SER A CA 1
ATOM 6245 C C . SER A 1 785 ? 1.179 -6.233 -12.317 1.00 97.31 785 SER A C 1
ATOM 6247 O O . SER A 1 785 ? 0.122 -5.890 -11.774 1.00 97.31 785 SER A O 1
ATOM 6249 N N . PRO A 1 786 ? 1.181 -6.797 -13.545 1.00 97.31 786 PRO A N 1
ATOM 6250 C CA . PRO A 1 786 ? -0.038 -7.135 -14.282 1.00 97.31 786 PRO A CA 1
ATOM 6251 C C . PRO A 1 786 ? -1.019 -8.050 -13.523 1.00 97.31 786 PRO A C 1
ATOM 6253 O O . PRO A 1 786 ? -0.628 -9.012 -12.855 1.00 97.31 786 PRO A O 1
ATOM 6256 N N . ALA A 1 787 ? -2.321 -7.787 -13.667 1.00 96.25 787 ALA A N 1
ATOM 6257 C CA . ALA A 1 787 ? -3.375 -8.435 -12.882 1.00 96.25 787 ALA A CA 1
ATOM 6258 C C . ALA A 1 787 ? -3.431 -9.960 -13.098 1.00 96.25 787 ALA A C 1
ATOM 6260 O O . ALA A 1 787 ? -3.506 -10.722 -12.132 1.00 96.25 787 ALA A O 1
ATOM 6261 N N . HIS A 1 788 ? -3.304 -10.428 -14.345 1.00 96.81 788 HIS A N 1
ATOM 6262 C CA . HIS A 1 788 ? -3.256 -11.862 -14.673 1.00 96.81 788 HIS A CA 1
ATOM 6263 C C . HIS A 1 788 ? -1.983 -12.575 -14.205 1.00 96.81 788 HIS A C 1
ATOM 6265 O O . HIS A 1 788 ? -1.914 -13.805 -14.302 1.00 96.81 788 HIS A O 1
ATOM 6271 N N . ILE A 1 789 ? -0.968 -11.838 -13.748 1.00 97.50 789 ILE A N 1
ATOM 6272 C CA . ILE A 1 789 ? 0.241 -12.404 -13.153 1.00 97.50 789 ILE A CA 1
ATOM 6273 C C . ILE A 1 789 ? 0.017 -12.595 -11.652 1.00 97.50 789 ILE A C 1
ATOM 6275 O O . ILE A 1 789 ? 0.099 -13.730 -11.185 1.00 97.50 789 ILE A O 1
ATOM 6279 N N . GLN A 1 790 ? -0.363 -11.541 -10.920 1.00 97.75 790 GLN A N 1
ATOM 6280 C CA . GLN A 1 790 ? -0.607 -11.634 -9.472 1.00 97.75 790 GLN A CA 1
ATOM 6281 C C . GLN A 1 790 ? -1.764 -12.582 -9.124 1.00 97.75 790 GLN A C 1
ATOM 6283 O O . GLN A 1 790 ? -1.649 -13.392 -8.207 1.00 97.75 790 GLN A O 1
ATOM 6288 N N . ALA A 1 791 ? -2.832 -12.609 -9.929 1.00 96.50 791 ALA A N 1
ATOM 6289 C CA . ALA A 1 791 ? -3.956 -13.530 -9.736 1.00 96.50 791 ALA A CA 1
ATOM 6290 C C . ALA A 1 791 ? -3.613 -15.030 -9.920 1.00 96.50 791 ALA A C 1
ATOM 6292 O O . ALA A 1 791 ? -4.482 -15.883 -9.736 1.00 96.50 791 ALA A O 1
ATOM 6293 N N . ARG A 1 792 ? -2.368 -15.395 -10.262 1.00 96.12 792 ARG A N 1
ATOM 6294 C CA . ARG A 1 792 ? -1.907 -16.800 -10.288 1.00 96.12 792 ARG A CA 1
ATOM 6295 C C . ARG A 1 792 ? -1.495 -17.324 -8.914 1.00 96.12 792 ARG A C 1
ATOM 6297 O O . ARG A 1 792 ? -1.437 -18.537 -8.742 1.00 96.12 792 ARG A O 1
ATOM 6304 N N . LEU A 1 793 ? -1.209 -16.428 -7.972 1.00 97.81 793 LEU A N 1
ATOM 6305 C CA . LEU A 1 793 ? -0.780 -16.737 -6.610 1.00 97.81 793 LEU A CA 1
ATOM 6306 C C . LEU A 1 793 ? -2.013 -16.859 -5.691 1.00 97.81 793 LEU A C 1
ATOM 6308 O O . LEU A 1 793 ? -3.145 -16.772 -6.178 1.00 97.81 793 LEU A O 1
ATOM 6312 N N . ASP A 1 794 ? -1.845 -17.128 -4.393 1.00 98.31 794 ASP A N 1
ATOM 6313 C CA . ASP A 1 794 ? -2.973 -17.503 -3.520 1.00 98.31 794 ASP A CA 1
ATOM 6314 C C . ASP A 1 794 ? -3.986 -16.355 -3.353 1.00 98.31 794 ASP A C 1
ATOM 6316 O O . ASP A 1 794 ? -5.197 -16.559 -3.488 1.00 98.31 794 ASP A O 1
ATOM 6320 N N . TYR A 1 795 ? -3.489 -15.137 -3.129 1.00 98.25 795 TYR A N 1
ATOM 6321 C CA . TYR A 1 795 ? -4.277 -13.920 -2.917 1.00 98.25 795 TYR A CA 1
ATOM 6322 C C . TYR A 1 795 ? -3.668 -12.715 -3.649 1.00 98.25 795 TYR A C 1
ATOM 6324 O O . TYR A 1 795 ? -2.527 -12.767 -4.110 1.00 98.25 795 TYR A O 1
ATOM 6332 N N . VAL A 1 796 ? -4.444 -11.634 -3.759 1.00 97.94 796 VAL A N 1
ATOM 6333 C CA . VAL A 1 796 ? -3.995 -10.332 -4.281 1.00 97.94 796 VAL A CA 1
ATOM 6334 C C . VAL A 1 796 ? -4.034 -9.274 -3.177 1.00 97.94 796 VAL A C 1
ATOM 6336 O O . VAL A 1 796 ? -4.900 -9.324 -2.304 1.00 97.94 796 VAL A O 1
ATOM 6339 N N . ASP A 1 797 ? -3.112 -8.315 -3.229 1.00 98.31 797 ASP A N 1
ATOM 6340 C CA . ASP A 1 797 ? -2.973 -7.240 -2.238 1.00 98.31 797 ASP A CA 1
ATOM 6341 C C . ASP A 1 797 ? -3.009 -5.850 -2.896 1.00 98.31 797 ASP A C 1
ATOM 6343 O O . ASP A 1 797 ? -2.769 -5.730 -4.099 1.00 98.31 797 ASP A O 1
ATOM 6347 N N . ALA A 1 798 ? -3.290 -4.797 -2.128 1.00 97.88 798 ALA A N 1
ATOM 6348 C CA . ALA A 1 798 ? -3.236 -3.407 -2.579 1.00 97.88 798 ALA A CA 1
ATOM 6349 C C . ALA A 1 798 ? -2.791 -2.464 -1.451 1.00 97.88 798 ALA A C 1
ATOM 6351 O O . ALA A 1 798 ? -3.133 -2.673 -0.291 1.00 97.88 798 ALA A O 1
ATOM 6352 N N . HIS A 1 799 ? -2.094 -1.380 -1.788 1.00 97.56 799 HIS A N 1
ATOM 6353 C CA . HIS A 1 799 ? -1.690 -0.346 -0.828 1.00 97.56 799 HIS A CA 1
ATOM 6354 C C . HIS A 1 799 ? -2.410 0.973 -1.110 1.00 97.56 799 HIS A C 1
ATOM 6356 O O . HIS A 1 799 ? -2.700 1.296 -2.267 1.00 97.56 799 HIS A O 1
ATOM 6362 N N . SER A 1 800 ? -2.669 1.781 -0.079 1.00 96.50 800 SER A N 1
ATOM 6363 C CA . SER A 1 800 ? -3.054 3.181 -0.287 1.00 96.50 800 SER A CA 1
ATOM 6364 C C . SER A 1 800 ? -2.849 4.044 0.954 1.00 96.50 800 SER A C 1
ATOM 6366 O O . SER A 1 800 ? -3.086 3.605 2.071 1.00 96.50 800 SER A O 1
ATOM 6368 N N . TYR A 1 801 ? -2.499 5.312 0.759 1.00 97.19 801 TYR A N 1
ATOM 6369 C CA . TYR A 1 801 ? -2.341 6.283 1.840 1.00 97.19 801 TYR A CA 1
ATOM 6370 C C . TYR A 1 801 ? -3.222 7.494 1.564 1.00 97.19 801 TYR A C 1
ATOM 6372 O O . TYR A 1 801 ? -3.194 8.043 0.460 1.00 97.19 801 TYR A O 1
ATOM 6380 N N . TRP A 1 802 ? -3.990 7.940 2.559 1.00 97.31 802 TRP A N 1
ATOM 6381 C CA . TRP A 1 802 ? -4.675 9.226 2.453 1.00 97.31 802 TRP A CA 1
ATOM 6382 C C . TRP A 1 802 ? -3.639 10.337 2.644 1.00 97.31 802 TRP A C 1
ATOM 6384 O O . TRP A 1 802 ? -3.216 10.601 3.761 1.00 97.31 802 TRP A O 1
ATOM 6394 N N . HIS A 1 803 ? -3.173 10.897 1.524 1.00 95.19 803 HIS A N 1
ATOM 6395 C CA . HIS A 1 803 ? -2.075 11.866 1.421 1.00 95.19 803 HIS A CA 1
ATOM 6396 C C . HIS A 1 803 ? -0.753 11.417 2.085 1.00 95.19 803 HIS A C 1
ATOM 6398 O O . HIS A 1 803 ? -0.377 11.868 3.166 1.00 95.19 803 HIS A O 1
ATOM 6404 N N . HIS A 1 804 ? 0.003 10.565 1.384 1.00 94.12 804 HIS A N 1
ATOM 6405 C CA . HIS A 1 804 ? 1.402 10.273 1.728 1.00 94.12 804 HIS A CA 1
ATOM 6406 C C . HIS A 1 804 ? 2.238 11.573 1.843 1.00 94.12 804 HIS A C 1
ATOM 6408 O O . HIS A 1 804 ? 2.048 12.473 1.017 1.00 94.12 804 HIS A O 1
ATOM 6414 N N . PRO A 1 805 ? 3.185 11.688 2.800 1.00 95.50 805 PRO A N 1
ATOM 6415 C CA . PRO A 1 805 ? 4.087 12.834 2.890 1.00 95.50 805 PRO A CA 1
ATOM 6416 C C . PRO A 1 805 ? 4.848 13.092 1.583 1.00 95.50 805 PRO A C 1
ATOM 6418 O O . PRO A 1 805 ? 5.400 12.175 0.971 1.00 95.50 805 PRO A O 1
ATOM 6421 N N . ALA A 1 806 ? 4.887 14.354 1.165 1.00 95.94 806 ALA A N 1
ATOM 6422 C CA . ALA A 1 806 ? 5.575 14.812 -0.031 1.00 95.94 806 ALA A CA 1
ATOM 6423 C C . ALA A 1 806 ? 6.880 15.524 0.346 1.00 95.94 806 ALA A C 1
ATOM 6425 O O . ALA A 1 806 ? 6.875 16.458 1.150 1.00 95.94 806 ALA A O 1
ATOM 6426 N N . PHE A 1 807 ? 7.988 15.113 -0.276 1.00 95.69 807 PHE A N 1
ATOM 6427 C CA . PHE A 1 807 ? 9.339 15.621 -0.019 1.00 95.69 807 PHE A CA 1
ATOM 6428 C C . PHE A 1 807 ? 9.868 16.384 -1.251 1.00 95.69 807 PHE A C 1
ATOM 6430 O O . PHE A 1 807 ? 10.541 15.790 -2.092 1.00 95.69 807 PHE A O 1
ATOM 6437 N N . PRO A 1 808 ? 9.564 17.688 -1.419 1.00 91.06 808 PRO A N 1
ATOM 6438 C CA . PRO A 1 808 ? 9.899 18.448 -2.634 1.00 91.06 808 PRO A CA 1
ATOM 6439 C C . PRO A 1 808 ? 11.395 18.784 -2.810 1.00 91.06 808 PRO A C 1
ATOM 6441 O O . PRO A 1 808 ? 11.747 19.481 -3.758 1.00 91.06 808 PRO A O 1
ATOM 6444 N N . GLY A 1 809 ? 12.266 18.350 -1.893 1.00 90.62 809 GLY A N 1
ATOM 6445 C CA . GLY A 1 809 ? 13.722 18.491 -1.991 1.00 90.62 809 GLY A CA 1
ATOM 6446 C C . GLY A 1 809 ? 14.400 17.155 -2.297 1.00 90.62 809 GLY A C 1
ATOM 6447 O O . GLY A 1 809 ? 14.383 16.676 -3.426 1.00 90.62 809 GLY A O 1
ATOM 6448 N N . ARG A 1 810 ? 15.012 16.560 -1.268 1.00 88.94 810 ARG A N 1
ATOM 6449 C CA . ARG A 1 810 ? 15.510 15.173 -1.269 1.00 88.94 810 ARG A CA 1
ATOM 6450 C C . ARG A 1 810 ? 14.455 14.242 -0.646 1.00 88.94 810 ARG A C 1
ATOM 6452 O O . ARG A 1 810 ? 13.706 14.714 0.213 1.00 88.94 810 ARG A O 1
ATOM 6459 N N . PRO A 1 811 ? 14.409 12.945 -1.004 1.00 86.50 811 PRO A N 1
ATOM 6460 C CA . PRO A 1 811 ? 13.575 11.966 -0.309 1.00 86.50 811 PRO A CA 1
ATOM 6461 C C . PRO A 1 811 ? 13.807 11.990 1.207 1.00 86.50 811 PRO A C 1
ATOM 6463 O O . PRO A 1 811 ? 14.939 12.177 1.658 1.00 86.50 811 PRO A O 1
ATOM 6466 N N . TRP A 1 812 ? 12.733 11.806 1.978 1.00 89.56 812 TRP A N 1
ATOM 6467 C CA . TRP A 1 812 ? 12.752 11.686 3.442 1.00 89.56 812 TRP A CA 1
ATOM 6468 C C . TRP A 1 812 ? 13.391 12.861 4.215 1.00 89.56 812 TRP A C 1
ATOM 6470 O O . TRP A 1 812 ? 13.791 12.697 5.366 1.00 89.56 812 TRP A O 1
ATOM 6480 N N . ASP A 1 813 ? 13.473 14.063 3.628 1.00 93.88 813 ASP A N 1
ATOM 6481 C CA . ASP A 1 813 ? 14.021 15.246 4.306 1.00 93.88 813 ASP A CA 1
ATOM 6482 C C . ASP A 1 813 ? 13.176 15.660 5.529 1.00 93.88 813 ASP A C 1
ATOM 6484 O O . ASP A 1 813 ? 12.051 16.123 5.335 1.00 93.88 813 ASP A O 1
ATOM 6488 N N . PRO A 1 814 ? 13.690 15.606 6.776 1.00 92.19 814 PRO A N 1
ATOM 6489 C CA . PRO A 1 814 ? 12.921 15.988 7.962 1.00 92.19 814 PRO A CA 1
ATOM 6490 C C . PRO A 1 814 ? 12.643 17.499 8.061 1.00 92.19 814 PRO A C 1
ATOM 6492 O O . PRO A 1 814 ? 11.809 17.907 8.867 1.00 92.19 814 PRO A O 1
ATOM 6495 N N . GLN A 1 815 ? 13.305 18.343 7.259 1.00 94.69 815 GLN A N 1
ATOM 6496 C CA . GLN A 1 815 ? 13.093 19.799 7.253 1.00 94.69 815 GLN A CA 1
ATOM 6497 C C . GLN A 1 815 ? 12.206 20.289 6.102 1.00 94.69 815 GLN A C 1
ATOM 6499 O O . GLN A 1 815 ? 11.624 21.375 6.196 1.00 94.69 815 GLN A O 1
ATOM 6504 N N . ASN A 1 816 ? 12.109 19.520 5.014 1.00 95.19 816 ASN A N 1
ATOM 6505 C CA . ASN A 1 816 ? 11.470 19.936 3.766 1.00 95.19 816 ASN A CA 1
ATOM 6506 C C . ASN A 1 816 ? 10.468 18.884 3.272 1.00 95.19 816 ASN A C 1
ATOM 6508 O O . ASN A 1 816 ? 10.707 18.172 2.296 1.00 95.19 816 ASN A O 1
ATOM 6512 N N . TRP A 1 817 ? 9.342 18.807 3.979 1.00 96.94 817 TRP A N 1
ATOM 6513 C CA . TRP A 1 817 ? 8.230 17.902 3.703 1.00 96.94 817 TRP A CA 1
ATOM 6514 C C . TRP A 1 817 ? 6.892 18.554 4.046 1.00 96.94 817 TRP A C 1
ATOM 6516 O O . TRP A 1 817 ? 6.849 19.500 4.838 1.00 96.94 817 TRP A O 1
ATOM 6526 N N . TYR A 1 818 ? 5.802 18.030 3.489 1.00 97.38 818 TYR A N 1
ATOM 6527 C CA . TYR A 1 818 ? 4.433 18.390 3.866 1.00 97.38 818 TYR A CA 1
ATOM 6528 C C . TYR A 1 818 ? 3.458 17.225 3.647 1.00 97.38 818 TYR A C 1
ATOM 6530 O O . TYR A 1 818 ? 3.745 16.305 2.884 1.00 97.38 818 TYR A O 1
ATOM 6538 N N . VAL A 1 819 ? 2.289 17.289 4.283 1.00 97.50 819 VAL A N 1
ATOM 6539 C CA . VAL A 1 819 ? 1.096 16.496 3.925 1.00 97.50 819 VAL A CA 1
ATOM 6540 C C . VAL A 1 819 ? 0.002 17.437 3.419 1.00 97.50 819 VAL A C 1
ATOM 6542 O O . VAL A 1 819 ? 0.042 18.636 3.703 1.00 97.50 819 VAL A O 1
ATOM 6545 N N . GLN A 1 820 ? -0.977 16.909 2.683 1.00 97.31 820 GLN A N 1
ATOM 6546 C CA . GLN A 1 820 ? -2.223 17.630 2.409 1.00 97.31 820 GLN A CA 1
ATOM 6547 C C . GLN A 1 820 ? -3.206 17.368 3.552 1.00 97.31 820 GLN A C 1
ATOM 6549 O O . GLN A 1 820 ? -3.471 16.215 3.886 1.00 97.31 820 GLN A O 1
ATOM 6554 N N . ASN A 1 821 ? -3.718 18.429 4.169 1.00 97.00 821 ASN A N 1
ATOM 6555 C CA . ASN A 1 821 ? -4.582 18.366 5.343 1.00 97.00 821 ASN A CA 1
ATOM 6556 C C . ASN A 1 821 ? -6.064 18.397 4.952 1.00 97.00 821 ASN A C 1
ATOM 6558 O O . ASN A 1 821 ? -6.780 19.354 5.248 1.00 97.00 821 ASN A O 1
ATOM 6562 N N . GLU A 1 822 ? -6.515 17.367 4.243 1.00 96.62 822 GLU A N 1
ATOM 6563 C CA . GLU A 1 822 ? -7.902 17.244 3.787 1.00 96.62 822 GLU A CA 1
ATOM 6564 C C . GLU A 1 822 ? -8.580 16.062 4.486 1.00 96.62 822 GLU A C 1
ATOM 6566 O O . GLU A 1 822 ? -7.954 15.030 4.723 1.00 96.62 822 GLU A O 1
ATOM 6571 N N . ALA A 1 823 ? -9.861 16.202 4.826 1.00 97.75 823 ALA A N 1
ATOM 6572 C CA . ALA A 1 823 ? -10.648 15.110 5.391 1.00 97.75 823 ALA A CA 1
ATOM 6573 C C . ALA A 1 823 ? -11.141 14.185 4.269 1.00 97.75 823 ALA A C 1
ATOM 6575 O O . ALA A 1 823 ? -11.771 14.654 3.314 1.00 97.75 823 ALA A O 1
ATOM 6576 N N . LEU A 1 824 ? -10.919 12.877 4.401 1.00 98.31 824 LEU A N 1
ATOM 6577 C CA . LEU A 1 824 ? -11.386 11.860 3.459 1.00 98.31 824 LEU A CA 1
ATOM 6578 C C . LEU A 1 824 ? -12.899 11.954 3.257 1.00 98.31 824 LEU A C 1
ATOM 6580 O O . LEU A 1 824 ? -13.344 11.847 2.118 1.00 98.31 824 LEU A O 1
ATOM 6584 N N . VAL A 1 825 ? -13.685 12.242 4.305 1.00 98.25 825 VAL A N 1
ATOM 6585 C CA . VAL A 1 825 ? -15.149 12.416 4.194 1.00 98.25 825 VAL A CA 1
ATOM 6586 C C . VAL A 1 825 ? -15.600 13.476 3.178 1.00 98.25 825 VAL A C 1
ATOM 6588 O O . VAL A 1 825 ? -16.727 13.386 2.696 1.00 98.25 825 VAL A O 1
ATOM 6591 N N . ASN A 1 826 ? -14.756 14.441 2.796 1.00 97.88 826 ASN A N 1
ATOM 6592 C CA . ASN A 1 826 ? -15.081 15.430 1.759 1.00 97.88 826 ASN A CA 1
ATOM 6593 C C . ASN A 1 826 ? -14.848 14.924 0.320 1.00 97.88 826 ASN A C 1
ATOM 6595 O O . ASN A 1 826 ? -15.249 15.601 -0.627 1.00 97.88 826 ASN A O 1
ATOM 6599 N N . SER A 1 827 ? -14.244 13.743 0.147 1.00 96.69 827 SER A N 1
ATOM 6600 C CA . SER A 1 827 ? -13.696 13.268 -1.133 1.00 96.69 827 SER A CA 1
ATOM 6601 C C . SER A 1 827 ? -14.190 11.868 -1.569 1.00 96.69 827 SER A C 1
ATOM 6603 O O . SER A 1 827 ? -13.363 11.019 -1.908 1.00 96.69 827 SER A O 1
ATOM 6605 N N . PRO A 1 828 ? -15.508 11.567 -1.593 1.00 95.69 828 PRO A N 1
ATOM 6606 C CA . PRO A 1 828 ? -16.029 10.264 -2.026 1.00 95.69 828 PRO A CA 1
ATOM 6607 C C . PRO A 1 828 ? -15.721 9.957 -3.508 1.00 95.69 828 PRO A C 1
ATOM 6609 O O . PRO A 1 828 ? -15.955 10.784 -4.384 1.00 95.69 828 PRO A O 1
ATOM 6612 N N . ALA A 1 829 ? -15.245 8.764 -3.884 1.00 94.25 829 ALA A N 1
ATOM 6613 C CA . ALA A 1 829 ? -14.959 7.573 -3.067 1.00 94.25 829 ALA A CA 1
ATOM 6614 C C . ALA A 1 829 ? -13.517 7.491 -2.512 1.00 94.25 829 ALA A C 1
ATOM 6616 O O . ALA A 1 829 ? -13.189 6.545 -1.792 1.00 94.25 829 ALA A O 1
ATOM 6617 N N . GLY A 1 830 ? -12.659 8.457 -2.847 1.00 95.44 830 GLY A N 1
ATOM 6618 C CA . GLY A 1 830 ? -11.305 8.601 -2.308 1.00 95.44 830 GLY A CA 1
ATOM 6619 C C . GLY A 1 830 ? -10.404 7.382 -2.521 1.00 95.44 830 GLY A C 1
ATOM 6620 O O . GLY A 1 830 ? -10.567 6.603 -3.464 1.00 95.44 830 GLY A O 1
ATOM 6621 N N . THR A 1 831 ? -9.452 7.190 -1.605 1.00 96.75 831 THR A N 1
ATOM 6622 C CA . THR A 1 831 ? -8.549 6.025 -1.606 1.00 96.75 831 THR A CA 1
ATOM 6623 C C . THR A 1 831 ? -9.286 4.701 -1.401 1.00 96.75 831 THR A C 1
ATOM 6625 O O . THR A 1 831 ? -8.850 3.678 -1.922 1.00 96.75 831 THR A O 1
ATOM 6628 N N . LEU A 1 832 ? -10.439 4.709 -0.724 1.00 98.31 832 LEU A N 1
ATOM 6629 C CA . LEU A 1 832 ? -11.265 3.518 -0.499 1.00 98.31 832 LEU A CA 1
ATOM 6630 C C . LEU A 1 832 ? -11.846 2.965 -1.813 1.00 98.31 832 LEU A C 1
ATOM 6632 O O . LEU A 1 832 ? -11.743 1.766 -2.076 1.00 98.31 832 LEU A O 1
ATOM 6636 N N . GLY A 1 833 ? -12.380 3.835 -2.677 1.00 97.44 833 GLY A N 1
ATOM 6637 C CA . GLY A 1 833 ? -12.823 3.447 -4.022 1.00 97.44 833 GLY A CA 1
ATOM 6638 C C . GLY A 1 833 ? -11.669 3.015 -4.931 1.00 97.44 833 GLY A C 1
ATOM 6639 O O . GLY A 1 833 ? -11.817 2.061 -5.695 1.00 97.44 833 GLY A O 1
ATOM 6640 N N . GLY A 1 834 ? -10.502 3.656 -4.797 1.00 96.44 834 GLY A N 1
ATOM 6641 C CA . GLY A 1 834 ? -9.270 3.251 -5.484 1.00 96.44 834 GLY A CA 1
ATOM 6642 C C . GLY A 1 834 ? -8.834 1.826 -5.126 1.00 96.44 834 GLY A C 1
ATOM 6643 O O . GLY A 1 834 ? -8.633 1.009 -6.021 1.00 96.44 834 GLY A O 1
ATOM 6644 N N . LEU A 1 835 ? -8.777 1.503 -3.828 1.00 98.19 835 LEU A N 1
ATOM 6645 C CA . LEU A 1 835 ? -8.511 0.148 -3.332 1.00 98.19 835 LEU A CA 1
ATOM 6646 C C . LEU A 1 835 ? -9.537 -0.851 -3.886 1.00 98.19 835 LEU A C 1
ATOM 6648 O O . LEU A 1 835 ? -9.160 -1.822 -4.540 1.00 98.19 835 LEU A O 1
ATOM 6652 N N . ALA A 1 836 ? -10.837 -0.580 -3.717 1.00 98.06 836 ALA A N 1
ATOM 6653 C CA . ALA A 1 836 ? -11.898 -1.477 -4.181 1.00 98.06 836 ALA A CA 1
ATOM 6654 C C . ALA A 1 836 ? -11.800 -1.797 -5.686 1.00 98.06 836 ALA A C 1
ATOM 6656 O O . ALA A 1 836 ? -12.064 -2.929 -6.091 1.00 98.06 836 ALA A O 1
ATOM 6657 N N . ALA A 1 837 ? -11.360 -0.840 -6.509 1.00 96.69 837 ALA A N 1
ATOM 6658 C CA . ALA A 1 837 ? -11.188 -1.026 -7.946 1.00 96.69 837 ALA A CA 1
ATOM 6659 C C . ALA A 1 837 ? -10.049 -1.991 -8.338 1.00 96.69 837 ALA A C 1
ATOM 6661 O O . ALA A 1 837 ? -10.044 -2.476 -9.471 1.00 96.69 837 ALA A O 1
ATOM 6662 N N . THR A 1 838 ? -9.098 -2.285 -7.446 1.00 96.31 838 THR A N 1
ATOM 6663 C CA . THR A 1 838 ? -7.995 -3.237 -7.708 1.00 96.31 838 THR A CA 1
ATOM 6664 C C . THR A 1 838 ? -8.346 -4.694 -7.394 1.00 96.31 838 THR A C 1
ATOM 6666 O O . THR A 1 838 ? -7.641 -5.605 -7.826 1.00 96.31 838 THR A O 1
ATOM 6669 N N . ARG A 1 839 ? -9.445 -4.943 -6.669 1.00 95.94 839 ARG A N 1
ATOM 6670 C CA . ARG A 1 839 ? -9.851 -6.286 -6.241 1.00 95.94 839 ARG A CA 1
ATOM 6671 C C . ARG A 1 839 ? -10.114 -7.216 -7.428 1.00 95.94 839 ARG A C 1
ATOM 6673 O O . ARG A 1 839 ? -10.920 -6.895 -8.296 1.00 95.94 839 ARG A O 1
ATOM 6680 N N . VAL A 1 840 ? -9.546 -8.422 -7.399 1.00 96.56 840 VAL A N 1
ATOM 6681 C CA . VAL A 1 840 ? -9.839 -9.500 -8.361 1.00 96.56 840 VAL A CA 1
ATOM 6682 C C . VAL A 1 840 ? -10.978 -10.392 -7.849 1.00 96.56 840 VAL A C 1
ATOM 6684 O O . VAL A 1 840 ? -10.987 -10.834 -6.701 1.00 96.56 840 VAL A O 1
ATOM 6687 N N . VAL A 1 841 ? -11.966 -10.666 -8.701 1.00 94.19 841 VAL A N 1
ATOM 6688 C CA . VAL A 1 841 ? -13.092 -11.567 -8.419 1.00 94.19 841 VAL A CA 1
ATOM 6689 C C . VAL A 1 841 ? -12.602 -13.019 -8.397 1.00 94.19 841 VAL A C 1
ATOM 6691 O O . VAL A 1 841 ? -11.760 -13.417 -9.194 1.00 94.19 841 VAL A O 1
ATOM 6694 N N . GLY A 1 842 ? -13.103 -13.820 -7.451 1.00 92.75 842 GLY A N 1
ATOM 6695 C CA . GLY A 1 842 ? -12.648 -15.202 -7.246 1.00 92.75 842 GLY A CA 1
ATOM 6696 C C . GLY A 1 842 ? -11.305 -15.337 -6.514 1.00 92.75 842 GLY A C 1
ATOM 6697 O O . GLY A 1 842 ? -10.883 -16.459 -6.238 1.00 92.75 842 GLY A O 1
ATOM 6698 N N . LYS A 1 843 ? -10.656 -14.225 -6.139 1.00 97.00 843 LYS A N 1
ATOM 6699 C CA . LYS A 1 843 ? -9.464 -14.204 -5.281 1.00 97.00 843 LYS A CA 1
ATOM 6700 C C . LYS A 1 843 ? -9.765 -13.588 -3.921 1.00 97.00 843 LYS A C 1
ATOM 6702 O O . LYS A 1 843 ? -10.605 -12.696 -3.808 1.00 97.00 843 LYS A O 1
ATOM 6707 N N . ALA A 1 844 ? -9.070 -14.094 -2.905 1.00 97.94 844 ALA A N 1
ATOM 6708 C CA . ALA A 1 844 ? -8.967 -13.420 -1.621 1.00 97.94 844 ALA A CA 1
ATOM 6709 C C . ALA A 1 844 ? -8.208 -12.099 -1.808 1.00 97.94 844 ALA A C 1
ATOM 6711 O O . ALA A 1 844 ? -7.301 -12.021 -2.645 1.00 97.94 844 ALA A O 1
ATOM 6712 N N . TYR A 1 845 ? -8.597 -11.075 -1.055 1.00 98.56 845 TYR A N 1
ATOM 6713 C CA . TYR A 1 845 ? -8.092 -9.717 -1.235 1.00 98.56 845 TYR A CA 1
ATOM 6714 C C . TYR A 1 845 ? -7.714 -9.074 0.099 1.00 98.56 845 TYR A C 1
ATOM 6716 O O . TYR A 1 845 ? -8.533 -9.004 1.022 1.00 98.56 845 TYR A O 1
ATOM 6724 N N . THR A 1 846 ? -6.489 -8.566 0.176 1.00 98.75 846 THR A N 1
ATOM 6725 C CA . THR A 1 846 ? -5.949 -7.861 1.341 1.00 98.75 846 THR A CA 1
ATOM 6726 C C . THR A 1 846 ? -5.546 -6.425 0.999 1.00 98.75 846 THR A C 1
ATOM 6728 O O . THR A 1 846 ? -5.410 -6.051 -0.166 1.00 98.75 846 THR A O 1
ATOM 6731 N N . VAL A 1 847 ? -5.384 -5.609 2.039 1.00 98.81 847 VAL A N 1
ATOM 6732 C CA . VAL A 1 847 ? -4.739 -4.295 1.975 1.00 98.81 847 VAL A CA 1
ATOM 6733 C C . VAL A 1 847 ? -3.597 -4.295 2.988 1.00 98.81 847 VAL A C 1
ATOM 6735 O O . VAL A 1 847 ? -3.846 -4.026 4.164 1.00 98.81 847 VAL A O 1
ATOM 6738 N N . SER A 1 848 ? -2.378 -4.671 2.582 1.00 98.06 848 SER A N 1
ATOM 6739 C CA . SER A 1 848 ? -1.239 -4.846 3.503 1.00 98.06 848 SER A CA 1
ATOM 6740 C C . SER A 1 848 ? -0.579 -3.531 3.957 1.00 98.06 848 SER A C 1
ATOM 6742 O O . SER A 1 848 ? 0.232 -3.529 4.893 1.00 98.06 848 SER A O 1
ATOM 6744 N N . GLU A 1 849 ? -0.993 -2.397 3.376 1.00 97.50 849 GLU A N 1
ATOM 6745 C CA . GLU A 1 849 ? -0.594 -1.053 3.803 1.00 97.50 849 GLU A CA 1
ATOM 6746 C C . GLU A 1 849 ? -1.729 -0.019 3.659 1.00 97.50 849 GLU A C 1
ATOM 6748 O O . GLU A 1 849 ? -2.151 0.324 2.549 1.00 97.50 849 GLU A O 1
ATOM 6753 N N . TYR A 1 850 ? -2.194 0.528 4.791 1.00 98.38 850 TYR A N 1
ATOM 6754 C CA . TYR A 1 850 ? -3.047 1.722 4.837 1.00 98.38 850 TYR A CA 1
ATOM 6755 C C . TYR A 1 850 ? -2.754 2.624 6.045 1.00 98.38 850 TYR A C 1
ATOM 6757 O O . TYR A 1 850 ? -2.589 2.135 7.166 1.00 98.38 850 TYR A O 1
ATOM 6765 N N . ASN A 1 851 ? -2.743 3.949 5.845 1.00 97.44 851 ASN A N 1
ATOM 6766 C CA . ASN A 1 851 ? -2.773 4.949 6.926 1.00 97.44 851 ASN A CA 1
ATOM 6767 C C . ASN A 1 851 ? -3.237 6.333 6.423 1.00 97.44 851 ASN A C 1
ATOM 6769 O O . ASN A 1 851 ? -3.260 6.619 5.223 1.00 97.44 851 ASN A O 1
ATOM 6773 N N . HIS A 1 852 ? -3.565 7.201 7.379 1.00 97.50 852 HIS A N 1
ATOM 6774 C CA . HIS A 1 852 ? -3.714 8.651 7.248 1.00 97.50 852 HIS A CA 1
ATOM 6775 C C . HIS A 1 852 ? -2.520 9.301 7.972 1.00 97.50 852 HIS A C 1
ATOM 6777 O O . HIS A 1 852 ? -2.525 9.355 9.206 1.00 97.50 852 HIS A O 1
ATOM 6783 N N . PRO A 1 853 ? -1.442 9.697 7.273 1.00 95.94 853 PRO A N 1
ATOM 6784 C CA . PRO A 1 853 ? -0.185 10.051 7.928 1.00 95.94 853 PRO A CA 1
ATOM 6785 C C . PRO A 1 853 ? -0.268 11.321 8.785 1.00 95.94 853 PRO A C 1
ATOM 6787 O O . PRO A 1 853 ? -0.984 12.271 8.479 1.00 95.94 853 PRO A O 1
ATOM 6790 N N . GLN A 1 854 ? 0.493 11.361 9.875 1.00 95.88 854 GLN A N 1
ATOM 6791 C CA . GLN A 1 854 ? 0.621 12.560 10.705 1.00 95.88 854 GLN A CA 1
ATOM 6792 C C . GLN A 1 854 ? 1.371 13.665 9.934 1.00 95.88 854 GLN A C 1
ATOM 6794 O O . GLN A 1 854 ? 2.359 13.351 9.262 1.00 95.88 854 GLN A O 1
ATOM 6799 N N . PRO A 1 855 ? 0.973 14.952 10.032 1.00 95.94 855 PRO A N 1
ATOM 6800 C CA . PRO A 1 855 ? -0.002 15.539 10.956 1.00 95.94 855 PRO A CA 1
ATOM 6801 C C . PRO A 1 855 ? -1.359 15.892 10.304 1.00 95.94 855 PRO A C 1
ATOM 6803 O O . PRO A 1 855 ? -1.859 17.000 10.503 1.00 95.94 855 PRO A O 1
ATOM 6806 N N . ILE A 1 856 ? -1.962 15.000 9.504 1.00 96.81 856 ILE A N 1
ATOM 6807 C CA . ILE A 1 856 ? -3.325 15.227 8.983 1.00 96.81 856 ILE A CA 1
ATOM 6808 C C . ILE A 1 856 ? -4.306 15.313 10.163 1.00 96.81 856 ILE A C 1
ATOM 6810 O O . ILE A 1 856 ? -4.480 14.355 10.915 1.00 96.81 856 ILE A O 1
ATOM 6814 N N . SER A 1 857 ? -4.968 16.459 10.320 1.00 95.81 857 SER A N 1
ATOM 6815 C CA . SER A 1 857 ? -5.822 16.784 11.472 1.00 95.81 857 SER A CA 1
ATOM 6816 C C . SER A 1 857 ? -7.071 15.901 11.579 1.00 95.81 857 SER A C 1
ATOM 6818 O O . SER A 1 857 ? -7.643 15.776 12.657 1.00 95.81 857 SER A O 1
ATOM 6820 N N . TYR A 1 858 ? -7.467 15.270 10.473 1.00 97.12 858 TYR A N 1
ATOM 6821 C CA . TYR A 1 858 ? -8.660 14.425 10.337 1.00 97.12 858 TYR A CA 1
ATOM 6822 C C . TYR A 1 858 ? -8.355 12.914 10.424 1.00 97.12 858 TYR A C 1
ATOM 6824 O O . TYR A 1 858 ? -9.243 12.079 10.273 1.00 97.12 858 TYR A O 1
ATOM 6832 N N . ALA A 1 859 ? -7.101 12.531 10.697 1.00 95.81 859 ALA A N 1
ATOM 6833 C CA . ALA A 1 859 ? -6.595 11.165 10.518 1.00 95.81 859 ALA A CA 1
ATOM 6834 C C . ALA A 1 859 ? -7.269 10.052 11.358 1.00 95.81 859 ALA A C 1
ATOM 6836 O O . ALA A 1 859 ? -6.992 8.871 11.128 1.00 95.81 859 ALA A O 1
ATOM 6837 N N . ALA A 1 860 ? -8.139 10.392 12.316 1.00 96.88 860 ALA A N 1
ATOM 6838 C CA . ALA A 1 860 ? -8.919 9.419 13.088 1.00 96.88 860 ALA A CA 1
ATOM 6839 C C . ALA A 1 860 ? -10.052 8.756 12.278 1.00 96.88 860 ALA A C 1
ATOM 6841 O O . ALA A 1 860 ? -10.468 7.652 12.622 1.00 96.88 860 ALA A O 1
ATOM 6842 N N . GLU A 1 861 ? -10.502 9.353 11.164 1.00 97.88 861 GLU A N 1
ATOM 6843 C CA . GLU A 1 861 ? -11.514 8.734 10.290 1.00 97.88 861 GLU A CA 1
ATOM 6844 C C . GLU A 1 861 ? -11.001 7.472 9.582 1.00 97.88 861 GLU A C 1
ATOM 6846 O O . GLU A 1 861 ? -11.778 6.559 9.295 1.00 97.88 861 GLU A O 1
ATOM 6851 N N . GLY A 1 862 ? -9.693 7.403 9.313 1.00 97.88 862 GLY A N 1
ATOM 6852 C CA . GLY A 1 862 ? -9.110 6.443 8.381 1.00 97.88 862 GLY A CA 1
ATOM 6853 C C . GLY A 1 862 ? -9.366 4.983 8.738 1.00 97.88 862 GLY A C 1
ATOM 6854 O O . GLY A 1 862 ? -9.874 4.231 7.904 1.00 97.88 862 GLY A O 1
ATOM 6855 N N . PHE A 1 863 ? -9.044 4.572 9.968 1.00 98.50 863 PHE A N 1
ATOM 6856 C CA . PHE A 1 863 ? -9.210 3.175 10.386 1.00 98.50 863 PHE A CA 1
ATOM 6857 C C . PHE A 1 863 ? -10.679 2.752 10.568 1.00 98.50 863 PHE A C 1
ATOM 6859 O O . PHE A 1 863 ? -11.039 1.700 10.037 1.00 98.50 863 PHE A O 1
ATOM 6866 N N . PRO A 1 864 ? -11.561 3.544 11.210 1.00 98.69 864 PRO A N 1
ATOM 6867 C CA . PRO A 1 864 ? -12.988 3.233 11.271 1.00 98.69 864 PRO A CA 1
ATOM 6868 C C . PRO A 1 864 ? -13.660 3.164 9.892 1.00 98.69 864 PRO A C 1
ATOM 6870 O O . PRO A 1 864 ? -14.445 2.244 9.644 1.00 98.69 864 PRO A O 1
ATOM 6873 N N . MET A 1 865 ? -13.323 4.079 8.969 1.00 98.88 865 MET A N 1
ATOM 6874 C CA . MET A 1 865 ? -13.855 4.050 7.602 1.00 98.88 865 MET A CA 1
ATOM 6875 C C . MET A 1 865 ? -13.390 2.807 6.839 1.00 98.88 865 MET A C 1
ATOM 6877 O O . MET A 1 865 ? -14.234 2.108 6.280 1.00 98.88 865 MET A O 1
ATOM 6881 N N . ILE A 1 866 ? -12.088 2.481 6.828 1.00 98.88 866 ILE A N 1
ATOM 6882 C CA . ILE A 1 866 ? -11.596 1.306 6.085 1.00 98.88 866 ILE A CA 1
ATOM 6883 C C . ILE A 1 866 ? -12.033 -0.025 6.714 1.00 98.88 866 ILE A C 1
ATOM 6885 O O . ILE A 1 866 ? -12.288 -0.973 5.976 1.00 98.88 866 ILE A O 1
ATOM 6889 N N . ALA A 1 867 ? -12.200 -0.108 8.039 1.00 98.88 867 ALA A N 1
ATOM 6890 C CA . ALA A 1 867 ? -12.722 -1.306 8.698 1.00 98.88 867 ALA A CA 1
ATOM 6891 C C . ALA A 1 867 ? -14.168 -1.604 8.262 1.00 98.88 867 ALA A C 1
ATOM 6893 O O . ALA A 1 867 ? -14.474 -2.718 7.833 1.00 98.88 867 ALA A O 1
ATOM 6894 N N . ALA A 1 868 ? -15.048 -0.596 8.293 1.00 98.88 868 ALA A N 1
ATOM 6895 C CA . ALA A 1 868 ? -16.423 -0.732 7.816 1.00 98.88 868 ALA A CA 1
ATOM 6896 C C . ALA A 1 868 ? -16.486 -0.969 6.296 1.00 98.88 868 ALA A C 1
ATOM 6898 O O . ALA A 1 868 ? -17.164 -1.883 5.826 1.00 98.88 868 ALA A O 1
ATOM 6899 N N . PHE A 1 869 ? -15.749 -0.177 5.517 1.00 98.88 869 PHE A N 1
ATOM 6900 C CA . PHE A 1 869 ? -15.746 -0.261 4.059 1.00 98.88 869 PHE A CA 1
ATOM 6901 C C . PHE A 1 869 ? -15.163 -1.585 3.546 1.00 98.88 869 PHE A C 1
ATOM 6903 O O . PHE A 1 869 ? -15.726 -2.185 2.633 1.00 98.88 869 PHE A O 1
ATOM 6910 N N . GLY A 1 870 ? -14.089 -2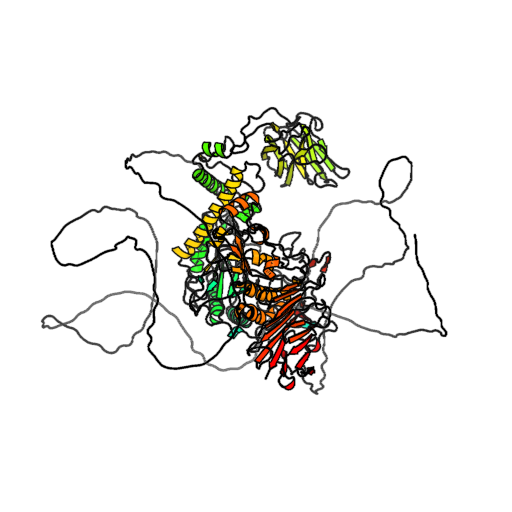.088 4.159 1.00 98.62 870 GLY A N 1
ATOM 6911 C CA . GLY A 1 870 ? -13.500 -3.386 3.837 1.00 98.62 870 GLY A CA 1
ATOM 6912 C C . GLY A 1 870 ? -14.414 -4.555 4.205 1.00 98.62 870 GLY A C 1
ATOM 6913 O O . GLY A 1 870 ? -14.541 -5.502 3.429 1.00 98.62 870 GLY A O 1
ATOM 6914 N N . ALA A 1 871 ? -15.128 -4.477 5.334 1.00 98.75 871 ALA A N 1
ATOM 6915 C CA . ALA A 1 871 ? -16.141 -5.470 5.697 1.00 98.75 871 ALA A CA 1
ATOM 6916 C C . ALA A 1 871 ? -17.288 -5.512 4.669 1.00 98.75 871 ALA A C 1
ATOM 6918 O O . ALA A 1 871 ? -17.693 -6.597 4.242 1.00 98.75 871 ALA A O 1
ATOM 6919 N N . PHE A 1 872 ? -17.739 -4.333 4.224 1.00 98.81 872 PHE A N 1
ATOM 6920 C CA . PHE A 1 872 ? -18.772 -4.149 3.203 1.00 98.81 872 PHE A CA 1
ATOM 6921 C C . PHE A 1 872 ? -18.333 -4.617 1.804 1.00 98.81 872 PHE A C 1
ATOM 6923 O O . PHE A 1 872 ? -19.041 -5.397 1.165 1.00 98.81 872 PHE A O 1
ATOM 6930 N N . GLN A 1 873 ? -17.144 -4.228 1.333 1.00 98.38 873 GLN A N 1
ATOM 6931 C CA . GLN A 1 873 ? -16.574 -4.751 0.083 1.00 98.38 873 GLN A CA 1
ATOM 6932 C C . GLN A 1 873 ? -16.316 -6.266 0.153 1.00 98.38 873 GLN A C 1
ATOM 6934 O O . GLN A 1 873 ? -16.280 -6.948 -0.875 1.00 98.38 873 GLN A O 1
ATOM 6939 N N . GLY A 1 874 ? -16.183 -6.815 1.362 1.00 97.19 874 GLY A N 1
ATOM 6940 C CA . GLY A 1 874 ? -15.817 -8.204 1.587 1.00 97.19 874 GLY A CA 1
ATOM 6941 C C . GLY A 1 874 ? -14.346 -8.428 1.256 1.00 97.19 874 GLY A C 1
ATOM 6942 O O . GLY A 1 874 ? -14.025 -9.274 0.421 1.00 97.19 874 GLY A O 1
ATOM 6943 N N . TRP A 1 875 ? -13.469 -7.658 1.887 1.00 98.44 875 TRP A N 1
ATOM 6944 C CA . TRP A 1 875 ? -12.030 -7.906 1.935 1.00 98.44 875 TRP A CA 1
ATOM 6945 C C . TRP A 1 875 ? -11.704 -8.924 3.037 1.00 98.44 875 TRP A C 1
ATOM 6947 O O . TRP A 1 875 ? -12.498 -9.136 3.958 1.00 98.44 875 TRP A O 1
ATOM 6957 N N . ASP A 1 876 ? -10.549 -9.571 2.921 1.00 98.62 876 ASP A N 1
ATOM 6958 C CA . ASP A 1 876 ? -10.095 -10.637 3.818 1.00 98.62 876 ASP A CA 1
ATOM 6959 C C . ASP A 1 876 ? -8.995 -10.162 4.785 1.00 98.62 876 ASP A C 1
ATOM 6961 O O . ASP A 1 876 ? -8.784 -10.774 5.829 1.00 98.62 876 ASP A O 1
ATOM 6965 N N . GLY A 1 877 ? -8.337 -9.032 4.508 1.00 98.56 877 GLY A N 1
ATOM 6966 C CA . GLY A 1 877 ? -7.401 -8.409 5.446 1.00 98.56 877 GLY A CA 1
ATOM 6967 C C . GLY A 1 877 ? -7.197 -6.914 5.214 1.00 98.56 877 GLY A C 1
ATOM 6968 O O . GLY A 1 877 ? -7.241 -6.453 4.077 1.00 98.56 877 GLY A O 1
ATOM 6969 N N . VAL A 1 878 ? -6.962 -6.168 6.293 1.00 98.75 878 VAL A N 1
ATOM 6970 C CA . VAL A 1 878 ? -6.589 -4.747 6.289 1.00 98.75 878 VAL A CA 1
ATOM 6971 C C . VAL A 1 878 ? -5.509 -4.525 7.343 1.00 98.75 878 VAL A C 1
ATOM 6973 O O . VAL A 1 878 ? -5.711 -4.837 8.517 1.00 98.75 878 VAL A O 1
ATOM 6976 N N . PHE A 1 879 ? -4.370 -3.981 6.922 1.00 98.69 879 PHE A N 1
ATOM 6977 C CA . PHE A 1 879 ? -3.187 -3.764 7.742 1.00 98.69 879 PHE A CA 1
ATOM 6978 C C . PHE A 1 879 ? -2.904 -2.263 7.872 1.00 98.69 879 PHE A C 1
ATOM 6980 O O . PHE A 1 879 ? -2.839 -1.525 6.888 1.00 98.69 879 PHE A O 1
ATOM 6987 N N . SER A 1 880 ? -2.697 -1.809 9.104 1.00 97.50 880 SER A N 1
ATOM 6988 C CA . SER A 1 880 ? -2.216 -0.454 9.383 1.00 97.50 880 SER A CA 1
ATOM 6989 C C . SER A 1 880 ? -0.699 -0.358 9.171 1.00 97.50 880 SER A C 1
ATOM 6991 O O . SER A 1 880 ? 0.057 -1.105 9.793 1.00 97.50 880 SER A O 1
ATOM 6993 N N . PHE A 1 881 ? -0.246 0.580 8.330 1.00 95.31 881 PHE A N 1
ATOM 6994 C CA . PHE A 1 881 ? 1.178 0.919 8.171 1.00 95.31 881 PHE A CA 1
ATOM 6995 C C . PHE A 1 881 ? 1.504 2.151 9.031 1.00 95.31 881 PHE A C 1
ATOM 6997 O O . PHE A 1 881 ? 1.168 3.268 8.651 1.00 95.31 881 PHE A O 1
ATOM 7004 N N . ALA A 1 882 ? 2.109 2.038 10.210 1.00 95.56 882 ALA A N 1
ATOM 7005 C CA . ALA A 1 882 ? 2.583 0.836 10.896 1.00 95.56 882 ALA A CA 1
ATOM 7006 C C . ALA A 1 882 ? 2.339 0.970 12.406 1.00 95.56 882 ALA A C 1
ATOM 7008 O O . ALA A 1 882 ? 2.064 2.064 12.897 1.00 95.56 882 ALA A O 1
ATOM 7009 N N . TYR A 1 883 ? 2.464 -0.115 13.170 1.00 97.94 883 TYR A N 1
ATOM 7010 C CA . TYR A 1 883 ? 2.430 -0.014 14.627 1.00 97.94 883 TYR A CA 1
ATOM 7011 C C . TYR A 1 883 ? 3.682 0.683 15.155 1.00 97.94 883 TYR A C 1
ATOM 7013 O O . TYR A 1 883 ? 3.574 1.668 15.887 1.00 97.94 883 TYR A O 1
ATOM 7021 N N . CYS A 1 884 ? 4.855 0.179 14.759 1.00 97.12 884 CYS A N 1
ATOM 7022 C CA . CYS A 1 884 ? 6.155 0.672 15.197 1.00 97.12 884 CYS A CA 1
ATOM 7023 C C . CYS A 1 884 ? 7.238 0.469 14.124 1.00 97.12 884 CYS A C 1
ATOM 7025 O O . CYS A 1 884 ? 7.305 -0.603 13.519 1.00 97.12 884 CYS A O 1
ATOM 7027 N N . HIS A 1 885 ? 8.120 1.458 13.953 1.00 95.81 885 HIS A N 1
ATOM 7028 C CA . HIS A 1 885 ? 9.307 1.398 13.085 1.00 95.81 885 HIS A CA 1
ATOM 7029 C C . HIS A 1 885 ? 10.634 1.148 13.830 1.00 95.81 885 HIS A C 1
ATOM 7031 O O . HIS A 1 885 ? 11.690 1.080 13.201 1.00 95.81 885 HIS A O 1
ATOM 7037 N N . ASN A 1 886 ? 10.627 1.070 15.164 1.00 93.06 886 ASN A N 1
ATOM 7038 C CA . ASN A 1 886 ? 11.845 0.972 15.976 1.00 93.06 886 ASN A CA 1
ATOM 7039 C C . ASN A 1 886 ? 11.630 0.165 17.280 1.00 93.06 886 ASN A C 1
ATOM 7041 O O . ASN A 1 886 ? 10.573 -0.418 17.505 1.00 93.06 886 ASN A O 1
ATOM 7045 N N . ALA A 1 887 ? 12.643 0.107 18.150 1.00 89.75 887 ALA A N 1
ATOM 7046 C CA . ALA A 1 887 ? 12.583 -0.637 19.415 1.00 89.75 887 ALA A CA 1
ATOM 7047 C C . ALA A 1 887 ? 11.888 0.110 20.583 1.00 89.75 887 ALA A C 1
ATOM 7049 O O . ALA A 1 887 ? 11.779 -0.443 21.681 1.00 89.75 887 ALA A O 1
ATOM 7050 N N . ASN A 1 888 ? 11.422 1.350 20.388 1.00 94.44 888 ASN A N 1
ATOM 7051 C CA . ASN A 1 888 ? 10.679 2.126 21.384 1.00 94.44 888 ASN A CA 1
ATOM 7052 C C . ASN A 1 888 ? 9.171 1.884 21.235 1.00 94.44 888 ASN A C 1
ATOM 7054 O O . ASN A 1 888 ? 8.471 2.646 20.580 1.00 94.44 888 ASN A O 1
ATOM 7058 N N . PHE A 1 889 ? 8.646 0.824 21.843 1.00 95.25 889 PHE A N 1
ATOM 7059 C CA . PHE A 1 889 ? 7.231 0.455 21.704 1.00 95.25 889 PHE A CA 1
ATOM 7060 C C . PHE A 1 889 ? 6.251 1.361 22.476 1.00 95.25 889 PHE A C 1
ATOM 7062 O O . PHE A 1 889 ? 5.061 1.379 22.158 1.00 95.25 889 PHE A O 1
ATOM 7069 N N . GLU A 1 890 ? 6.730 2.125 23.464 1.00 94.62 890 GLU A N 1
ATOM 7070 C CA . GLU A 1 890 ? 5.904 2.804 24.482 1.00 94.62 890 GLU A CA 1
ATOM 7071 C C . GLU A 1 890 ? 6.156 4.332 24.622 1.00 94.62 890 GLU A C 1
ATOM 7073 O O . GLU A 1 890 ? 6.195 4.846 25.744 1.00 94.62 890 GLU A O 1
ATOM 7078 N N . PRO A 1 891 ? 6.323 5.115 23.535 1.00 94.88 891 PRO A N 1
ATOM 7079 C CA . PRO A 1 891 ? 6.483 6.562 23.647 1.00 94.88 891 PRO A CA 1
ATOM 7080 C C . PRO A 1 891 ? 5.197 7.236 24.132 1.00 94.88 891 PRO A C 1
ATOM 7082 O O . PRO A 1 891 ? 4.096 6.917 23.685 1.00 94.88 891 PRO A O 1
ATOM 7085 N N . ARG A 1 892 ? 5.334 8.281 24.954 1.00 95.62 892 ARG A N 1
ATOM 7086 C CA . ARG A 1 892 ? 4.205 9.135 25.367 1.00 95.62 892 ARG A CA 1
ATOM 7087 C C . ARG A 1 892 ? 3.902 10.266 24.371 1.00 95.62 892 ARG A C 1
ATOM 7089 O O . ARG A 1 892 ? 3.165 11.191 24.699 1.00 95.62 892 ARG A O 1
ATOM 7096 N N . LYS A 1 893 ? 4.469 10.211 23.161 1.00 96.19 893 LYS A N 1
ATOM 7097 C CA . LYS A 1 893 ? 4.299 11.192 22.076 1.00 96.19 893 LYS A CA 1
ATOM 7098 C C . LYS A 1 893 ? 4.234 10.502 20.712 1.00 96.19 893 LYS A C 1
ATOM 7100 O O . LYS A 1 893 ? 4.783 9.413 20.553 1.00 96.19 893 LYS A O 1
ATOM 7105 N N . VAL A 1 894 ? 3.634 11.149 19.718 1.00 95.69 894 VAL A N 1
ATOM 7106 C CA . VAL A 1 894 ? 3.751 10.776 18.298 1.00 95.69 894 VAL A CA 1
ATOM 7107 C C . VAL A 1 894 ? 5.182 11.064 17.823 1.00 95.69 894 VAL A C 1
ATOM 7109 O O . VAL A 1 894 ? 5.714 12.140 18.092 1.00 95.69 894 VAL A O 1
ATOM 7112 N N . GLU A 1 895 ? 5.824 10.117 17.136 1.00 90.19 895 GLU A N 1
ATOM 7113 C CA . GLU A 1 895 ? 7.255 10.206 16.774 1.00 90.19 895 GLU A CA 1
ATOM 7114 C C . GLU A 1 895 ? 7.530 10.345 15.267 1.00 90.19 895 GLU A C 1
ATOM 7116 O O . GLU A 1 895 ? 8.666 10.608 14.882 1.00 90.19 895 GLU A O 1
ATOM 7121 N N . GLY A 1 896 ? 6.520 10.184 14.410 1.00 93.00 896 GLY A N 1
ATOM 7122 C CA . GLY A 1 896 ? 6.678 10.259 12.958 1.00 93.00 896 GLY A CA 1
ATOM 7123 C C . GLY A 1 896 ? 5.357 10.095 12.210 1.00 93.00 896 GLY A C 1
ATOM 7124 O O . GLY A 1 896 ? 4.288 10.055 12.816 1.00 93.00 896 GLY A O 1
ATOM 7125 N N . PHE A 1 897 ? 5.433 9.997 10.881 1.00 94.62 897 PHE A N 1
ATOM 7126 C CA . PHE A 1 897 ? 4.264 10.030 9.990 1.00 94.62 897 PHE A CA 1
ATOM 7127 C C . PHE A 1 897 ? 3.307 8.838 10.162 1.00 94.62 897 PHE A C 1
ATOM 7129 O O . PHE A 1 897 ? 2.094 9.005 10.052 1.00 94.62 897 PHE A O 1
ATOM 7136 N N . PHE A 1 898 ? 3.851 7.640 10.396 1.00 96.19 898 PHE A N 1
ATOM 7137 C CA . PHE A 1 898 ? 3.128 6.375 10.215 1.00 96.19 898 PHE A CA 1
ATOM 7138 C C . PHE A 1 898 ? 2.888 5.569 11.497 1.00 96.19 898 PHE A C 1
ATOM 7140 O O . PHE A 1 898 ? 1.966 4.757 11.518 1.00 96.19 898 PHE A O 1
ATOM 7147 N N . ASP A 1 899 ? 3.690 5.770 12.545 1.00 96.62 899 ASP A N 1
ATOM 7148 C CA . ASP A 1 899 ? 3.633 4.957 13.766 1.00 96.62 899 ASP A CA 1
ATOM 7149 C C . ASP A 1 899 ? 2.376 5.245 14.589 1.00 96.62 899 ASP A C 1
ATOM 7151 O O . ASP A 1 899 ? 2.224 6.329 15.153 1.00 96.62 899 ASP A O 1
ATOM 7155 N N . ILE A 1 900 ? 1.499 4.246 14.708 1.00 96.50 900 ILE A N 1
ATOM 7156 C CA . ILE A 1 900 ? 0.228 4.392 15.424 1.00 96.50 900 ILE A CA 1
ATOM 7157 C C . ILE A 1 900 ? 0.340 4.137 16.931 1.00 96.50 900 ILE A C 1
ATOM 7159 O O . ILE A 1 900 ? -0.570 4.524 17.653 1.00 96.50 900 ILE A O 1
ATOM 7163 N N . LYS A 1 901 ? 1.428 3.522 17.428 1.00 95.06 901 LYS A N 1
ATOM 7164 C CA . LYS A 1 901 ? 1.599 3.062 18.831 1.00 95.06 901 LYS A CA 1
ATOM 7165 C C . LYS A 1 901 ? 1.263 4.079 19.934 1.00 95.06 901 LYS A C 1
ATOM 7167 O O . LYS A 1 901 ? 0.869 3.675 21.026 1.00 95.06 901 LYS A O 1
ATOM 7172 N N . SER A 1 902 ? 1.392 5.370 19.639 1.00 94.44 902 SER A N 1
ATOM 7173 C CA . SER A 1 902 ? 1.084 6.508 20.519 1.00 94.44 902 SER A CA 1
ATOM 7174 C C . SER A 1 902 ? 0.087 7.507 19.909 1.00 94.44 902 SER A C 1
ATOM 7176 O O . SER A 1 902 ? -0.167 8.562 20.484 1.00 94.44 902 SER A O 1
ATOM 7178 N N . ASP A 1 903 ? -0.497 7.178 18.757 1.00 96.31 903 ASP A N 1
ATOM 7179 C CA . ASP A 1 903 ? -1.511 7.966 18.056 1.00 96.31 903 ASP A CA 1
ATOM 7180 C C . ASP A 1 903 ? -2.886 7.694 18.700 1.00 96.31 903 ASP A C 1
ATOM 7182 O O . ASP A 1 903 ? -3.648 6.830 18.255 1.00 96.31 903 ASP A O 1
ATOM 7186 N N . THR A 1 904 ? -3.172 8.380 19.815 1.00 96.75 904 THR A N 1
ATOM 7187 C CA . THR A 1 904 ? -4.390 8.180 20.624 1.00 96.75 904 THR A CA 1
ATOM 7188 C C . THR A 1 904 ? -5.658 8.279 19.778 1.00 96.75 904 THR A C 1
ATOM 7190 O O . THR A 1 904 ? -6.524 7.409 19.893 1.00 96.75 904 THR A O 1
ATOM 7193 N N . ALA A 1 905 ? -5.751 9.276 18.894 1.00 95.50 905 ALA A N 1
ATOM 7194 C CA . ALA A 1 905 ? -6.915 9.483 18.039 1.00 95.50 905 ALA A CA 1
ATOM 7195 C C . ALA A 1 905 ? -7.180 8.303 17.082 1.00 95.50 905 ALA A C 1
ATOM 7197 O O . ALA A 1 905 ? -8.327 8.041 16.739 1.00 95.50 905 ALA A O 1
ATOM 7198 N N . LYS A 1 906 ? -6.154 7.528 16.702 1.00 95.69 906 LYS A N 1
ATOM 7199 C CA . LYS A 1 906 ? -6.323 6.290 15.921 1.00 95.69 906 LYS A CA 1
ATOM 7200 C C . LYS A 1 906 ? -6.529 5.050 16.788 1.00 95.69 906 LYS A C 1
ATOM 7202 O O . LYS A 1 906 ? -7.388 4.223 16.477 1.00 95.69 906 LYS A O 1
ATOM 7207 N N . ILE A 1 907 ? -5.755 4.887 17.864 1.00 96.62 907 ILE A N 1
ATOM 7208 C CA . ILE A 1 907 ? -5.816 3.681 18.707 1.00 96.62 907 ILE A CA 1
ATOM 7209 C C . ILE A 1 907 ? -7.125 3.598 19.507 1.00 96.62 907 ILE A C 1
ATOM 7211 O O . ILE A 1 907 ? -7.624 2.490 19.714 1.00 96.62 907 ILE A O 1
ATOM 7215 N N . ALA A 1 908 ? -7.729 4.729 19.894 1.00 98.00 908 ALA A N 1
ATOM 7216 C CA . ALA A 1 908 ? -8.978 4.756 20.662 1.00 98.00 908 ALA A CA 1
ATOM 7217 C C . ALA A 1 908 ? -10.129 3.979 19.992 1.00 98.00 908 ALA A C 1
ATOM 7219 O O . ALA A 1 908 ? -10.962 3.396 20.689 1.00 98.00 908 ALA A O 1
ATOM 7220 N N . HIS A 1 909 ? -10.154 3.924 18.656 1.00 98.56 909 HIS A N 1
ATOM 7221 C CA . HIS A 1 909 ? -11.206 3.270 17.875 1.00 98.56 909 HIS A CA 1
ATOM 7222 C C . HIS A 1 909 ? -10.920 1.802 17.508 1.00 98.56 909 HIS A C 1
ATOM 7224 O O . HIS A 1 909 ? -11.794 1.144 16.944 1.00 98.56 909 HIS A O 1
ATOM 7230 N N . MET A 1 910 ? -9.749 1.243 17.836 1.00 98.00 910 MET A N 1
ATOM 7231 C CA . MET A 1 910 ? -9.374 -0.124 17.429 1.00 98.00 910 MET A CA 1
ATOM 7232 C C . MET A 1 910 ? -10.370 -1.224 17.860 1.00 98.00 910 MET A C 1
ATOM 7234 O O . MET A 1 910 ? -10.703 -2.052 17.010 1.00 98.00 910 MET A O 1
ATOM 7238 N N . PRO A 1 911 ? -10.947 -1.214 19.084 1.00 98.00 911 PRO A N 1
ATOM 7239 C CA . PRO A 1 911 ? -12.024 -2.140 19.455 1.00 98.00 911 PRO A CA 1
ATOM 7240 C C . PRO A 1 911 ? -13.251 -2.071 18.531 1.00 98.00 911 PRO A C 1
ATOM 7242 O O . PRO A 1 911 ? -13.854 -3.098 18.219 1.00 98.00 911 PRO A O 1
ATOM 7245 N N . ALA A 1 912 ? -13.602 -0.874 18.046 1.00 98.62 912 ALA A N 1
ATOM 7246 C CA . ALA A 1 912 ? -14.680 -0.699 17.079 1.00 98.62 912 ALA A CA 1
ATOM 7247 C C . ALA A 1 912 ? -14.264 -1.191 15.683 1.00 98.62 912 ALA A C 1
ATOM 7249 O O . ALA A 1 912 ? -15.039 -1.895 15.044 1.00 98.62 912 ALA A O 1
ATOM 7250 N N . CYS A 1 913 ? -13.036 -0.923 15.227 1.00 98.81 913 CYS A N 1
ATOM 7251 C CA . CYS A 1 913 ? -12.517 -1.467 13.964 1.00 98.81 913 CYS A CA 1
ATOM 7252 C C . CYS A 1 913 ? -12.543 -3.008 13.946 1.00 98.81 913 CYS A C 1
ATOM 7254 O O . CYS A 1 913 ? -12.999 -3.609 12.970 1.00 98.81 913 CYS A O 1
ATOM 7256 N N . ALA A 1 914 ? -12.145 -3.651 15.049 1.00 98.69 914 ALA A N 1
ATOM 7257 C CA . ALA A 1 914 ? -12.224 -5.100 15.214 1.00 98.69 914 ALA A CA 1
ATOM 7258 C C . ALA A 1 914 ? -13.679 -5.618 15.191 1.00 98.69 914 ALA A C 1
ATOM 7260 O O . ALA A 1 914 ? -13.951 -6.647 14.572 1.00 98.69 914 ALA A O 1
ATOM 7261 N N . ALA A 1 915 ? -14.638 -4.902 15.789 1.00 98.69 915 ALA A N 1
ATOM 7262 C CA . ALA A 1 915 ? -16.054 -5.274 15.721 1.00 98.69 915 ALA A CA 1
ATOM 7263 C C . ALA A 1 915 ? -16.641 -5.123 14.304 1.00 98.69 915 ALA A C 1
ATOM 7265 O O . ALA A 1 915 ? -17.300 -6.030 13.792 1.00 98.69 915 ALA A O 1
ATOM 7266 N N . LEU A 1 916 ? -16.351 -4.001 13.639 1.00 98.81 916 LEU A N 1
ATOM 7267 C CA . LEU A 1 916 ? -16.784 -3.714 12.270 1.00 98.81 916 LEU A CA 1
ATOM 7268 C C . LEU A 1 916 ? -16.244 -4.760 11.277 1.00 98.81 916 LEU A C 1
ATOM 7270 O O . LEU A 1 916 ? -17.003 -5.241 10.435 1.00 98.81 916 LEU A O 1
ATOM 7274 N N . PHE A 1 917 ? -14.962 -5.136 11.394 1.00 98.81 917 PHE A N 1
ATOM 7275 C CA . PHE A 1 917 ? -14.272 -5.988 10.420 1.00 98.81 917 PHE A CA 1
ATOM 7276 C C . PHE A 1 917 ? -14.187 -7.476 10.799 1.00 98.81 917 PHE A C 1
ATOM 7278 O O . PHE A 1 917 ? -14.623 -8.317 10.008 1.00 98.81 917 PHE A O 1
ATOM 7285 N N . LEU A 1 918 ? -13.648 -7.822 11.977 1.00 97.81 918 LEU A N 1
ATOM 7286 C CA . LEU A 1 918 ? -13.439 -9.219 12.396 1.00 97.81 918 LEU A CA 1
ATOM 7287 C C . LEU A 1 918 ? -14.726 -9.873 12.892 1.00 97.81 918 LEU A C 1
ATOM 7289 O O . LEU A 1 918 ? -15.090 -10.942 12.413 1.00 97.81 918 LEU A O 1
ATOM 7293 N N . ARG A 1 919 ? -15.431 -9.217 13.824 1.00 96.44 919 ARG A N 1
ATOM 7294 C CA . ARG A 1 919 ? -16.706 -9.722 14.365 1.00 96.44 919 ARG A CA 1
ATOM 7295 C C . ARG A 1 919 ? -17.835 -9.690 13.330 1.00 96.44 919 ARG A C 1
ATOM 7297 O O . ARG A 1 919 ? -18.823 -10.401 13.479 1.00 96.44 919 ARG A O 1
ATOM 7304 N N . GLY A 1 920 ? -17.662 -8.900 12.268 1.00 96.50 920 GLY A N 1
ATOM 7305 C CA . GLY A 1 920 ? -18.577 -8.841 11.134 1.00 96.50 920 GLY A CA 1
ATOM 7306 C C . GLY A 1 920 ? -19.842 -8.030 11.398 1.00 96.50 920 GLY A C 1
ATOM 7307 O O . GLY A 1 920 ? -20.856 -8.288 10.755 1.00 96.50 920 GLY A O 1
ATOM 7308 N N . ASP A 1 921 ? -19.801 -7.052 12.313 1.00 98.31 921 ASP A N 1
ATOM 7309 C CA . ASP A 1 921 ? -20.953 -6.188 12.595 1.00 98.31 921 ASP A CA 1
ATOM 7310 C C . ASP A 1 921 ? -21.455 -5.472 11.321 1.00 98.31 921 ASP A C 1
ATOM 7312 O O . ASP A 1 921 ? -22.660 -5.238 11.178 1.00 98.31 921 ASP A O 1
ATOM 7316 N N . VAL A 1 922 ? -20.548 -5.159 10.384 1.00 98.81 922 VAL A N 1
ATOM 7317 C CA . VAL A 1 922 ? -20.882 -4.719 9.022 1.00 98.81 922 VAL A CA 1
ATOM 7318 C C . VAL A 1 922 ? -20.943 -5.921 8.077 1.00 98.81 922 VAL A C 1
ATOM 7320 O O . VAL A 1 922 ? -19.963 -6.644 7.872 1.00 98.81 922 VAL A O 1
ATOM 7323 N N . ALA A 1 923 ? -22.103 -6.089 7.448 1.00 98.44 923 ALA A N 1
ATOM 7324 C CA . ALA A 1 923 ? -22.358 -7.099 6.438 1.00 98.44 923 ALA A CA 1
ATOM 7325 C C . ALA A 1 923 ? -21.712 -6.730 5.093 1.00 98.44 923 ALA A C 1
ATOM 7327 O O . ALA A 1 923 ? -21.651 -5.562 4.701 1.00 98.44 923 ALA A O 1
ATOM 7328 N N . ALA A 1 924 ? -21.289 -7.752 4.348 1.00 97.81 924 ALA A N 1
ATOM 7329 C CA . ALA A 1 924 ? -20.844 -7.581 2.971 1.00 97.81 924 ALA A CA 1
ATOM 7330 C C . ALA A 1 924 ? -22.005 -7.117 2.068 1.00 97.81 924 ALA A C 1
ATOM 7332 O O . ALA A 1 924 ? -23.150 -7.534 2.252 1.00 97.81 924 ALA A O 1
ATOM 7333 N N . GLY A 1 925 ? -21.698 -6.286 1.070 1.00 97.50 925 GLY A N 1
ATOM 7334 C CA . GLY A 1 925 ? -22.675 -5.758 0.121 1.00 97.50 925 GLY A CA 1
ATOM 7335 C C . GLY A 1 925 ? -23.433 -6.849 -0.629 1.00 97.50 925 GLY A C 1
ATOM 7336 O O . GLY A 1 925 ? -22.898 -7.916 -0.929 1.00 97.50 925 GLY A O 1
ATOM 7337 N N . LYS A 1 926 ? -24.699 -6.587 -0.939 1.00 96.88 926 LYS A N 1
ATOM 7338 C CA . LYS A 1 926 ? -25.600 -7.543 -1.589 1.00 96.88 926 LYS A CA 1
ATOM 7339 C C . LYS A 1 926 ? -25.176 -7.751 -3.040 1.00 96.88 926 LYS A C 1
ATOM 7341 O O . LYS A 1 926 ? -24.907 -8.884 -3.445 1.00 96.88 926 LYS A O 1
ATOM 7346 N N . LYS A 1 927 ? -25.028 -6.668 -3.809 1.00 95.00 927 LYS A N 1
ATOM 7347 C CA . LYS A 1 927 ? -24.570 -6.731 -5.204 1.00 95.00 927 LYS A CA 1
ATOM 7348 C C . LYS A 1 927 ? -23.043 -6.807 -5.306 1.00 95.00 927 LYS A C 1
ATOM 7350 O O . LYS A 1 927 ? -22.306 -6.475 -4.373 1.00 95.00 927 LYS A O 1
ATOM 7355 N N . LEU A 1 928 ? -22.582 -7.247 -6.472 1.00 93.75 928 LEU A N 1
ATOM 7356 C CA . LEU A 1 928 ? -21.200 -7.165 -6.933 1.00 93.75 928 LEU A CA 1
ATOM 7357 C C . LEU A 1 928 ? -21.235 -6.704 -8.394 1.00 93.75 928 LEU A C 1
ATOM 7359 O O . LEU A 1 928 ? -21.873 -7.358 -9.212 1.00 93.75 928 LEU A O 1
ATOM 7363 N N . LEU A 1 929 ? -20.569 -5.593 -8.706 1.00 93.25 929 LEU A N 1
ATOM 7364 C CA . LEU A 1 929 ? -20.300 -5.170 -10.080 1.00 93.25 929 LEU A CA 1
ATOM 7365 C C . LEU A 1 929 ? -18.919 -5.688 -10.497 1.00 93.25 929 LEU A C 1
ATOM 7367 O O . LEU A 1 929 ? -17.967 -5.625 -9.716 1.00 93.25 929 LEU A O 1
ATOM 7371 N N . THR A 1 930 ? -18.804 -6.194 -11.720 1.00 91.50 930 THR A N 1
ATOM 7372 C CA . THR A 1 930 ? -17.580 -6.826 -12.226 1.00 91.50 930 THR A CA 1
ATOM 7373 C C . THR A 1 930 ? -17.151 -6.194 -13.539 1.00 91.50 930 THR A C 1
ATOM 7375 O O . THR A 1 930 ? -17.947 -6.130 -14.473 1.00 91.50 930 THR A O 1
ATOM 7378 N N . VAL A 1 931 ? -15.892 -5.770 -13.630 1.00 91.50 931 VAL A N 1
ATOM 7379 C CA . VAL A 1 931 ? -15.313 -5.254 -14.875 1.00 91.50 931 VAL A CA 1
ATOM 7380 C C . VAL A 1 931 ? -14.506 -6.362 -15.550 1.00 91.50 931 VAL A C 1
ATOM 7382 O O . VAL A 1 931 ? -13.510 -6.796 -14.966 1.00 91.50 931 VAL A O 1
ATOM 7385 N N . PRO A 1 932 ? -14.903 -6.849 -16.740 1.00 90.44 932 PRO A N 1
ATOM 7386 C CA . PRO A 1 932 ? -14.177 -7.912 -17.418 1.00 90.44 932 PRO A CA 1
ATOM 7387 C C . PRO A 1 932 ? -12.844 -7.393 -17.970 1.00 90.44 932 PRO A C 1
ATOM 7389 O O . PRO A 1 932 ? -12.789 -6.391 -18.684 1.00 90.44 932 PRO A O 1
ATOM 7392 N N . LEU A 1 933 ? -11.766 -8.115 -17.678 1.00 92.00 933 LEU A N 1
ATOM 7393 C CA . LEU A 1 933 ? -10.445 -7.919 -18.262 1.00 92.00 933 LEU A CA 1
ATOM 7394 C C . LEU A 1 933 ? -9.912 -9.298 -18.654 1.00 92.00 933 LEU A C 1
ATOM 7396 O O . LEU A 1 933 ? -9.433 -10.035 -17.803 1.00 92.00 933 LEU A O 1
ATOM 7400 N N . SER A 1 934 ? -9.993 -9.659 -19.935 1.00 92.94 934 SER A N 1
ATOM 7401 C CA . SER A 1 934 ? -9.337 -10.871 -20.442 1.00 92.94 934 SER A CA 1
ATOM 7402 C C . SER A 1 934 ? -7.825 -10.661 -20.582 1.00 92.94 934 SER A C 1
ATOM 7404 O O . SER A 1 934 ? -7.347 -9.526 -20.652 1.00 92.94 934 SER A O 1
ATOM 7406 N N . ARG A 1 935 ? -7.051 -11.749 -20.678 1.00 92.44 935 ARG A N 1
ATOM 7407 C CA . ARG A 1 935 ? -5.583 -11.681 -20.809 1.00 92.44 935 ARG A CA 1
ATOM 7408 C C . ARG A 1 935 ? -5.133 -10.898 -22.046 1.00 92.44 935 ARG A C 1
ATOM 7410 O O . ARG A 1 935 ? -4.145 -10.170 -21.988 1.00 92.44 935 ARG A O 1
ATOM 7417 N N . ASP A 1 936 ? -5.874 -11.010 -23.142 1.00 91.62 936 ASP A N 1
ATOM 7418 C CA . ASP A 1 936 ? -5.553 -10.314 -24.390 1.00 91.62 936 ASP A CA 1
ATOM 7419 C C . ASP A 1 936 ? -5.964 -8.835 -24.329 1.00 91.62 936 ASP A C 1
ATOM 7421 O O . ASP A 1 936 ? -5.268 -7.975 -24.870 1.00 91.62 936 ASP A O 1
ATOM 7425 N N . ALA A 1 937 ? -7.038 -8.511 -23.595 1.00 92.81 937 ALA A N 1
ATOM 7426 C CA . ALA A 1 937 ? -7.388 -7.131 -23.266 1.00 92.81 937 ALA A CA 1
ATOM 7427 C C . ALA A 1 937 ? -6.348 -6.489 -22.327 1.00 92.81 937 ALA A C 1
ATOM 7429 O O . ALA A 1 937 ? -6.006 -5.323 -22.517 1.00 92.81 937 ALA A O 1
ATOM 7430 N N . GLU A 1 938 ? -5.793 -7.245 -21.371 1.00 94.69 938 GLU A N 1
ATOM 7431 C CA . GLU A 1 938 ? -4.668 -6.807 -20.537 1.00 94.69 938 GLU A CA 1
ATOM 7432 C C . GLU A 1 938 ? -3.423 -6.518 -21.385 1.00 94.69 938 GLU A C 1
ATOM 7434 O O . GLU A 1 938 ? -2.918 -5.398 -21.321 1.00 94.69 938 GLU A O 1
ATOM 7439 N N . ARG A 1 939 ? -2.960 -7.464 -22.221 1.00 94.56 939 ARG A N 1
ATOM 7440 C CA . ARG A 1 939 ? -1.802 -7.235 -23.111 1.00 94.56 939 ARG A CA 1
ATOM 7441 C C . ARG A 1 939 ? -2.016 -6.021 -24.014 1.00 94.56 939 ARG A C 1
ATOM 7443 O O . ARG A 1 939 ? -1.198 -5.107 -23.988 1.00 94.56 939 ARG A O 1
ATOM 7450 N N . LYS A 1 940 ? -3.149 -5.948 -24.725 1.00 94.06 940 LYS A N 1
ATOM 7451 C CA . LYS A 1 940 ? -3.482 -4.813 -25.605 1.00 94.06 940 LYS A CA 1
ATOM 7452 C C . LYS A 1 940 ? -3.489 -3.478 -24.856 1.00 94.06 940 LYS A C 1
ATOM 7454 O O . LYS A 1 940 ? -3.037 -2.466 -25.387 1.00 94.06 940 LYS A O 1
ATOM 7459 N N . ARG A 1 941 ? -3.980 -3.463 -23.615 1.00 94.31 941 ARG A N 1
ATOM 7460 C CA . ARG A 1 941 ? -3.961 -2.269 -22.768 1.00 94.31 941 ARG A CA 1
ATOM 7461 C C . ARG A 1 941 ? -2.550 -1.915 -22.309 1.00 94.31 941 ARG A C 1
ATOM 7463 O O . ARG A 1 941 ? -2.215 -0.740 -22.324 1.00 94.31 941 ARG A O 1
ATOM 7470 N N . LEU A 1 942 ? -1.708 -2.893 -21.977 1.00 95.19 942 LEU A N 1
ATOM 7471 C CA . LEU A 1 942 ? -0.299 -2.666 -21.641 1.00 95.19 942 LEU A CA 1
ATOM 7472 C C . LEU A 1 942 ? 0.526 -2.187 -22.847 1.00 95.19 942 LEU A C 1
ATOM 7474 O O . LEU A 1 942 ? 1.390 -1.332 -22.667 1.00 95.19 942 LEU A O 1
ATOM 7478 N N . HIS A 1 943 ? 0.237 -2.645 -24.071 1.00 93.25 943 HIS A N 1
ATOM 7479 C CA . HIS A 1 943 ? 0.834 -2.108 -25.307 1.00 93.25 943 HIS A CA 1
ATOM 7480 C C . HIS A 1 943 ? 0.559 -0.598 -25.455 1.00 93.25 943 HIS A C 1
ATOM 7482 O O . HIS A 1 943 ? 1.451 0.179 -25.806 1.00 93.25 943 HIS A O 1
ATOM 7488 N N . GLN A 1 944 ? -0.666 -0.177 -25.119 1.00 90.12 944 GLN A N 1
ATOM 7489 C CA . GLN A 1 944 ? -1.117 1.217 -25.170 1.00 90.12 944 GLN A CA 1
ATOM 7490 C C . GLN A 1 944 ? -0.575 2.072 -24.012 1.00 90.12 944 GLN A C 1
ATOM 7492 O O . GLN A 1 944 ? -0.011 3.138 -24.249 1.00 90.12 944 GLN A O 1
ATOM 7497 N N . THR A 1 945 ? -0.763 1.634 -22.763 1.00 91.75 945 THR A N 1
ATOM 7498 C CA . THR A 1 945 ? -0.507 2.445 -21.558 1.00 91.75 945 THR A CA 1
ATOM 7499 C C . THR A 1 945 ? 0.895 2.278 -20.992 1.00 91.75 945 THR A C 1
ATOM 7501 O O . THR A 1 945 ? 1.380 3.178 -20.312 1.00 91.75 945 THR A O 1
ATOM 7504 N N . ARG A 1 946 ? 1.547 1.136 -21.251 1.00 91.44 946 ARG A N 1
ATOM 7505 C CA . ARG A 1 946 ? 2.890 0.779 -20.762 1.00 91.44 946 ARG A CA 1
ATOM 7506 C C . ARG A 1 946 ? 3.025 0.823 -19.234 1.00 91.44 946 ARG A C 1
ATOM 7508 O O . ARG A 1 946 ? 4.127 0.962 -18.717 1.00 91.44 946 ARG A O 1
ATOM 7515 N N . THR A 1 947 ? 1.917 0.672 -18.499 1.00 92.81 947 THR A N 1
ATOM 7516 C CA . THR A 1 947 ? 1.922 0.633 -17.029 1.00 92.81 947 THR A CA 1
ATOM 7517 C C . THR A 1 947 ? 0.776 -0.199 -16.439 1.00 92.81 947 THR A C 1
ATOM 7519 O O . THR A 1 947 ? -0.399 -0.029 -16.789 1.00 92.81 947 THR A O 1
ATOM 7522 N N . ALA A 1 948 ? 1.114 -1.081 -15.491 1.00 94.88 948 ALA A N 1
ATOM 7523 C CA . ALA A 1 948 ? 0.158 -1.940 -14.791 1.00 94.88 948 ALA A CA 1
ATOM 7524 C C . ALA A 1 948 ? -0.802 -1.161 -13.866 1.00 94.88 948 ALA A C 1
ATOM 7526 O O . ALA A 1 948 ? -1.912 -1.624 -13.610 1.00 94.88 948 ALA A O 1
ATOM 7527 N N . TRP A 1 949 ? -0.465 0.075 -13.476 1.00 93.38 949 TRP A N 1
ATOM 7528 C CA . TRP A 1 949 ? -1.337 0.970 -12.698 1.00 93.38 949 TRP A CA 1
ATOM 7529 C C . TRP A 1 949 ? -2.694 1.250 -13.367 1.00 93.38 949 TRP A C 1
ATOM 7531 O O . TRP A 1 949 ? -3.676 1.564 -12.695 1.00 93.38 949 TRP A O 1
ATOM 7541 N N . THR A 1 950 ? -2.783 1.092 -14.692 1.00 92.38 950 THR A N 1
ATOM 7542 C CA . THR A 1 950 ? -4.033 1.254 -15.457 1.00 92.38 950 THR A CA 1
ATOM 7543 C C . THR A 1 950 ? -4.939 0.015 -15.457 1.00 92.38 950 THR A C 1
ATOM 7545 O O . THR A 1 950 ? -6.021 0.066 -16.050 1.00 92.38 950 THR A O 1
ATOM 7548 N N . LEU A 1 951 ? -4.536 -1.088 -14.817 1.00 94.50 951 LEU A N 1
ATOM 7549 C CA . LEU A 1 951 ? -5.259 -2.365 -14.766 1.00 94.50 951 LEU A CA 1
ATOM 7550 C C . LEU A 1 951 ? -6.138 -2.470 -13.508 1.00 94.50 951 LEU A C 1
ATOM 7552 O O . LEU A 1 951 ? -5.959 -3.349 -12.669 1.00 94.50 951 LEU A O 1
ATOM 7556 N N . ASN A 1 952 ? -7.089 -1.548 -13.366 1.00 94.44 952 ASN A N 1
ATOM 7557 C CA . ASN A 1 952 ? -8.083 -1.550 -12.290 1.00 94.44 952 ASN A CA 1
ATOM 7558 C C . ASN A 1 952 ? -9.470 -1.176 -12.836 1.00 94.44 952 ASN A C 1
ATOM 7560 O O . ASN A 1 952 ? -9.577 -0.547 -13.890 1.00 94.44 952 ASN A O 1
ATOM 7564 N N . ALA A 1 953 ? -10.531 -1.556 -12.121 1.00 93.56 953 ALA A N 1
ATOM 7565 C CA . ALA A 1 953 ? -11.919 -1.397 -12.558 1.00 93.56 953 ALA A CA 1
ATOM 7566 C C . ALA A 1 953 ? -12.277 0.062 -12.904 1.00 93.56 953 ALA A C 1
ATOM 7568 O O . ALA A 1 953 ? -12.976 0.308 -13.886 1.00 93.56 953 ALA A O 1
ATOM 7569 N N . GLY A 1 954 ? -11.738 1.024 -12.145 1.00 91.88 954 GLY A N 1
ATOM 7570 C CA . GLY A 1 954 ? -11.941 2.456 -12.367 1.00 91.88 954 GLY A CA 1
ATOM 7571 C C . GLY A 1 954 ? -11.360 2.927 -13.697 1.00 91.88 954 GLY A C 1
ATOM 7572 O O . GLY A 1 954 ? -12.040 3.518 -14.531 1.00 91.88 954 GLY A O 1
ATOM 7573 N N . GLN A 1 955 ? -10.096 2.583 -13.934 1.00 92.12 955 GLN A N 1
ATOM 7574 C CA . GLN A 1 955 ? -9.383 2.899 -15.172 1.00 92.12 955 GLN A CA 1
ATOM 7575 C C . GLN A 1 955 ? -9.935 2.137 -16.396 1.00 92.12 955 GLN A C 1
ATOM 7577 O O . GLN A 1 955 ? -9.698 2.548 -17.533 1.00 92.12 955 GLN A O 1
ATOM 7582 N N . LEU A 1 956 ? -10.680 1.050 -16.178 1.00 90.94 956 LEU A N 1
ATOM 7583 C CA . LEU A 1 956 ? -11.396 0.278 -17.201 1.00 90.94 956 LEU A CA 1
ATOM 7584 C C . LEU A 1 956 ? -12.853 0.741 -17.426 1.00 90.94 956 LEU A C 1
ATOM 7586 O O . LEU A 1 956 ? -13.565 0.126 -18.215 1.00 90.94 956 LEU A O 1
ATOM 7590 N N . GLY A 1 957 ? -13.283 1.841 -16.796 1.00 89.69 957 GLY A N 1
ATOM 7591 C CA . GLY A 1 957 ? -14.523 2.550 -17.137 1.00 89.69 957 GLY A CA 1
ATOM 7592 C C . GLY A 1 957 ? -15.671 2.438 -16.131 1.00 89.69 957 GLY A C 1
ATOM 7593 O O . GLY A 1 957 ? -16.719 3.036 -16.367 1.00 89.69 957 GLY A O 1
ATOM 7594 N N . LEU A 1 958 ? -15.505 1.723 -15.014 1.00 91.88 958 LEU A N 1
ATOM 7595 C CA . LEU A 1 958 ? -16.469 1.760 -13.909 1.00 91.88 958 LEU A CA 1
ATOM 7596 C C . LEU A 1 958 ? -16.261 3.033 -13.077 1.00 91.88 958 LEU A C 1
ATOM 7598 O O . LEU A 1 958 ? -15.151 3.298 -12.634 1.00 91.88 958 LEU A O 1
ATOM 7602 N N . ASP A 1 959 ? -17.313 3.802 -12.799 1.00 93.50 959 ASP A N 1
ATOM 7603 C CA . ASP A 1 959 ? -17.214 4.926 -11.856 1.00 93.50 959 ASP A CA 1
ATOM 7604 C C . ASP A 1 959 ? -16.890 4.404 -10.436 1.00 93.50 959 ASP A C 1
ATOM 7606 O O . ASP A 1 959 ? -17.705 3.663 -9.872 1.00 93.50 959 ASP A O 1
ATOM 7610 N N . PRO A 1 960 ? -15.746 4.776 -9.815 1.00 92.31 960 PRO A N 1
ATOM 7611 C CA . PRO A 1 960 ? -15.387 4.304 -8.478 1.00 92.31 960 PRO A CA 1
ATOM 7612 C C . PRO A 1 960 ? -16.416 4.657 -7.398 1.00 92.31 960 PRO A C 1
ATOM 7614 O O . PRO A 1 960 ? -16.478 3.961 -6.388 1.00 92.31 960 PRO A O 1
ATOM 7617 N N . LYS A 1 961 ? -17.275 5.670 -7.602 1.00 95.69 961 LYS A N 1
ATOM 7618 C CA . LYS A 1 961 ? -18.384 5.990 -6.683 1.00 95.69 961 LYS A CA 1
ATOM 7619 C C . LYS A 1 961 ? -19.343 4.810 -6.475 1.00 95.69 961 LYS A C 1
ATOM 7621 O O . LYS A 1 961 ? -19.959 4.719 -5.413 1.00 95.69 961 LYS A O 1
ATOM 7626 N N . TRP A 1 962 ? -19.435 3.862 -7.415 1.00 95.94 962 TRP A N 1
ATOM 7627 C CA . TRP A 1 962 ? -20.217 2.635 -7.220 1.00 95.94 962 TRP A CA 1
ATOM 7628 C C . TRP A 1 962 ? -19.725 1.764 -6.063 1.00 95.94 962 TRP A C 1
ATOM 7630 O O . TRP A 1 962 ? -20.541 1.058 -5.470 1.00 95.94 962 TRP A O 1
ATOM 7640 N N . SER A 1 963 ? -18.445 1.851 -5.675 1.00 97.00 963 SER A N 1
ATOM 7641 C CA . SER A 1 963 ? -17.924 1.123 -4.511 1.00 97.00 963 SER A CA 1
ATOM 7642 C C . SER A 1 963 ? -18.562 1.566 -3.190 1.00 97.00 963 SER A C 1
ATOM 7644 O O . SER A 1 963 ? -18.411 0.886 -2.181 1.00 97.00 963 SER A O 1
ATOM 7646 N N . LEU A 1 964 ? -19.247 2.713 -3.162 1.00 97.75 964 LEU A N 1
ATOM 7647 C CA . LEU A 1 964 ? -19.950 3.217 -1.980 1.00 97.75 964 LEU A CA 1
ATOM 7648 C C . LEU A 1 964 ? -21.360 2.614 -1.836 1.00 97.75 964 LEU A C 1
ATOM 7650 O O . LEU A 1 964 ? -21.905 2.582 -0.735 1.00 97.75 964 LEU A O 1
ATOM 7654 N N . ALA A 1 965 ? -21.937 2.117 -2.936 1.00 96.81 965 ALA A N 1
ATOM 7655 C CA . ALA A 1 965 ? -23.269 1.512 -2.980 1.00 96.81 965 ALA A CA 1
ATOM 7656 C C . ALA A 1 965 ? -23.228 -0.024 -3.066 1.00 96.81 965 ALA A C 1
ATOM 7658 O O . ALA A 1 965 ? -24.075 -0.695 -2.471 1.00 96.81 965 ALA A O 1
ATOM 7659 N N . HIS A 1 966 ? -22.240 -0.584 -3.774 1.00 96.75 966 HIS A N 1
ATOM 7660 C CA . HIS A 1 966 ? -22.110 -2.011 -4.090 1.00 96.75 966 HIS A CA 1
ATOM 7661 C C . HIS A 1 966 ? -20.662 -2.501 -3.928 1.00 96.75 966 HIS A C 1
ATOM 7663 O O . HIS A 1 966 ? -19.716 -1.711 -3.884 1.00 96.75 966 HIS A O 1
ATOM 7669 N N . ARG A 1 967 ? -20.460 -3.825 -3.892 1.00 97.12 967 ARG A N 1
ATOM 7670 C CA . ARG A 1 967 ? -19.114 -4.406 -4.038 1.00 97.12 967 ARG A CA 1
ATOM 7671 C C . ARG A 1 967 ? -18.637 -4.255 -5.480 1.00 97.12 967 ARG A C 1
ATOM 7673 O O . ARG A 1 967 ? -19.461 -4.354 -6.389 1.00 97.12 967 ARG A O 1
ATOM 7680 N N . ILE A 1 968 ? -17.336 -4.080 -5.702 1.00 95.75 968 ILE A N 1
ATOM 7681 C CA . ILE A 1 968 ? -16.757 -4.009 -7.058 1.00 95.75 968 ILE A CA 1
ATOM 7682 C C . ILE A 1 968 ? -15.544 -4.946 -7.235 1.00 95.75 968 ILE A C 1
ATOM 7684 O O . ILE A 1 968 ? -15.059 -5.550 -6.270 1.00 95.75 968 ILE A O 1
ATOM 7688 N N . GLY A 1 969 ? -15.077 -5.122 -8.475 1.00 94.12 969 GLY A N 1
ATOM 7689 C CA . GLY A 1 969 ? -13.824 -5.820 -8.788 1.00 94.12 969 GLY A CA 1
ATOM 7690 C C . GLY A 1 969 ? -13.621 -6.134 -10.276 1.00 94.12 969 GLY A C 1
ATOM 7691 O O . GLY A 1 969 ? -14.505 -5.909 -11.102 1.00 94.12 969 GLY A O 1
ATOM 7692 N N . LEU A 1 970 ? -12.448 -6.674 -10.601 1.00 94.06 970 LEU A N 1
ATOM 7693 C CA . LEU A 1 970 ? -12.050 -7.188 -11.913 1.00 94.06 970 LEU A CA 1
ATOM 7694 C C . LEU A 1 970 ? -12.463 -8.656 -12.077 1.00 94.06 970 LEU A C 1
ATOM 7696 O O . LEU A 1 970 ? -12.095 -9.481 -11.242 1.00 94.06 970 LEU A O 1
ATOM 7700 N N . ASP A 1 971 ? -13.141 -9.006 -13.169 1.00 92.69 971 ASP A N 1
ATOM 7701 C CA . ASP A 1 971 ? -13.256 -10.401 -13.607 1.00 92.69 971 ASP A CA 1
ATOM 7702 C C . ASP A 1 971 ? -12.146 -10.726 -14.616 1.00 92.69 971 ASP A C 1
ATOM 7704 O O . ASP A 1 971 ? -12.126 -10.191 -15.724 1.00 92.69 971 ASP A O 1
ATOM 7708 N N . LEU A 1 972 ? -11.227 -11.614 -14.222 1.00 93.25 972 LEU A N 1
ATOM 7709 C CA . LEU A 1 972 ? -10.120 -12.091 -15.062 1.00 93.25 972 LEU A CA 1
ATOM 7710 C C . LEU A 1 972 ? -10.420 -13.436 -15.746 1.00 93.25 972 LEU A C 1
ATOM 7712 O O . LEU A 1 972 ? -9.540 -14.023 -16.373 1.00 93.25 972 LEU A O 1
ATOM 7716 N N . SER A 1 973 ? -11.642 -13.965 -15.614 1.00 81.44 973 SER A N 1
ATOM 7717 C CA . SER A 1 973 ? -12.015 -15.245 -16.225 1.00 81.44 973 SER A CA 1
ATOM 7718 C C . SER A 1 973 ? -12.095 -15.175 -17.752 1.00 81.44 973 SER A C 1
ATOM 7720 O O . SER A 1 973 ? -11.904 -16.189 -18.419 1.00 81.44 973 SER A O 1
ATOM 7722 N N . GLY A 1 974 ? -12.425 -13.998 -18.300 1.00 63.12 974 GLY A N 1
ATOM 7723 C CA . GLY A 1 974 ? -12.810 -13.826 -19.705 1.00 63.12 974 GLY A CA 1
ATOM 7724 C C . GLY A 1 974 ? -14.127 -14.522 -20.090 1.00 63.12 974 GLY A C 1
ATOM 7725 O O . GLY A 1 974 ? -14.518 -14.445 -21.250 1.00 63.12 974 GLY A O 1
ATOM 7726 N N . ASN A 1 975 ? -14.794 -15.183 -19.133 1.00 54.75 975 ASN A N 1
ATOM 7727 C CA . ASN A 1 975 ? -16.009 -15.978 -19.318 1.00 54.75 975 ASN A CA 1
ATOM 7728 C C . ASN A 1 975 ? -17.281 -15.244 -18.887 1.00 54.75 975 ASN A C 1
ATOM 7730 O O . ASN A 1 975 ? -18.376 -15.749 -19.136 1.00 54.75 975 ASN A O 1
ATOM 7734 N N . GLY A 1 976 ? -17.167 -14.077 -18.246 1.00 50.72 976 GLY A N 1
ATOM 7735 C CA . GLY A 1 976 ? -18.288 -13.153 -18.212 1.00 50.72 976 GLY A CA 1
ATOM 7736 C C . GLY A 1 976 ? -18.736 -12.874 -19.644 1.00 50.72 976 GLY A C 1
ATOM 7737 O O . GLY A 1 976 ? -17.924 -12.465 -20.478 1.00 50.72 976 GLY A O 1
ATOM 7738 N N . GLU A 1 977 ? -20.028 -13.067 -19.925 1.00 40.75 977 GLU A N 1
ATOM 7739 C CA . GLU A 1 977 ? -20.666 -12.350 -21.025 1.00 40.75 977 GLU A CA 1
ATOM 7740 C C . GLU A 1 977 ? -20.256 -10.887 -20.860 1.00 40.75 977 GLU A C 1
ATOM 7742 O O . GLU A 1 977 ? -20.517 -10.292 -19.810 1.00 40.7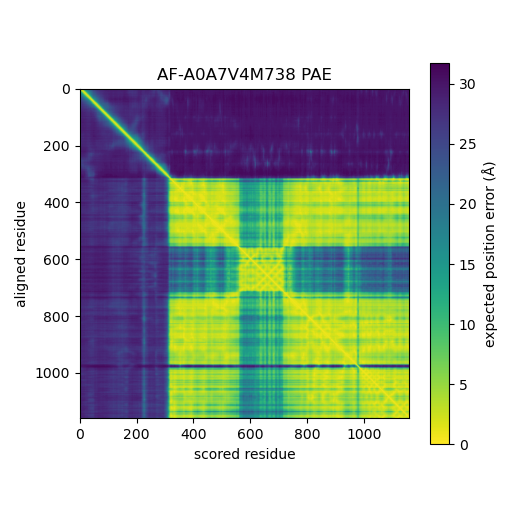5 977 GLU A O 1
ATOM 7747 N N . ALA A 1 978 ? -19.530 -10.333 -21.838 1.00 42.34 978 ALA A N 1
ATOM 7748 C CA . ALA A 1 978 ? -19.113 -8.941 -21.771 1.00 42.34 978 ALA A CA 1
ATOM 7749 C C . ALA A 1 978 ? -20.388 -8.118 -21.597 1.00 42.34 978 ALA A C 1
ATOM 7751 O O . ALA A 1 978 ? -21.230 -8.140 -22.500 1.00 42.34 978 ALA A O 1
ATOM 7752 N N . SER A 1 979 ? -20.547 -7.493 -20.421 1.00 42.03 979 SER A N 1
ATOM 7753 C CA . SER A 1 979 ? -21.803 -6.869 -20.005 1.00 42.03 979 SER A CA 1
ATOM 7754 C C . SER A 1 979 ? -22.323 -6.042 -21.168 1.00 42.03 979 SER A C 1
ATOM 7756 O O . SER A 1 979 ? -21.597 -5.197 -21.690 1.00 42.03 979 SER A O 1
ATOM 7758 N N . SER A 1 980 ? -23.531 -6.350 -21.648 1.00 39.00 980 SER A N 1
ATOM 7759 C CA . SER A 1 980 ? -24.024 -5.797 -22.919 1.00 39.00 980 SER A CA 1
ATOM 7760 C C . SER A 1 980 ? -24.068 -4.262 -22.887 1.00 39.00 980 SER A C 1
ATOM 7762 O O . SER A 1 980 ? -23.838 -3.602 -23.903 1.00 39.00 980 SER A O 1
ATOM 7764 N N . GLU A 1 981 ? -24.197 -3.707 -21.680 1.00 41.59 981 GLU A N 1
ATOM 7765 C CA . GLU A 1 981 ? -23.639 -2.420 -21.263 1.00 41.59 981 GLU A CA 1
ATOM 7766 C C . GLU A 1 981 ? -22.106 -2.346 -21.467 1.00 41.59 981 GLU A C 1
ATOM 7768 O O . GLU A 1 981 ? -21.315 -2.486 -20.531 1.00 41.59 981 GLU A O 1
ATOM 7773 N N . LYS A 1 982 ? -21.674 -2.023 -22.696 1.00 51.22 982 LYS A N 1
ATOM 7774 C CA . LYS A 1 982 ? -20.279 -1.641 -23.034 1.00 51.22 982 LYS A CA 1
ATOM 7775 C C . LYS A 1 982 ? -19.780 -0.379 -22.303 1.00 51.22 982 LYS A C 1
ATOM 7777 O O . LYS A 1 982 ? -18.645 0.048 -22.500 1.00 51.22 982 LYS A O 1
ATOM 7782 N N . THR A 1 983 ? -20.640 0.236 -21.501 1.00 63.09 983 THR A N 1
ATOM 7783 C CA . THR A 1 983 ? -20.405 1.425 -20.690 1.00 63.09 983 THR A CA 1
ATOM 7784 C C . THR A 1 983 ? -21.132 1.235 -19.368 1.00 63.09 983 THR A C 1
ATOM 7786 O O . THR A 1 983 ? -22.363 1.254 -19.353 1.00 63.09 983 THR A O 1
ATOM 7789 N N . PHE A 1 984 ? -20.399 1.103 -18.262 1.00 72.62 984 PHE A N 1
ATOM 7790 C CA . PHE A 1 984 ? -21.017 1.179 -16.941 1.00 72.62 984 PHE A CA 1
ATOM 7791 C C . PHE A 1 984 ? -21.696 2.549 -16.787 1.00 72.62 984 PHE A C 1
ATOM 7793 O O . PHE A 1 984 ? -21.082 3.566 -17.139 1.00 72.62 984 PHE A O 1
ATOM 7800 N N . PRO A 1 985 ? -22.934 2.627 -16.268 1.00 79.81 985 PRO A N 1
ATOM 7801 C CA . PRO A 1 985 ? -23.559 3.912 -15.992 1.00 79.81 985 PRO A CA 1
ATOM 7802 C C . PRO A 1 985 ? -22.696 4.684 -14.988 1.00 79.81 985 PRO A C 1
ATOM 7804 O O . PRO A 1 985 ? -22.271 4.128 -13.976 1.00 79.81 985 PRO A O 1
ATOM 7807 N N . LYS A 1 986 ? -22.425 5.968 -15.237 1.00 86.19 986 LYS A N 1
ATOM 7808 C CA . LYS A 1 986 ? -21.794 6.829 -14.223 1.00 86.19 986 LYS A CA 1
ATOM 7809 C C . LYS A 1 986 ? -22.753 7.036 -13.053 1.00 86.19 986 LYS A C 1
ATOM 7811 O O . LYS A 1 986 ? -23.967 7.095 -13.258 1.00 86.19 986 LYS A O 1
ATOM 7816 N N . VAL A 1 987 ? -22.226 7.216 -11.844 1.00 90.00 987 VAL A N 1
ATOM 7817 C CA . VAL A 1 987 ? -23.055 7.717 -10.746 1.00 90.00 987 VAL A CA 1
ATOM 7818 C C . VAL A 1 987 ? -23.361 9.189 -11.053 1.00 90.00 987 VAL A C 1
ATOM 7820 O O . VAL A 1 987 ? -22.419 9.941 -11.309 1.00 90.00 987 VAL A O 1
ATOM 7823 N N . PRO A 1 988 ? -24.637 9.631 -11.064 1.00 92.44 988 PRO A N 1
ATOM 7824 C CA . PRO A 1 988 ? -24.982 10.997 -11.457 1.00 92.44 988 PRO A CA 1
ATOM 7825 C C . PRO A 1 988 ? -24.188 12.042 -10.668 1.00 92.44 988 PRO A C 1
ATOM 7827 O O . PRO A 1 988 ? -24.067 11.930 -9.451 1.00 92.44 988 PRO A O 1
ATOM 7830 N N . ASP A 1 989 ? -23.683 13.088 -11.325 1.00 86.94 989 ASP A N 1
ATOM 7831 C CA . ASP A 1 989 ? -22.789 14.061 -10.669 1.00 86.94 989 ASP A CA 1
ATOM 7832 C C . ASP A 1 989 ? -23.453 14.819 -9.507 1.00 86.94 989 ASP A C 1
ATOM 7834 O O . ASP A 1 989 ? -22.778 15.239 -8.571 1.00 86.94 989 ASP A O 1
ATOM 7838 N N . LYS A 1 990 ? -24.790 14.914 -9.520 1.00 91.06 990 LYS A N 1
ATOM 7839 C CA . LYS A 1 990 ? -25.616 15.453 -8.425 1.00 91.06 990 LYS A CA 1
ATOM 7840 C C . LYS A 1 990 ? -25.816 14.499 -7.233 1.00 91.06 990 LYS A C 1
ATOM 7842 O O . LYS A 1 990 ? -26.513 14.858 -6.286 1.00 91.06 990 LYS A O 1
ATOM 7847 N N . THR A 1 991 ? -25.276 13.281 -7.271 1.00 94.88 991 THR A N 1
ATOM 7848 C CA . THR A 1 991 ? -25.351 12.326 -6.157 1.00 94.88 991 THR A CA 1
ATOM 7849 C C . THR A 1 991 ? -24.419 12.776 -5.040 1.00 94.88 991 THR A C 1
ATOM 7851 O O . THR A 1 991 ? -23.221 12.505 -5.066 1.00 94.88 991 THR A O 1
ATOM 7854 N N . ALA A 1 992 ? -24.990 13.460 -4.050 1.00 96.19 992 ALA A N 1
ATOM 7855 C CA . ALA A 1 992 ? -24.279 13.905 -2.855 1.00 96.19 992 ALA A CA 1
ATOM 7856 C C . ALA A 1 992 ? -24.472 12.976 -1.641 1.00 96.19 992 ALA A C 1
ATOM 7858 O O . ALA A 1 992 ? -23.856 13.190 -0.604 1.00 96.19 992 ALA A O 1
ATOM 7859 N N . VAL A 1 993 ? -25.310 11.940 -1.754 1.00 97.81 993 VAL A N 1
ATOM 7860 C CA . VAL A 1 993 ? -25.535 10.934 -0.706 1.00 97.81 993 VAL A CA 1
ATOM 7861 C C . VAL A 1 993 ? -25.310 9.550 -1.296 1.00 97.81 993 VAL A C 1
ATOM 7863 O O . VAL A 1 993 ? -25.986 9.154 -2.244 1.00 97.81 993 VAL A O 1
ATOM 7866 N N . PHE A 1 994 ? -24.386 8.804 -0.703 1.00 98.25 994 PHE A N 1
ATOM 7867 C CA . PHE A 1 994 ? -24.067 7.429 -1.052 1.00 98.25 994 PHE A CA 1
ATOM 7868 C C . PHE A 1 994 ? -24.511 6.518 0.091 1.00 98.25 994 PHE A C 1
ATOM 7870 O O . PHE A 1 994 ? -24.144 6.720 1.248 1.00 98.25 994 PHE A O 1
ATOM 7877 N N . GLN A 1 995 ? -25.321 5.517 -0.236 1.00 97.88 995 GLN A N 1
ATOM 7878 C CA . GLN A 1 995 ? -25.887 4.572 0.718 1.00 97.88 995 GLN A CA 1
ATOM 7879 C C . GLN A 1 995 ? -25.562 3.159 0.234 1.00 97.88 995 GLN A C 1
ATOM 7881 O O . GLN A 1 995 ? -25.905 2.790 -0.889 1.00 97.88 995 GLN A O 1
ATOM 7886 N N . SER A 1 996 ? -24.905 2.374 1.082 1.00 98.44 996 SER A N 1
ATOM 7887 C CA . SER A 1 996 ? -24.653 0.950 0.825 1.00 98.44 996 SER A CA 1
ATOM 7888 C C . SER A 1 996 ? -25.959 0.177 0.628 1.00 98.44 996 SER A C 1
ATOM 7890 O O . SER A 1 996 ? -26.951 0.428 1.314 1.00 98.44 996 SER A O 1
ATOM 7892 N N . ASP A 1 997 ? -25.955 -0.829 -0.249 1.00 97.81 997 ASP A N 1
ATOM 7893 C CA . ASP A 1 997 ? -27.119 -1.698 -0.466 1.00 97.81 997 ASP A CA 1
ATOM 7894 C C . ASP A 1 997 ? -27.505 -2.557 0.760 1.00 97.81 997 ASP A C 1
ATOM 7896 O O . ASP A 1 997 ? -28.615 -3.095 0.818 1.00 97.81 997 ASP A O 1
ATOM 7900 N N . THR A 1 998 ? -26.645 -2.639 1.781 1.00 98.06 998 THR A N 1
ATOM 7901 C CA . THR A 1 998 ? -26.965 -3.198 3.106 1.00 98.06 998 THR A CA 1
ATOM 7902 C C . THR A 1 998 ? -27.795 -2.250 3.972 1.00 98.06 998 THR A C 1
ATOM 7904 O O . THR A 1 998 ? -28.449 -2.721 4.898 1.00 98.06 998 THR A O 1
ATOM 7907 N N . GLY A 1 999 ? -27.791 -0.945 3.681 1.00 97.88 999 GLY A N 1
ATOM 7908 C CA . GLY A 1 999 ? -28.367 0.108 4.524 1.00 97.88 999 GLY A CA 1
ATOM 7909 C C . GLY A 1 999 ? -27.480 0.520 5.708 1.00 97.88 999 GLY A C 1
ATOM 7910 O O . GLY A 1 999 ? -27.819 1.464 6.414 1.00 97.88 999 GLY A O 1
ATOM 7911 N N . GLN A 1 1000 ? -26.342 -0.149 5.923 1.00 98.50 1000 GLN A N 1
ATOM 7912 C CA . GLN A 1 1000 ? -25.533 0.014 7.138 1.00 98.50 1000 GLN A CA 1
ATOM 7913 C C . GLN A 1 1000 ? -24.495 1.135 7.059 1.00 98.50 1000 GLN A C 1
ATOM 7915 O O . GLN A 1 1000 ? -24.122 1.668 8.094 1.00 98.50 1000 GLN A O 1
ATOM 7920 N N . ILE A 1 1001 ? -24.012 1.483 5.866 1.00 98.75 1001 ILE A N 1
ATOM 7921 C CA . ILE A 1 1001 ? -23.044 2.569 5.630 1.00 98.75 1001 ILE A CA 1
ATOM 7922 C C . ILE A 1 1001 ? -23.704 3.686 4.822 1.00 98.75 1001 ILE A C 1
ATOM 7924 O O . ILE A 1 1001 ? -24.248 3.409 3.745 1.00 98.75 1001 ILE A O 1
ATOM 7928 N N . ARG A 1 1002 ? -23.586 4.926 5.311 1.00 98.56 1002 ARG A N 1
ATOM 7929 C CA . ARG A 1 1002 ? -23.934 6.171 4.610 1.00 98.56 1002 ARG A CA 1
ATOM 7930 C C . ARG A 1 1002 ? -22.697 7.065 4.520 1.00 98.56 1002 ARG A C 1
ATOM 7932 O O . ARG A 1 1002 ? -21.985 7.233 5.504 1.00 98.56 1002 ARG A O 1
ATOM 7939 N N . TRP A 1 1003 ? -22.484 7.688 3.367 1.00 98.56 1003 TRP A N 1
ATOM 7940 C CA . TRP A 1 1003 ? -21.513 8.763 3.168 1.00 98.56 1003 TRP A CA 1
ATOM 7941 C C . TRP A 1 1003 ? -22.236 9.925 2.488 1.00 98.56 1003 TRP A C 1
ATOM 7943 O O . TRP A 1 1003 ? -22.849 9.751 1.437 1.00 98.56 1003 TRP A O 1
ATOM 7953 N N . ASP A 1 1004 ? -22.221 11.095 3.109 1.00 98.25 1004 ASP A N 1
ATOM 7954 C CA . ASP A 1 1004 ? -23.019 12.253 2.720 1.00 98.25 1004 ASP A CA 1
ATOM 7955 C C . ASP A 1 1004 ? -22.117 13.487 2.589 1.00 98.25 1004 ASP A C 1
ATOM 7957 O O . ASP A 1 1004 ? -21.348 13.811 3.491 1.00 98.25 1004 ASP A O 1
ATOM 7961 N N . VAL A 1 1005 ? -22.197 14.142 1.434 1.00 97.75 1005 VAL A N 1
ATOM 7962 C CA . VAL A 1 1005 ? -21.484 15.369 1.050 1.00 97.75 1005 VAL A CA 1
ATOM 7963 C C . VAL A 1 1005 ? -22.455 16.408 0.472 1.00 97.75 1005 VAL A C 1
ATOM 7965 O O . VAL A 1 1005 ? -22.073 17.246 -0.343 1.00 97.75 1005 VAL A O 1
ATOM 7968 N N . SER A 1 1006 ? -23.731 16.353 0.877 1.00 96.50 1006 SER A N 1
ATOM 7969 C CA . SER A 1 1006 ? -24.767 17.327 0.485 1.00 96.50 1006 SER A CA 1
ATOM 7970 C C . SER A 1 1006 ? -24.414 18.767 0.868 1.00 96.50 1006 SER A C 1
ATOM 7972 O O . SER A 1 1006 ? -24.785 19.705 0.163 1.00 96.50 1006 SER A O 1
ATOM 7974 N N . GLU A 1 1007 ? -23.633 18.943 1.933 1.00 96.19 1007 GLU A N 1
ATOM 7975 C CA . GLU A 1 1007 ? -23.060 20.219 2.340 1.00 96.19 1007 GLU A CA 1
ATOM 7976 C C . GLU A 1 1007 ? -21.581 20.311 1.915 1.00 96.19 1007 GLU A C 1
ATOM 7978 O O . GLU A 1 1007 ? -20.727 19.542 2.369 1.00 96.19 1007 GLU A O 1
ATOM 7983 N N . LYS A 1 1008 ? -21.264 21.266 1.030 1.00 94.56 1008 LYS A N 1
ATOM 7984 C CA . LYS A 1 1008 ? -19.930 21.412 0.423 1.00 94.56 1008 LYS A CA 1
ATOM 7985 C C . LYS A 1 1008 ? -18.842 21.627 1.482 1.00 94.56 1008 LYS A C 1
ATOM 7987 O O . LYS A 1 1008 ? -18.832 22.640 2.175 1.00 94.56 1008 LYS A O 1
ATOM 7992 N N . GLY A 1 1009 ? -17.874 20.712 1.531 1.00 95.38 1009 GLY A N 1
ATOM 7993 C CA . GLY A 1 1009 ? -16.746 20.776 2.467 1.00 95.38 1009 GLY A CA 1
ATOM 7994 C C . GLY A 1 1009 ? -17.098 20.395 3.909 1.00 95.38 1009 GLY A C 1
ATOM 7995 O O . GLY A 1 1009 ? -16.248 20.542 4.783 1.00 95.38 1009 GLY A O 1
ATOM 7996 N N . ALA A 1 1010 ? -18.320 19.910 4.152 1.00 97.38 1010 ALA A N 1
ATOM 7997 C CA . ALA A 1 1010 ? -18.802 19.451 5.449 1.00 97.38 1010 ALA A CA 1
ATOM 7998 C C . ALA A 1 1010 ? -19.374 18.024 5.365 1.00 97.38 1010 ALA A C 1
ATOM 8000 O O . ALA A 1 1010 ? -20.447 17.726 5.905 1.00 97.38 1010 ALA A O 1
ATOM 8001 N N . GLY A 1 1011 ? -18.660 17.148 4.659 1.00 98.31 1011 GLY A N 1
ATOM 8002 C CA . GLY A 1 1011 ? -19.014 15.745 4.496 1.00 98.31 1011 GLY A CA 1
ATOM 8003 C C . GLY A 1 1011 ? -18.972 14.954 5.803 1.00 98.31 1011 GLY A C 1
ATOM 8004 O O . GLY A 1 1011 ? -18.285 15.322 6.760 1.00 98.31 1011 GLY A O 1
ATOM 8005 N N . TYR A 1 1012 ? -19.712 13.851 5.847 1.00 98.69 1012 TYR A N 1
ATOM 8006 C CA . TYR A 1 1012 ? -19.687 12.912 6.962 1.00 98.69 1012 TYR A CA 1
ATOM 8007 C C . TYR A 1 1012 ? -19.988 11.474 6.513 1.00 98.69 1012 TYR A C 1
ATOM 8009 O O . TYR A 1 1012 ? -20.608 11.227 5.476 1.00 98.69 1012 TYR A O 1
ATOM 8017 N N . PHE A 1 1013 ? -19.529 10.516 7.311 1.00 98.81 1013 PHE A N 1
ATOM 8018 C CA . PHE A 1 1013 ? -19.674 9.080 7.109 1.00 98.81 1013 PHE A CA 1
ATOM 8019 C C . PHE A 1 1013 ? -20.252 8.458 8.381 1.00 98.81 1013 PHE A C 1
ATOM 8021 O O . PHE A 1 1013 ? -19.768 8.721 9.485 1.00 98.81 1013 PHE A O 1
ATOM 8028 N N . THR A 1 1014 ? -21.282 7.624 8.245 1.00 98.81 1014 THR A N 1
ATOM 8029 C CA . THR A 1 1014 ? -21.866 6.889 9.371 1.00 98.81 1014 THR A CA 1
ATOM 8030 C C . THR A 1 1014 ? -21.963 5.400 9.105 1.00 98.81 1014 THR A C 1
ATOM 8032 O O . THR A 1 1014 ? -22.141 4.945 7.971 1.00 98.81 1014 THR A O 1
ATOM 8035 N N . VAL A 1 1015 ? -21.882 4.639 10.196 1.00 98.88 1015 VAL A N 1
ATOM 8036 C CA . VAL A 1 1015 ? -22.208 3.216 10.228 1.00 98.88 1015 VAL A CA 1
ATOM 8037 C C . VAL A 1 1015 ? -23.324 2.994 11.239 1.00 98.88 1015 VAL A C 1
ATOM 8039 O O . VAL A 1 1015 ? -23.248 3.466 12.373 1.00 98.88 1015 VAL A O 1
ATOM 8042 N N . ASN A 1 1016 ? -24.347 2.251 10.833 1.00 98.38 1016 ASN A N 1
ATOM 8043 C CA . ASN A 1 1016 ? -25.481 1.859 11.652 1.00 98.38 1016 ASN A CA 1
ATOM 8044 C C . ASN A 1 1016 ? -25.687 0.340 11.549 1.00 98.38 1016 ASN A C 1
ATOM 8046 O O . ASN A 1 1016 ? -26.226 -0.164 10.563 1.00 98.38 1016 ASN A O 1
ATOM 8050 N N . THR A 1 1017 ? -25.258 -0.394 12.574 1.00 98.19 1017 THR A N 1
ATOM 8051 C CA . THR A 1 1017 ? -25.532 -1.830 12.737 1.00 98.19 1017 THR A CA 1
ATOM 8052 C C . THR A 1 1017 ? -26.214 -2.076 14.092 1.00 98.19 1017 THR A C 1
ATOM 8054 O O . THR A 1 1017 ? -26.305 -1.151 14.911 1.00 98.19 1017 THR A O 1
ATOM 8057 N N . PRO A 1 1018 ? -26.714 -3.294 14.376 1.00 96.62 1018 PRO A N 1
ATOM 8058 C CA . PRO A 1 1018 ? -27.295 -3.605 15.682 1.00 96.62 1018 PRO A CA 1
ATOM 8059 C C . PRO A 1 1018 ? -26.306 -3.463 16.849 1.00 96.62 1018 PRO A C 1
ATOM 8061 O O . PRO A 1 1018 ? -26.716 -3.057 17.931 1.00 96.62 1018 PRO A O 1
ATOM 8064 N N . ARG A 1 1019 ? -25.013 -3.764 16.639 1.00 97.31 1019 ARG A N 1
ATOM 8065 C CA . ARG A 1 1019 ? -23.994 -3.863 17.708 1.00 97.31 1019 ARG A CA 1
ATOM 8066 C C . ARG A 1 1019 ? -22.840 -2.859 17.592 1.00 97.31 1019 ARG A C 1
ATOM 8068 O O . ARG A 1 1019 ? -22.071 -2.727 18.543 1.00 97.31 1019 ARG A O 1
ATOM 8075 N N . SER A 1 1020 ? -22.766 -2.098 16.497 1.00 98.12 1020 SER A N 1
ATOM 8076 C CA . SER A 1 1020 ? -21.803 -1.007 16.312 1.00 98.12 1020 SER A CA 1
ATOM 8077 C C . SER A 1 1020 ? -22.439 0.205 15.620 1.00 98.12 1020 SER A C 1
ATOM 8079 O O . SER A 1 1020 ? -23.118 0.068 14.600 1.00 98.12 1020 SER A O 1
ATOM 8081 N N . LYS A 1 1021 ? -22.172 1.403 16.149 1.00 98.56 1021 LYS A N 1
ATOM 8082 C CA . LYS A 1 1021 ? -22.462 2.703 15.528 1.00 98.56 1021 LYS A CA 1
ATOM 8083 C C . LYS A 1 1021 ? -21.150 3.449 15.275 1.00 98.56 1021 LYS A C 1
ATOM 8085 O O . LYS A 1 1021 ? -20.240 3.404 16.104 1.00 98.56 1021 LYS A O 1
ATOM 8090 N N . LEU A 1 1022 ? -21.066 4.177 14.169 1.00 98.75 1022 LEU A N 1
ATOM 8091 C CA . LEU A 1 1022 ? -19.964 5.094 13.874 1.00 98.75 1022 LEU A CA 1
ATOM 8092 C C . LEU A 1 1022 ? -20.520 6.404 13.323 1.00 98.75 1022 LEU A C 1
ATOM 8094 O O . LEU A 1 1022 ? -21.420 6.394 12.484 1.00 98.75 1022 LEU A O 1
ATOM 8098 N N . PHE A 1 1023 ? -19.910 7.504 13.736 1.00 98.81 1023 PHE A N 1
ATOM 8099 C CA . PHE A 1 1023 ? -19.897 8.772 13.028 1.00 98.81 1023 PHE A CA 1
ATOM 8100 C C . PHE A 1 1023 ? -18.441 9.195 12.815 1.00 98.81 1023 PHE A C 1
ATOM 8102 O O . PHE A 1 1023 ? -17.618 9.077 13.722 1.00 98.81 1023 PHE A O 1
ATOM 8109 N N . THR A 1 1024 ? -18.131 9.730 11.641 1.00 98.69 1024 THR A N 1
ATOM 8110 C CA . THR A 1 1024 ? -16.955 10.574 11.440 1.00 98.69 1024 THR A CA 1
ATOM 8111 C C . THR A 1 1024 ? -17.256 11.670 10.428 1.00 98.69 1024 THR A C 1
ATOM 8113 O O . THR A 1 1024 ? -18.006 11.447 9.476 1.00 98.69 1024 THR A O 1
ATOM 8116 N N . GLY A 1 1025 ? -16.685 12.853 10.627 1.00 98.44 1025 GLY A N 1
ATOM 8117 C CA . GLY A 1 1025 ? -16.811 13.978 9.710 1.00 98.44 1025 GLY A CA 1
ATOM 8118 C C . GLY A 1 1025 ? -17.211 15.277 10.390 1.00 98.44 1025 GLY A C 1
ATOM 8119 O O . GLY A 1 1025 ? -17.105 15.430 11.608 1.00 98.44 1025 GLY A O 1
ATOM 8120 N N . PHE A 1 1026 ? -17.664 16.229 9.576 1.00 98.50 1026 PHE A N 1
ATOM 8121 C CA . PHE A 1 1026 ? -17.987 17.575 10.040 1.00 98.50 1026 PHE A CA 1
ATOM 8122 C C . PHE A 1 1026 ? -19.300 17.615 10.832 1.00 98.50 1026 PHE A C 1
ATOM 8124 O O . PHE A 1 1026 ? -20.265 16.915 10.513 1.00 98.50 1026 PHE A O 1
ATOM 8131 N N . VAL A 1 1027 ? -19.351 18.446 11.869 1.00 95.56 1027 VAL A N 1
ATOM 8132 C CA . VAL A 1 1027 ? -20.455 18.484 12.834 1.00 95.56 1027 VAL A CA 1
ATOM 8133 C C . VAL A 1 1027 ? -21.534 19.465 12.388 1.00 95.56 1027 VAL A C 1
ATOM 8135 O O . VAL A 1 1027 ? -22.681 19.048 12.211 1.00 95.56 1027 VAL A O 1
ATOM 8138 N N . ARG A 1 1028 ? -21.193 20.744 12.165 1.00 94.56 1028 ARG A N 1
ATOM 8139 C CA . ARG A 1 1028 ? -22.113 21.804 11.692 1.00 94.56 1028 ARG A CA 1
ATOM 8140 C C . ARG A 1 1028 ? -23.370 21.991 12.557 1.00 94.56 1028 ARG A C 1
ATOM 8142 O O . ARG A 1 1028 ? -24.420 22.403 12.075 1.00 94.56 1028 ARG A O 1
ATOM 8149 N N . GLY A 1 1029 ? -23.288 21.637 13.841 1.00 91.69 1029 GLY A N 1
ATOM 8150 C CA . GLY A 1 1029 ? -24.428 21.621 14.771 1.00 91.69 1029 GLY A CA 1
ATOM 8151 C C . GLY A 1 1029 ? -25.531 20.602 14.433 1.00 91.69 1029 GLY A C 1
ATOM 8152 O O . GLY A 1 1029 ? -26.607 20.649 15.033 1.00 91.69 1029 GLY A O 1
ATOM 8153 N N . ARG A 1 1030 ? -25.287 19.693 13.479 1.00 95.75 1030 ARG A N 1
ATOM 8154 C CA . ARG A 1 1030 ? -26.253 18.692 13.009 1.00 95.75 1030 ARG A CA 1
ATOM 8155 C C . ARG A 1 1030 ? -26.488 17.617 14.078 1.00 95.75 1030 ARG A C 1
ATOM 8157 O O . ARG A 1 1030 ? -25.643 17.358 14.934 1.00 95.75 1030 ARG A O 1
ATOM 8164 N N . THR A 1 1031 ? -27.660 16.988 14.024 1.00 96.50 1031 THR A N 1
ATOM 8165 C CA . THR A 1 1031 ? -27.999 15.805 14.832 1.00 96.50 1031 THR A CA 1
ATOM 8166 C C . THR A 1 1031 ? -28.080 14.598 13.907 1.00 96.50 1031 THR A C 1
ATOM 8168 O O . THR A 1 1031 ? -28.674 14.683 12.834 1.00 96.50 1031 THR A O 1
ATOM 8171 N N . PHE A 1 1032 ? -27.466 13.491 14.311 1.00 96.94 1032 PHE A N 1
ATOM 8172 C CA . PHE A 1 1032 ? -27.311 12.283 13.512 1.00 96.94 1032 PHE A CA 1
ATOM 8173 C C . PHE A 1 1032 ? -28.098 11.133 14.153 1.00 96.94 1032 PHE A C 1
ATOM 8175 O O . PHE A 1 1032 ? -27.844 10.750 15.295 1.00 96.94 1032 PHE A O 1
ATOM 8182 N N . GLU A 1 1033 ? -29.056 10.585 13.408 1.00 95.81 1033 GLU A N 1
ATOM 8183 C CA . GLU A 1 1033 ? -29.865 9.428 13.808 1.00 95.81 1033 GLU A CA 1
ATOM 8184 C C . GLU A 1 1033 ? -29.146 8.143 13.352 1.00 95.81 1033 GLU A C 1
ATOM 8186 O O . GLU A 1 1033 ? -29.019 7.874 12.154 1.00 95.81 1033 GLU A O 1
ATOM 8191 N N . LEU A 1 1034 ? -28.638 7.346 14.294 1.00 96.38 1034 LEU A N 1
ATOM 8192 C CA . LEU A 1 1034 ? -27.858 6.126 14.039 1.00 96.38 1034 LEU A CA 1
ATOM 8193 C C . LEU A 1 1034 ? -28.721 4.882 14.302 1.00 96.38 1034 LEU A C 1
ATOM 8195 O O . LEU A 1 1034 ? -28.363 3.985 15.071 1.00 96.38 1034 LEU A O 1
ATOM 8199 N N . GLY A 1 1035 ? -29.899 4.861 13.674 1.00 92.88 1035 GLY A N 1
ATOM 8200 C CA . GLY A 1 1035 ? -31.017 4.019 14.096 1.00 92.88 1035 GLY A CA 1
ATOM 8201 C C . GLY A 1 1035 ? -31.630 4.604 15.364 1.00 92.88 1035 GLY A C 1
ATOM 8202 O O . GLY A 1 1035 ? -31.823 5.809 15.455 1.00 92.88 1035 GLY A O 1
ATOM 8203 N N . ASP A 1 1036 ? -31.866 3.766 16.366 1.00 89.94 1036 ASP A N 1
ATOM 8204 C CA . ASP A 1 1036 ? -32.516 4.144 17.629 1.00 89.94 1036 ASP A CA 1
ATOM 8205 C C . ASP A 1 1036 ? -31.627 4.981 18.576 1.00 89.94 1036 ASP A C 1
ATOM 8207 O O . ASP A 1 1036 ? -32.058 5.370 19.662 1.00 89.94 1036 ASP A O 1
ATOM 8211 N N . VAL A 1 1037 ? -30.377 5.243 18.173 1.00 96.25 1037 VAL A N 1
ATOM 8212 C CA . VAL A 1 1037 ? -29.381 6.029 18.912 1.00 96.25 1037 VAL A CA 1
ATOM 8213 C C . VAL A 1 1037 ? -29.250 7.413 18.288 1.00 96.25 1037 VAL A C 1
ATOM 8215 O O . VAL A 1 1037 ? -28.853 7.528 17.126 1.00 96.25 1037 VAL A O 1
ATOM 8218 N N . LYS A 1 1038 ? -29.502 8.468 19.069 1.00 97.31 1038 LYS A N 1
ATOM 8219 C CA . LYS A 1 1038 ? -29.272 9.854 18.631 1.00 97.31 1038 LYS A CA 1
ATOM 8220 C C . LYS A 1 1038 ? -27.878 10.314 19.031 1.00 97.31 1038 LYS A C 1
ATOM 8222 O O . LYS A 1 1038 ? -27.461 10.073 20.161 1.00 97.31 1038 LYS A O 1
ATOM 8227 N N . LEU A 1 1039 ? -27.191 11.016 18.133 1.00 98.06 1039 LEU A N 1
ATOM 8228 C CA . LEU A 1 1039 ? -25.888 11.635 18.373 1.00 98.06 1039 LEU A CA 1
ATOM 8229 C C . LEU A 1 1039 ? -25.920 13.105 17.940 1.00 98.06 1039 LEU A C 1
ATOM 8231 O O . LEU A 1 1039 ? -26.095 13.405 16.760 1.00 98.06 1039 LEU A O 1
ATOM 8235 N N . LYS A 1 1040 ? -25.693 14.026 18.876 1.00 97.88 1040 LYS A N 1
ATOM 8236 C CA . LYS A 1 1040 ? -25.550 15.461 18.604 1.00 97.88 1040 LYS A CA 1
ATOM 8237 C C . LYS A 1 1040 ? -24.225 15.947 19.176 1.00 97.88 1040 LYS A C 1
ATOM 8239 O O . LYS A 1 1040 ? -24.070 16.091 20.387 1.00 97.88 1040 LYS A O 1
ATOM 8244 N N . ILE A 1 1041 ? -23.254 16.170 18.298 1.00 97.62 1041 ILE A N 1
ATOM 8245 C CA . ILE A 1 1041 ? -21.921 16.645 18.683 1.00 97.62 1041 ILE A CA 1
ATOM 8246 C C . ILE A 1 1041 ? -21.974 18.176 18.826 1.00 97.62 1041 ILE A C 1
ATOM 8248 O O . ILE A 1 1041 ? -22.686 18.861 18.090 1.00 97.62 1041 ILE A O 1
ATOM 8252 N N . GLY A 1 1042 ? -21.275 18.709 19.825 1.00 94.88 1042 GLY A N 1
ATOM 8253 C CA . GLY A 1 1042 ? -21.136 20.143 20.063 1.00 94.88 1042 GLY A CA 1
ATOM 8254 C C . GLY A 1 1042 ? -20.016 20.770 19.229 1.00 94.88 1042 GLY A C 1
ATOM 8255 O O . GLY A 1 1042 ? -19.494 20.172 18.292 1.00 94.88 1042 GLY A O 1
ATOM 8256 N N . LYS A 1 1043 ? -19.609 21.989 19.591 1.00 93.62 1043 LYS A N 1
ATOM 8257 C CA . LYS A 1 1043 ? -18.467 22.660 18.957 1.00 93.62 1043 LYS A CA 1
ATOM 8258 C C . LYS A 1 1043 ? -17.164 21.909 19.276 1.00 93.62 1043 LYS A C 1
ATOM 8260 O O . LYS A 1 1043 ? -16.828 21.777 20.450 1.00 93.62 1043 LYS A O 1
ATOM 8265 N N . THR A 1 1044 ? -16.422 21.504 18.246 1.00 95.19 1044 THR A N 1
ATOM 8266 C CA . THR A 1 1044 ? -15.018 21.065 18.351 1.00 95.19 1044 THR A CA 1
ATOM 8267 C C . THR A 1 1044 ? -14.076 22.075 17.689 1.00 95.19 1044 THR A C 1
ATOM 8269 O O . THR A 1 1044 ? -14.525 22.965 16.960 1.00 95.19 1044 THR A O 1
ATOM 8272 N N . ARG A 1 1045 ? -12.764 21.947 17.915 1.00 93.81 1045 ARG A N 1
ATOM 8273 C CA . ARG A 1 1045 ? -11.713 22.809 17.337 1.00 93.81 1045 ARG A CA 1
ATOM 8274 C C . ARG A 1 1045 ? -11.671 22.763 15.805 1.00 93.81 1045 ARG A C 1
ATOM 8276 O O . ARG A 1 1045 ? -11.279 23.748 15.190 1.00 93.81 1045 ARG A O 1
ATOM 8283 N N . LEU A 1 1046 ? -12.098 21.650 15.203 1.00 94.44 1046 LEU A N 1
ATOM 8284 C CA . LEU A 1 1046 ? -12.139 21.433 13.749 1.00 94.44 1046 LEU A CA 1
ATOM 8285 C C . LEU A 1 1046 ? -13.546 21.563 13.125 1.00 94.44 1046 LEU A C 1
ATOM 8287 O O . LEU A 1 1046 ? -13.676 21.406 11.914 1.00 94.44 1046 LEU A O 1
ATOM 8291 N N . ASP A 1 1047 ? -14.601 21.774 13.927 1.00 96.69 1047 ASP A N 1
ATOM 8292 C CA . ASP A 1 1047 ? -16.003 21.488 13.540 1.00 96.69 1047 ASP A CA 1
ATOM 8293 C C . ASP A 1 1047 ? -16.166 20.074 12.935 1.00 96.69 1047 ASP A C 1
ATOM 8295 O O . ASP A 1 1047 ? -16.929 19.839 12.002 1.00 96.69 1047 ASP A O 1
ATOM 8299 N N . TRP A 1 1048 ? -15.394 19.126 13.465 1.00 98.19 1048 TRP A N 1
ATOM 8300 C CA . TRP A 1 1048 ? -15.250 17.743 13.012 1.00 98.19 1048 TRP A CA 1
ATOM 8301 C C . TRP A 1 1048 ? -14.948 16.841 14.215 1.00 98.19 1048 TRP A C 1
ATOM 8303 O O . TRP A 1 1048 ? -14.328 17.291 15.185 1.00 98.19 1048 TRP A O 1
ATOM 8313 N N . ALA A 1 1049 ? -15.377 15.580 14.169 1.00 98.38 1049 ALA A N 1
ATOM 8314 C CA . ALA A 1 1049 ? -15.011 14.556 15.152 1.00 98.38 1049 ALA A CA 1
ATOM 8315 C C . ALA A 1 1049 ? -15.124 13.140 14.564 1.00 98.38 1049 ALA A C 1
ATOM 8317 O O . ALA A 1 1049 ? -15.848 12.920 13.594 1.00 98.38 1049 ALA A O 1
ATOM 8318 N N . THR A 1 1050 ? -14.491 12.162 15.215 1.00 98.81 1050 THR A N 1
ATOM 8319 C CA . THR A 1 1050 ? -14.803 10.729 15.066 1.00 98.81 1050 THR A CA 1
ATOM 8320 C C . THR A 1 1050 ? -15.408 10.206 16.372 1.00 98.81 1050 THR A C 1
ATOM 8322 O O . THR A 1 1050 ? -14.873 10.454 17.451 1.00 98.81 1050 THR A O 1
ATOM 8325 N N . VAL A 1 1051 ? -16.537 9.494 16.293 1.00 98.81 1051 VAL A N 1
ATOM 8326 C CA . VAL A 1 1051 ? -17.245 8.897 17.438 1.00 98.81 1051 VAL A CA 1
ATOM 8327 C C . VAL A 1 1051 ? -17.682 7.477 17.080 1.00 98.81 1051 VAL A C 1
ATOM 8329 O O . VAL A 1 1051 ? -18.543 7.286 16.224 1.00 98.81 1051 VAL A O 1
ATOM 8332 N N . SER A 1 1052 ? -17.125 6.470 17.753 1.00 98.75 1052 SER A N 1
ATOM 8333 C CA . SER A 1 1052 ? -17.516 5.063 17.592 1.00 98.75 1052 SER A CA 1
ATOM 8334 C C . SER A 1 1052 ? -18.137 4.523 18.873 1.00 98.75 1052 SER A C 1
ATOM 8336 O O . SER A 1 1052 ? -17.564 4.704 19.946 1.00 98.75 1052 SER A O 1
ATOM 8338 N N . MET A 1 1053 ? -19.243 3.796 18.754 1.00 98.56 1053 MET A N 1
ATOM 8339 C CA . MET A 1 1053 ? -19.925 3.132 19.864 1.00 98.56 1053 MET A CA 1
ATOM 8340 C C . MET A 1 1053 ? -20.046 1.645 19.532 1.00 98.56 1053 MET A C 1
ATOM 8342 O O . MET A 1 1053 ? -20.556 1.299 18.467 1.00 98.56 1053 MET A O 1
ATOM 8346 N N . VAL A 1 1054 ? -19.589 0.760 20.414 1.00 98.06 1054 VAL A N 1
ATOM 8347 C CA . VAL A 1 1054 ? -19.551 -0.688 20.165 1.00 98.06 1054 VAL A CA 1
ATOM 8348 C C . VAL A 1 1054 ? -20.023 -1.461 21.390 1.00 98.06 1054 VAL A C 1
ATOM 8350 O O . VAL A 1 1054 ? -19.489 -1.298 22.485 1.00 98.06 1054 VAL A O 1
ATOM 8353 N N . ALA A 1 1055 ? -21.012 -2.334 21.201 1.00 97.25 1055 ALA A N 1
ATOM 8354 C CA . ALA A 1 1055 ? -21.408 -3.317 22.201 1.00 97.25 1055 ALA A CA 1
ATOM 8355 C C . ALA A 1 1055 ? -20.253 -4.316 22.389 1.00 97.25 1055 ALA A C 1
ATOM 8357 O O . ALA A 1 1055 ? -19.900 -5.039 21.452 1.00 97.25 1055 ALA A O 1
ATOM 8358 N N . ILE A 1 1056 ? -19.630 -4.321 23.567 1.00 96.88 1056 ILE A N 1
ATOM 8359 C CA . ILE A 1 1056 ? -18.532 -5.225 23.938 1.00 96.88 1056 ILE A CA 1
ATOM 8360 C C . ILE A 1 1056 ? -19.101 -6.615 24.238 1.00 96.88 1056 ILE A C 1
ATOM 8362 O O . ILE A 1 1056 ? -18.652 -7.616 23.678 1.00 96.88 1056 ILE A O 1
ATOM 8366 N N . ASP A 1 1057 ? -20.170 -6.637 25.030 1.00 93.44 1057 ASP A N 1
ATOM 8367 C CA . ASP A 1 1057 ? -21.104 -7.746 25.203 1.00 93.44 1057 ASP A CA 1
ATOM 8368 C C . ASP A 1 1057 ? -22.547 -7.227 25.034 1.00 93.44 1057 ASP A C 1
ATOM 8370 O O . ASP A 1 1057 ? -22.757 -6.112 24.557 1.00 93.44 1057 ASP A O 1
ATOM 8374 N N . GLY A 1 1058 ? -23.553 -8.064 25.295 1.00 91.56 1058 GLY A N 1
ATOM 8375 C CA . GLY A 1 1058 ? -24.945 -7.749 24.960 1.00 91.56 1058 GLY A CA 1
ATOM 8376 C C . GLY A 1 1058 ? -25.248 -7.806 23.455 1.00 91.56 1058 GLY A C 1
ATOM 8377 O O . GLY A 1 1058 ? -24.374 -8.043 22.611 1.00 91.56 1058 GLY A O 1
ATOM 8378 N N . GLN A 1 1059 ? -26.527 -7.637 23.112 1.00 90.81 1059 GLN A N 1
ATOM 8379 C CA . GLN A 1 1059 ? -27.059 -7.869 21.757 1.00 90.81 1059 GLN A CA 1
ATOM 8380 C C . GLN A 1 1059 ? -27.354 -6.589 20.958 1.00 90.81 1059 GLN A C 1
ATOM 8382 O O . GLN A 1 1059 ? -27.627 -6.677 19.762 1.00 90.81 1059 GLN A O 1
ATOM 8387 N N . GLY A 1 1060 ? -27.285 -5.412 21.583 1.00 92.69 1060 GLY A N 1
ATOM 8388 C CA . GLY A 1 1060 ? -27.581 -4.141 20.930 1.00 92.69 1060 GLY A CA 1
ATOM 8389 C C . GLY A 1 1060 ? -27.498 -2.949 21.880 1.00 92.69 1060 GLY A C 1
ATOM 8390 O O . GLY A 1 1060 ? -26.901 -3.044 22.948 1.00 92.69 1060 GLY A O 1
ATOM 8391 N N . PHE A 1 1061 ? -28.106 -1.835 21.474 1.00 94.94 1061 PHE A N 1
ATOM 8392 C CA . PHE A 1 1061 ? -28.182 -0.577 22.237 1.00 94.94 1061 PHE A CA 1
ATOM 8393 C C . PHE A 1 1061 ? -29.498 -0.435 23.028 1.00 94.94 1061 PHE A C 1
ATOM 8395 O O . PHE A 1 1061 ? -29.709 0.552 23.726 1.00 94.94 1061 PHE A O 1
ATOM 8402 N N . ASP A 1 1062 ? -30.376 -1.427 22.892 1.00 93.12 1062 ASP A N 1
ATOM 8403 C CA . ASP A 1 1062 ? -31.736 -1.539 23.421 1.00 93.12 1062 ASP A CA 1
ATOM 8404 C C . ASP A 1 1062 ? -31.861 -2.575 24.557 1.00 93.12 1062 ASP A C 1
ATOM 8406 O O . ASP A 1 1062 ? -32.950 -2.813 25.078 1.00 93.12 1062 ASP A O 1
ATOM 8410 N N . LYS A 1 1063 ? -30.757 -3.249 24.904 1.00 93.00 1063 LYS A N 1
ATOM 8411 C CA . LYS A 1 1063 ? -30.722 -4.469 25.726 1.00 93.00 1063 LYS A CA 1
ATOM 8412 C C . LYS A 1 1063 ? -29.554 -4.445 26.720 1.00 93.00 1063 LYS A C 1
ATOM 8414 O O . LYS A 1 1063 ? -28.576 -3.744 26.461 1.00 93.00 1063 LYS A O 1
ATOM 8419 N N . PRO A 1 1064 ? -29.612 -5.237 27.809 1.00 96.50 1064 PRO A N 1
ATOM 8420 C CA . PRO A 1 1064 ? -28.529 -5.321 28.784 1.00 96.50 1064 PRO A CA 1
ATOM 8421 C C . PRO A 1 1064 ? -27.180 -5.714 28.167 1.00 96.50 1064 PRO A C 1
ATOM 8423 O O . PRO A 1 1064 ? -27.112 -6.558 27.265 1.00 96.50 1064 PRO A O 1
ATOM 8426 N N . GLY A 1 1065 ? -26.112 -5.098 28.675 1.00 96.69 1065 GLY A N 1
ATOM 8427 C CA . GLY A 1 1065 ? -24.743 -5.259 28.184 1.00 96.69 1065 GLY A CA 1
ATOM 8428 C C . GLY A 1 1065 ? -23.888 -4.000 28.347 1.00 96.69 1065 GLY A C 1
ATOM 8429 O O . GLY A 1 1065 ? -24.368 -2.938 28.753 1.00 96.69 1065 GLY A O 1
ATOM 8430 N N . ARG A 1 1066 ? -22.600 -4.130 28.025 1.00 97.50 1066 ARG A N 1
ATOM 8431 C CA . ARG A 1 1066 ? -21.602 -3.054 28.074 1.00 97.50 1066 ARG A CA 1
ATOM 8432 C C . ARG A 1 1066 ? -21.313 -2.495 26.685 1.00 97.50 1066 ARG A C 1
ATOM 8434 O O . ARG A 1 1066 ? -20.968 -3.240 25.768 1.00 97.50 1066 ARG A O 1
ATOM 8441 N N . ILE A 1 1067 ? -21.375 -1.175 26.546 1.00 98.00 1067 ILE A N 1
ATOM 8442 C CA . ILE A 1 1067 ? -21.041 -0.438 25.323 1.00 98.00 1067 ILE A CA 1
ATOM 8443 C C . ILE A 1 1067 ? -19.803 0.419 25.599 1.00 98.00 1067 ILE A C 1
ATOM 8445 O O . ILE A 1 1067 ? -19.817 1.259 26.497 1.00 98.00 1067 ILE A O 1
ATOM 8449 N N . LEU A 1 1068 ? -18.749 0.243 24.803 1.00 98.56 1068 LEU A N 1
ATOM 8450 C CA . LEU A 1 1068 ? -17.610 1.159 24.769 1.00 98.56 1068 LEU A CA 1
ATOM 8451 C C . LEU A 1 1068 ? -17.903 2.290 23.779 1.00 98.56 1068 LEU A C 1
ATOM 8453 O O . LEU A 1 1068 ? -18.309 2.035 22.643 1.00 98.56 1068 LEU A O 1
ATOM 8457 N N . ILE A 1 1069 ? -17.632 3.528 24.183 1.00 98.75 1069 ILE A N 1
ATOM 8458 C CA . ILE A 1 1069 ? -17.595 4.695 23.304 1.00 98.75 1069 ILE A CA 1
ATOM 8459 C C . ILE A 1 1069 ? -16.173 5.253 23.260 1.00 98.75 1069 ILE A C 1
ATOM 8461 O O . ILE A 1 1069 ? -15.544 5.478 24.293 1.00 98.75 1069 ILE A O 1
ATOM 8465 N N . ALA A 1 1070 ? -15.701 5.527 22.047 1.00 98.69 1070 ALA A N 1
ATOM 8466 C CA . ALA A 1 1070 ? -14.520 6.335 21.783 1.00 98.69 1070 ALA A CA 1
ATOM 8467 C C . ALA A 1 1070 ? -14.928 7.587 21.000 1.00 98.69 1070 ALA A C 1
ATOM 8469 O O . ALA A 1 1070 ? -15.707 7.483 20.051 1.00 98.69 1070 ALA A O 1
ATOM 8470 N N . ALA A 1 1071 ? -14.422 8.753 21.398 1.00 98.38 1071 ALA A N 1
ATOM 8471 C CA . ALA A 1 1071 ? -14.736 10.043 20.791 1.00 98.38 1071 ALA A CA 1
ATOM 8472 C C . ALA A 1 1071 ? -13.483 10.934 20.735 1.00 98.38 1071 ALA A C 1
ATOM 8474 O O . ALA A 1 1071 ? -12.938 11.302 21.775 1.00 98.38 1071 ALA A O 1
ATOM 8475 N N . THR A 1 1072 ? -13.033 11.278 19.526 1.00 98.12 1072 THR A N 1
ATOM 8476 C CA . THR A 1 1072 ? -11.762 11.982 19.283 1.00 98.12 1072 THR A CA 1
ATOM 8477 C C . THR A 1 1072 ? -11.955 13.175 18.346 1.00 98.12 1072 THR A C 1
ATOM 8479 O O . THR A 1 1072 ? -12.579 13.044 17.288 1.00 98.12 1072 THR A O 1
ATOM 8482 N N . GLY A 1 1073 ? -11.403 14.328 18.727 1.00 96.38 1073 GLY A N 1
ATOM 8483 C CA . GLY A 1 1073 ? -11.309 15.532 17.896 1.00 96.38 1073 GLY A CA 1
ATOM 8484 C C . GLY A 1 1073 ? -9.857 15.805 17.502 1.00 96.38 1073 GLY A C 1
ATOM 8485 O O . GLY A 1 1073 ? -9.142 14.897 17.081 1.00 96.38 1073 GLY A O 1
ATOM 8486 N N . TRP A 1 1074 ? -9.410 17.046 17.689 1.00 96.00 1074 TRP A N 1
ATOM 8487 C CA . TRP A 1 1074 ? -8.005 17.433 17.561 1.00 96.00 1074 TRP A CA 1
ATOM 8488 C C . TRP A 1 1074 ? -7.093 16.646 18.522 1.00 96.00 1074 TRP A C 1
ATOM 8490 O O . TRP A 1 1074 ? -7.438 16.414 19.683 1.00 96.00 1074 TRP A O 1
ATOM 8500 N N . GLN A 1 1075 ? -5.883 16.315 18.069 1.00 95.50 1075 GLN A N 1
ATOM 8501 C CA . GLN A 1 1075 ? -4.776 15.911 18.940 1.00 95.50 1075 GLN A CA 1
ATOM 8502 C C . GLN A 1 1075 ? -3.470 16.564 18.482 1.00 95.50 1075 GLN A C 1
ATOM 8504 O O . GLN A 1 1075 ? -3.301 16.873 17.304 1.00 95.50 1075 GLN A O 1
ATOM 8509 N N . GLN A 1 1076 ? -2.514 16.704 19.398 1.00 95.88 1076 GLN A N 1
ATOM 8510 C CA . GLN A 1 1076 ? -1.135 17.079 19.080 1.00 95.88 1076 GLN A CA 1
ATOM 8511 C C . GLN A 1 1076 ? -0.181 16.650 20.196 1.00 95.88 1076 GLN A C 1
ATOM 8513 O O . GLN A 1 1076 ? -0.588 16.493 21.342 1.00 95.88 1076 GLN A O 1
ATOM 8518 N N . ASN A 1 1077 ? 1.111 16.529 19.900 1.00 97.62 1077 ASN A N 1
ATOM 8519 C CA . ASN A 1 1077 ? 2.123 16.503 20.957 1.00 97.62 1077 ASN A CA 1
ATOM 8520 C C . ASN A 1 1077 ? 2.183 17.859 21.675 1.00 97.62 1077 ASN A C 1
ATOM 8522 O O . ASN A 1 1077 ? 1.976 18.911 21.062 1.00 97.62 1077 ASN A O 1
ATOM 8526 N N . SER A 1 1078 ? 2.546 17.845 22.954 1.00 96.25 1078 SER A N 1
ATOM 8527 C CA . SER A 1 1078 ? 2.813 19.066 23.717 1.00 96.25 1078 SER A CA 1
ATOM 8528 C C . SER A 1 1078 ? 3.902 19.906 23.033 1.00 96.25 1078 SER A C 1
ATOM 8530 O O . SER A 1 1078 ? 4.949 19.384 22.658 1.00 96.25 1078 SER A O 1
ATOM 8532 N N . GLU A 1 1079 ? 3.669 21.210 22.861 1.00 95.50 1079 GLU A N 1
ATOM 8533 C CA . GLU A 1 1079 ? 4.568 22.147 22.151 1.00 95.50 1079 GLU A CA 1
ATOM 8534 C C . GLU A 1 1079 ? 4.861 21.825 20.664 1.00 95.50 1079 GLU A C 1
ATOM 8536 O O . GLU A 1 1079 ? 5.813 22.370 20.094 1.00 95.50 1079 GLU A O 1
ATOM 8541 N N . ALA A 1 1080 ? 4.063 20.978 20.002 1.00 95.88 1080 ALA A N 1
ATOM 8542 C CA . ALA A 1 1080 ? 4.153 20.793 18.550 1.00 95.88 1080 ALA A CA 1
ATOM 8543 C C . ALA A 1 1080 ? 3.923 22.119 17.798 1.00 95.88 1080 ALA A C 1
ATOM 8545 O O . ALA A 1 1080 ? 3.088 22.932 18.194 1.00 95.88 1080 ALA A O 1
ATOM 8546 N N . LYS A 1 1081 ? 4.651 22.342 16.693 1.00 94.88 1081 LYS A N 1
ATOM 8547 C CA . LYS A 1 1081 ? 4.536 23.576 15.889 1.00 94.88 1081 LYS A CA 1
ATOM 8548 C C . LYS A 1 1081 ? 4.179 23.277 14.440 1.00 94.88 1081 LYS A C 1
ATOM 8550 O O . LYS A 1 1081 ? 5.061 23.254 13.570 1.00 94.88 1081 LYS A O 1
ATOM 8555 N N . LEU A 1 1082 ? 2.882 23.051 14.222 1.00 95.38 1082 LEU A N 1
ATOM 8556 C CA . LEU A 1 1082 ? 2.279 22.936 12.898 1.00 95.38 1082 LEU A CA 1
ATOM 8557 C C . LEU A 1 1082 ? 2.449 24.256 12.134 1.00 95.38 1082 LEU A C 1
ATOM 8559 O O . LEU A 1 1082 ? 2.294 25.340 12.692 1.00 95.38 1082 LEU A O 1
ATOM 8563 N N . GLU A 1 1083 ? 2.811 24.151 10.864 1.00 96.69 1083 GLU A N 1
ATOM 8564 C CA . GLU A 1 1083 ? 3.068 25.264 9.956 1.00 96.69 1083 GLU A CA 1
ATOM 8565 C C . GLU A 1 1083 ? 2.250 25.037 8.686 1.00 96.69 1083 GLU A C 1
ATOM 8567 O O . GLU A 1 1083 ? 2.433 24.035 7.989 1.00 96.69 1083 GLU A O 1
ATOM 8572 N N . GLU A 1 1084 ? 1.331 25.957 8.402 1.00 96.56 1084 GLU A N 1
ATOM 8573 C CA . GLU A 1 1084 ? 0.566 25.966 7.159 1.00 96.56 1084 GLU A CA 1
ATOM 8574 C C . GLU A 1 1084 ? 1.415 26.544 6.024 1.00 96.56 1084 GLU A C 1
ATOM 8576 O O . GLU A 1 1084 ? 2.012 27.613 6.147 1.00 96.56 1084 GLU A O 1
ATOM 8581 N N . LEU A 1 1085 ? 1.452 25.843 4.892 1.00 96.56 1085 LEU A N 1
ATOM 8582 C CA . LEU A 1 1085 ? 2.215 26.226 3.698 1.00 96.56 1085 LEU A CA 1
ATOM 8583 C C . LEU A 1 1085 ? 1.304 26.732 2.564 1.00 96.56 1085 LEU A C 1
ATOM 8585 O O . LEU A 1 1085 ? 1.749 26.883 1.423 1.00 96.56 1085 LEU A O 1
ATOM 8589 N N . GLY A 1 1086 ? 0.021 26.958 2.859 1.00 95.62 1086 GLY A N 1
ATOM 8590 C CA . GLY A 1 1086 ? -1.011 27.345 1.897 1.00 95.62 1086 GLY A CA 1
ATOM 8591 C C . GLY A 1 1086 ? -1.440 26.212 0.953 1.00 95.62 1086 GLY A C 1
ATOM 8592 O O . GLY A 1 1086 ? -0.669 25.299 0.640 1.00 95.62 1086 GLY A O 1
ATOM 8593 N N . GLY A 1 1087 ? -2.690 26.288 0.484 1.00 92.94 1087 GLY A N 1
ATOM 8594 C CA . GLY A 1 1087 ? -3.293 25.283 -0.400 1.00 92.94 1087 GLY A CA 1
ATOM 8595 C C . GLY A 1 1087 ? -3.444 23.920 0.277 1.00 92.94 1087 GLY A C 1
ATOM 8596 O O . GLY A 1 1087 ? -2.959 22.933 -0.260 1.00 92.94 1087 GLY A O 1
ATOM 8597 N N . ASN A 1 1088 ? -4.033 23.901 1.479 1.00 94.94 1088 ASN A N 1
ATOM 8598 C CA . ASN A 1 1088 ? -4.234 22.743 2.369 1.00 94.94 1088 ASN A CA 1
ATOM 8599 C C . ASN A 1 1088 ? -2.958 22.016 2.849 1.00 94.94 1088 ASN A C 1
ATOM 8601 O O . ASN A 1 1088 ? -3.046 21.103 3.666 1.00 94.94 1088 ASN A O 1
ATOM 8605 N N . ARG A 1 1089 ? -1.762 22.442 2.430 1.00 97.44 1089 ARG A N 1
ATOM 8606 C CA . ARG A 1 1089 ? -0.489 21.833 2.841 1.00 97.44 1089 ARG A CA 1
ATOM 8607 C C . ARG A 1 1089 ? -0.090 22.237 4.258 1.00 97.44 1089 ARG A C 1
ATOM 8609 O O . ARG A 1 1089 ? -0.032 23.430 4.562 1.00 97.44 1089 ARG A O 1
ATOM 8616 N N . VAL A 1 1090 ? 0.300 21.263 5.077 1.00 97.69 1090 VAL A N 1
ATOM 8617 C CA . VAL A 1 1090 ? 0.816 21.482 6.441 1.00 97.69 1090 VAL A CA 1
ATOM 8618 C C . VAL A 1 1090 ? 2.093 20.684 6.705 1.00 97.69 1090 VAL A C 1
ATOM 8620 O O . VAL A 1 1090 ? 2.340 19.650 6.081 1.00 97.69 1090 VAL A O 1
ATOM 8623 N N . THR A 1 1091 ? 2.911 21.149 7.649 1.00 97.31 1091 THR A N 1
ATOM 8624 C CA . THR A 1 1091 ? 4.137 20.463 8.081 1.00 97.31 1091 THR A CA 1
ATOM 8625 C C . THR A 1 1091 ? 4.442 20.699 9.560 1.00 97.31 1091 THR A C 1
ATOM 8627 O O . THR A 1 1091 ? 4.092 21.738 10.116 1.00 97.31 1091 THR A O 1
ATOM 8630 N N . LEU A 1 1092 ? 5.142 19.759 10.201 1.00 96.69 1092 LEU A N 1
ATOM 8631 C CA . LEU A 1 1092 ? 5.817 19.994 11.487 1.00 96.69 1092 LEU A CA 1
ATOM 8632 C C . LEU A 1 1092 ? 7.310 20.318 11.299 1.00 96.69 1092 LEU A C 1
ATOM 8634 O O . LEU A 1 1092 ? 7.956 20.775 12.243 1.00 96.69 1092 LEU A O 1
ATOM 8638 N N . ARG A 1 1093 ? 7.880 20.081 10.107 1.00 94.12 1093 ARG A N 1
ATOM 8639 C CA . ARG A 1 1093 ? 9.335 19.980 9.883 1.00 94.12 1093 ARG A CA 1
ATOM 8640 C C . ARG A 1 1093 ? 9.958 19.021 10.912 1.00 94.12 1093 ARG A C 1
ATOM 8642 O O . ARG A 1 1093 ? 9.511 17.881 11.027 1.00 94.12 1093 ARG A O 1
ATOM 8649 N N . ASN A 1 1094 ? 10.926 19.478 11.707 1.00 93.38 1094 ASN A N 1
ATOM 8650 C CA . ASN A 1 1094 ? 11.474 18.741 12.850 1.00 93.38 1094 ASN A CA 1
ATOM 8651 C C . ASN A 1 1094 ? 10.785 19.063 14.197 1.00 93.38 1094 ASN A C 1
ATOM 8653 O O . ASN A 1 1094 ? 11.163 18.513 15.230 1.00 93.38 1094 ASN A O 1
ATOM 8657 N N . ARG A 1 1095 ? 9.780 19.945 14.227 1.00 95.25 1095 ARG A N 1
ATOM 8658 C CA . ARG A 1 1095 ? 9.192 20.528 15.449 1.00 95.25 1095 ARG A CA 1
ATOM 8659 C C . ARG A 1 1095 ? 7.999 19.715 15.961 1.00 95.25 1095 ARG A C 1
ATOM 8661 O O . ARG A 1 1095 ? 6.921 20.251 16.224 1.00 95.25 1095 ARG A O 1
ATOM 8668 N N . TRP A 1 1096 ? 8.217 18.412 16.121 1.00 95.31 1096 TRP A N 1
ATOM 8669 C CA . TRP A 1 1096 ? 7.220 17.442 16.588 1.00 95.31 1096 TRP A CA 1
ATOM 8670 C C . TRP A 1 1096 ? 6.800 17.628 18.054 1.00 95.31 1096 TRP A C 1
ATOM 8672 O O . TRP A 1 1096 ? 5.905 16.926 18.505 1.00 95.31 1096 TRP A O 1
ATOM 8682 N N . GLY A 1 1097 ? 7.413 18.546 18.805 1.00 96.00 1097 GLY A N 1
ATOM 8683 C CA . GLY A 1 1097 ? 7.109 18.762 20.221 1.00 96.00 1097 GLY A CA 1
ATOM 8684 C C . GLY A 1 1097 ? 7.641 17.656 21.143 1.00 96.00 1097 GLY A C 1
ATOM 8685 O O . GLY A 1 1097 ? 8.501 16.844 20.774 1.00 96.00 1097 GLY A O 1
ATOM 8686 N N . ARG A 1 1098 ? 7.124 17.643 22.371 1.00 96.62 1098 ARG A N 1
ATOM 8687 C CA . ARG A 1 1098 ? 7.460 16.702 23.444 1.00 96.62 1098 ARG A CA 1
ATOM 8688 C C . ARG A 1 1098 ? 6.232 15.927 23.928 1.00 96.62 1098 ARG A C 1
ATOM 8690 O O . ARG A 1 1098 ? 5.106 16.171 23.505 1.00 96.62 1098 ARG A O 1
ATOM 8697 N N . GLU A 1 1099 ? 6.471 14.964 24.806 1.00 95.56 1099 GLU A N 1
ATOM 8698 C CA . GLU A 1 1099 ? 5.407 14.279 25.539 1.00 95.56 1099 GLU A CA 1
ATOM 8699 C C . GLU A 1 1099 ? 4.706 15.210 26.551 1.00 95.56 1099 GLU A C 1
ATOM 8701 O O . GLU A 1 1099 ? 5.325 16.170 27.023 1.00 95.56 1099 GLU A O 1
ATOM 8706 N N . PRO A 1 1100 ? 3.445 14.922 26.925 1.00 95.38 1100 PRO A N 1
ATOM 8707 C CA . PRO A 1 1100 ? 2.564 13.885 26.373 1.00 95.38 1100 PRO A CA 1
ATOM 8708 C C . PRO A 1 1100 ? 1.848 14.311 25.074 1.00 95.38 1100 PRO A C 1
ATOM 8710 O O . PRO A 1 1100 ? 1.882 15.485 24.689 1.00 95.38 1100 PRO A O 1
ATOM 8713 N N . VAL A 1 1101 ? 1.147 13.369 24.430 1.00 97.12 1101 VAL A N 1
ATOM 8714 C CA . VAL A 1 1101 ? 0.051 13.684 23.493 1.00 97.12 1101 VAL A CA 1
ATOM 8715 C C . VAL A 1 1101 ? -1.095 14.347 24.259 1.00 97.12 1101 VAL A C 1
ATOM 8717 O O . VAL A 1 1101 ? -1.540 13.845 25.294 1.00 97.12 1101 VAL A O 1
ATOM 8720 N N . LEU A 1 1102 ? -1.575 15.467 23.727 1.00 97.38 1102 LEU A N 1
ATOM 8721 C CA . LEU A 1 1102 ? -2.739 16.217 24.178 1.00 97.38 1102 LEU A CA 1
ATOM 8722 C C . LEU A 1 1102 ? -3.916 15.933 23.238 1.00 97.38 1102 LEU A C 1
ATOM 8724 O O . LEU A 1 1102 ? -3.757 16.003 22.018 1.00 97.38 1102 LEU A O 1
ATOM 8728 N N . CYS A 1 1103 ? -5.085 15.640 23.801 1.00 97.50 1103 CYS A N 1
ATOM 8729 C CA . CYS A 1 1103 ? -6.311 15.313 23.072 1.00 97.50 1103 CYS A CA 1
ATOM 8730 C C . CYS A 1 1103 ? -7.437 16.304 23.393 1.00 97.50 1103 CYS A C 1
ATOM 8732 O O . CYS A 1 1103 ? -7.542 16.800 24.514 1.00 97.50 1103 CYS A O 1
ATOM 8734 N N . GLU A 1 1104 ? -8.300 16.558 22.412 1.00 96.25 1104 GLU A N 1
ATOM 8735 C CA . GLU A 1 1104 ? -9.555 17.291 22.576 1.00 96.25 1104 GLU A CA 1
ATOM 8736 C C . GLU A 1 1104 ? -10.666 16.389 23.135 1.00 96.25 1104 GLU A C 1
ATOM 8738 O O . GLU A 1 1104 ? -10.923 15.295 22.626 1.00 96.25 1104 GLU A O 1
ATOM 8743 N N . GLY A 1 1105 ? -11.385 16.879 24.147 1.00 95.69 1105 GLY A N 1
ATOM 8744 C CA . GLY A 1 1105 ? -12.547 16.186 24.707 1.00 95.69 1105 GLY A CA 1
ATOM 8745 C C . GLY A 1 1105 ? -13.821 16.508 23.946 1.00 95.69 1105 GLY A C 1
ATOM 8746 O O . GLY A 1 1105 ? -14.477 17.493 24.266 1.00 95.69 1105 GLY A O 1
ATOM 8747 N N . VAL A 1 1106 ? -14.201 15.669 22.982 1.00 96.69 1106 VAL A N 1
ATOM 8748 C CA . VAL A 1 1106 ? -15.387 15.890 22.136 1.00 96.69 1106 VAL A CA 1
ATOM 8749 C C . VAL A 1 1106 ? -16.659 16.072 22.988 1.00 96.69 1106 VAL A C 1
ATOM 8751 O O . VAL A 1 1106 ? -17.080 15.125 23.662 1.00 96.69 1106 VAL A O 1
ATOM 8754 N N . PRO A 1 1107 ? -17.311 17.252 22.975 1.00 96.25 1107 PRO A N 1
ATOM 8755 C CA . PRO A 1 1107 ? -18.615 17.426 23.597 1.00 96.25 1107 PRO A CA 1
ATOM 8756 C C . PRO A 1 1107 ? -19.681 16.767 22.720 1.00 96.25 1107 PRO A C 1
ATOM 8758 O O . PRO A 1 1107 ? -19.789 17.076 21.537 1.00 96.25 1107 PRO A O 1
ATOM 8761 N N . ALA A 1 1108 ? -20.491 15.878 23.288 1.00 97.44 1108 ALA A N 1
ATOM 8762 C CA . ALA A 1 1108 ? -21.609 15.262 22.579 1.00 97.44 1108 ALA A CA 1
ATOM 8763 C C . ALA A 1 1108 ? -22.757 14.923 23.534 1.00 97.44 1108 ALA A C 1
ATOM 8765 O O . ALA A 1 1108 ? -22.526 14.462 24.653 1.00 97.44 1108 ALA A O 1
ATOM 8766 N N . GLU A 1 1109 ? -23.981 15.135 23.064 1.00 97.56 1109 GLU A N 1
ATOM 8767 C CA . GLU A 1 1109 ? -25.206 14.559 23.611 1.00 97.56 1109 GLU A CA 1
ATOM 8768 C C . GLU A 1 1109 ? -25.478 13.243 22.870 1.00 97.56 1109 GLU A C 1
ATOM 8770 O O . GLU A 1 1109 ? -25.464 13.204 21.635 1.00 97.56 1109 GLU A O 1
ATOM 8775 N N . ILE A 1 1110 ? -25.703 12.164 23.619 1.00 97.44 1110 ILE A N 1
ATOM 8776 C CA . ILE A 1 1110 ? -26.108 10.864 23.074 1.00 97.44 1110 ILE A CA 1
ATOM 8777 C C . ILE A 1 1110 ? -27.363 10.401 23.810 1.00 97.44 1110 ILE A C 1
ATOM 8779 O O . ILE A 1 1110 ? -27.445 10.521 25.034 1.00 97.44 1110 ILE A O 1
ATOM 8783 N N . VAL A 1 1111 ? -28.333 9.876 23.058 1.00 97.62 1111 VAL A N 1
ATOM 8784 C CA . VAL A 1 1111 ? -29.583 9.308 23.585 1.00 97.62 1111 VAL A CA 1
ATOM 8785 C C . VAL A 1 1111 ? -29.699 7.852 23.139 1.00 97.62 1111 VAL A C 1
ATOM 8787 O O . VAL A 1 1111 ? -29.601 7.570 21.944 1.00 97.62 1111 VAL A O 1
ATOM 8790 N N . LEU A 1 1112 ? -29.914 6.940 24.090 1.00 95.88 1112 LEU A N 1
ATOM 8791 C CA . LEU A 1 1112 ? -30.150 5.512 23.850 1.00 95.88 1112 LEU A CA 1
ATOM 8792 C C . LEU A 1 1112 ? -31.630 5.146 24.047 1.00 95.88 1112 LEU A C 1
ATOM 8794 O O . LEU A 1 1112 ? -32.297 5.761 24.876 1.00 95.88 1112 LEU A O 1
ATOM 8798 N N . PRO A 1 1113 ? -32.155 4.117 23.358 1.00 93.56 1113 PRO A N 1
ATOM 8799 C CA . PRO A 1 1113 ? -33.567 3.720 23.407 1.00 93.56 1113 PRO A CA 1
ATOM 8800 C C . PRO A 1 1113 ? -33.930 2.899 24.663 1.00 93.56 1113 PRO A C 1
ATOM 8802 O O . PRO A 1 1113 ? -34.664 1.917 24.580 1.00 93.56 1113 PRO A O 1
ATOM 8805 N N . VAL A 1 1114 ? -33.396 3.271 25.828 1.00 95.50 1114 VAL A N 1
ATOM 8806 C CA . VAL A 1 1114 ? -33.558 2.554 27.104 1.00 95.50 1114 VAL A CA 1
ATOM 8807 C C . VAL A 1 1114 ? -33.859 3.526 28.242 1.00 95.50 1114 VAL A C 1
ATOM 8809 O O . VAL A 1 1114 ? -33.489 4.692 28.173 1.00 95.50 1114 VAL A O 1
ATOM 8812 N N . ASP A 1 1115 ? -34.504 3.037 29.295 1.00 94.94 1115 ASP A N 1
ATOM 8813 C CA . ASP A 1 1115 ? -34.841 3.783 30.515 1.00 94.94 1115 ASP A CA 1
ATOM 8814 C C . ASP A 1 1115 ? -33.584 4.343 31.223 1.00 94.94 1115 ASP A C 1
ATOM 8816 O O . ASP A 1 1115 ? -32.599 3.625 31.420 1.00 94.94 1115 ASP A O 1
ATOM 8820 N N . ALA A 1 1116 ? -33.614 5.618 31.630 1.00 94.62 1116 ALA A N 1
ATOM 8821 C CA . ALA A 1 1116 ? -32.483 6.303 32.265 1.00 94.62 1116 ALA A CA 1
ATOM 8822 C C . ALA A 1 1116 ? -32.038 5.668 33.600 1.00 94.62 1116 ALA A C 1
ATOM 8824 O O . ALA A 1 1116 ? -30.842 5.633 33.901 1.00 94.62 1116 ALA A O 1
ATOM 8825 N N . GLY A 1 1117 ? -32.968 5.114 34.382 1.00 94.19 1117 GLY A N 1
ATOM 8826 C CA . GLY A 1 1117 ? -32.691 4.422 35.642 1.00 94.19 1117 GLY A CA 1
ATOM 8827 C C . GLY A 1 1117 ? -31.962 3.087 35.462 1.00 94.19 1117 GLY A C 1
ATOM 8828 O O . GLY A 1 1117 ? -31.228 2.666 36.364 1.00 94.19 1117 GLY A O 1
ATOM 8829 N N . LYS A 1 1118 ? -32.094 2.455 34.287 1.00 95.25 1118 LYS A N 1
ATOM 8830 C CA . LYS A 1 1118 ? -31.416 1.195 33.920 1.00 95.25 1118 LYS A CA 1
ATOM 8831 C C . LYS A 1 1118 ? -29.990 1.380 33.403 1.00 95.25 1118 LYS A C 1
ATOM 8833 O O . LYS A 1 1118 ? -29.303 0.392 33.152 1.00 95.25 1118 LYS A O 1
ATOM 8838 N N . VAL A 1 1119 ? -29.526 2.620 33.252 1.00 96.62 1119 VAL A N 1
ATOM 8839 C CA . VAL A 1 1119 ? -28.208 2.922 32.685 1.00 96.62 1119 VAL A CA 1
ATOM 8840 C C . VAL A 1 1119 ? -27.226 3.405 33.754 1.00 96.62 1119 VAL A C 1
ATOM 8842 O O . VAL A 1 1119 ? -27.564 4.128 34.699 1.00 96.62 1119 VAL A O 1
ATOM 8845 N N . ARG A 1 1120 ? -25.960 3.016 33.591 1.00 97.50 1120 ARG A N 1
ATOM 8846 C CA . ARG A 1 1120 ? -24.804 3.660 34.225 1.00 97.50 1120 ARG A CA 1
ATOM 8847 C C . ARG A 1 1120 ? -23.818 4.110 33.152 1.00 97.50 1120 ARG A C 1
ATOM 8849 O O . ARG A 1 1120 ? -23.595 3.398 32.179 1.00 97.50 1120 ARG A O 1
ATOM 8856 N N . PHE A 1 1121 ? -23.243 5.295 33.338 1.00 98.00 1121 PHE A N 1
ATOM 8857 C CA . PHE A 1 1121 ? -22.324 5.940 32.402 1.00 98.00 1121 PHE A CA 1
ATOM 8858 C C . PHE A 1 1121 ? -21.026 6.300 33.132 1.00 98.00 1121 PHE A C 1
ATOM 8860 O O . PHE A 1 1121 ? -21.055 6.932 34.189 1.00 98.00 1121 PHE A O 1
ATOM 8867 N N . TYR A 1 1122 ? -19.889 5.883 32.581 1.00 98.44 1122 TYR A N 1
ATOM 8868 C CA . TYR A 1 1122 ? -18.577 5.987 33.214 1.00 98.44 1122 TYR A CA 1
ATOM 8869 C C . TYR A 1 1122 ? -17.559 6.605 32.247 1.00 98.44 1122 TYR A C 1
ATOM 8871 O O . TYR A 1 1122 ? -17.238 5.989 31.230 1.00 98.44 1122 TYR A O 1
ATOM 8879 N N . PRO A 1 1123 ? -16.987 7.782 32.549 1.00 98.31 1123 PRO A N 1
ATOM 8880 C CA . PRO A 1 1123 ? -15.750 8.224 31.917 1.00 98.31 1123 PRO A CA 1
ATOM 8881 C C . PRO A 1 1123 ? -14.619 7.248 32.260 1.00 98.31 1123 PRO A C 1
ATOM 8883 O O . PRO A 1 1123 ? -14.462 6.873 33.425 1.00 98.31 1123 PRO A O 1
ATOM 8886 N N . LEU A 1 1124 ? -13.820 6.848 31.270 1.00 98.12 1124 LEU A N 1
ATOM 8887 C CA . LEU A 1 1124 ? -12.685 5.947 31.486 1.00 98.12 1124 LEU A CA 1
ATOM 8888 C C . LEU A 1 1124 ? -11.368 6.720 31.640 1.00 98.12 1124 LEU A C 1
ATOM 8890 O O . LEU A 1 1124 ? -11.271 7.874 31.210 1.00 98.12 1124 LEU A O 1
ATOM 8894 N N . ASP A 1 1125 ? -10.374 6.115 32.286 1.00 96.94 1125 ASP A N 1
ATOM 8895 C CA . ASP A 1 1125 ? -8.973 6.572 32.276 1.00 96.94 1125 ASP A CA 1
ATOM 8896 C C . ASP A 1 1125 ? -8.202 6.063 31.032 1.00 96.94 1125 ASP A C 1
ATOM 8898 O O . ASP A 1 1125 ? -8.766 5.388 30.164 1.00 96.94 1125 ASP A O 1
ATOM 8902 N N . GLU A 1 1126 ? -6.906 6.370 30.926 1.00 95.88 1126 GLU A N 1
ATOM 8903 C CA . GLU A 1 1126 ? -6.046 5.935 29.815 1.00 95.88 1126 GLU A CA 1
ATOM 8904 C C . GLU A 1 1126 ? -5.766 4.422 29.776 1.00 95.88 1126 GLU A C 1
ATOM 8906 O O . GLU A 1 1126 ? -5.258 3.906 28.777 1.00 95.88 1126 GLU A O 1
ATOM 8911 N N . SER A 1 1127 ? -6.118 3.703 30.843 1.00 95.75 1127 SER A N 1
ATOM 8912 C CA . SER A 1 1127 ? -6.084 2.242 30.941 1.00 95.75 1127 SER A CA 1
ATOM 8913 C C . SER A 1 1127 ? -7.466 1.605 30.722 1.00 95.75 1127 SER A C 1
ATOM 8915 O O . SER A 1 1127 ? -7.585 0.379 30.730 1.00 95.75 1127 SER A O 1
ATOM 8917 N N . GLY A 1 1128 ? -8.515 2.400 30.493 1.00 96.12 1128 GLY A N 1
ATOM 8918 C CA . GLY A 1 1128 ? -9.888 1.930 30.307 1.00 96.12 1128 GLY A CA 1
ATOM 8919 C C . GLY A 1 1128 ? -10.643 1.612 31.605 1.00 96.12 1128 GLY A C 1
ATOM 8920 O O . GLY A 1 1128 ? -11.677 0.949 31.549 1.00 96.12 1128 GLY A O 1
ATOM 8921 N N . ASN A 1 1129 ? -10.151 2.036 32.773 1.00 97.38 1129 ASN A N 1
ATOM 8922 C CA . ASN A 1 1129 ? -10.841 1.822 34.047 1.00 97.38 1129 ASN A CA 1
ATOM 8923 C C . ASN A 1 1129 ? -11.966 2.840 34.239 1.00 97.38 1129 ASN A C 1
ATOM 8925 O O . ASN A 1 1129 ? -11.800 4.023 33.940 1.00 97.38 1129 ASN A O 1
ATOM 8929 N N . ARG A 1 1130 ? -13.093 2.397 34.807 1.00 97.50 1130 ARG A N 1
ATOM 8930 C CA . ARG A 1 1130 ? -14.204 3.276 35.195 1.00 97.50 1130 ARG A CA 1
ATOM 8931 C C . ARG A 1 1130 ? -13.750 4.264 36.272 1.00 97.50 1130 ARG A C 1
ATOM 8933 O O . ARG A 1 1130 ? -13.344 3.846 37.356 1.00 97.50 1130 ARG A O 1
ATOM 8940 N N . ARG A 1 1131 ? -13.882 5.566 36.009 1.00 97.25 1131 ARG A N 1
ATOM 8941 C CA . ARG A 1 1131 ? -13.848 6.607 37.051 1.00 97.25 1131 ARG A CA 1
ATOM 8942 C C . ARG A 1 1131 ? -15.250 6.780 37.657 1.00 97.25 1131 ARG A C 1
ATOM 8944 O O . ARG A 1 1131 ? -16.136 5.957 37.424 1.00 97.25 1131 ARG A O 1
ATOM 8951 N N . ALA A 1 1132 ? -15.452 7.811 38.480 1.00 95.94 1132 ALA A N 1
ATOM 8952 C CA . ALA A 1 1132 ? -16.750 8.091 39.097 1.00 95.94 1132 ALA A CA 1
ATOM 8953 C C . ALA A 1 1132 ? -17.878 8.150 38.047 1.00 95.94 1132 ALA A C 1
ATOM 8955 O O . ALA A 1 1132 ? -17.699 8.722 36.970 1.00 95.94 1132 ALA A O 1
ATOM 8956 N N . ALA A 1 1133 ? -19.032 7.554 38.362 1.00 96.31 1133 ALA A N 1
ATOM 8957 C CA . ALA A 1 1133 ? -20.176 7.524 37.455 1.00 96.31 1133 ALA A CA 1
ATOM 8958 C C . ALA A 1 1133 ? -20.648 8.951 37.136 1.00 96.31 1133 ALA A C 1
ATOM 8960 O O . ALA A 1 1133 ? -20.896 9.749 38.041 1.00 96.31 1133 ALA A O 1
ATOM 8961 N N . ALA A 1 1134 ? -20.786 9.260 35.850 1.00 95.56 1134 ALA A N 1
ATOM 8962 C CA . ALA A 1 1134 ? -21.318 10.534 35.394 1.00 95.56 1134 ALA A CA 1
ATOM 8963 C C . ALA A 1 1134 ? -22.859 10.476 35.317 1.00 95.56 1134 ALA A C 1
ATOM 8965 O O . ALA A 1 1134 ? -23.414 9.399 35.074 1.00 95.56 1134 ALA A O 1
ATOM 8966 N N . PRO A 1 1135 ? -23.570 11.608 35.496 1.00 95.12 1135 PRO A N 1
ATOM 8967 C CA . PRO A 1 1135 ? -25.029 11.622 35.457 1.00 95.12 1135 PRO A CA 1
ATOM 8968 C C . PRO A 1 1135 ? -25.597 11.100 34.134 1.00 95.12 1135 PRO A C 1
ATOM 8970 O O . PRO A 1 1135 ? -25.194 11.541 33.054 1.00 95.12 1135 PRO A O 1
ATOM 8973 N N . VAL A 1 1136 ? -26.580 10.207 34.248 1.00 96.56 1136 VAL A N 1
ATOM 8974 C CA . VAL A 1 1136 ? -27.538 9.902 33.184 1.00 96.56 1136 VAL A CA 1
ATOM 8975 C C . VAL A 1 1136 ? -28.755 10.793 33.419 1.00 96.56 1136 VAL A C 1
ATOM 8977 O O . VAL A 1 1136 ? -29.245 10.899 34.541 1.00 96.56 1136 VAL A O 1
ATOM 8980 N N . LEU A 1 1137 ? -29.201 11.464 32.367 1.00 96.19 1137 LEU A N 1
ATOM 8981 C CA . LEU A 1 1137 ? -30.387 12.307 32.332 1.00 96.19 1137 LEU A CA 1
ATOM 8982 C C . LEU A 1 1137 ? -31.513 11.550 31.625 1.00 96.19 1137 LEU A C 1
ATOM 8984 O O . LEU A 1 1137 ? -31.255 10.675 30.798 1.00 96.19 1137 LEU A O 1
ATOM 8988 N N . GLU A 1 1138 ? -32.755 11.931 31.889 1.00 94.06 1138 GLU A N 1
ATOM 8989 C CA . GLU A 1 1138 ? -33.882 11.502 31.065 1.00 94.06 1138 GLU A CA 1
ATOM 8990 C C . GLU A 1 1138 ? -34.135 12.507 29.929 1.00 94.06 1138 GLU A C 1
ATOM 8992 O O . GLU A 1 1138 ? -33.920 13.715 30.074 1.00 94.06 1138 GLU A O 1
ATOM 8997 N N . ALA A 1 1139 ? -34.593 12.010 28.784 1.00 91.00 1139 ALA A N 1
ATOM 8998 C CA . ALA A 1 1139 ? -35.250 12.786 27.741 1.00 91.00 1139 ALA A CA 1
ATOM 8999 C C . ALA A 1 1139 ? -36.280 11.887 27.047 1.00 91.00 1139 ALA A C 1
ATOM 9001 O O . ALA A 1 1139 ? -35.897 10.859 26.504 1.00 91.00 1139 ALA A O 1
ATOM 9002 N N . GLU A 1 1140 ? -37.567 12.246 27.056 1.00 90.12 1140 GLU A N 1
ATOM 9003 C CA . GLU A 1 1140 ? -38.631 11.472 26.380 1.00 90.12 1140 GLU A CA 1
ATOM 9004 C C . GLU A 1 1140 ? -38.679 9.981 26.809 1.00 90.12 1140 GLU A C 1
ATOM 9006 O O . GLU A 1 1140 ? -38.822 9.089 25.971 1.00 90.12 1140 GLU A O 1
ATOM 9011 N N . GLY A 1 1141 ? -38.493 9.684 28.106 1.00 88.94 1141 GLY A N 1
ATOM 9012 C CA . GLY A 1 1141 ? -38.412 8.309 28.626 1.00 88.94 1141 GLY A CA 1
ATOM 9013 C C . GLY A 1 1141 ? -37.123 7.551 28.270 1.00 88.94 1141 GLY A C 1
ATOM 9014 O O . GLY A 1 1141 ? -37.037 6.344 28.498 1.00 88.94 1141 GLY A O 1
ATOM 9015 N N . LYS A 1 1142 ? -36.122 8.230 27.694 1.00 95.62 1142 LYS A N 1
ATOM 9016 C CA . LYS A 1 1142 ? -34.859 7.646 27.215 1.00 95.62 1142 LYS A CA 1
ATOM 9017 C C . LYS A 1 1142 ? -33.642 8.149 27.986 1.00 95.62 1142 LYS A C 1
ATOM 9019 O O . LYS A 1 1142 ? -33.583 9.297 28.425 1.00 95.62 1142 LYS A O 1
ATOM 9024 N N . ALA A 1 1143 ? -32.635 7.288 28.091 1.00 97.06 1143 ALA A N 1
ATOM 9025 C CA . ALA A 1 1143 ? -31.352 7.555 28.714 1.00 97.06 1143 ALA A CA 1
ATOM 9026 C C . ALA A 1 1143 ? -30.509 8.491 27.844 1.00 97.06 1143 ALA A C 1
ATOM 9028 O O . ALA A 1 1143 ? -30.074 8.131 26.747 1.00 97.06 1143 ALA A O 1
ATOM 9029 N N . LYS A 1 1144 ? -30.239 9.682 28.372 1.00 97.38 1144 LYS A N 1
ATOM 9030 C CA . LYS A 1 1144 ? -29.410 10.715 27.762 1.00 97.38 1144 LYS A CA 1
ATOM 9031 C C . LYS A 1 1144 ? -28.146 10.947 28.583 1.00 97.38 1144 LYS A C 1
ATOM 9033 O O . LYS A 1 1144 ? -28.207 11.062 29.802 1.00 97.38 1144 LYS A O 1
ATOM 9038 N N . PHE A 1 1145 ? -26.995 11.075 27.937 1.00 93.69 1145 PHE A N 1
ATOM 9039 C CA . PHE A 1 1145 ? -25.732 11.361 28.623 1.00 93.69 1145 PHE A CA 1
ATOM 9040 C C . PHE A 1 1145 ? -24.831 12.282 27.799 1.00 93.69 1145 PHE A C 1
ATOM 9042 O O . PHE A 1 1145 ? -24.941 12.389 26.578 1.00 93.69 1145 PHE A O 1
ATOM 9049 N N . MET A 1 1146 ? -23.958 12.990 28.519 1.00 96.31 1146 MET A N 1
ATOM 9050 C CA . MET A 1 1146 ? -23.206 14.134 28.007 1.00 96.31 1146 MET A CA 1
ATOM 9051 C C . MET A 1 1146 ? -21.699 13.889 28.113 1.00 96.31 1146 MET A C 1
ATOM 9053 O O . MET A 1 1146 ? -21.142 13.923 29.217 1.00 96.31 1146 MET A O 1
ATOM 9057 N N . LEU A 1 1147 ? -21.031 13.713 26.976 1.00 96.06 1147 LEU A N 1
ATOM 9058 C CA . LEU A 1 1147 ? -19.568 13.681 26.848 1.00 96.06 1147 LEU A CA 1
ATOM 9059 C C . LEU A 1 1147 ? -18.986 15.110 27.002 1.00 96.06 1147 LEU A C 1
ATOM 9061 O O . LEU A 1 1147 ? -19.727 16.064 27.266 1.00 96.06 1147 LEU A O 1
ATOM 9065 N N . GLY A 1 1148 ? -17.666 15.279 26.869 1.00 92.19 1148 GLY A N 1
ATOM 9066 C CA . GLY A 1 1148 ? -17.014 16.592 26.726 1.00 92.19 1148 GLY A CA 1
ATOM 9067 C C . GLY A 1 1148 ? -15.803 16.854 27.632 1.00 92.19 1148 GLY A C 1
ATOM 9068 O O . GLY A 1 1148 ? -15.470 16.016 28.473 1.00 92.19 1148 GLY A O 1
ATOM 9069 N N . PRO A 1 1149 ? -15.163 18.038 27.505 1.00 92.44 1149 PRO A N 1
ATOM 9070 C CA . PRO A 1 1149 ? -13.830 18.314 28.059 1.00 92.44 1149 PRO A CA 1
ATOM 9071 C C . PRO A 1 1149 ? -13.706 18.111 29.571 1.00 92.44 1149 PRO A C 1
ATOM 9073 O O . PRO A 1 1149 ? -12.689 17.610 30.037 1.00 92.44 1149 PRO A O 1
ATOM 9076 N N . ARG A 1 1150 ? -14.774 18.406 30.328 1.00 92.12 1150 ARG A N 1
ATOM 9077 C CA . ARG A 1 1150 ? -14.844 18.252 31.797 1.00 92.12 1150 ARG A CA 1
ATOM 9078 C C . ARG A 1 1150 ? -14.531 16.842 32.316 1.00 92.12 1150 ARG A C 1
ATOM 9080 O O . ARG A 1 1150 ? -14.280 16.680 33.503 1.00 92.12 1150 ARG A O 1
ATOM 9087 N N . HIS A 1 1151 ? -14.581 15.827 31.452 1.00 94.88 1151 HIS A N 1
ATOM 9088 C CA . HIS A 1 1151 ? -14.249 14.445 31.803 1.00 94.88 1151 HIS A CA 1
ATOM 9089 C C . HIS A 1 1151 ? -12.770 14.094 31.593 1.00 94.88 1151 HIS A C 1
ATOM 9091 O O . HIS A 1 1151 ? -12.342 13.052 32.086 1.00 94.88 1151 HIS A O 1
ATOM 9097 N N . ALA A 1 1152 ? -12.004 14.906 30.856 1.00 95.75 1152 ALA A N 1
ATOM 9098 C CA . ALA A 1 1152 ? -10.608 14.649 30.481 1.00 95.75 1152 ALA A CA 1
ATOM 9099 C C . ALA A 1 1152 ? -10.359 13.213 29.958 1.00 95.75 1152 ALA A C 1
ATOM 9101 O O . ALA A 1 1152 ? -9.521 12.478 30.478 1.00 95.75 1152 ALA A O 1
ATOM 9102 N N . THR A 1 1153 ? -11.154 12.763 28.977 1.00 97.31 1153 THR A N 1
ATOM 9103 C CA . THR A 1 1153 ? -10.974 11.455 28.318 1.00 97.31 1153 THR A CA 1
ATOM 9104 C C . THR A 1 1153 ? -11.582 11.401 26.917 1.00 97.31 1153 THR A C 1
ATOM 9106 O O . THR A 1 1153 ? -12.555 12.100 26.618 1.00 97.31 1153 THR A O 1
ATOM 9109 N N . VAL A 1 1154 ? -11.016 10.527 26.080 1.00 97.94 1154 VAL A N 1
ATOM 9110 C CA . VAL A 1 1154 ? -11.569 10.115 24.777 1.00 97.94 1154 VAL A CA 1
ATOM 9111 C C . VAL A 1 1154 ? -12.418 8.838 24.872 1.00 97.94 1154 VAL A C 1
ATOM 9113 O O . VAL A 1 1154 ? -13.016 8.432 23.879 1.00 97.94 1154 VAL A O 1
ATOM 9116 N N . TRP A 1 1155 ? -12.479 8.194 26.044 1.00 98.19 1155 TRP A N 1
ATOM 9117 C CA . TRP A 1 1155 ? -13.120 6.894 26.260 1.00 98.19 1155 TRP A CA 1
ATOM 9118 C C . TRP A 1 1155 ? -14.183 6.917 27.363 1.00 98.19 1155 TRP A C 1
ATOM 9120 O O . TRP A 1 1155 ? -13.981 7.473 28.444 1.00 98.19 1155 TRP A O 1
ATOM 9130 N N . TYR A 1 1156 ? -15.301 6.240 27.104 1.00 98.56 1156 TYR A N 1
ATOM 9131 C CA . TYR A 1 1156 ? -16.437 6.120 28.015 1.00 98.56 1156 TYR A CA 1
ATOM 9132 C C . TYR A 1 1156 ? -17.036 4.711 27.941 1.00 98.56 1156 TYR A C 1
ATOM 9134 O O . TYR A 1 1156 ? -17.068 4.106 26.872 1.00 98.56 1156 TYR A O 1
ATOM 9142 N N . GLU A 1 1157 ? -17.564 4.207 29.050 1.00 98.31 1157 GLU A N 1
ATOM 9143 C CA . GLU A 1 1157 ? -18.335 2.965 29.107 1.00 98.31 1157 GLU A CA 1
ATOM 9144 C C . GLU A 1 1157 ? -19.782 3.256 29.514 1.00 98.31 1157 GLU A C 1
ATOM 9146 O O . GLU A 1 1157 ? -20.051 4.095 30.378 1.00 98.31 1157 GLU A O 1
ATOM 9151 N N . ILE A 1 1158 ? -20.714 2.530 28.905 1.00 97.56 1158 ILE A N 1
ATOM 9152 C CA . ILE A 1 1158 ? -22.120 2.489 29.294 1.00 97.56 1158 ILE A CA 1
ATOM 9153 C C . ILE A 1 1158 ? -22.456 1.057 29.686 1.00 97.56 1158 ILE A C 1
ATOM 9155 O O . ILE A 1 1158 ? -22.116 0.116 28.974 1.00 97.56 1158 ILE A O 1
ATOM 9159 N N . GLU A 1 1159 ? -23.156 0.904 30.799 1.00 97.50 1159 GLU A N 1
ATOM 9160 C CA . GLU A 1 1159 ? -23.690 -0.360 31.286 1.00 97.50 1159 GLU A CA 1
ATOM 9161 C C . GLU A 1 1159 ? -25.218 -0.258 31.293 1.00 97.50 1159 GLU A C 1
ATOM 9163 O O . GLU A 1 1159 ? -25.786 0.536 32.047 1.00 97.50 1159 GLU A O 1
ATOM 9168 N N . VAL A 1 1160 ? -25.869 -1.037 30.427 1.00 96.62 1160 VAL A N 1
ATOM 9169 C CA . VAL A 1 1160 ? -27.328 -1.206 30.382 1.00 96.62 1160 VAL A CA 1
ATOM 9170 C C . VAL A 1 1160 ? -27.692 -2.440 31.208 1.00 96.62 1160 VAL A C 1
ATOM 9172 O O . VAL A 1 1160 ? -27.037 -3.478 31.073 1.00 96.62 1160 VAL A O 1
ATOM 9175 N N . ARG A 1 1161 ? -28.712 -2.320 32.062 1.00 93.00 1161 ARG A N 1
ATOM 9176 C CA . ARG A 1 1161 ? -29.120 -3.322 33.061 1.00 93.00 1161 ARG A CA 1
ATOM 9177 C C . ARG A 1 1161 ? -30.513 -3.893 32.794 1.00 93.00 1161 ARG A C 1
ATOM 9179 O O . ARG A 1 1161 ? -31.415 -3.105 32.430 1.00 93.00 1161 ARG A O 1
#

Foldseek 3Di:
DDDDDDDDDDDDDDDDDDDDDDDDDDDDDDDDDDDDDDDDDDDDDDDDDDDDDDDDDDDDDDDDDDDDDDDDDDDDDDDDDDDYDDDDDDDDDDDDDYDDDDDDDDDDDDDDDDDDDDDDDDDDDDDDDDDDDDDDDDDDDDDDDDDDDDDDDDDDDDDDDDDDDDDDDDYDDDDDDDDDDDDDDDDDDDDDDDDDDDDDDDDDDDDDDDDDDDDDDDDDDDDDDDDDDDDDDDDDDDDDDDDDDDDDDDDDDDDDDDDDDDDDDDDDDDDDDDDDDDDDDDDDDDDDDDDDDDDDDDDDDDDDDDDPPPPQDQDPQLWGFFFFDLPFDDFLLFLLVLFDAQQCPQHAWFFDQAATAGVVGGFFFAAFEAAAASLQFDLVVLLSVLRSCSRLLGAEYEDYNNLACVQCVVPPASLDGDPNSLLRNLSSLLNNRRSNHAYAYELEEQHDQDVSNVDDDPVLAPHSNFLLCLQDVSSLVSSLSSCLVQQQDQRPNVRGRVLRDNSHFYYEHYEPGANLQCQLVLSCVRDDPPSQVSVLLLLLVLVCVVQVWPVSQCVLWWPDFFPWDDWPFDCQQVPDDCPRFKDFDADPFWDKDWDWDQPDPPSTIKTKMATQTAHPDQFPRKMKGKQAKAAAQWKKKKKKKKAWPAFDKKKKFKFAPDPVGGGQFDIAIDTHHRDIDIDMAMAGGNHIDRMMMIMIGRPHGGMMMIGNITMTTGDTQGADPPAISVVSRPGQDHSRRPRHDLSVLLSNLVSSQVSSLCSLVVVQCSSCVVVVRSHFYFYYAFFNHALVSRVVGRAHEHEDEPWDKDAPPDPPALQGIWTQQAACLLPPPPVLLVQLQRHERSHAYEYQEYFHWPPRQQGLVGLLVCLQLCLQLVHRYYYAQHQYNHNCQDFLADDGTGHCSRVCSNSLCSSVSSCNHRVSLRHYFPDEAEQEQEPVNSSVVCSVPSTSNCVTNCSSAAASNVSLAHHYYYYHPNPPPRPPCPHHDHDPPPPQWGAYNVNFKIWGCVDNSFIKIWGAGFFKIKIWTAQPQDWDCSDQKIKGWDDDPVSIKIKMKGFSDDGGLATFGKIKIFIFGGKAAAQQDWDDPPPSIIHSSNRRHGDHMMTRWTKMKMWTPAAQVQKWKFQAGSSRDGDDTDHFDDDPRITIDITGSSSNHRMMMMGGD

Nearest PDB structures (foldseek):
  3k4z-assembly1_A  TM=7.754E-01  e=9.610E-11  Acetivibrio thermocellus JW20
  3p6b-assembly1_B-2  TM=7.436E-01  e=1.314E-10  Acetivibrio thermocellus
  5w6h-assembly1_C  TM=6.796E-01  e=1.738E-06  Kuttervirus CBA120
  8hhv-assembly1_A  TM=6.503E-01  e=4.892E-05  Microbacterium arabinogalactanolyticum
  8h3u-assembly1_A  TM=5.768E-01  e=2.219E-04  Homo sapiens

Sequence (1161 aa):
MPAVRRAADHEVPGLRRLGDELSPGRRERGSAVGRCAAAVVHAVRRALHGRVRRRLRVVRPRIPRRLPPRSPSPTGTPSTRPAPHGGACPRGRGRPDRVFCDPPVALRGLRSWRPGPEGASRFAKRRPRLLRHPQTPSLRLGRARSPRIAGDRRLLRGQAASAPCGRFSSGDAPRCAAGAGHRGPRLAFRRESLRIQPAGADVRDFPGWDSSSRRAASCQEPCHATEDREHRDPRLWRALRTGLGTLRADLHVPERRPTADRDGPGNRMFLMTRKATRFPALRWTSGAPSMHRTLAVISWMAIVGALPVCGAIADDDGLFPFVISYDAPDNATNVSAWLERPAGKHGFVRAENGRLVTDVGPIRFWATNLCFDACFPEKKQAERVAARLARLGINCVRMHHMDSHSIFKGSPNKLTLSPEQLDKLDYLIFQLKQHGVYTNLNLHVSRWLDEAEGFSGRAERPEYDKGLDNFEPRMIELQKKYARDLLTHVNRYTGKPYAEEPAVAFVEINNENALFATWGWGQLDRLPDPYAATFRKLWNAWLRNKYGDTEKLRAAWNAQAVPLGEEMLRNGDFREPLDRGWNMERDAKTEVQSMIEQAGPDGARVLRIVVKRQGEVSWHPQLTQAGFGVRKNHPYTLAFQARSDAKRQIHVNCMMAHEPWERLGFETRVTLTPKWQRHRFTFVADRDDPKARLSISNLAPGTYEFASFSLRPGGVVGVEPDQKIEDDTVPVLRQGEMNLTEPARNDFVDFLWDTEAKYWGGMYRFLKDELKVKPIVSGTQMGYSPAHIQARLDYVDAHSYWHHPAFPGRPWDPQNWYVQNEALVNSPAGTLGGLAATRVVGKAYTVSEYNHPQPISYAAEGFPMIAAFGAFQGWDGVFSFAYCHNANFEPRKVEGFFDIKSDTAKIAHMPACAALFLRGDVAAGKKLLTVPLSRDAERKRLHQTRTAWTLNAGQLGLDPKWSLAHRIGLDLSGNGEASSEKTFPKVPDKTAVFQSDTGQIRWDVSEKGAGYFTVNTPRSKLFTGFVRGRTFELGDVKLKIGKTRLDWATVSMVAIDGQGFDKPGRILIAATGWQQNSEAKLEELGGNRVTLRNRWGREPVLCEGVPAEIVLPVDAGKVRFYPLDESGNRRAAAPVLEAEGKAKFMLGPRHATVWYEIEVR

pLDDT: mean 76.36, std 30.01, range [20.23, 98.94]

Secondary structure (DSSP, 8-state):
---------------------------------------------------------------------------------SS-------------------------------------------------------------------------------------------------------------------------------------------------------------------------------------------------------------------------------------PPPTTSEEE----SS--SSTT--GGGS-SSTTTT---EEETTEEEETTEE--EEEEEEEGGGGS--HHHHHHHHHHHHHTT--EEEEESTTTTGGGTTSSSTTS--HHHHHHHHHHHHHHHHTT-EEEEES-SS----GGGT---GGGSPGGGTTTTTT-HHHHHHHHHHHHHHHHSEETTTTEEGGG-TTEEEEES-SS--HHHHHHTTTTTTPPTTHHHHHHHHHHHHHHHHHSSHHHHHHHH-SEEE---S---TTTT--S-TTTT-EEE--TT-EEEEEEES-SGGG--EEEEEEEE--SSTT-SEEEEEEEEE-BT-EEEEEEEEEESSSEEEEEEEEESSTT--EEEEEEEEEE-SS-EEEEEEEEBSS-EEEEEEEEE---SEEEEEEEEEEEE-EEESS-TT--TTTT-SPPPPTT---S-HHHHHHHHHHHHHHHHHHHHHHHHIIIIIS---SEEE-S-BTTB-HHHHTTSSEEEEEEETT--B-SSSTT-SSS-BEE---GGGSTTHHHHHHHHHPBTTSEEEEEEEE--TT-TTTTSHHHHHHHHHHHHT-SEEEEEEEESSS----SS--SSS--TT-HHHHTTHHHHHHHHTS--SPPPS-EEEEE--HHHHHHHHHHH--GGG-STTTTT--GGGGGTSEEEEE-SS-S---S-SSPPPPPTT--EEE-TTSSEEEE-SSTT--EEEEE-SSEEEEEEE-TT-EEE-SS-EEEE---TTSEEEEEEEESSSSSSSSSEEEEEEEE--EEEET---EE-STTEEE-TT---EEEEEEE---EEEEESS-GGGEEEEEB-TT--B-SPBPPEEETTEEEEE-SGGG--SEEEEEE-

Radius of gyration: 41.79 Å; Cα contacts (8 Å, |Δi|>4): 2133; chains: 1; bounding box: 112×144×113 Å

Mean predicted aligned error: 17.26 Å